Protein AF-A0A2R6HGD5-F1 (afdb_monomer)

Solvent-accessible surface area (backbone atoms only — not comparable to full-atom values): 43812 Å² total; per-residue (Å²): 129,57,83,65,85,66,58,69,71,59,57,53,54,57,69,33,69,89,18,70,17,39,72,28,35,69,58,36,62,73,74,47,61,92,84,35,69,66,56,55,50,50,38,53,27,25,59,33,41,32,47,81,65,56,53,68,50,49,50,7,33,20,50,41,45,5,51,52,38,9,54,51,29,19,53,51,22,28,52,49,34,50,49,44,54,72,75,71,51,82,80,71,95,64,91,67,61,78,91,51,45,62,62,51,49,70,53,45,58,59,47,47,22,51,48,38,8,51,51,37,12,52,50,22,22,51,49,35,23,46,54,54,65,42,47,34,52,55,46,15,51,49,45,22,52,50,28,64,72,39,43,32,60,51,35,40,46,47,26,26,40,36,74,52,67,49,52,73,67,54,42,46,48,53,43,25,68,38,37,55,59,43,39,60,45,9,50,55,35,32,48,32,51,45,37,32,74,76,65,71,38,57,61,70,56,30,40,52,52,48,28,72,51,47,61,29,69,69,58,19,49,50,39,50,53,48,48,53,37,64,74,70,69,53,65,63,48,62,51,29,48,55,48,21,57,52,33,48,52,49,52,54,51,52,52,48,51,50,53,54,50,53,49,54,48,45,56,50,48,52,60,60,62,47,48,60,52,53,49,50,53,52,48,52,54,43,50,72,69,69,72,70,78,48,66,62,53,50,51,44,41,45,74,41,47,47,53,48,52,42,52,51,49,45,52,55,53,56,71,71,54,80,77,83,73,56,76,7,45,65,71,74,62,98,86,56,94,75,79,78,66,84,49,66,52,80,82,35,51,47,81,41,58,78,48,39,88,82,40,78,65,35,50,50,48,50,59,50,48,42,53,50,50,52,48,50,39,70,75,40,48,68,60,48,33,26,78,38,28,76,60,46,50,75,56,27,50,61,50,40,51,50,51,54,51,49,36,49,73,65,68,72,49,59,86,46,72,67,50,28,35,78,35,35,69,63,33,45,38,60,74,49,45,48,50,43,50,57,45,37,49,60,33,32,53,26,40,52,52,32,52,54,62,49,52,47,45,58,79,51,43,33,62,50,31,42,49,34,18,57,38,27,67,74,70,38,46,63,63,58,18,36,41,53,44,23,77,74,43,78,62,60,48,19,56,51,29,42,49,36,41,50,45,35,76,73,70,46,53,66,58,57,40,50,38,53,57,35,49,74,53,44,38,36,74,54,27,48,50,48,50,50,52,43,58,42,50,75,78,29,69,70,42,30,67,31,32,42,46,47,16,51,54,40,42,54,50,49,54,50,53,50,52,49,53,54,54,29,49,53,41,32,51,51,52,50,48,48,52,51,51,51,48,51,50,53,53,48,50,53,53,53,50,52,53,51,52,52,54,50,64,69,71,39,86,84,51,66,71,66,53,48,56,56,56,70,71,51,60,66,46,53,50,54,33,48,52,51,51,34,47,44,53,48,24,42,44,51,14,31,46,37,17,23,65,58,68,75,35,58,75,60,4,34,53,38,26,55,54,42,36,48,50,47,51,54,52,50,54,38,50,51,36,45,73,72,69,44,91,77,33,70,65,64,52,51,59,65,56,48,69,73,69,76,76,93,73,81,76,92,68,91,78,86,80,85,85,82,90,82,82,87,84,90,84,89,83,90,81,90,85,90,88,83,88,90,82,83,80,90,72,96,81,85,81,88,86,90,83,77,82,85,75,88,72,90,80,79,89,88,82,87,84,89,83,89,86,79,89,82,88,86,89,84,82,85,88,82,84,87,80,91,87,85,89,86,83,88,86,83,88,84,89,84,135

Secondary structure (DSSP, 8-state):
-------HHHHHHHHSTTSHHHHTHHHHHHH--TT-HHHHHHHHHHHHTT----HHHHHHHHHHHHHHHHHHHHHHHHHHHHHHHHHT----SSPPPTTTHHHHHHHHHHHHHHHHHHHHHHHHHHHHHHHHHHHHHHHHHHHHHHHHHHHHHHHHHHHHHHHTT--HHHHHHHHHH-HHHHHHHHHHHHHHHHHHHHS---HHHHHHHHHHH-S-HHHHHHHHHHHHHHHHT--HHHHHHHHHHHHHHHHHHHHHHHHHHHHHHHHHHHHHHHHHHHHHHHHHHHHHTT-S-HHHHHHIIIIIIHHHHHHHHHHHHHHHSPPPPS--PPPPPTT-S-------TTT--HHHHHHTTT-HHHHHHHHHHHHHHHHHHHH-HHHHHHH-GGGHHHHHHHHHHHHHHHHHHTT-S--SHHHHHHSHHHHHIIIIIHHHHHHHHHHHHHHHHHHHHHHGGGGGHHHHHHHHHHHHHTT--HHHHHHHHHHH--SHHHHHHHHHHHHHHTT--HHHHHHHHHHHH--HHHHHHHHHHHHHHHH-S--HHHHHHHHHHHHHHHHHHHHHHHHHHHHHHHHHHHHHHHHHHHHHHHHHHHHHHHHHHHH-TT-HHHHHHHHHH--HHHHHHHHHHHHHHHHHHHHHHHHHHHHS-GGGGHHHHHHHHHHHHHHHHHHHHHHTT-TTSHHHHHHHHHTTTSSS-----------------------------------S---S-----------PPP-----------------------------------

Mean predicted aligned error: 14.43 Å

Foldseek 3Di:
DAPPPDDPVVVVQLPDCPHQLNVQLVVLVVPDDPPDPLLVVLVLLCLLLSNPDDSSSLLSSLQSQLQVQLQVQLVVQLVVLLVCCVPVNDDDPDDDPPVCVVVCCVVVSVVSSNVSSNVRSNVRSCCSSVVSSCVSVVSSVVLQVLCLLLVLLLLLLLLLLVVLVDDPLLSLVLLLQQCQFSPSSSVLSVQLNCCCPVVVDDSLVSLQVSLVSHSYVLSVVLSVVLSVCVVVVHRPNVSSVVSSVVSLVVSLVVLVVLLVVLLVLLVVCLVLQCVLVVVLVVLVVVLLVVDDDSLVVLVCSQVPVLVVSLVVSVVVNLVSDDDDDHQLADDDGPPPPDDDPDDLCLVDVPVLVVVPPVDPVSVVVSVVVNVVVVVVCVVCVLVVCLQVVVCLCVVLVVVLVVVLVVCVVVVNEDPDPVVCLVPVLSNCCSPPVSSLCSRLVSSLVSPVSNVCVLCQLLPCLLVLLLQLLVVLVVVDFSLVSLQVSLVVDDTDNSVLSVVLSVVVVVPDDSLVSLNVSSNVRRDSLSSSLSSSVSSSVVSDRRSSSSSNSNSVVSVSVVVSLVVLQVSLVVSLVSLLLSLLVSLLVLLVCLLVVLVVLVVVVVVPPDPVPVNVVSVVSDDSSSSLSSSLSSSLSSQLSSLQSSLCSNPVDSSSSSVSNSVSNVVSSVSSVLSVCVSVVNPPSPVVVCVSVVVSPDDPDDDDDDDDDDDDDDDDDDDDDDDDDDDDPPPDDDDPDDDDDPPDDPPDDDDDDDDDDDDDDDDDDDDDDDDDDDDDDDDDDDDDDDDDD

Nearest PDB structures (foldseek):
  7n6g-assembly1_1T  TM=1.650E-01  e=4.298E+00  Chlamydomonas reinhardtii

pLDDT: mean 77.37, std 21.38, range [23.77, 96.0]

Radius of gyration: 36.97 Å; Cα contacts (8 Å, |Δi|>4): 768; chains: 1; bounding box: 90×121×94 Å

Sequence (785 aa):
MSLDTRDPQQQQQLGGEDSLGGKFYPLYQWLFDEDSEFVKNVEKKLAQARMADNVEMFLSRSLAVGLIAGLGLWLLGSIAGYLFLQFIGWSPIVPLPESISPIARAIREPLIIIVSGLLLGSFGFAIGFGSIVSIPYFRANGRKREINVLLADSVAFMYALAVGGMNQLEILRAMAKADDTYGEVSKEFQSIVLETEYFDTDYRTAVRNQALESPSDELSQFLTDMLSILNSGGNLTDFLEDQKDKQMRTAKQEQKKLLDTMELFGEMYMTLSLFPLLLIIILVIMSMMGSGDQTTLLYGTVYGLIPLIGMGFLVLTSTVTQDEIGDGYLRPDAGEDFAVEEGIAVFNPGLVEEYTGDKKVFDHIKRQEGTYELMQILKAPHLFFRNHPKMVFVVTVPLTLLVLVGTVVAESAPLSWDAMKAQPVWGTFIWVYVPLYLNLLPLSIFYEWNVQSRRAILGGLSENLRKLASANDTGMTLLESLKIVSETSSGKLAEEFETMHSKVNYGTSLKDALREFNNTYHIPRLARTVRLISEAQEASSQIQDVLSTAAKSSENQDDIDRERKTRTRMQMVIIIMTYLTLLAVMALLKIQFLDTMAGLAETSGQAAQETEEFSQAIDPDLLSMLFFHAVTLQALISSFIAGYIRNVQIISGVKYAVALATVALVAWTAVEQISSGGTEGGEALLLLVGSAGWSLWGQGRPSILPGCNGSADTGGCNSFTRQSLLSAETDPFRLESQFECSRTYSHQYDNKPERTCGAGRVDDSTRDDGVQGTNCQTGRCRQHD

Structure (mmCIF, N/CA/C/O backbone):
data_AF-A0A2R6HGD5-F1
#
_entry.id   AF-A0A2R6HGD5-F1
#
loop_
_atom_site.group_PDB
_atom_site.id
_atom_site.type_symbol
_atom_site.label_atom_id
_atom_site.label_alt_id
_atom_site.label_comp_id
_atom_site.label_asym_id
_atom_site.label_entity_id
_atom_site.label_seq_id
_atom_site.pdbx_PDB_ins_code
_atom_site.Cartn_x
_atom_site.Cartn_y
_atom_site.Cartn_z
_atom_site.occupancy
_atom_site.B_iso_or_equiv
_atom_site.auth_seq_id
_atom_site.auth_comp_id
_atom_site.auth_asym_id
_atom_site.auth_atom_id
_atom_site.pdbx_PDB_model_num
ATOM 1 N N . MET A 1 1 ? -7.034 -20.567 20.241 1.00 46.59 1 MET A N 1
ATOM 2 C CA . MET A 1 1 ? -8.189 -21.080 19.450 1.00 46.59 1 MET A CA 1
ATOM 3 C C . MET A 1 1 ? -8.064 -20.689 17.981 1.00 46.59 1 MET A C 1
ATOM 5 O O . MET A 1 1 ? -7.557 -19.608 17.694 1.00 46.59 1 MET A O 1
ATOM 9 N N . SER A 1 2 ? -8.501 -21.540 17.048 1.00 41.78 2 SER A N 1
ATOM 10 C CA . SER A 1 2 ? -8.469 -21.216 15.618 1.00 41.78 2 SER A CA 1
ATOM 11 C C . SER A 1 2 ? -9.812 -20.655 15.157 1.00 41.78 2 SER A C 1
ATOM 13 O O . SER A 1 2 ? -10.836 -21.313 15.292 1.00 41.78 2 SER A O 1
ATOM 15 N N . LEU A 1 3 ? -9.789 -19.441 14.606 1.00 48.31 3 LEU A N 1
ATOM 16 C CA . LEU A 1 3 ? -10.893 -18.860 13.832 1.00 48.31 3 LEU A CA 1
ATOM 17 C C . LEU A 1 3 ? -10.716 -19.157 12.328 1.00 48.31 3 LEU A C 1
ATOM 19 O O . LEU A 1 3 ? -11.171 -18.389 11.484 1.00 48.31 3 LEU A O 1
ATOM 23 N N . ASP A 1 4 ? -9.961 -20.206 11.981 1.00 44.34 4 ASP A N 1
ATOM 24 C CA . ASP A 1 4 ? -9.684 -20.583 10.594 1.00 44.34 4 ASP A CA 1
ATOM 25 C C . ASP A 1 4 ? -10.989 -21.052 9.939 1.00 44.34 4 ASP A C 1
ATOM 27 O O . ASP A 1 4 ? -11.553 -22.078 10.307 1.00 44.34 4 ASP A O 1
ATOM 31 N N . THR A 1 5 ? -11.475 -20.281 8.967 1.00 45.53 5 THR A N 1
ATOM 32 C CA . THR A 1 5 ? -12.742 -20.505 8.252 1.00 45.53 5 THR A CA 1
ATOM 33 C C . THR A 1 5 ? -12.640 -21.571 7.159 1.00 45.53 5 THR A C 1
ATOM 35 O O . THR A 1 5 ? -13.534 -21.696 6.322 1.00 45.53 5 THR A O 1
ATOM 38 N N . ARG A 1 6 ? -11.540 -22.334 7.114 1.00 51.12 6 ARG A N 1
ATOM 39 C CA . ARG A 1 6 ? -11.364 -23.415 6.138 1.00 51.12 6 ARG A CA 1
ATOM 40 C C . ARG A 1 6 ? -12.415 -24.499 6.346 1.00 51.12 6 ARG A C 1
ATOM 42 O O . ARG A 1 6 ? -12.707 -24.884 7.474 1.00 51.12 6 ARG A O 1
ATOM 49 N N . ASP A 1 7 ? -12.924 -25.010 5.229 1.00 45.31 7 ASP A N 1
ATOM 50 C CA . ASP A 1 7 ? -13.918 -26.079 5.190 1.00 45.31 7 ASP A CA 1
ATOM 51 C C 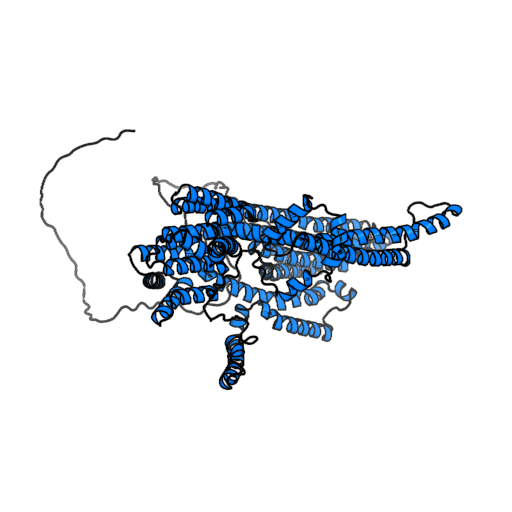. ASP A 1 7 ? -13.464 -27.272 6.065 1.00 45.31 7 ASP A C 1
ATOM 53 O O . ASP A 1 7 ? -12.358 -27.795 5.852 1.00 45.31 7 ASP A O 1
ATOM 57 N N . PRO A 1 8 ? -14.280 -27.724 7.038 1.00 51.22 8 PRO A N 1
ATOM 58 C CA . PRO A 1 8 ? -13.963 -28.862 7.900 1.00 51.22 8 PRO A CA 1
ATOM 59 C C . PRO A 1 8 ? -13.530 -30.111 7.120 1.00 51.22 8 PRO A C 1
ATOM 61 O O . PRO A 1 8 ? -12.676 -30.870 7.583 1.00 51.22 8 PRO A O 1
ATOM 64 N N . GLN A 1 9 ? -14.053 -30.303 5.902 1.00 52.12 9 GLN A N 1
ATOM 65 C CA . GLN A 1 9 ? -13.677 -31.428 5.041 1.00 52.12 9 GLN A CA 1
ATOM 66 C C . GLN A 1 9 ? -12.226 -31.338 4.537 1.00 52.12 9 GLN A C 1
ATOM 68 O O . GLN A 1 9 ? -11.547 -32.363 4.431 1.00 52.12 9 GLN A O 1
ATOM 73 N N . GLN A 1 10 ? -11.711 -30.130 4.281 1.00 54.62 10 GLN A N 1
ATOM 74 C CA . GLN A 1 10 ? -10.306 -29.925 3.905 1.00 54.62 10 GLN A CA 1
ATOM 75 C C . GLN A 1 10 ? -9.358 -30.155 5.084 1.00 54.62 10 GLN A C 1
ATOM 77 O O . GLN A 1 10 ? -8.300 -30.758 4.903 1.00 54.62 10 GLN A O 1
ATOM 82 N N . GLN A 1 11 ? -9.728 -29.723 6.294 1.00 56.75 11 GLN A N 1
ATOM 83 C CA . GLN A 1 11 ? -8.920 -29.973 7.495 1.00 56.75 11 GLN A CA 1
ATOM 84 C C . GLN A 1 11 ? -8.801 -31.478 7.789 1.00 56.75 11 GLN A C 1
ATOM 86 O O . GLN A 1 11 ? -7.713 -31.970 8.091 1.00 56.75 11 GLN A O 1
ATOM 91 N N . GLN A 1 12 ? -9.886 -32.234 7.601 1.00 53.62 12 GLN A N 1
ATOM 92 C CA . GLN A 1 12 ? -9.901 -33.682 7.821 1.00 53.62 12 GLN A CA 1
ATOM 93 C C . GLN A 1 12 ? -9.092 -34.459 6.763 1.00 53.62 12 GLN A C 1
ATOM 95 O O . GLN A 1 12 ? -8.394 -35.414 7.104 1.00 53.62 12 GLN A O 1
ATOM 100 N N . GLN A 1 13 ? -9.097 -34.020 5.497 1.00 56.62 13 GLN A N 1
ATOM 101 C CA . GLN A 1 13 ? -8.254 -34.602 4.438 1.00 56.62 13 GLN A CA 1
ATOM 102 C C . GLN A 1 13 ? -6.752 -34.357 4.648 1.00 56.62 13 GLN A C 1
ATOM 104 O O . GLN A 1 13 ? -5.928 -35.183 4.254 1.00 56.62 13 GLN A O 1
ATOM 109 N N . LEU A 1 14 ? -6.374 -33.237 5.270 1.00 54.53 14 LEU A N 1
ATOM 110 C CA . LEU A 1 14 ? -4.974 -32.908 5.549 1.00 54.53 14 LEU A CA 1
ATOM 111 C C . LEU A 1 14 ? -4.412 -33.691 6.750 1.00 54.53 14 LEU A C 1
ATOM 113 O O . LEU A 1 14 ? -3.214 -33.977 6.770 1.00 54.53 14 LEU A O 1
ATOM 117 N N . GLY A 1 15 ? -5.261 -34.069 7.711 1.00 51.62 15 GLY A N 1
ATOM 118 C CA . GLY A 1 15 ? -4.875 -34.741 8.958 1.00 51.62 15 GLY A CA 1
ATOM 119 C C . GLY A 1 15 ? -4.903 -36.279 8.958 1.00 51.62 15 GLY A C 1
ATOM 120 O O . GLY A 1 15 ? -4.435 -36.874 9.922 1.00 51.62 15 GLY A O 1
ATOM 121 N N . GLY A 1 16 ? -5.444 -36.937 7.926 1.00 57.72 16 GLY A N 1
ATOM 122 C CA . GLY A 1 16 ? -5.554 -38.406 7.888 1.00 57.72 16 GLY A CA 1
ATOM 123 C C . GLY A 1 16 ? -4.229 -39.147 7.638 1.00 57.72 16 GLY A C 1
ATOM 124 O O . GLY A 1 16 ? -3.319 -38.599 7.019 1.00 57.72 16 GLY A O 1
ATOM 125 N N . GLU A 1 17 ? -4.142 -40.423 8.044 1.00 60.19 17 GLU A N 1
ATOM 126 C CA . GLU A 1 17 ? -2.978 -41.306 7.792 1.00 60.19 17 GLU A CA 1
ATOM 127 C C . GLU A 1 17 ? -2.643 -41.447 6.293 1.00 60.19 17 GLU A C 1
ATOM 129 O O . GLU A 1 17 ? -1.476 -41.558 5.914 1.00 60.19 17 GLU A O 1
ATOM 134 N N . ASP A 1 18 ? -3.658 -41.367 5.426 1.00 61.12 18 ASP A N 1
ATOM 135 C CA . ASP A 1 18 ? -3.506 -41.417 3.967 1.00 61.12 18 ASP A CA 1
ATOM 136 C C . ASP A 1 18 ? -3.003 -40.104 3.342 1.00 61.12 18 ASP A C 1
ATOM 138 O O . ASP A 1 18 ? -2.632 -40.081 2.158 1.00 61.12 18 ASP A O 1
ATOM 142 N N . SER A 1 19 ? -2.967 -39.013 4.113 1.00 73.06 19 SER A N 1
ATOM 143 C CA . SER A 1 19 ? -2.493 -37.716 3.640 1.00 73.06 19 SER A CA 1
ATOM 144 C C . SER A 1 19 ? -0.970 -37.722 3.440 1.00 73.06 19 SER A C 1
ATOM 146 O O . SER A 1 19 ? -0.233 -38.541 3.997 1.00 73.06 19 SER A O 1
ATOM 148 N N . LEU A 1 20 ? -0.463 -36.780 2.636 1.00 71.69 20 LEU A N 1
ATOM 149 C CA . LEU A 1 20 ? 0.984 -36.601 2.445 1.00 71.69 20 LEU A CA 1
ATOM 150 C C . LEU A 1 20 ? 1.725 -36.392 3.777 1.00 71.69 20 LEU A C 1
ATOM 152 O O . LEU A 1 20 ? 2.868 -36.819 3.898 1.00 71.69 20 LEU A O 1
ATOM 156 N N . GLY A 1 21 ? 1.080 -35.776 4.774 1.00 71.19 21 GLY A N 1
ATOM 157 C CA . GLY A 1 21 ? 1.646 -35.615 6.115 1.00 71.19 21 GLY A CA 1
ATOM 158 C C . GLY A 1 21 ? 1.716 -36.931 6.895 1.00 71.19 21 GLY A C 1
ATOM 159 O O . GLY A 1 21 ? 2.710 -37.178 7.571 1.00 71.19 21 GLY A O 1
ATOM 160 N N . GLY A 1 22 ? 0.727 -37.817 6.749 1.00 76.69 22 GLY A N 1
ATOM 161 C CA . GLY A 1 22 ? 0.707 -39.106 7.449 1.00 76.69 22 GLY A CA 1
ATOM 162 C C . GLY A 1 22 ? 1.814 -40.039 6.958 1.00 76.69 22 GLY A C 1
ATOM 163 O O . GLY A 1 22 ? 2.566 -40.607 7.748 1.00 76.69 22 GLY A O 1
ATOM 164 N N . LYS A 1 23 ? 2.013 -40.110 5.636 1.00 83.50 23 LYS A N 1
ATOM 165 C CA . LYS A 1 23 ? 3.037 -40.976 5.016 1.00 83.50 23 LYS A CA 1
ATOM 166 C C . LYS A 1 23 ? 4.477 -40.587 5.354 1.00 83.50 23 LYS A C 1
ATOM 168 O O . LYS A 1 23 ? 5.350 -41.450 5.369 1.00 83.50 23 LYS A O 1
ATOM 173 N N . PHE A 1 24 ? 4.730 -39.306 5.614 1.00 83.50 24 PHE A N 1
ATOM 174 C CA . PHE A 1 24 ? 6.057 -38.789 5.966 1.00 83.50 24 PHE A CA 1
ATOM 175 C C . PHE A 1 24 ? 6.264 -38.632 7.482 1.00 83.50 24 PHE A C 1
ATOM 177 O O . PHE A 1 24 ? 7.350 -38.245 7.912 1.00 83.50 24 PHE A O 1
ATOM 184 N N . TYR A 1 25 ? 5.278 -38.999 8.306 1.00 83.69 25 TYR A N 1
ATOM 185 C CA . TYR A 1 25 ? 5.360 -38.880 9.762 1.00 83.69 25 TYR A CA 1
ATOM 186 C C . TYR A 1 25 ? 6.518 -39.683 10.399 1.00 83.69 25 TYR A C 1
ATOM 188 O O . TYR A 1 25 ? 7.208 -39.135 11.259 1.00 83.69 25 TYR A O 1
ATOM 196 N N . PRO A 1 26 ? 6.864 -40.908 9.941 1.00 85.81 26 PRO A N 1
ATOM 197 C CA . PRO A 1 26 ? 8.043 -41.612 10.458 1.00 85.81 26 PRO A CA 1
ATOM 198 C C . PRO A 1 26 ? 9.364 -40.870 10.195 1.00 85.81 26 PRO A C 1
ATOM 200 O O . PRO A 1 26 ? 10.296 -40.955 10.991 1.00 85.81 26 PRO A O 1
ATOM 203 N N . LEU A 1 27 ? 9.452 -40.124 9.086 1.00 84.00 27 LEU A N 1
ATOM 204 C CA . LEU A 1 27 ? 10.620 -39.295 8.776 1.00 84.00 27 LEU A CA 1
ATOM 205 C C . LEU A 1 27 ? 10.705 -38.092 9.722 1.00 84.00 27 LEU A C 1
ATOM 207 O O . LEU A 1 27 ? 11.804 -37.725 10.130 1.00 84.00 27 LEU A O 1
ATOM 211 N N . TYR A 1 28 ? 9.560 -37.507 10.086 1.00 86.25 28 TYR A N 1
ATOM 212 C CA . TYR A 1 28 ? 9.486 -36.458 11.101 1.00 86.25 28 TYR A CA 1
ATOM 213 C C . TYR A 1 28 ? 10.002 -36.962 12.455 1.00 86.25 28 TYR A C 1
ATOM 215 O O . TYR A 1 28 ? 10.923 -36.355 12.990 1.00 86.25 28 TYR A O 1
ATOM 223 N N . GLN A 1 29 ? 9.500 -38.102 12.944 1.00 85.94 29 GLN A N 1
ATOM 224 C CA . GLN A 1 29 ? 9.927 -38.685 14.226 1.00 85.94 29 GLN A CA 1
ATOM 225 C C . GLN A 1 29 ? 11.418 -39.044 14.262 1.00 85.94 29 GLN A C 1
ATOM 227 O O . GLN A 1 29 ? 12.049 -39.010 15.313 1.00 85.94 29 GLN A O 1
ATOM 232 N N . TRP A 1 30 ? 11.998 -39.409 13.116 1.00 86.19 30 TRP A N 1
ATOM 233 C CA . TRP A 1 30 ? 13.431 -39.680 13.027 1.00 86.19 30 TRP A CA 1
ATOM 234 C C . TRP A 1 30 ? 14.282 -38.402 13.049 1.00 86.19 30 TRP A C 1
ATOM 236 O O . TRP A 1 30 ? 15.404 -38.420 13.554 1.00 86.19 30 TRP A O 1
ATOM 246 N N . LEU A 1 31 ? 13.776 -37.308 12.473 1.00 86.38 31 LEU A N 1
ATOM 247 C CA . LEU A 1 31 ? 14.533 -36.071 12.276 1.00 86.38 31 LEU A CA 1
ATOM 248 C C . LEU A 1 31 ? 14.371 -35.070 13.429 1.00 86.38 31 LEU A C 1
ATOM 250 O O . LEU A 1 31 ? 15.295 -34.304 13.702 1.00 86.38 31 LEU A O 1
ATOM 254 N N . PHE A 1 32 ? 13.208 -35.055 14.077 1.00 87.12 32 PHE A N 1
ATOM 255 C CA . PHE A 1 32 ? 12.853 -34.101 15.119 1.00 87.12 32 PHE A CA 1
ATOM 256 C C . PHE A 1 32 ? 12.469 -34.823 16.406 1.00 87.12 32 PHE A C 1
ATOM 258 O O . PHE A 1 32 ? 11.604 -35.691 16.408 1.00 87.12 32 PHE A O 1
ATOM 265 N N . ASP A 1 33 ? 13.104 -34.409 17.498 1.00 82.31 33 ASP A N 1
ATOM 266 C CA . ASP A 1 33 ? 12.730 -34.814 18.850 1.00 82.31 33 ASP A CA 1
ATOM 267 C C . ASP A 1 33 ? 11.579 -33.926 19.364 1.00 82.31 33 ASP A C 1
ATOM 269 O O . ASP A 1 33 ? 11.524 -32.732 19.025 1.00 82.31 33 ASP A O 1
ATOM 273 N N . GLU A 1 34 ? 10.693 -34.483 20.196 1.00 69.06 34 GLU A N 1
ATOM 274 C CA . GLU A 1 34 ? 9.529 -33.782 20.775 1.00 69.06 34 GLU A CA 1
ATOM 275 C C . GLU A 1 34 ? 9.968 -32.555 21.592 1.00 69.06 34 GLU A C 1
ATOM 277 O O . GLU A 1 34 ? 9.298 -31.522 21.618 1.00 69.06 34 GLU A O 1
ATOM 282 N N . ASP A 1 35 ? 11.159 -32.615 22.191 1.00 75.38 35 ASP A N 1
ATOM 283 C CA . ASP A 1 35 ? 11.712 -31.528 22.995 1.00 75.38 35 ASP A CA 1
ATOM 284 C C . ASP A 1 35 ? 12.488 -30.463 22.210 1.00 75.38 35 ASP A C 1
ATOM 286 O O . ASP A 1 35 ? 12.968 -29.490 22.809 1.00 75.38 35 ASP A O 1
ATOM 290 N N . SER A 1 36 ? 12.604 -30.607 20.888 1.00 87.06 36 SER A N 1
ATOM 291 C CA . SER A 1 36 ? 13.422 -29.711 20.074 1.00 87.06 36 SER A CA 1
ATOM 292 C C . SER A 1 36 ? 12.917 -28.261 20.099 1.00 87.06 36 SER A C 1
ATOM 294 O O . SER A 1 36 ? 11.734 -27.959 19.923 1.00 87.06 36 SER A O 1
ATOM 296 N N . GLU A 1 37 ? 13.850 -27.321 20.277 1.00 88.31 37 GLU A N 1
ATOM 297 C CA . GLU A 1 37 ? 13.547 -25.883 20.323 1.00 88.31 37 GLU A CA 1
ATOM 298 C C . GLU A 1 37 ? 12.895 -25.394 19.017 1.00 88.31 37 GLU A C 1
ATOM 300 O O . GLU A 1 37 ? 12.041 -24.509 19.023 1.00 88.31 37 GLU A O 1
ATOM 305 N N . PHE A 1 38 ? 13.249 -26.012 17.887 1.00 88.88 38 PHE A N 1
ATOM 306 C CA . PHE A 1 38 ? 12.637 -25.727 16.593 1.00 88.88 38 PHE A CA 1
ATOM 307 C C . PHE A 1 38 ? 11.139 -26.064 16.570 1.00 88.88 38 PHE A C 1
ATOM 309 O O . PHE A 1 38 ? 10.348 -25.213 16.167 1.00 88.88 38 PHE A O 1
ATOM 316 N N . VAL A 1 39 ? 10.737 -27.254 17.040 1.00 90.19 39 VAL A N 1
ATOM 317 C CA . VAL A 1 39 ? 9.323 -27.669 17.077 1.00 90.19 39 VAL A CA 1
ATOM 318 C C . VAL A 1 39 ? 8.522 -26.741 17.989 1.00 90.19 39 VAL A C 1
ATOM 320 O O . VAL A 1 39 ? 7.515 -26.196 17.545 1.00 90.19 39 VAL A O 1
ATOM 323 N N . LYS A 1 40 ? 9.027 -26.440 19.193 1.00 90.19 40 LYS A N 1
ATOM 324 C CA . LYS A 1 40 ? 8.392 -25.501 20.142 1.00 90.19 40 LYS A CA 1
ATOM 325 C C . LYS A 1 40 ? 8.233 -24.090 19.562 1.00 90.19 40 LYS A C 1
ATOM 327 O O . LYS A 1 40 ? 7.218 -23.424 19.772 1.00 90.19 40 LYS A O 1
ATOM 332 N N . ASN A 1 41 ? 9.215 -23.615 18.796 1.00 90.75 41 ASN A N 1
ATOM 333 C CA . ASN A 1 41 ? 9.125 -22.319 18.123 1.00 90.75 41 ASN A CA 1
ATOM 334 C C . ASN A 1 41 ? 8.073 -22.315 17.006 1.00 90.75 41 ASN A C 1
ATOM 336 O O . ASN A 1 41 ? 7.323 -21.344 16.882 1.00 90.75 41 ASN A O 1
ATOM 340 N N . VAL A 1 42 ? 7.997 -23.383 16.206 1.00 90.31 42 VAL A N 1
ATOM 341 C CA . VAL A 1 42 ? 6.973 -23.525 15.159 1.00 90.31 42 VAL A CA 1
ATOM 342 C C . VAL A 1 42 ? 5.584 -23.657 15.783 1.00 90.31 42 VAL A C 1
ATOM 344 O O . VAL A 1 42 ? 4.659 -23.007 15.306 1.00 90.31 42 VAL A O 1
ATOM 347 N N . GLU A 1 43 ? 5.444 -24.394 16.886 1.00 90.75 43 GLU A N 1
ATOM 348 C CA . GLU A 1 43 ? 4.215 -24.493 17.682 1.00 90.75 43 GLU A CA 1
ATOM 349 C C . GLU A 1 43 ? 3.720 -23.126 18.136 1.00 90.75 43 GLU A C 1
ATOM 351 O O . GLU A 1 43 ? 2.602 -22.714 17.814 1.00 90.75 43 GLU A O 1
ATOM 356 N N . LYS A 1 44 ? 4.600 -22.369 18.798 1.00 89.50 44 LYS A N 1
ATOM 357 C CA . LYS A 1 44 ? 4.298 -21.008 19.233 1.00 89.50 44 LYS A CA 1
ATOM 358 C C . LYS A 1 44 ? 3.877 -20.134 18.053 1.00 89.50 44 LYS A C 1
ATOM 360 O O . LYS A 1 44 ? 2.954 -19.334 18.184 1.00 89.50 44 LYS A O 1
ATOM 365 N N . LYS A 1 45 ? 4.524 -20.275 16.891 1.00 91.31 45 LYS A N 1
ATOM 366 C CA . LYS A 1 45 ? 4.185 -19.505 15.685 1.00 91.31 45 LYS A CA 1
ATOM 367 C C . LYS A 1 45 ? 2.872 -19.936 15.042 1.00 91.31 45 LYS A C 1
ATOM 369 O O . LYS A 1 45 ? 2.178 -19.072 14.519 1.00 91.31 45 LYS A O 1
ATOM 374 N N . LEU A 1 46 ? 2.503 -21.212 15.105 1.00 90.12 46 LEU A N 1
ATOM 375 C CA . LEU A 1 46 ? 1.201 -21.706 14.653 1.00 90.12 46 LEU A CA 1
ATOM 376 C C . LEU A 1 46 ? 0.072 -21.156 15.530 1.00 90.12 46 LEU A C 1
ATOM 378 O O . LEU A 1 46 ? -0.896 -20.616 14.988 1.00 90.12 46 LEU A O 1
ATOM 382 N N . ALA A 1 47 ? 0.249 -21.174 16.857 1.00 88.00 47 ALA A N 1
ATOM 383 C CA . ALA A 1 47 ? -0.679 -20.555 17.805 1.00 88.00 47 ALA A CA 1
ATOM 384 C C . ALA A 1 47 ? -0.805 -19.040 17.557 1.00 88.00 47 ALA A C 1
ATOM 386 O O . ALA A 1 47 ? -1.900 -18.530 17.311 1.00 88.00 47 ALA A O 1
ATOM 387 N N . GLN A 1 48 ? 0.330 -18.336 17.468 1.00 89.94 48 GLN A N 1
ATOM 388 C CA . GLN A 1 48 ? 0.396 -16.911 17.118 1.00 89.94 48 GLN A CA 1
ATOM 389 C C . GLN A 1 48 ? -0.183 -16.588 15.732 1.00 89.94 48 GLN A C 1
ATOM 391 O O . GLN A 1 48 ? -0.598 -15.457 15.491 1.00 89.94 48 GLN A O 1
ATOM 396 N N . ALA A 1 49 ? -0.217 -17.540 14.802 1.00 89.38 49 ALA A N 1
ATOM 397 C CA . ALA A 1 49 ? -0.821 -17.382 13.481 1.00 89.38 49 ALA A CA 1
ATOM 398 C C . ALA A 1 49 ? -2.300 -17.815 13.430 1.00 89.38 49 ALA A C 1
ATOM 400 O O . ALA A 1 49 ? -2.898 -17.740 12.355 1.00 89.38 49 ALA A O 1
ATOM 401 N N . ARG A 1 50 ? -2.884 -18.270 14.553 1.00 86.00 50 ARG A N 1
ATOM 402 C CA . ARG A 1 50 ? -4.233 -18.869 14.661 1.00 86.00 50 ARG A CA 1
ATOM 403 C C . ARG A 1 50 ? -4.474 -20.052 13.722 1.00 86.00 50 ARG A C 1
ATOM 405 O O . ARG A 1 50 ? -5.605 -20.312 13.306 1.00 86.00 50 ARG A O 1
ATOM 412 N N . MET A 1 51 ? -3.420 -20.787 13.390 1.00 85.44 51 MET A N 1
ATOM 413 C CA . MET A 1 51 ? -3.514 -21.971 12.542 1.00 85.44 51 MET A CA 1
ATOM 414 C C . MET A 1 51 ? -3.876 -23.186 13.401 1.00 85.44 51 MET A C 1
ATOM 416 O O . MET A 1 51 ? -3.173 -23.478 14.360 1.00 85.44 51 MET A O 1
ATOM 420 N N . ALA A 1 52 ? -4.953 -23.897 13.048 1.00 81.25 52 ALA A N 1
ATOM 421 C CA . ALA A 1 52 ? -5.417 -25.095 13.765 1.00 81.25 52 ALA A CA 1
ATOM 422 C C . ALA A 1 52 ? -4.558 -26.353 13.521 1.00 81.25 52 ALA A C 1
ATOM 424 O O . ALA A 1 52 ? -4.935 -27.445 13.936 1.00 81.25 52 ALA A O 1
ATOM 425 N N . ASP A 1 53 ? -3.450 -26.231 12.786 1.00 80.00 53 ASP A N 1
ATOM 426 C CA . ASP A 1 53 ? -2.638 -27.375 12.383 1.00 80.00 53 ASP A CA 1
ATOM 427 C C . ASP A 1 53 ? -1.805 -27.883 13.575 1.00 80.00 53 ASP A C 1
ATOM 429 O O . ASP A 1 53 ? -1.046 -27.121 14.178 1.00 80.00 53 ASP A O 1
ATOM 433 N N . ASN A 1 54 ? -1.876 -29.188 13.862 1.00 87.00 54 ASN A N 1
ATOM 434 C CA . ASN A 1 54 ? -0.940 -29.839 14.783 1.00 87.00 54 ASN A CA 1
ATOM 435 C C . ASN A 1 54 ? 0.491 -29.721 14.238 1.00 87.00 54 ASN A C 1
ATOM 437 O O . ASN A 1 54 ? 0.750 -30.019 13.068 1.00 87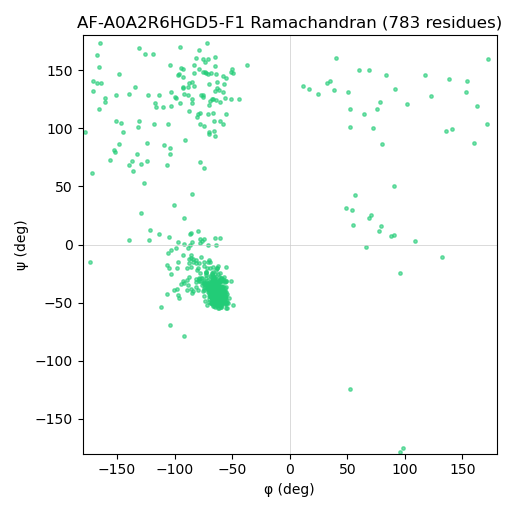.00 54 ASN A O 1
ATOM 441 N N . VAL A 1 55 ? 1.426 -29.325 15.099 1.00 87.88 55 VAL A N 1
ATOM 442 C CA . VAL A 1 55 ? 2.809 -28.966 14.735 1.00 87.88 55 VAL A CA 1
ATOM 443 C C . VAL A 1 55 ? 3.537 -30.112 14.049 1.00 87.88 55 VAL A C 1
ATOM 445 O O . VAL A 1 55 ? 4.182 -29.917 13.018 1.00 87.88 55 VAL A O 1
ATOM 448 N N . GLU A 1 56 ? 3.389 -31.318 14.588 1.00 88.25 56 GLU A N 1
ATOM 449 C CA . GLU A 1 56 ? 4.028 -32.519 14.058 1.00 88.25 56 GLU A CA 1
ATOM 450 C C . GLU A 1 56 ? 3.552 -32.815 12.631 1.00 88.25 56 GLU A C 1
ATOM 452 O O . GLU A 1 56 ? 4.349 -33.026 11.713 1.00 88.25 56 GLU A O 1
ATOM 457 N N . MET A 1 57 ? 2.236 -32.743 12.411 1.00 85.94 57 MET A N 1
ATOM 458 C CA . MET A 1 57 ? 1.628 -32.997 11.107 1.00 85.94 57 MET A CA 1
ATOM 459 C C . MET A 1 57 ? 1.979 -31.897 10.098 1.00 85.94 57 MET A C 1
ATOM 461 O O . MET A 1 57 ? 2.232 -32.168 8.920 1.00 85.94 57 MET A O 1
ATOM 465 N N . PHE A 1 58 ? 2.055 -30.650 10.567 1.00 88.12 58 PHE A N 1
ATOM 466 C CA . PHE A 1 58 ? 2.483 -29.507 9.771 1.00 88.12 58 PHE A CA 1
ATOM 467 C C . PHE A 1 58 ? 3.934 -29.655 9.291 1.00 88.12 58 PHE A C 1
ATOM 469 O O . PHE A 1 58 ? 4.223 -29.462 8.103 1.00 88.12 58 PHE A O 1
ATOM 476 N N . LEU A 1 59 ? 4.850 -30.030 10.189 1.00 90.44 59 LEU A N 1
ATOM 477 C CA . LEU A 1 59 ? 6.263 -30.236 9.865 1.00 90.44 59 LEU A CA 1
ATOM 478 C C . LEU A 1 59 ? 6.477 -31.465 8.982 1.00 90.44 59 LEU A C 1
ATOM 480 O O . LEU A 1 59 ? 7.236 -31.378 8.017 1.00 90.44 59 LEU A O 1
ATOM 484 N N . SER A 1 60 ? 5.752 -32.558 9.224 1.00 90.50 60 SER A N 1
ATOM 485 C CA . SER A 1 60 ? 5.764 -33.731 8.345 1.00 90.50 60 SER A CA 1
ATOM 486 C C . SER A 1 60 ? 5.346 -33.382 6.909 1.00 90.50 60 SER A C 1
ATOM 488 O O . SER A 1 60 ? 6.055 -33.686 5.947 1.00 90.50 60 SER A O 1
ATOM 490 N N . ARG A 1 61 ? 4.242 -32.637 6.741 1.00 89.06 61 ARG A N 1
ATOM 491 C CA . ARG A 1 61 ? 3.804 -32.134 5.426 1.00 89.06 61 ARG A CA 1
ATOM 492 C C . ARG A 1 61 ? 4.858 -31.231 4.779 1.00 89.06 61 ARG A C 1
ATOM 494 O O . ARG A 1 61 ? 5.083 -31.316 3.572 1.00 89.06 61 ARG A O 1
ATOM 501 N N . SER A 1 62 ? 5.513 -30.384 5.570 1.00 90.69 62 SER A N 1
ATOM 502 C CA . SER A 1 62 ? 6.580 -29.497 5.092 1.00 90.69 62 SER A CA 1
ATOM 503 C C . SER A 1 62 ? 7.784 -30.291 4.581 1.00 90.69 62 SER A C 1
ATOM 505 O O . SER A 1 62 ? 8.318 -29.979 3.516 1.00 90.69 62 SER A O 1
ATOM 507 N N . LEU 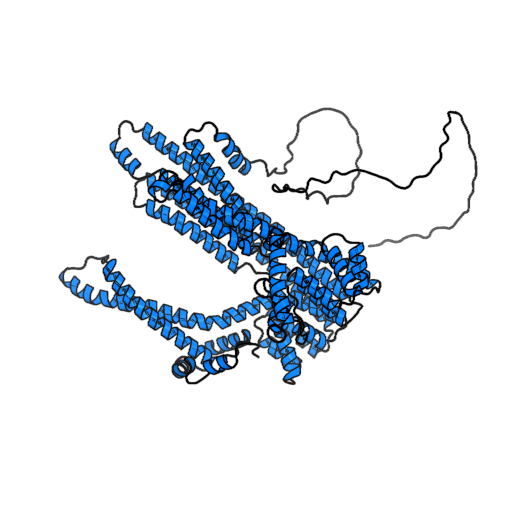A 1 63 ? 8.184 -31.349 5.297 1.00 91.56 63 LEU A N 1
ATOM 508 C CA . LEU A 1 63 ? 9.244 -32.267 4.873 1.00 91.56 63 LEU A CA 1
ATOM 509 C C . LEU A 1 63 ? 8.877 -32.990 3.578 1.00 91.56 63 LEU A C 1
ATOM 511 O O . LEU A 1 63 ? 9.713 -33.078 2.681 1.00 91.56 63 LEU A O 1
ATOM 515 N N . ALA A 1 64 ? 7.634 -33.464 3.454 1.00 90.44 64 ALA A N 1
ATOM 516 C CA . ALA A 1 64 ? 7.154 -34.140 2.252 1.00 90.44 64 ALA A CA 1
ATOM 517 C C . ALA A 1 64 ? 7.273 -33.239 1.013 1.00 90.44 64 ALA A C 1
ATOM 519 O O . ALA A 1 64 ? 7.843 -33.640 -0.003 1.00 90.44 64 ALA A O 1
ATOM 520 N N . VAL A 1 65 ? 6.791 -31.994 1.104 1.00 90.62 65 VAL A N 1
ATOM 521 C CA . VAL A 1 65 ? 6.869 -31.032 -0.006 1.00 90.62 65 VAL A CA 1
ATOM 522 C C . VAL A 1 65 ? 8.311 -30.629 -0.296 1.00 90.62 65 VAL A C 1
ATOM 524 O O . VAL A 1 65 ? 8.697 -30.588 -1.463 1.00 90.62 65 VAL A O 1
ATOM 527 N N . GLY A 1 66 ? 9.123 -30.389 0.737 1.00 92.94 66 GLY A N 1
ATOM 528 C CA . GLY A 1 66 ? 10.552 -30.131 0.579 1.00 92.94 66 GLY A CA 1
ATOM 529 C C . GLY A 1 66 ? 11.253 -31.260 -0.171 1.00 92.94 66 GLY A C 1
ATOM 530 O O . GLY A 1 66 ? 11.979 -31.013 -1.129 1.00 92.94 66 GLY A O 1
ATOM 531 N N . LEU A 1 67 ? 10.996 -32.513 0.200 1.00 93.12 67 LEU A N 1
ATOM 532 C CA . LEU A 1 67 ? 11.623 -33.674 -0.426 1.00 93.12 67 LEU A CA 1
ATOM 533 C C . LEU A 1 67 ? 11.168 -33.855 -1.879 1.00 93.12 67 LEU A C 1
ATOM 535 O O . LEU A 1 67 ? 12.004 -34.093 -2.747 1.00 93.12 67 LEU A O 1
ATOM 539 N N . ILE A 1 68 ? 9.879 -33.668 -2.176 1.00 93.00 68 ILE A N 1
ATOM 540 C CA . ILE A 1 68 ? 9.355 -33.722 -3.550 1.00 93.00 68 ILE A CA 1
ATOM 541 C C . ILE A 1 68 ? 9.966 -32.609 -4.414 1.00 93.00 68 ILE A C 1
ATOM 543 O O . ILE A 1 68 ? 10.448 -32.881 -5.515 1.00 93.00 68 ILE A O 1
ATOM 547 N N . ALA A 1 69 ? 9.990 -31.370 -3.915 1.00 93.44 69 ALA A N 1
ATOM 548 C CA . ALA A 1 69 ? 10.585 -30.235 -4.617 1.00 93.44 69 ALA A CA 1
ATOM 549 C C . ALA A 1 69 ? 12.094 -30.429 -4.827 1.00 93.44 69 ALA A C 1
ATOM 551 O O . ALA A 1 69 ? 12.609 -30.169 -5.915 1.00 93.44 69 ALA A O 1
ATOM 552 N N . GLY A 1 70 ? 12.791 -30.944 -3.812 1.00 95.00 70 GLY A N 1
ATOM 553 C CA . GLY A 1 70 ? 14.210 -31.270 -3.873 1.00 95.00 70 GLY A CA 1
ATOM 554 C C . GLY A 1 70 ? 14.518 -32.364 -4.891 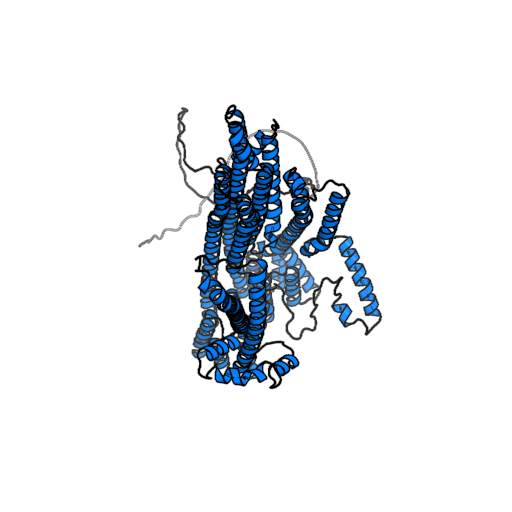1.00 95.00 70 GLY A C 1
ATOM 555 O O . GLY A 1 70 ? 15.409 -32.187 -5.713 1.00 95.00 70 GLY A O 1
ATOM 556 N N . LEU A 1 71 ? 13.752 -33.458 -4.922 1.00 94.62 71 LEU A N 1
ATOM 557 C CA . LEU A 1 71 ? 13.922 -34.509 -5.933 1.00 94.62 71 LEU A CA 1
ATOM 558 C C . LEU A 1 71 ? 13.598 -34.012 -7.350 1.00 94.62 71 LEU A C 1
ATOM 560 O O . LEU A 1 71 ? 14.312 -34.347 -8.296 1.00 94.62 71 LEU A O 1
ATOM 564 N N . GLY A 1 72 ? 12.562 -33.182 -7.502 1.00 94.06 72 GLY A N 1
ATOM 565 C CA . GLY A 1 72 ? 12.207 -32.574 -8.786 1.00 94.06 72 GLY A CA 1
ATOM 566 C C . GLY A 1 72 ? 13.308 -31.656 -9.324 1.00 94.06 72 GLY A C 1
ATOM 567 O O . GLY A 1 72 ? 13.714 -31.782 -10.481 1.00 94.06 72 GLY A O 1
ATOM 568 N N . LEU A 1 73 ? 13.844 -30.771 -8.478 1.00 93.38 73 LEU A N 1
ATOM 569 C CA . LEU A 1 73 ? 14.943 -29.877 -8.852 1.00 93.38 73 LEU A CA 1
ATOM 570 C C . LEU A 1 73 ? 16.286 -30.594 -8.976 1.00 93.38 73 LEU A C 1
ATOM 572 O O . LEU A 1 73 ? 17.119 -30.167 -9.770 1.00 93.38 73 LEU A O 1
ATOM 576 N N . TRP A 1 74 ? 16.485 -31.704 -8.269 1.00 95.50 74 TRP A N 1
ATOM 577 C CA . TRP A 1 74 ? 17.635 -32.578 -8.475 1.00 95.50 74 TRP A CA 1
ATOM 578 C C . TRP A 1 74 ? 17.629 -33.174 -9.887 1.00 95.50 74 TRP A C 1
ATOM 580 O O . TRP A 1 74 ? 18.621 -33.046 -10.603 1.00 95.50 74 TRP A O 1
ATOM 590 N N . LEU A 1 75 ? 16.493 -33.732 -10.331 1.00 94.56 75 LEU A N 1
ATOM 591 C CA . LEU A 1 75 ? 16.333 -34.262 -11.692 1.00 94.56 75 LEU A CA 1
ATOM 592 C C . LEU A 1 75 ? 16.534 -33.174 -12.754 1.00 94.56 75 LEU A C 1
ATOM 594 O O . LEU A 1 75 ? 17.303 -33.366 -13.697 1.00 94.56 75 LEU A O 1
ATOM 598 N N . LEU A 1 76 ? 15.882 -32.019 -12.587 1.00 93.00 76 LEU A N 1
ATOM 599 C CA . LEU A 1 76 ? 16.049 -30.880 -13.494 1.00 93.00 76 LEU A CA 1
ATOM 600 C C . LEU A 1 76 ? 17.490 -30.374 -13.512 1.00 93.00 76 LEU A C 1
ATOM 602 O O . LEU A 1 76 ? 18.014 -30.071 -14.580 1.00 93.00 76 LEU A O 1
ATOM 606 N N . GLY A 1 77 ? 18.144 -30.317 -12.354 1.00 92.19 77 GLY A N 1
ATOM 607 C CA . GLY A 1 77 ? 19.526 -29.884 -12.234 1.00 92.19 77 GLY A CA 1
ATOM 608 C C . GLY A 1 77 ? 20.502 -30.829 -12.912 1.00 92.19 77 GLY A C 1
ATOM 609 O O . GLY A 1 77 ? 21.397 -30.372 -13.617 1.00 92.19 77 GLY A O 1
ATOM 610 N N . SER A 1 78 ? 20.282 -32.138 -12.797 1.00 90.69 78 SER A N 1
ATOM 611 C CA . SER A 1 78 ? 21.064 -33.129 -13.533 1.00 90.69 78 SER A CA 1
ATOM 612 C C . SER A 1 78 ? 20.846 -33.036 -15.050 1.00 90.69 78 SER A C 1
ATOM 614 O O . SER A 1 78 ? 21.814 -33.126 -15.804 1.00 90.69 78 SER A O 1
ATOM 616 N N . ILE A 1 79 ? 19.616 -32.783 -15.518 1.00 91.19 79 ILE A N 1
ATOM 617 C CA . ILE A 1 79 ? 19.330 -32.552 -16.948 1.00 91.19 79 ILE A CA 1
ATOM 618 C C . ILE A 1 79 ? 19.992 -31.255 -17.435 1.00 91.19 79 ILE A C 1
ATOM 620 O O . ILE A 1 79 ? 20.629 -31.243 -18.487 1.00 91.19 79 ILE A O 1
ATOM 624 N N . ALA A 1 80 ? 19.889 -30.169 -16.670 1.00 87.31 80 ALA A N 1
ATOM 625 C CA . ALA A 1 80 ? 20.504 -28.888 -17.003 1.00 87.31 80 ALA A CA 1
ATOM 626 C C . ALA A 1 80 ? 22.036 -28.985 -17.029 1.00 87.31 80 ALA A C 1
ATOM 628 O O . ALA A 1 80 ? 22.660 -28.478 -17.957 1.00 87.31 80 ALA A O 1
ATOM 629 N N . GLY A 1 81 ? 22.638 -29.688 -16.065 1.00 86.50 81 GLY A N 1
ATOM 630 C CA . GLY A 1 81 ? 24.070 -29.980 -16.047 1.00 86.50 81 GLY A CA 1
ATOM 631 C C . GLY A 1 81 ? 24.516 -30.779 -17.273 1.00 86.50 81 GLY A C 1
ATOM 632 O O . GLY A 1 81 ? 25.550 -30.470 -17.862 1.00 86.50 81 GLY A O 1
ATOM 633 N N . TYR A 1 82 ? 23.708 -31.750 -17.711 1.00 86.88 82 TYR A N 1
ATOM 634 C CA . TYR A 1 82 ? 23.955 -32.499 -18.944 1.00 86.88 82 TYR A CA 1
ATOM 635 C C . TYR A 1 82 ? 23.883 -31.605 -20.197 1.00 86.88 82 TYR A C 1
ATOM 637 O O . TYR A 1 82 ? 24.807 -31.608 -21.009 1.00 86.88 82 TYR A O 1
ATOM 645 N N . LEU A 1 83 ? 22.838 -30.778 -20.331 1.00 85.88 83 LEU A N 1
ATOM 646 C CA . LEU A 1 83 ? 22.679 -29.853 -21.464 1.00 85.88 83 LEU A CA 1
ATOM 647 C C . LEU A 1 83 ? 23.775 -28.778 -21.498 1.00 85.88 83 LEU A C 1
ATOM 649 O O . LEU A 1 83 ? 24.293 -28.451 -22.563 1.00 85.88 83 LEU A O 1
ATOM 653 N N . PHE A 1 84 ? 24.170 -28.254 -20.339 1.00 83.81 84 PHE A N 1
ATOM 654 C CA . PHE A 1 84 ? 25.247 -27.274 -20.216 1.00 83.81 84 PHE A CA 1
ATOM 655 C C . PHE A 1 84 ? 26.567 -27.813 -20.786 1.00 83.81 84 PHE A C 1
ATOM 657 O O . PHE A 1 84 ? 27.240 -27.130 -21.562 1.00 83.81 84 PHE A O 1
ATOM 664 N N . LEU A 1 85 ? 26.901 -29.068 -20.467 1.00 82.00 85 LEU A N 1
ATOM 665 C CA . LEU A 1 85 ? 28.080 -29.736 -21.019 1.00 82.00 85 LEU A CA 1
ATOM 666 C C . LEU A 1 85 ? 27.985 -29.933 -22.540 1.00 82.00 85 LEU A C 1
ATOM 668 O O . LEU A 1 85 ? 29.012 -29.860 -23.212 1.00 82.00 85 LEU A O 1
ATOM 672 N N . GLN A 1 86 ? 26.781 -30.141 -23.084 1.00 80.19 86 GLN A N 1
ATOM 673 C CA . GLN A 1 86 ? 26.565 -30.389 -24.512 1.00 80.19 86 GLN A CA 1
ATOM 674 C C . GLN A 1 86 ? 26.590 -29.120 -25.382 1.00 80.19 86 GLN A C 1
ATOM 676 O O . GLN A 1 86 ? 27.107 -29.171 -26.496 1.00 80.19 86 GLN A O 1
ATOM 681 N N . PHE A 1 87 ? 26.030 -28.001 -24.909 1.00 75.38 87 PHE A N 1
ATOM 682 C CA . PHE A 1 87 ? 25.851 -26.785 -25.723 1.00 75.38 87 PHE A CA 1
ATOM 683 C C . PHE A 1 87 ? 26.894 -25.696 -25.472 1.00 75.38 87 PHE A C 1
ATOM 685 O O . PHE A 1 87 ? 27.306 -25.022 -26.411 1.00 75.38 87 PHE A O 1
ATOM 692 N N . ILE A 1 88 ? 27.294 -25.499 -24.216 1.00 74.19 88 ILE A N 1
ATOM 693 C CA . ILE A 1 88 ? 28.223 -24.428 -23.826 1.00 74.19 88 ILE A CA 1
ATOM 694 C C . ILE A 1 88 ? 29.641 -24.992 -23.718 1.00 74.19 88 ILE A C 1
ATOM 696 O O . ILE A 1 88 ? 30.599 -24.354 -24.151 1.00 74.19 88 ILE A O 1
ATOM 700 N N . GLY A 1 89 ? 29.763 -26.219 -23.199 1.00 65.81 89 GLY A N 1
ATOM 701 C CA . GLY A 1 89 ? 31.044 -26.865 -22.949 1.00 65.81 89 GLY A CA 1
ATOM 702 C C . GLY A 1 89 ? 31.816 -26.185 -21.813 1.00 65.81 89 GLY A C 1
ATOM 703 O O . GLY A 1 89 ? 31.700 -24.990 -21.555 1.00 65.81 89 GLY A O 1
ATOM 704 N N . TRP A 1 90 ? 32.631 -26.954 -21.094 1.00 65.62 90 TRP A N 1
ATOM 705 C CA . TRP A 1 90 ? 33.505 -26.408 -20.054 1.00 65.62 90 TRP A CA 1
ATOM 706 C C . TRP A 1 90 ? 34.965 -26.659 -20.418 1.00 65.62 90 TRP A C 1
ATOM 708 O O . TRP A 1 90 ? 35.480 -27.774 -20.270 1.00 65.62 90 TRP A O 1
ATOM 718 N N . SER A 1 91 ? 35.650 -25.616 -20.884 1.00 61.06 91 SER A N 1
ATOM 719 C CA . SER A 1 91 ? 37.084 -25.682 -21.169 1.00 61.06 91 SER A CA 1
ATOM 720 C C . SER A 1 91 ? 37.888 -25.608 -19.865 1.00 61.06 91 SER A C 1
ATOM 722 O O . SER A 1 91 ? 37.654 -24.718 -19.047 1.00 61.06 91 SER A O 1
ATOM 724 N N . PRO A 1 92 ? 38.835 -26.531 -19.616 1.00 61.75 92 PRO A N 1
ATOM 725 C CA . PRO A 1 92 ? 39.691 -26.432 -18.445 1.00 61.75 92 PRO A CA 1
ATOM 726 C C . PRO A 1 92 ? 40.580 -25.187 -18.528 1.00 61.75 92 PRO A C 1
ATOM 728 O O . PRO A 1 92 ? 41.258 -24.970 -19.526 1.00 61.75 92 PRO A O 1
ATOM 731 N N . ILE A 1 93 ? 40.627 -24.426 -17.434 1.00 60.44 93 ILE A N 1
ATOM 732 C CA . ILE A 1 93 ? 41.508 -23.258 -17.259 1.00 60.44 93 ILE A CA 1
ATOM 733 C C . ILE A 1 93 ? 42.997 -23.681 -17.267 1.00 60.44 93 ILE A C 1
ATOM 735 O O . ILE A 1 93 ? 43.872 -22.876 -17.567 1.00 60.44 93 ILE A O 1
ATOM 739 N N . VAL A 1 94 ? 43.291 -24.961 -16.979 1.00 68.94 94 VAL A N 1
ATOM 740 C CA . VAL A 1 94 ? 44.646 -25.540 -16.964 1.00 68.94 94 VAL A CA 1
ATOM 741 C C . VAL A 1 94 ? 44.771 -26.646 -18.027 1.00 68.94 94 VAL A C 1
ATOM 743 O O . VAL A 1 94 ? 44.022 -27.628 -17.956 1.00 68.94 94 VAL A O 1
ATOM 746 N N . PRO A 1 95 ? 45.708 -26.544 -18.991 1.00 65.81 95 PRO A N 1
ATOM 747 C CA . PRO A 1 95 ? 45.940 -27.593 -19.981 1.00 65.81 95 PRO A CA 1
ATOM 748 C C . PRO A 1 95 ? 46.557 -28.833 -19.315 1.00 65.81 95 PRO A C 1
ATOM 750 O O . PRO A 1 95 ? 47.592 -28.755 -18.657 1.00 65.81 95 PRO A O 1
ATOM 753 N N . LEU A 1 96 ? 45.905 -29.987 -19.472 1.00 73.62 96 LEU A N 1
ATOM 754 C CA . LEU A 1 96 ? 46.373 -31.275 -18.947 1.00 73.62 96 LEU A CA 1
ATOM 755 C C . LEU A 1 96 ? 47.117 -32.067 -20.041 1.00 73.62 96 LEU A C 1
ATOM 757 O O . LEU A 1 96 ? 46.698 -32.004 -21.198 1.00 73.62 96 LEU A O 1
ATOM 761 N N . PRO A 1 97 ? 48.160 -32.854 -19.699 1.00 75.94 97 PRO A N 1
ATOM 762 C CA . PRO A 1 97 ? 48.829 -33.756 -20.640 1.00 75.94 97 PRO A CA 1
ATOM 763 C C . PRO A 1 97 ? 47.853 -34.736 -21.312 1.00 75.94 97 PRO A C 1
ATOM 765 O O . PRO A 1 97 ? 46.935 -35.247 -20.661 1.00 75.94 97 PRO A O 1
ATOM 768 N N . GLU A 1 98 ? 48.072 -35.047 -22.595 1.00 72.06 98 GLU A N 1
ATOM 769 C CA . GLU A 1 98 ? 47.152 -35.863 -23.411 1.00 72.06 98 GLU A CA 1
ATOM 770 C C . GLU A 1 98 ? 46.853 -37.244 -22.806 1.00 72.06 98 GLU A C 1
ATOM 772 O O . GLU A 1 98 ? 45.719 -37.713 -22.891 1.00 72.06 98 GLU A O 1
ATOM 777 N N . SER A 1 99 ? 47.817 -37.844 -22.100 1.00 72.44 99 SER A N 1
ATOM 778 C CA . SER A 1 99 ? 47.681 -39.141 -21.421 1.00 72.44 99 SER A CA 1
ATOM 779 C C . SER A 1 99 ? 46.698 -39.146 -20.241 1.00 72.44 99 SER A C 1
ATOM 781 O O . SER A 1 99 ? 46.164 -40.198 -19.898 1.00 72.44 99 SER A O 1
ATOM 783 N N . ILE A 1 100 ? 46.433 -37.988 -19.627 1.00 72.19 100 ILE A N 1
ATOM 784 C CA . ILE A 1 100 ? 45.556 -37.837 -18.449 1.00 72.19 100 ILE A CA 1
ATOM 785 C C . ILE A 1 100 ? 44.198 -37.231 -18.850 1.00 72.19 100 ILE A C 1
ATOM 787 O O . ILE A 1 100 ? 43.196 -37.395 -18.151 1.00 72.19 100 ILE A O 1
ATOM 791 N N . SER A 1 101 ? 44.134 -36.568 -20.009 1.00 70.00 101 SER A N 1
ATOM 792 C CA . SER A 1 101 ? 42.942 -35.874 -20.507 1.00 70.00 101 SER A CA 1
ATOM 793 C C . SER A 1 101 ? 41.666 -36.735 -20.660 1.00 70.00 101 SER A C 1
ATOM 795 O O . SER A 1 101 ? 40.609 -36.241 -20.251 1.00 70.00 101 SER A O 1
ATOM 797 N N . PRO A 1 102 ? 41.691 -38.001 -21.145 1.00 76.88 102 PRO A N 1
ATOM 798 C CA . PRO A 1 102 ? 40.466 -38.799 -21.263 1.00 76.88 102 PRO A CA 1
ATOM 799 C C . PRO A 1 102 ? 39.952 -39.292 -19.903 1.00 76.88 102 PRO A C 1
ATOM 801 O O . PRO A 1 102 ? 38.746 -39.285 -19.663 1.00 76.88 102 PRO A O 1
ATOM 804 N N . ILE A 1 103 ? 40.854 -39.641 -18.979 1.00 78.06 103 ILE A N 1
ATOM 805 C CA . ILE A 1 103 ? 40.504 -40.058 -17.611 1.00 78.06 103 ILE A CA 1
ATOM 806 C C . ILE A 1 103 ? 39.896 -38.875 -16.844 1.00 78.06 103 ILE A C 1
ATOM 808 O O . ILE A 1 103 ? 38.887 -39.020 -16.156 1.00 78.06 103 ILE A O 1
ATOM 812 N N . ALA A 1 104 ? 40.468 -37.678 -17.011 1.00 75.50 104 ALA A N 1
ATOM 813 C CA . ALA A 1 104 ? 39.963 -36.462 -16.385 1.00 75.50 104 ALA A CA 1
ATOM 814 C C . ALA A 1 104 ? 38.557 -36.075 -16.881 1.00 75.50 104 ALA A C 1
ATOM 816 O O . ALA A 1 104 ? 37.742 -35.635 -16.073 1.00 75.50 104 ALA A O 1
ATOM 817 N N . ARG A 1 105 ? 38.249 -36.250 -18.177 1.00 74.44 105 ARG A N 1
ATOM 818 C CA . ARG A 1 105 ? 36.898 -36.009 -18.726 1.00 74.44 105 ARG A CA 1
ATOM 819 C C . ARG A 1 105 ? 35.878 -37.026 -18.208 1.00 74.44 105 ARG A C 1
ATOM 821 O O . ARG A 1 105 ? 34.827 -36.618 -17.722 1.00 74.44 105 ARG A O 1
ATOM 828 N N . ALA A 1 106 ? 36.241 -38.311 -18.189 1.00 81.00 106 ALA A N 1
ATOM 829 C CA . ALA A 1 106 ? 35.375 -39.397 -17.721 1.00 81.00 106 ALA A CA 1
ATOM 830 C C . ALA A 1 106 ? 34.925 -39.253 -16.254 1.00 81.00 106 ALA A C 1
ATOM 832 O O . ALA A 1 106 ? 33.846 -39.713 -15.897 1.00 81.00 106 ALA A O 1
ATOM 833 N N . ILE A 1 107 ? 35.731 -38.607 -15.404 1.00 82.69 107 ILE A N 1
ATOM 834 C CA . ILE A 1 107 ? 35.375 -38.327 -14.003 1.00 82.69 107 ILE A CA 1
ATOM 835 C C . ILE A 1 107 ? 34.648 -36.982 -13.869 1.00 82.69 107 ILE A C 1
ATOM 837 O O . ILE A 1 107 ? 33.708 -36.854 -13.088 1.00 82.69 107 ILE A O 1
ATOM 841 N N . ARG A 1 108 ? 35.074 -35.961 -14.619 1.00 80.38 108 ARG A N 1
ATOM 842 C CA . ARG A 1 108 ? 34.569 -34.588 -14.482 1.00 80.38 108 ARG A CA 1
ATOM 843 C C . ARG A 1 108 ? 33.122 -34.436 -14.938 1.00 80.38 108 ARG A C 1
ATOM 845 O O . ARG A 1 108 ? 32.352 -33.772 -14.254 1.00 80.38 108 ARG A O 1
ATOM 852 N N . GLU A 1 109 ? 32.765 -35.015 -16.077 1.00 82.12 109 GLU A N 1
ATOM 853 C CA . GLU A 1 109 ? 31.419 -34.898 -16.651 1.00 82.12 109 GLU A CA 1
ATOM 854 C C . GLU A 1 109 ? 30.322 -35.439 -15.712 1.00 82.12 109 GLU A C 1
ATOM 856 O O . GLU A 1 109 ? 29.412 -34.673 -15.380 1.00 82.12 109 GLU A O 1
ATOM 861 N N . PRO A 1 110 ? 30.406 -36.679 -15.177 1.00 86.00 110 PRO A N 1
ATOM 862 C CA . PRO A 1 110 ? 29.410 -37.160 -14.220 1.00 86.00 110 PRO A CA 1
ATOM 863 C C . PRO A 1 110 ? 29.457 -36.388 -12.898 1.00 86.00 110 PRO A C 1
ATOM 865 O O . PRO A 1 110 ? 28.416 -36.179 -12.280 1.00 86.00 110 PRO A O 1
ATOM 868 N N . LEU A 1 111 ? 30.633 -35.907 -12.477 1.00 86.69 111 LEU A N 1
ATOM 869 C CA . LEU A 1 111 ? 30.758 -35.099 -11.266 1.00 86.69 111 LEU A CA 1
ATOM 870 C C . LEU A 1 111 ? 30.010 -33.768 -11.397 1.00 86.69 111 LEU A C 1
ATOM 872 O O . LEU A 1 111 ? 29.295 -33.397 -10.474 1.00 86.69 111 LEU A O 1
ATOM 876 N N . ILE A 1 112 ? 30.097 -33.078 -12.538 1.00 84.88 112 ILE A N 1
ATOM 877 C CA . ILE A 1 112 ? 29.350 -31.832 -12.779 1.00 84.88 112 ILE A CA 1
ATOM 878 C C . ILE A 1 112 ? 27.839 -32.089 -12.755 1.00 84.88 112 ILE A C 1
ATOM 880 O O . ILE A 1 112 ? 27.104 -31.313 -12.147 1.00 84.88 112 ILE A O 1
ATOM 884 N N . ILE A 1 113 ? 27.364 -33.184 -13.350 1.00 89.31 113 ILE A N 1
ATOM 885 C CA . ILE A 1 113 ? 25.934 -33.547 -13.370 1.00 89.31 113 ILE A CA 1
ATOM 886 C C . ILE A 1 113 ? 25.418 -33.884 -11.962 1.00 89.31 113 ILE A C 1
ATOM 888 O O . ILE A 1 113 ? 24.335 -33.444 -11.573 1.00 89.31 113 ILE A O 1
ATOM 892 N N . ILE A 1 114 ? 26.195 -34.636 -11.178 1.00 90.12 114 ILE A N 1
ATOM 893 C CA . ILE A 1 114 ? 25.835 -34.996 -9.800 1.00 90.12 114 ILE A CA 1
ATOM 894 C C . ILE A 1 114 ? 25.866 -33.762 -8.900 1.00 90.12 114 ILE A C 1
ATOM 896 O O . ILE A 1 114 ? 24.940 -33.561 -8.123 1.00 90.12 114 ILE A O 1
ATOM 900 N N . VAL A 1 115 ? 26.900 -32.923 -9.008 1.00 90.50 115 VAL A N 1
ATOM 901 C CA . VAL A 1 115 ? 27.039 -31.713 -8.186 1.00 90.50 115 VAL A CA 1
ATOM 902 C C . VAL A 1 115 ? 25.963 -30.690 -8.537 1.00 90.50 115 VAL A C 1
ATOM 904 O O . VAL A 1 115 ? 25.331 -30.161 -7.631 1.00 90.50 115 VAL A O 1
ATOM 907 N N . SER A 1 116 ? 25.697 -30.438 -9.822 1.00 88.75 116 SER A N 1
ATOM 908 C CA . SER A 1 116 ? 24.618 -29.528 -10.245 1.00 88.75 116 SER A CA 1
ATOM 909 C C . SER A 1 116 ? 23.240 -30.030 -9.813 1.00 88.75 116 SER A C 1
ATOM 911 O O . SER A 1 116 ? 22.462 -29.253 -9.260 1.00 88.75 116 SER A O 1
ATOM 913 N N . GLY A 1 117 ? 22.969 -31.331 -9.972 1.00 91.94 117 GLY A N 1
ATOM 914 C CA . GLY A 1 117 ? 21.762 -31.968 -9.453 1.00 91.94 117 GLY A CA 1
ATOM 915 C C . GLY A 1 117 ? 21.650 -31.829 -7.938 1.00 91.94 117 GLY A C 1
ATOM 916 O O . GLY A 1 117 ? 20.629 -31.375 -7.437 1.00 91.94 117 GLY A O 1
ATOM 917 N N . LEU A 1 118 ? 22.695 -32.170 -7.179 1.00 94.06 118 LEU A N 1
ATOM 918 C CA . LEU A 1 118 ? 22.674 -32.121 -5.713 1.00 94.06 118 LEU A CA 1
ATOM 919 C C . LEU A 1 118 ? 22.535 -30.693 -5.182 1.00 94.06 118 LEU A C 1
ATOM 921 O O . LEU A 1 118 ? 21.781 -30.480 -4.233 1.00 94.06 118 LEU A O 1
ATOM 925 N N . LEU A 1 119 ? 23.203 -29.716 -5.799 1.00 93.31 119 LEU A N 1
ATOM 926 C CA . LEU A 1 119 ? 23.053 -28.304 -5.451 1.00 93.31 119 LEU A CA 1
ATOM 927 C C . LEU A 1 119 ? 21.614 -27.846 -5.683 1.00 93.31 119 LEU A C 1
ATOM 929 O O . LEU A 1 119 ? 20.973 -27.377 -4.745 1.00 93.31 119 LEU A O 1
ATOM 933 N N . LEU A 1 120 ? 21.075 -28.033 -6.892 1.00 93.00 120 LEU A N 1
ATOM 934 C CA . LEU A 1 120 ? 19.706 -27.618 -7.210 1.00 93.00 120 LEU A CA 1
ATOM 935 C C . LEU A 1 120 ? 18.660 -28.390 -6.402 1.00 93.00 120 LEU A C 1
ATOM 937 O O . LEU A 1 120 ? 17.676 -27.798 -5.969 1.00 93.00 120 LEU A O 1
ATOM 941 N N . GLY A 1 121 ? 18.896 -29.668 -6.117 1.00 94.00 121 GLY A N 1
ATOM 942 C CA . GLY A 1 121 ? 18.044 -30.471 -5.247 1.00 94.00 121 GLY A CA 1
ATOM 943 C C . GLY A 1 121 ? 18.058 -30.003 -3.794 1.00 94.00 121 GLY A C 1
ATOM 944 O O . GLY A 1 121 ? 17.004 -29.905 -3.171 1.00 94.00 121 GLY A O 1
ATOM 945 N N . SER A 1 122 ? 19.226 -29.631 -3.265 1.00 94.00 122 SER A N 1
ATOM 946 C CA . SER A 1 122 ? 19.348 -29.058 -1.918 1.00 94.00 122 SER A CA 1
ATOM 947 C C . SER A 1 122 ? 18.658 -27.695 -1.832 1.00 94.00 122 SER A C 1
ATOM 949 O O . SER A 1 122 ? 17.931 -27.436 -0.875 1.00 94.00 122 SER A O 1
ATOM 951 N N . PHE A 1 123 ? 18.813 -26.849 -2.859 1.00 93.25 123 PHE A N 1
ATOM 952 C CA . PHE A 1 123 ? 18.064 -25.595 -2.980 1.00 93.25 123 PHE A CA 1
ATOM 953 C C . PHE A 1 123 ? 16.557 -25.845 -3.061 1.00 93.25 123 PHE A C 1
ATOM 955 O O . PHE A 1 123 ? 15.792 -25.173 -2.377 1.00 93.25 123 PHE A O 1
ATOM 962 N N . GLY A 1 124 ? 16.125 -26.838 -3.838 1.00 92.88 124 GLY A N 1
ATOM 963 C CA . GLY A 1 124 ? 14.721 -27.215 -3.952 1.00 92.88 124 GLY A CA 1
ATOM 964 C C . GLY A 1 124 ? 14.120 -27.700 -2.643 1.00 92.88 124 GLY A C 1
ATOM 965 O O . GLY A 1 124 ? 13.013 -27.295 -2.298 1.00 92.88 124 GLY A O 1
ATOM 966 N N . PHE A 1 125 ? 14.872 -28.491 -1.876 1.00 94.69 125 PHE A N 1
ATOM 967 C CA . PHE A 1 125 ? 14.469 -28.903 -0.538 1.00 94.69 125 PHE A CA 1
ATOM 968 C C . PHE A 1 125 ? 14.373 -27.712 0.412 1.00 94.69 125 PHE A C 1
ATOM 970 O O . PHE A 1 125 ? 13.343 -27.533 1.057 1.00 94.69 125 PHE A O 1
ATOM 977 N N . ALA A 1 126 ? 15.405 -26.866 0.463 1.00 93.50 126 ALA A N 1
ATOM 978 C CA . ALA A 1 126 ? 15.429 -25.694 1.332 1.00 93.50 126 ALA A CA 1
ATOM 979 C C . ALA A 1 126 ? 14.285 -24.719 1.015 1.00 93.50 126 ALA A C 1
ATOM 981 O O . ALA A 1 126 ? 13.631 -24.226 1.931 1.00 93.50 126 ALA A O 1
ATOM 982 N N . ILE A 1 127 ? 13.996 -24.482 -0.269 1.00 92.50 127 ILE A N 1
ATOM 983 C CA . ILE A 1 127 ? 12.883 -23.632 -0.707 1.00 92.50 127 ILE A CA 1
ATOM 984 C C . ILE A 1 127 ? 11.540 -24.310 -0.415 1.00 92.50 127 ILE A C 1
ATOM 986 O O . ILE A 1 127 ? 10.649 -23.670 0.135 1.00 92.50 127 ILE A O 1
ATOM 990 N N . GLY A 1 128 ? 11.370 -25.593 -0.737 1.00 92.00 128 GLY A N 1
ATOM 991 C CA . GLY A 1 128 ? 10.110 -26.312 -0.526 1.00 92.00 128 GLY A CA 1
ATOM 992 C C . GLY A 1 128 ? 9.747 -26.454 0.955 1.00 92.00 128 GLY A C 1
ATOM 993 O O . GLY A 1 128 ? 8.643 -26.097 1.356 1.00 92.00 128 GLY A O 1
ATOM 994 N N . PHE A 1 129 ? 10.692 -26.898 1.786 1.00 92.56 129 PHE A N 1
ATOM 995 C CA . PHE A 1 129 ? 10.513 -26.995 3.236 1.00 92.56 129 PHE A CA 1
ATOM 996 C C . PHE A 1 129 ? 10.408 -25.607 3.877 1.00 92.56 129 PHE A C 1
ATOM 998 O O . PHE A 1 129 ? 9.462 -25.323 4.614 1.00 92.56 129 PHE A O 1
ATOM 1005 N N . GLY A 1 130 ? 11.355 -24.718 3.560 1.00 92.06 130 GLY A N 1
ATOM 1006 C CA . GLY A 1 130 ? 11.431 -23.378 4.132 1.00 92.06 130 GLY A CA 1
ATOM 1007 C C . GLY A 1 130 ? 10.223 -22.514 3.784 1.00 92.06 130 GLY A C 1
ATOM 1008 O O . GLY A 1 130 ? 9.736 -21.793 4.649 1.00 92.06 130 GLY A O 1
ATOM 1009 N N . SER A 1 131 ? 9.680 -22.624 2.567 1.00 90.94 131 SER A N 1
ATOM 1010 C CA . SER A 1 131 ? 8.482 -21.875 2.169 1.00 90.94 131 SER A CA 1
ATOM 1011 C C . SER A 1 131 ? 7.277 -22.242 3.029 1.00 90.94 131 SER A C 1
ATOM 1013 O O . SER A 1 131 ? 6.646 -21.338 3.568 1.00 90.94 131 SER A O 1
ATOM 1015 N N . ILE A 1 132 ? 6.997 -23.529 3.259 1.00 90.38 132 ILE A N 1
ATOM 1016 C CA . ILE A 1 132 ? 5.862 -23.933 4.103 1.00 90.38 132 ILE A CA 1
ATOM 1017 C C . ILE A 1 132 ? 6.101 -23.548 5.562 1.00 90.38 132 ILE A C 1
ATOM 1019 O O . ILE A 1 132 ? 5.226 -22.933 6.171 1.00 90.38 132 ILE A O 1
ATOM 1023 N N . VAL A 1 133 ? 7.290 -23.822 6.107 1.00 92.50 133 VAL A N 1
ATOM 1024 C CA . VAL A 1 133 ? 7.630 -23.453 7.492 1.00 92.50 133 VAL A CA 1
ATOM 1025 C C . VAL A 1 133 ? 7.570 -21.943 7.708 1.00 92.50 133 VAL A C 1
ATOM 1027 O O . VAL A 1 133 ? 7.193 -21.498 8.786 1.00 92.50 133 VAL A O 1
ATOM 1030 N N . SER A 1 134 ? 7.868 -21.135 6.691 1.00 91.31 134 SER A N 1
ATOM 1031 C CA . SER A 1 134 ? 7.803 -19.675 6.789 1.00 91.31 134 SER A CA 1
ATOM 1032 C C . SER A 1 134 ? 6.376 -19.110 6.845 1.00 91.31 134 SER A C 1
ATOM 1034 O O . SER A 1 134 ? 6.193 -18.000 7.343 1.00 91.31 134 SER A O 1
ATOM 1036 N N . ILE A 1 135 ? 5.350 -19.856 6.410 1.00 91.56 135 ILE A N 1
ATOM 1037 C CA . ILE A 1 135 ? 3.945 -19.401 6.401 1.00 91.56 135 ILE A CA 1
ATOM 1038 C C . ILE A 1 135 ? 3.469 -18.922 7.785 1.00 91.56 135 ILE A C 1
ATOM 1040 O O . ILE A 1 135 ? 2.998 -17.782 7.867 1.00 91.56 135 ILE A O 1
ATOM 1044 N N . PRO A 1 136 ? 3.575 -19.712 8.877 1.00 91.75 136 PRO A N 1
ATOM 1045 C CA . PRO A 1 136 ? 3.163 -19.255 10.203 1.00 91.75 136 PRO A CA 1
ATOM 1046 C C . PRO A 1 136 ? 3.963 -18.038 10.677 1.00 91.75 136 PRO A C 1
ATOM 1048 O O . PRO A 1 136 ? 3.391 -17.152 11.303 1.00 91.75 136 PRO A O 1
ATOM 1051 N N . TYR A 1 137 ? 5.247 -17.921 10.321 1.00 91.62 137 TYR A N 1
ATOM 1052 C CA . TYR A 1 137 ? 6.051 -16.742 10.660 1.00 91.62 137 TYR A CA 1
ATOM 1053 C C . TYR A 1 137 ? 5.556 -15.489 9.939 1.00 91.62 137 TYR A C 1
ATOM 1055 O O . TYR A 1 137 ? 5.375 -14.455 10.581 1.00 91.62 137 TYR A O 1
ATOM 1063 N N . PHE A 1 138 ? 5.295 -15.569 8.632 1.00 88.81 138 PHE A N 1
ATOM 1064 C CA . PHE A 1 138 ? 4.768 -14.439 7.867 1.00 88.81 138 PHE A CA 1
ATOM 1065 C C . PHE A 1 138 ? 3.375 -14.027 8.344 1.00 88.81 138 PHE A C 1
ATOM 1067 O O . PHE A 1 138 ? 3.123 -12.834 8.503 1.00 88.81 138 PHE A O 1
ATOM 1074 N N . ARG A 1 139 ? 2.493 -14.990 8.641 1.00 90.12 139 ARG A N 1
ATOM 1075 C CA . ARG A 1 139 ? 1.159 -14.708 9.192 1.00 90.12 139 ARG A CA 1
ATOM 1076 C C . ARG A 1 139 ? 1.238 -14.090 10.584 1.00 90.12 139 ARG A C 1
ATOM 1078 O O . ARG A 1 139 ? 0.662 -13.029 10.791 1.00 90.12 139 ARG A O 1
ATOM 1085 N N . ALA A 1 140 ? 1.982 -14.692 11.511 1.00 91.75 140 ALA A N 1
ATOM 1086 C CA . ALA A 1 140 ? 2.150 -14.161 12.863 1.00 91.75 140 ALA A CA 1
ATOM 1087 C C . ALA A 1 140 ? 2.777 -12.757 12.855 1.00 91.75 140 ALA A C 1
ATOM 1089 O O . ALA A 1 140 ? 2.317 -11.882 13.582 1.00 91.75 140 ALA A O 1
ATOM 1090 N N . ASN A 1 141 ? 3.781 -12.509 12.006 1.00 91.06 141 ASN A N 1
ATOM 1091 C CA . ASN A 1 141 ? 4.384 -11.181 11.860 1.00 91.06 141 ASN A CA 1
ATOM 1092 C C . ASN A 1 141 ? 3.425 -10.176 11.205 1.00 91.06 141 ASN A C 1
ATOM 1094 O O . ASN A 1 141 ? 3.411 -9.013 11.600 1.00 91.06 141 ASN A O 1
ATOM 1098 N N . GLY A 1 142 ? 2.610 -10.614 10.240 1.00 88.81 142 GLY A N 1
ATOM 1099 C CA . GLY A 1 142 ? 1.539 -9.803 9.659 1.00 88.81 142 GLY A CA 1
ATOM 1100 C C . GLY A 1 142 ? 0.536 -9.354 10.721 1.00 88.81 142 GLY A C 1
ATOM 1101 O O . GLY A 1 142 ? 0.296 -8.157 10.854 1.00 88.81 142 GLY A O 1
ATOM 1102 N N . ARG A 1 143 ? 0.056 -10.296 11.546 1.00 92.06 143 ARG A N 1
ATOM 1103 C CA . ARG A 1 143 ? -0.834 -10.025 12.687 1.00 92.06 143 ARG A CA 1
ATOM 1104 C C . ARG A 1 143 ? -0.176 -9.120 13.728 1.00 92.06 143 ARG A C 1
ATOM 1106 O O . ARG A 1 143 ? -0.795 -8.158 14.158 1.00 92.06 143 ARG A O 1
ATOM 1113 N N . LYS A 1 144 ? 1.088 -9.377 14.099 1.00 92.81 144 LYS A N 1
ATOM 1114 C CA . LYS A 1 144 ? 1.867 -8.515 15.011 1.00 92.81 144 LYS A CA 1
ATOM 1115 C C . LYS A 1 144 ? 1.887 -7.071 14.516 1.00 92.81 144 LYS A C 1
ATOM 1117 O O . LYS A 1 144 ? 1.602 -6.157 15.281 1.00 92.81 144 LYS A O 1
ATOM 1122 N N . ARG A 1 145 ? 2.225 -6.872 13.238 1.00 88.62 145 ARG A N 1
ATOM 1123 C CA . ARG A 1 145 ? 2.275 -5.545 12.615 1.00 88.62 145 ARG A CA 1
ATOM 1124 C C . ARG A 1 145 ? 0.909 -4.869 12.660 1.00 88.62 145 ARG A C 1
ATOM 1126 O O . ARG A 1 145 ? 0.835 -3.698 13.009 1.00 88.62 145 ARG A O 1
ATOM 1133 N N . GLU A 1 146 ? -0.147 -5.604 12.326 1.00 90.06 146 GLU A N 1
ATOM 1134 C CA . GLU A 1 146 ? -1.509 -5.081 12.346 1.00 90.06 146 GLU A CA 1
ATOM 1135 C C . GLU A 1 146 ? -1.961 -4.661 13.748 1.00 90.06 146 GLU A C 1
ATOM 1137 O O . GLU A 1 146 ? -2.426 -3.537 13.931 1.00 90.06 146 GLU A O 1
ATOM 1142 N N . ILE A 1 147 ? -1.725 -5.518 14.744 1.00 93.25 147 ILE A N 1
ATOM 1143 C CA . ILE A 1 147 ? -2.015 -5.229 16.149 1.00 93.25 147 ILE A CA 1
ATOM 1144 C C . ILE A 1 147 ? -1.271 -3.973 16.604 1.00 93.25 147 ILE A C 1
ATOM 1146 O O . ILE A 1 147 ? -1.893 -3.076 17.159 1.00 93.25 147 ILE A O 1
ATOM 1150 N N . ASN A 1 148 ? 0.034 -3.871 16.339 1.00 91.69 148 ASN A N 1
ATOM 1151 C CA . ASN A 1 148 ? 0.846 -2.747 16.811 1.00 91.69 148 ASN A CA 1
ATOM 1152 C C . ASN A 1 148 ? 0.386 -1.404 16.231 1.00 91.69 148 ASN A C 1
ATOM 1154 O O . ASN A 1 148 ? 0.316 -0.418 16.960 1.00 91.69 148 ASN A O 1
ATOM 1158 N N . VAL A 1 149 ? 0.030 -1.370 14.943 1.00 87.69 149 VAL A N 1
ATOM 1159 C CA . VAL A 1 149 ? -0.450 -0.145 14.286 1.00 87.69 149 VAL A CA 1
ATOM 1160 C C . VAL A 1 149 ? -1.825 0.274 14.816 1.00 87.69 149 VAL A C 1
ATOM 1162 O O . VAL A 1 149 ? -2.067 1.464 15.004 1.00 87.69 149 VAL A O 1
ATOM 1165 N N . LEU A 1 150 ? -2.722 -0.683 15.074 1.00 90.50 150 LEU A N 1
ATOM 1166 C CA . LEU A 1 150 ? -4.094 -0.409 15.517 1.00 90.50 150 LEU A CA 1
ATOM 1167 C C . LEU A 1 150 ? -4.239 -0.276 17.038 1.00 90.50 150 LEU A C 1
ATOM 1169 O O . LEU A 1 150 ? -5.282 0.183 17.510 1.00 90.50 150 LEU A O 1
ATOM 1173 N N . LEU A 1 151 ? -3.224 -0.656 17.819 1.00 93.25 151 LEU A N 1
ATOM 1174 C CA . LEU A 1 151 ? -3.295 -0.690 19.280 1.00 93.25 151 LEU A CA 1
ATOM 1175 C C . LEU A 1 151 ? -3.643 0.678 19.866 1.00 93.25 151 LEU A C 1
ATOM 1177 O O . LEU A 1 151 ? -4.500 0.770 20.739 1.00 93.25 151 LEU A O 1
ATOM 1181 N N . ALA A 1 152 ? -3.017 1.746 19.371 1.00 91.31 152 ALA A N 1
ATOM 1182 C CA . ALA A 1 152 ? -3.241 3.084 19.902 1.00 91.31 152 ALA A CA 1
ATOM 1183 C C . ALA A 1 152 ? -4.693 3.558 19.683 1.00 91.31 152 ALA A C 1
ATOM 1185 O O . ALA A 1 152 ? -5.310 4.088 20.609 1.00 91.31 152 ALA A O 1
ATOM 1186 N N . ASP A 1 153 ? -5.264 3.292 18.505 1.00 90.56 153 ASP A N 1
ATOM 1187 C CA . ASP A 1 153 ? -6.666 3.603 18.198 1.00 90.56 153 ASP A CA 1
ATOM 1188 C C . ASP A 1 153 ? -7.641 2.707 18.979 1.00 90.56 153 ASP A C 1
ATOM 1190 O O . ASP A 1 153 ? -8.689 3.176 19.420 1.00 90.56 153 ASP A O 1
ATOM 1194 N N . SER A 1 154 ? -7.288 1.436 19.189 1.00 94.12 154 SER A N 1
ATOM 1195 C CA . SER A 1 154 ? -8.100 0.472 19.949 1.00 94.12 154 SER A CA 1
ATOM 1196 C C . SER A 1 154 ? -8.170 0.846 21.432 1.00 94.12 154 SER A C 1
ATOM 1198 O O . SER A 1 154 ? -9.240 0.838 22.034 1.00 94.12 154 SER A O 1
ATOM 1200 N N . VAL A 1 155 ? -7.043 1.254 22.027 1.00 94.50 155 VAL A N 1
ATOM 1201 C CA . VAL A 1 155 ? -7.005 1.741 23.415 1.00 94.50 155 VAL A CA 1
ATOM 1202 C C . VAL A 1 155 ? -7.766 3.063 23.547 1.00 94.50 155 VAL A C 1
ATOM 1204 O O . VAL A 1 155 ? -8.495 3.245 24.519 1.00 94.50 155 VAL A O 1
ATOM 1207 N N . ALA A 1 156 ? -7.663 3.966 22.564 1.00 91.44 156 ALA A N 1
ATOM 1208 C CA . ALA A 1 156 ? -8.456 5.197 22.544 1.00 91.44 156 ALA A CA 1
ATOM 1209 C C . ALA A 1 156 ? -9.967 4.916 22.456 1.00 91.44 156 ALA A C 1
ATOM 1211 O O . ALA A 1 156 ? -10.747 5.592 23.126 1.00 91.44 156 ALA A O 1
ATOM 1212 N N . PHE A 1 157 ? -10.372 3.905 21.680 1.00 92.50 157 PHE A N 1
ATOM 1213 C CA . PHE A 1 157 ? -11.752 3.427 21.611 1.00 92.50 157 PHE A CA 1
ATOM 1214 C C . PHE A 1 157 ? -12.220 2.878 22.958 1.00 92.50 157 PHE A C 1
ATOM 1216 O O . PHE A 1 157 ? -13.200 3.377 23.503 1.00 92.50 157 PHE A O 1
ATOM 1223 N N . MET A 1 158 ? -11.476 1.944 23.557 1.00 94.06 158 MET A N 1
ATOM 1224 C CA . MET A 1 158 ? -11.797 1.401 24.882 1.00 94.06 158 MET A CA 1
ATOM 1225 C C . MET A 1 158 ? -11.889 2.494 25.956 1.00 94.06 158 MET A C 1
ATOM 1227 O O . MET A 1 158 ? -12.803 2.466 26.777 1.00 94.06 158 MET A O 1
ATOM 1231 N N . TYR A 1 159 ? -10.971 3.468 25.944 1.00 92.62 159 TYR A N 1
ATOM 1232 C CA . TYR A 1 159 ? -11.000 4.616 26.852 1.00 92.62 159 TYR A CA 1
ATOM 1233 C C . TYR A 1 159 ? -12.263 5.460 26.657 1.00 92.62 159 TYR A C 1
ATOM 1235 O O . TYR A 1 159 ? -12.967 5.739 27.622 1.00 92.62 159 TYR A O 1
ATOM 1243 N N . ALA A 1 160 ? -12.581 5.835 25.416 1.00 89.94 160 ALA A N 1
ATOM 1244 C CA . ALA A 1 160 ? -13.761 6.639 25.117 1.00 89.94 160 ALA A CA 1
ATOM 1245 C C . ALA A 1 160 ? -15.048 5.943 25.588 1.00 89.94 160 ALA A C 1
ATOM 1247 O O . ALA A 1 160 ? -15.900 6.566 26.217 1.00 89.94 160 ALA A O 1
ATOM 1248 N N . LEU A 1 161 ? -15.149 4.636 25.357 1.00 91.06 161 LEU A N 1
ATOM 1249 C CA . LEU A 1 161 ? -16.241 3.797 25.837 1.00 91.06 161 LEU A CA 1
ATOM 1250 C C . LEU A 1 161 ? -16.318 3.723 27.375 1.00 91.06 161 LEU A C 1
ATOM 1252 O O . LEU A 1 161 ? -17.413 3.778 27.937 1.00 91.06 161 LEU A O 1
ATOM 1256 N N . ALA A 1 162 ? -15.171 3.654 28.059 1.00 90.75 162 ALA A N 1
ATOM 1257 C CA . ALA A 1 162 ? -15.098 3.674 29.521 1.00 90.75 162 ALA A CA 1
ATOM 1258 C C . ALA A 1 162 ? -15.571 5.009 30.113 1.00 90.75 162 ALA A C 1
ATOM 1260 O O . ALA A 1 162 ? -16.327 5.017 31.084 1.00 90.75 162 ALA A O 1
ATOM 1261 N N . VAL A 1 163 ? -15.177 6.137 29.512 1.00 87.06 163 VAL A N 1
ATOM 1262 C CA . VAL A 1 163 ? -15.666 7.465 29.924 1.00 87.06 163 VAL A CA 1
ATOM 1263 C C . VAL A 1 163 ? -17.155 7.630 29.604 1.00 87.06 163 VAL A C 1
ATOM 1265 O O . VAL A 1 163 ? -17.889 8.219 30.390 1.00 87.06 163 VAL A O 1
ATOM 1268 N N . GLY A 1 164 ? -17.630 7.018 28.514 1.00 82.06 164 GLY A N 1
ATOM 1269 C CA . GLY A 1 164 ? -19.053 6.916 28.167 1.00 82.06 164 GLY A CA 1
ATOM 1270 C C . GLY A 1 164 ? -19.905 6.104 29.153 1.00 82.06 164 GLY A C 1
ATOM 1271 O O . GLY A 1 164 ? -21.112 5.987 28.956 1.00 82.06 164 GLY A O 1
ATOM 1272 N N . GLY A 1 165 ? -19.302 5.559 30.215 1.00 82.56 165 GLY A N 1
ATOM 1273 C CA . GLY A 1 165 ? -19.998 4.898 31.315 1.00 82.56 165 GLY A CA 1
ATOM 1274 C C . GLY A 1 165 ? -20.209 3.396 31.132 1.00 82.56 165 GLY A C 1
ATOM 1275 O O . GLY A 1 165 ? -20.908 2.792 31.946 1.00 82.56 165 GLY A O 1
ATOM 1276 N N . MET A 1 166 ? -19.617 2.780 30.104 1.00 87.19 166 MET A N 1
ATOM 1277 C CA . MET A 1 166 ? -19.724 1.334 29.906 1.00 87.19 166 MET A CA 1
ATOM 1278 C C . MET A 1 166 ? -18.888 0.550 30.913 1.00 87.19 166 MET A C 1
ATOM 1280 O O . MET A 1 166 ? -17.817 0.981 31.351 1.00 87.19 166 MET A O 1
ATOM 1284 N N . ASN A 1 167 ? -19.373 -0.639 31.274 1.00 87.19 167 ASN A N 1
ATOM 1285 C CA . ASN A 1 167 ? -18.639 -1.516 32.178 1.00 87.19 167 ASN A CA 1
ATOM 1286 C C . ASN A 1 167 ? -17.504 -2.269 31.459 1.00 87.19 167 ASN A C 1
ATOM 1288 O O . ASN A 1 167 ? -17.413 -2.319 30.236 1.00 87.19 167 ASN A O 1
ATOM 1292 N N . GLN A 1 168 ? -16.623 -2.893 32.241 1.00 85.31 168 GLN A N 1
ATOM 1293 C CA . GLN A 1 168 ? -15.416 -3.548 31.725 1.00 85.31 168 GLN A CA 1
ATOM 1294 C C . GLN A 1 168 ? -15.731 -4.663 30.713 1.00 85.31 168 GLN A C 1
ATOM 1296 O O . GLN A 1 168 ? -15.078 -4.746 29.676 1.00 85.31 168 GLN A O 1
ATOM 1301 N N . LEU A 1 169 ? -16.738 -5.504 30.984 1.00 85.25 169 LEU A N 1
ATOM 1302 C CA . LEU A 1 169 ? -17.127 -6.583 30.070 1.00 85.25 169 LEU A CA 1
ATOM 1303 C C . LEU A 1 169 ? -17.772 -6.035 28.791 1.00 85.25 169 LEU A C 1
ATOM 1305 O O . LEU A 1 169 ? -17.525 -6.574 27.716 1.00 85.25 169 LEU A O 1
ATOM 1309 N N . GLU A 1 170 ? -18.572 -4.973 28.887 1.00 88.38 170 GLU A N 1
ATOM 1310 C CA . GLU A 1 170 ? -19.154 -4.280 27.732 1.00 88.38 170 GLU A CA 1
ATOM 1311 C C . GLU A 1 170 ? -18.070 -3.703 26.826 1.00 88.38 170 GLU A C 1
ATOM 1313 O O . GLU A 1 170 ? -18.119 -3.926 25.621 1.00 88.38 170 GLU A O 1
ATOM 1318 N N . ILE A 1 171 ? -17.042 -3.063 27.393 1.00 91.81 171 ILE A N 1
ATOM 1319 C CA . ILE A 1 171 ? -15.907 -2.539 26.622 1.00 91.81 171 ILE A CA 1
ATOM 1320 C C . ILE A 1 171 ? -15.172 -3.674 25.894 1.00 91.81 171 ILE A C 1
ATOM 1322 O O . ILE A 1 171 ? -14.873 -3.549 24.707 1.00 91.81 171 ILE A O 1
ATOM 1326 N N . LEU A 1 172 ? -14.900 -4.797 26.574 1.00 90.75 172 LEU A N 1
ATOM 1327 C CA . LEU A 1 172 ? -14.240 -5.953 25.953 1.00 90.75 172 LEU A CA 1
ATOM 1328 C C . LEU A 1 172 ? -15.099 -6.571 24.837 1.00 90.75 172 LEU A C 1
ATOM 1330 O O . LEU A 1 172 ? -14.562 -6.944 23.796 1.00 90.75 172 LEU A O 1
ATOM 1334 N N . ARG A 1 173 ? -16.425 -6.636 25.014 1.00 91.44 173 ARG A N 1
ATOM 1335 C CA . ARG A 1 173 ? -17.368 -7.106 23.984 1.00 91.44 173 ARG A CA 1
ATOM 1336 C C . ARG A 1 173 ? -17.452 -6.159 22.792 1.00 91.44 173 ARG A C 1
ATOM 1338 O O . ARG A 1 173 ? -17.435 -6.632 21.661 1.00 91.44 173 ARG A O 1
ATOM 1345 N N . ALA A 1 174 ? -17.519 -4.853 23.029 1.00 92.00 174 ALA A N 1
ATOM 1346 C CA . ALA A 1 174 ? -17.521 -3.843 21.976 1.00 92.00 174 ALA A CA 1
ATOM 1347 C C . ALA A 1 174 ? -16.227 -3.917 21.151 1.00 92.00 174 ALA A C 1
ATOM 1349 O O . ALA A 1 174 ? -16.268 -3.946 19.923 1.00 92.00 174 ALA A O 1
ATOM 1350 N N . MET A 1 175 ? -15.076 -4.054 21.822 1.00 94.19 175 MET A N 1
ATOM 1351 C CA . MET A 1 175 ? -13.780 -4.262 21.171 1.00 94.19 175 MET A CA 1
ATOM 1352 C C . MET A 1 175 ? -13.749 -5.575 20.375 1.00 94.19 175 MET A C 1
ATOM 1354 O O . MET A 1 175 ? -13.275 -5.597 19.247 1.00 94.19 175 MET A O 1
ATOM 1358 N N . ALA A 1 176 ? -14.302 -6.662 20.918 1.00 93.12 176 ALA A N 1
ATOM 1359 C CA . ALA A 1 176 ? -14.389 -7.953 20.235 1.00 93.12 176 ALA A CA 1
ATOM 1360 C C . ALA A 1 176 ? -15.286 -7.941 18.983 1.00 93.12 176 ALA A C 1
ATOM 1362 O O . ALA A 1 176 ? -15.022 -8.699 18.051 1.00 93.12 176 ALA A O 1
ATOM 1363 N N . LYS A 1 177 ? -16.341 -7.114 18.966 1.00 90.31 177 LYS A N 1
ATOM 1364 C CA . LYS A 1 177 ? -17.297 -6.995 17.849 1.00 90.31 177 LYS A CA 1
ATOM 1365 C C . LYS A 1 177 ? -16.861 -6.024 16.752 1.00 90.31 177 LYS A C 1
ATOM 1367 O O . LYS A 1 177 ? -17.374 -6.104 15.647 1.00 90.31 177 LYS A O 1
ATOM 1372 N N . ALA A 1 178 ? -15.939 -5.110 17.037 1.00 90.12 178 ALA A N 1
ATOM 1373 C CA . ALA A 1 178 ? -15.475 -4.111 16.075 1.00 90.12 178 ALA A CA 1
ATOM 1374 C C . ALA A 1 178 ? -14.340 -4.646 15.171 1.00 90.12 178 ALA A C 1
ATOM 1376 O O . ALA A 1 178 ? -13.309 -3.988 14.997 1.00 90.12 178 ALA A O 1
ATOM 1377 N N . ASP A 1 179 ? -14.447 -5.880 14.663 1.00 88.00 179 ASP A N 1
ATOM 1378 C CA . ASP A 1 179 ? -13.412 -6.525 13.835 1.00 88.00 179 ASP A CA 1
ATOM 1379 C C . ASP A 1 179 ? -13.309 -5.941 12.421 1.00 88.00 179 ASP A C 1
ATOM 1381 O O . ASP A 1 179 ? -12.227 -5.956 11.833 1.00 88.00 179 ASP A O 1
ATOM 1385 N N . ASP A 1 180 ? -14.387 -5.334 11.924 1.00 86.38 180 ASP A N 1
ATOM 1386 C CA . ASP A 1 180 ? -14.408 -4.534 10.694 1.00 86.38 180 ASP A CA 1
ATOM 1387 C C . ASP A 1 180 ? -13.442 -3.332 10.735 1.00 86.38 180 ASP A C 1
ATOM 1389 O O . ASP A 1 180 ? -12.847 -2.945 9.729 1.00 86.38 180 ASP A O 1
ATOM 1393 N N . THR A 1 181 ? -13.235 -2.776 11.927 1.00 89.31 181 THR A N 1
ATOM 1394 C CA . THR A 1 181 ? -12.558 -1.497 12.138 1.00 89.31 181 THR A CA 1
ATOM 1395 C C . THR A 1 181 ? -11.155 -1.659 12.724 1.00 89.31 181 THR A C 1
ATOM 1397 O O . THR A 1 181 ? -10.217 -0.973 12.301 1.00 89.31 181 THR A O 1
ATOM 1400 N N . TYR A 1 182 ? -11.008 -2.552 13.707 1.00 91.81 182 TYR A N 1
ATOM 1401 C CA . TYR A 1 182 ? -9.755 -2.764 14.444 1.00 91.81 182 TYR A CA 1
ATOM 1402 C C . TYR A 1 182 ? -9.131 -4.150 14.203 1.00 91.81 182 TYR A C 1
ATOM 1404 O O . TYR A 1 182 ? -8.140 -4.504 14.850 1.00 91.81 182 TYR A O 1
ATOM 1412 N N . GLY A 1 183 ? -9.671 -4.913 13.245 1.00 91.12 183 GLY A N 1
ATOM 1413 C CA . GLY A 1 183 ? -9.015 -6.067 12.634 1.00 91.12 183 GLY A CA 1
ATOM 1414 C C . GLY A 1 183 ? -8.499 -7.091 13.642 1.00 91.12 183 GLY A C 1
ATOM 1415 O O . GLY A 1 183 ? -9.242 -7.615 14.477 1.00 91.12 183 GLY A O 1
ATOM 1416 N N . GLU A 1 184 ? -7.204 -7.398 13.566 1.00 92.56 184 GLU A N 1
ATOM 1417 C CA . GLU A 1 184 ? -6.579 -8.392 14.445 1.00 92.56 184 GLU A CA 1
ATOM 1418 C C . GLU A 1 184 ? -6.614 -8.032 15.937 1.00 92.56 184 GLU A C 1
ATOM 1420 O O . GLU A 1 184 ? -6.613 -8.951 16.754 1.00 92.56 184 GLU A O 1
ATOM 1425 N N . VAL A 1 185 ? -6.702 -6.750 16.323 1.00 95.06 185 VAL A N 1
ATOM 1426 C CA . VAL A 1 185 ? -6.852 -6.380 17.743 1.00 95.06 185 VAL A CA 1
ATOM 1427 C C . VAL A 1 185 ? -8.196 -6.876 18.265 1.00 95.06 185 VAL A C 1
ATOM 1429 O O . VAL A 1 185 ? -8.232 -7.601 19.258 1.00 95.06 185 VAL A O 1
ATOM 1432 N N . SER A 1 186 ? -9.290 -6.582 17.557 1.00 94.56 186 SER A N 1
ATOM 1433 C CA . SER A 1 186 ? -10.633 -7.073 17.900 1.00 94.56 186 SER A CA 1
ATOM 1434 C C . SER A 1 186 ? -10.668 -8.584 18.005 1.00 94.56 186 SER A C 1
ATOM 1436 O O . SER A 1 186 ? -11.243 -9.121 18.943 1.00 94.56 186 SER A O 1
ATOM 1438 N N . LYS A 1 187 ? -9.979 -9.289 17.102 1.00 92.56 187 LYS A N 1
ATOM 1439 C CA . LYS A 1 187 ? -9.889 -10.751 17.144 1.00 92.56 187 LYS A CA 1
ATOM 1440 C C . LYS A 1 187 ? -9.194 -11.269 18.406 1.00 92.56 187 LYS A C 1
ATOM 1442 O O . LYS A 1 187 ? -9.540 -12.354 18.876 1.00 92.56 187 LYS A O 1
ATOM 1447 N N . GLU A 1 188 ? -8.202 -10.569 18.959 1.00 94.31 188 GLU A N 1
ATOM 1448 C CA . GLU A 1 188 ? -7.554 -10.926 20.239 1.00 94.31 188 GLU A CA 1
ATOM 1449 C C . GLU A 1 188 ? -8.526 -10.761 21.413 1.00 94.31 188 GLU A C 1
ATOM 1451 O O . GLU A 1 188 ? -8.626 -11.654 22.252 1.00 94.31 188 GLU A O 1
ATOM 1456 N N . PHE A 1 189 ? -9.321 -9.689 21.420 1.00 94.56 189 PHE A N 1
ATOM 1457 C CA . PHE A 1 189 ? -10.390 -9.503 22.407 1.00 94.56 189 PHE A CA 1
ATOM 1458 C C . PHE A 1 189 ? -11.556 -10.477 22.214 1.00 94.56 189 PHE A C 1
ATOM 1460 O O . PHE A 1 189 ? -12.126 -10.949 23.194 1.00 94.56 189 PHE A O 1
ATOM 1467 N N . GLN A 1 190 ? -11.873 -10.846 20.973 1.00 92.50 190 GLN A N 1
ATOM 1468 C CA . GLN A 1 190 ? -12.880 -11.852 20.651 1.00 92.50 190 GLN A CA 1
ATOM 1469 C C . GLN A 1 190 ? -12.512 -13.208 21.236 1.00 92.50 190 GLN A C 1
ATOM 1471 O O . GLN A 1 190 ? -13.385 -13.857 21.799 1.00 92.50 190 GLN A O 1
ATOM 1476 N N . SER A 1 191 ? -11.237 -13.609 21.169 1.00 90.38 191 SER A N 1
ATOM 1477 C CA . SER A 1 191 ? -10.770 -14.814 21.857 1.00 90.38 191 SER A CA 1
ATOM 1478 C C . SER A 1 191 ? -11.080 -14.733 23.352 1.00 90.38 191 SER A C 1
ATOM 1480 O O . SER A 1 191 ? -11.749 -15.623 23.857 1.00 90.38 191 SER A O 1
ATOM 1482 N N . ILE A 1 192 ? -10.706 -13.639 24.031 1.00 91.81 192 ILE A N 1
ATOM 1483 C CA . ILE A 1 192 ? -10.952 -13.444 25.474 1.00 91.81 192 ILE A CA 1
ATOM 1484 C C . ILE A 1 192 ? -12.447 -13.556 25.815 1.00 91.81 192 ILE A C 1
ATOM 1486 O O . ILE A 1 192 ? -12.820 -14.253 26.763 1.00 91.81 192 ILE A O 1
ATOM 1490 N N . VAL A 1 193 ? -13.310 -12.882 25.046 1.00 91.81 193 VAL A N 1
ATOM 1491 C CA . VAL A 1 193 ? -14.769 -12.922 25.241 1.00 91.81 193 VAL A CA 1
ATOM 1492 C C . VAL A 1 193 ? -15.307 -14.334 25.002 1.00 91.81 193 VAL A C 1
ATOM 1494 O O . VAL A 1 193 ? -16.094 -14.823 25.808 1.00 91.81 193 VAL A O 1
ATOM 1497 N N . LEU A 1 194 ? -14.838 -15.023 23.957 1.00 87.94 194 LEU A N 1
ATOM 1498 C CA . LEU A 1 194 ? -15.243 -16.390 23.635 1.00 87.94 194 LEU A CA 1
ATOM 1499 C C . LEU A 1 194 ? -14.820 -17.388 24.727 1.00 87.94 194 LEU A C 1
ATOM 1501 O O . LEU A 1 194 ? -15.639 -18.213 25.126 1.00 87.94 194 LEU A O 1
ATOM 1505 N N . GLU A 1 195 ? -13.588 -17.302 25.252 1.00 87.88 195 GLU A N 1
ATOM 1506 C CA . GLU A 1 195 ? -13.126 -18.155 26.367 1.00 87.88 195 GLU A CA 1
ATOM 1507 C C . GLU A 1 195 ? -13.996 -17.958 27.614 1.00 87.88 195 GLU A C 1
ATOM 1509 O O . GLU A 1 195 ? -14.323 -18.916 28.316 1.00 87.88 195 GLU A O 1
ATOM 1514 N N . THR A 1 196 ? -14.405 -16.714 27.866 1.00 87.25 196 THR A N 1
ATOM 1515 C CA . THR A 1 196 ? -15.209 -16.363 29.039 1.00 87.25 196 THR A CA 1
ATOM 1516 C C . THR A 1 196 ? -16.663 -16.824 28.892 1.00 87.25 196 THR A C 1
ATOM 1518 O O . THR A 1 196 ? -17.223 -17.387 29.826 1.00 87.25 196 THR A O 1
ATOM 1521 N N . GLU A 1 197 ? -17.291 -16.612 27.730 1.00 85.19 197 GLU A N 1
ATOM 1522 C CA . GLU A 1 197 ? -18.725 -16.879 27.529 1.00 85.19 197 GLU A CA 1
ATOM 1523 C C . GLU A 1 197 ? -19.046 -18.327 27.147 1.00 85.19 197 GLU A C 1
ATOM 1525 O O . GLU A 1 197 ? -20.055 -18.864 27.599 1.00 85.19 197 GLU A O 1
ATOM 1530 N N . TYR A 1 198 ? -18.215 -18.965 26.317 1.00 81.94 198 TYR A N 1
ATOM 1531 C CA . TYR A 1 198 ? -18.484 -20.321 25.823 1.00 81.94 198 TYR A CA 1
ATOM 1532 C C . TYR A 1 198 ? -17.815 -21.406 26.662 1.00 81.94 198 TYR A C 1
ATOM 1534 O O . TYR A 1 198 ? -18.368 -22.496 26.800 1.00 81.94 198 TYR A O 1
ATOM 1542 N N . PHE A 1 199 ? -16.627 -21.128 27.205 1.00 78.06 199 PHE A N 1
ATOM 1543 C CA . PHE A 1 199 ? -15.820 -22.119 27.923 1.00 78.06 199 PHE A CA 1
ATOM 1544 C C . PHE A 1 199 ? -15.836 -21.929 29.444 1.00 78.06 199 PHE A C 1
ATOM 1546 O O . PHE A 1 199 ? -15.094 -22.624 30.136 1.00 78.06 199 PHE A O 1
ATOM 1553 N N . ASP A 1 200 ? -16.661 -21.005 29.957 1.00 83.56 200 ASP A N 1
ATOM 1554 C CA . ASP A 1 200 ? -16.815 -20.687 31.389 1.00 83.56 200 ASP A CA 1
ATOM 1555 C C . ASP A 1 200 ? -15.461 -20.463 32.096 1.00 83.56 200 ASP A C 1
ATOM 1557 O O . ASP A 1 200 ? -15.255 -20.802 33.264 1.00 83.56 200 ASP A O 1
ATOM 1561 N N . THR A 1 201 ? -14.481 -19.937 31.350 1.00 87.31 201 THR A N 1
ATOM 1562 C CA . THR A 1 201 ? -13.148 -19.630 31.872 1.00 87.31 201 THR A CA 1
ATOM 1563 C C . THR A 1 201 ? -13.185 -18.273 32.562 1.00 87.31 201 THR A C 1
ATOM 1565 O O . THR A 1 201 ? -13.743 -17.311 32.039 1.00 87.31 201 THR A O 1
ATOM 1568 N N . ASP A 1 202 ? -12.561 -18.164 33.737 1.00 89.06 202 ASP A N 1
ATOM 1569 C CA . ASP A 1 202 ? -12.476 -16.885 34.444 1.00 89.06 202 ASP A CA 1
ATOM 1570 C C . ASP A 1 202 ? -11.789 -15.820 33.570 1.00 89.06 202 ASP A C 1
ATOM 1572 O O . ASP A 1 202 ? -10.700 -16.050 33.036 1.00 89.06 202 ASP A O 1
ATOM 1576 N N . TYR A 1 203 ? -12.399 -14.635 33.464 1.00 83.38 203 TYR A N 1
ATOM 1577 C CA . TYR A 1 203 ? -11.939 -13.560 32.577 1.00 83.38 203 TYR A CA 1
ATOM 1578 C C . TYR A 1 203 ? -10.471 -13.166 32.820 1.00 83.38 203 TYR A C 1
ATOM 1580 O O . TYR A 1 203 ? -9.761 -12.799 31.885 1.00 83.38 203 TYR A O 1
ATOM 1588 N N . ARG A 1 204 ? -9.970 -13.277 34.062 1.00 88.56 204 ARG A N 1
ATOM 1589 C CA . ARG A 1 204 ? -8.563 -12.990 34.399 1.00 88.56 204 ARG A CA 1
ATOM 1590 C C . ARG A 1 204 ? -7.632 -14.041 33.807 1.00 88.56 204 ARG A C 1
ATOM 1592 O O . ARG A 1 204 ? -6.535 -13.716 33.358 1.00 88.56 204 ARG A O 1
ATOM 1599 N N . THR A 1 205 ? -8.073 -15.296 33.800 1.00 90.06 205 THR A N 1
ATOM 1600 C CA . THR A 1 205 ? -7.353 -16.413 33.179 1.00 90.06 205 THR A CA 1
ATOM 1601 C C . THR A 1 205 ? -7.360 -16.277 31.660 1.00 90.06 205 THR A C 1
ATOM 1603 O O . THR A 1 205 ? -6.297 -16.388 31.056 1.00 90.06 205 THR A O 1
ATOM 1606 N N . ALA A 1 206 ? -8.500 -15.924 31.058 1.00 91.12 206 ALA A N 1
ATOM 1607 C CA . ALA A 1 206 ? -8.604 -15.677 29.619 1.00 91.12 206 ALA A CA 1
ATOM 1608 C C . ALA A 1 206 ? -7.675 -14.536 29.157 1.00 91.12 206 ALA A C 1
ATOM 1610 O O . ALA A 1 206 ? -6.887 -14.700 28.226 1.00 91.12 206 ALA A O 1
ATOM 1611 N N . VAL A 1 207 ? -7.671 -13.398 29.867 1.00 91.25 207 VAL A N 1
ATOM 1612 C CA . VAL A 1 207 ? -6.750 -12.276 29.591 1.00 91.25 207 VAL A CA 1
ATOM 1613 C C . VAL A 1 207 ? -5.286 -12.707 29.728 1.00 91.25 207 VAL A C 1
ATOM 1615 O O . VAL A 1 207 ? -4.455 -12.342 28.897 1.00 91.25 207 VAL A O 1
ATOM 1618 N N . ARG A 1 208 ? -4.954 -13.502 30.755 1.00 93.00 208 ARG A N 1
ATOM 1619 C CA . ARG A 1 208 ? -3.592 -14.016 30.963 1.00 93.00 208 ARG A CA 1
ATOM 1620 C C . ARG A 1 208 ? -3.148 -14.949 29.835 1.00 93.00 208 ARG A C 1
ATOM 1622 O O . ARG A 1 208 ? -2.017 -14.819 29.373 1.00 93.00 208 ARG A O 1
ATOM 1629 N N . ASN A 1 209 ? -4.004 -15.874 29.410 1.00 90.88 209 ASN A N 1
ATOM 1630 C CA . ASN A 1 209 ? -3.711 -16.794 28.312 1.00 90.88 209 ASN A CA 1
ATOM 1631 C C . ASN A 1 209 ? -3.491 -16.015 27.013 1.00 90.88 209 ASN A C 1
ATOM 1633 O O . ASN A 1 209 ? -2.461 -16.185 26.360 1.00 90.88 209 ASN A O 1
ATOM 1637 N N . GLN A 1 210 ? -4.383 -15.067 26.710 1.00 91.94 210 GLN A N 1
ATOM 1638 C CA . GLN A 1 210 ? -4.251 -14.221 25.528 1.00 91.94 210 GLN A CA 1
ATOM 1639 C C . GLN A 1 210 ? -2.962 -13.383 25.551 1.00 91.94 210 GLN A C 1
ATOM 1641 O O . GLN A 1 210 ? -2.292 -13.250 24.528 1.00 91.94 210 GLN A O 1
ATOM 1646 N N . ALA A 1 211 ? -2.559 -12.868 26.718 1.00 93.44 211 ALA A N 1
ATOM 1647 C CA . ALA A 1 211 ? -1.302 -12.137 26.868 1.00 93.44 211 ALA A CA 1
ATOM 1648 C C . ALA A 1 211 ? -0.065 -13.007 26.566 1.00 93.44 211 ALA A C 1
ATOM 1650 O O . ALA A 1 211 ? 0.913 -12.497 26.022 1.00 93.44 211 ALA A O 1
ATOM 1651 N N . LEU A 1 212 ? -0.093 -14.306 26.888 1.00 90.69 212 LEU A N 1
ATOM 1652 C CA . LEU A 1 212 ? 1.011 -15.237 26.615 1.00 90.69 212 LEU A CA 1
ATOM 1653 C C . LEU A 1 212 ? 1.055 -15.709 25.152 1.00 90.69 212 LEU A C 1
ATOM 1655 O O . LEU A 1 212 ? 2.140 -15.975 24.627 1.00 90.69 212 LEU A O 1
ATOM 1659 N N . GLU A 1 213 ? -0.104 -15.817 24.501 1.00 88.56 213 GLU A N 1
ATOM 1660 C CA . GLU A 1 213 ? -0.225 -16.300 23.121 1.00 88.56 213 GLU A CA 1
ATOM 1661 C C . GLU A 1 213 ? -0.113 -15.196 22.063 1.00 88.56 213 GLU A C 1
ATOM 1663 O O . GLU A 1 213 ? 0.200 -15.493 20.906 1.00 88.56 213 GLU A O 1
ATOM 1668 N N . SER A 1 214 ? -0.329 -13.929 22.431 1.00 93.00 214 SER A N 1
ATOM 1669 C CA . SER A 1 214 ? -0.297 -12.811 21.485 1.00 93.00 214 SER A CA 1
ATOM 1670 C C . SER A 1 214 ? 1.047 -12.716 20.737 1.00 93.00 214 SER A C 1
ATOM 1672 O O . SER A 1 214 ? 2.123 -12.880 21.325 1.00 93.00 214 SER A O 1
ATOM 1674 N N . PRO A 1 215 ? 1.035 -12.450 19.416 1.00 93.62 215 PRO A N 1
ATOM 1675 C CA . PRO A 1 215 ? 2.255 -12.200 18.654 1.00 93.62 215 PRO A CA 1
ATOM 1676 C C . PRO A 1 215 ? 2.865 -10.812 18.921 1.00 93.62 215 PRO A C 1
ATOM 1678 O O . PRO A 1 215 ? 4.014 -10.582 18.536 1.00 93.62 215 PRO A O 1
ATOM 1681 N N . SER A 1 216 ? 2.107 -9.893 19.528 1.00 94.94 216 SER A N 1
ATOM 1682 C CA . SER A 1 216 ? 2.510 -8.513 19.814 1.00 94.94 216 SER A CA 1
ATOM 1683 C C . SER A 1 216 ? 2.977 -8.367 21.259 1.00 94.94 216 SER A C 1
ATOM 1685 O O . SER A 1 216 ? 2.247 -8.687 22.197 1.00 94.94 216 SER A O 1
ATOM 1687 N N . ASP A 1 217 ? 4.188 -7.835 21.428 1.00 93.31 217 ASP A N 1
ATOM 1688 C CA . ASP A 1 217 ? 4.760 -7.578 22.749 1.00 93.31 217 ASP A CA 1
ATOM 1689 C C . ASP A 1 217 ? 4.023 -6.404 23.423 1.00 93.31 217 ASP A C 1
ATOM 1691 O O . ASP A 1 217 ? 3.766 -6.424 24.625 1.00 93.31 217 ASP A O 1
ATOM 1695 N N . GLU A 1 218 ? 3.605 -5.409 22.637 1.00 92.75 218 GLU A N 1
ATOM 1696 C CA . GLU A 1 218 ? 2.861 -4.235 23.091 1.00 92.75 218 GLU A CA 1
ATOM 1697 C C . GLU A 1 218 ? 1.456 -4.598 23.591 1.00 92.75 218 GLU A C 1
ATOM 1699 O O . GLU A 1 218 ? 1.048 -4.134 24.659 1.00 92.75 218 GLU A O 1
ATOM 1704 N N . LEU A 1 219 ? 0.728 -5.456 22.863 1.00 95.06 219 LEU A N 1
ATOM 1705 C CA . LEU A 1 219 ? -0.578 -5.950 23.307 1.00 95.06 219 LEU A CA 1
ATOM 1706 C C . LEU A 1 219 ? -0.441 -6.891 24.510 1.00 95.06 219 LEU A C 1
ATOM 1708 O O . LEU A 1 219 ? -1.220 -6.783 25.455 1.00 95.06 219 LEU A O 1
ATOM 1712 N N . SER A 1 220 ? 0.559 -7.778 24.512 1.00 96.00 220 SER A N 1
ATOM 1713 C CA . SER A 1 220 ? 0.857 -8.647 25.659 1.00 96.00 220 SER A CA 1
ATOM 1714 C C . SER A 1 220 ? 1.091 -7.833 26.938 1.00 96.00 220 SER A C 1
ATOM 1716 O O . SER A 1 220 ? 0.505 -8.123 27.987 1.00 96.00 220 SER A O 1
ATOM 1718 N N . GLN A 1 221 ? 1.877 -6.755 26.838 1.00 95.19 221 GLN A N 1
ATOM 1719 C CA . GLN A 1 221 ? 2.118 -5.836 27.946 1.00 95.19 221 GLN A CA 1
ATOM 1720 C C . GLN A 1 221 ? 0.840 -5.101 28.364 1.00 95.19 221 GLN A C 1
ATOM 1722 O O . GLN A 1 221 ? 0.554 -5.035 29.555 1.00 95.19 221 GLN A O 1
ATOM 1727 N N . PHE A 1 222 ? 0.047 -4.595 27.414 1.00 95.62 222 PHE A N 1
ATOM 1728 C CA . PHE A 1 222 ? -1.230 -3.941 27.712 1.00 95.62 222 PHE A CA 1
ATOM 1729 C C . PHE A 1 222 ? -2.184 -4.864 28.487 1.00 95.62 222 PHE A C 1
ATOM 1731 O O . PHE A 1 222 ? -2.723 -4.463 29.518 1.00 95.62 222 PHE A O 1
ATOM 1738 N N . LEU A 1 223 ? -2.354 -6.113 28.038 1.00 95.12 223 LEU A N 1
ATOM 1739 C CA . LEU A 1 223 ? -3.205 -7.103 28.706 1.00 95.12 223 LEU A CA 1
ATOM 1740 C C . LEU A 1 223 ? -2.667 -7.474 30.096 1.00 95.12 223 LEU A C 1
ATOM 1742 O O . LEU A 1 223 ? -3.443 -7.631 31.038 1.00 95.12 223 LEU A O 1
ATOM 1746 N N . THR A 1 224 ? -1.343 -7.567 30.245 1.00 95.00 224 THR A N 1
ATOM 1747 C CA . THR A 1 224 ? -0.683 -7.827 31.535 1.00 95.00 224 THR A CA 1
ATOM 1748 C C . THR A 1 224 ? -0.882 -6.670 32.517 1.00 95.00 224 THR A C 1
ATOM 1750 O O . THR A 1 224 ? -1.213 -6.898 33.683 1.00 95.00 224 THR A O 1
ATOM 1753 N N . ASP A 1 225 ? -0.733 -5.427 32.053 1.00 94.31 225 ASP A N 1
ATOM 1754 C CA . ASP A 1 225 ? -0.963 -4.234 32.868 1.00 94.31 225 ASP A CA 1
ATOM 1755 C C . ASP A 1 225 ? -2.446 -4.135 33.267 1.00 94.31 225 ASP A C 1
ATOM 1757 O O . ASP A 1 225 ? -2.762 -3.913 34.437 1.00 94.31 225 ASP A O 1
ATOM 1761 N N . MET A 1 226 ? -3.361 -4.397 32.326 1.00 92.50 226 MET A N 1
ATOM 1762 C CA . MET A 1 226 ? -4.804 -4.441 32.578 1.00 92.50 226 MET A CA 1
ATOM 1763 C C . MET A 1 226 ? -5.144 -5.495 33.639 1.00 92.50 226 MET A C 1
ATOM 1765 O O . MET A 1 226 ? -5.875 -5.207 34.584 1.00 92.50 226 MET A O 1
ATOM 1769 N N . LEU A 1 227 ? -4.561 -6.695 33.551 1.00 91.44 227 LEU A N 1
ATOM 1770 C CA . LEU A 1 227 ? -4.742 -7.764 34.537 1.00 91.44 227 LEU A CA 1
ATOM 1771 C C . LEU A 1 227 ? -4.312 -7.333 35.952 1.00 91.44 227 LEU A C 1
ATOM 1773 O O . LEU A 1 227 ? -4.958 -7.701 36.935 1.00 91.44 227 LEU A O 1
ATOM 1777 N N . SER A 1 228 ? -3.251 -6.530 36.069 1.00 91.19 228 SER A N 1
ATOM 1778 C CA . SER A 1 228 ? -2.790 -5.974 37.349 1.00 91.19 228 SER A CA 1
ATOM 1779 C C . SER A 1 228 ? -3.821 -5.022 37.974 1.00 91.19 228 SER A C 1
ATOM 1781 O O . SER A 1 228 ? -4.132 -5.121 39.168 1.00 91.19 228 SER A O 1
ATOM 1783 N N . ILE A 1 229 ? -4.424 -4.149 37.161 1.00 90.50 229 ILE A N 1
ATOM 1784 C CA . ILE A 1 229 ? -5.495 -3.236 37.594 1.00 90.50 229 ILE A CA 1
ATOM 1785 C C . ILE A 1 229 ? -6.752 -4.017 37.991 1.00 90.50 229 ILE A C 1
ATOM 1787 O O . ILE A 1 229 ? -7.332 -3.774 39.050 1.00 90.50 229 ILE A O 1
ATOM 1791 N N . LEU A 1 230 ? -7.123 -5.025 37.198 1.00 84.44 230 LEU A N 1
ATOM 1792 C CA . LEU A 1 230 ? -8.275 -5.890 37.462 1.00 84.44 230 LEU A CA 1
ATOM 1793 C C . LEU A 1 230 ? -8.121 -6.697 38.762 1.00 84.44 230 LEU A C 1
ATOM 1795 O O . LEU A 1 230 ? -9.095 -6.883 39.492 1.00 84.44 230 LEU A O 1
ATOM 1799 N N . ASN A 1 231 ? -6.908 -7.157 39.082 1.00 86.44 231 ASN A N 1
ATOM 1800 C CA . ASN A 1 231 ? -6.627 -7.894 40.318 1.00 86.44 231 ASN A CA 1
ATOM 1801 C C . ASN A 1 231 ? -6.615 -7.003 41.565 1.00 86.44 231 ASN A C 1
ATOM 1803 O O . ASN A 1 231 ? -6.994 -7.461 42.643 1.00 86.44 231 ASN A O 1
ATOM 1807 N N . SER A 1 232 ? -6.177 -5.750 41.427 1.00 88.00 232 SER A N 1
ATOM 1808 C CA . SER A 1 232 ? -6.118 -4.779 42.526 1.00 88.00 232 SER A CA 1
ATOM 1809 C C . SER A 1 232 ? -7.435 -4.027 42.755 1.00 88.00 232 SER A C 1
ATOM 1811 O O . SER A 1 232 ? -7.565 -3.338 43.765 1.00 88.00 232 SER A O 1
ATOM 1813 N N . GLY A 1 233 ? -8.417 -4.179 41.857 1.00 79.94 233 GLY A N 1
ATOM 1814 C CA . GLY A 1 233 ? -9.689 -3.451 41.910 1.00 79.94 233 GLY A CA 1
ATOM 1815 C C . GLY A 1 233 ? -9.544 -1.961 41.587 1.00 79.94 233 GLY A C 1
ATOM 1816 O O . GLY A 1 233 ? -10.336 -1.156 42.071 1.00 79.94 233 GLY A O 1
ATOM 1817 N N . GLY A 1 234 ? -8.510 -1.587 40.825 1.00 84.44 234 GLY A N 1
ATOM 1818 C CA . GLY A 1 234 ? -8.247 -0.203 40.431 1.00 84.44 234 GLY A CA 1
ATOM 1819 C C . GLY A 1 234 ? -9.234 0.339 39.387 1.00 84.44 234 GLY A C 1
ATOM 1820 O O . GLY A 1 234 ? -10.071 -0.390 38.850 1.00 84.44 234 GLY A O 1
ATOM 1821 N N . ASN A 1 235 ? -9.123 1.635 39.084 1.00 89.19 235 ASN A N 1
ATOM 1822 C CA . ASN A 1 235 ? -9.953 2.301 38.081 1.00 89.19 235 ASN A CA 1
ATOM 1823 C C . ASN A 1 235 ? -9.459 1.975 36.660 1.00 89.19 235 ASN A C 1
ATOM 1825 O O . ASN A 1 235 ? -8.367 2.384 36.264 1.00 89.19 235 ASN A O 1
ATOM 1829 N N . LEU A 1 236 ? -10.268 1.237 35.892 1.00 88.25 236 LEU A N 1
ATOM 1830 C CA . LEU A 1 236 ? -9.950 0.895 34.503 1.00 88.25 236 LEU A CA 1
ATOM 1831 C C . LEU A 1 236 ? -9.896 2.142 33.608 1.00 88.25 236 LEU A C 1
ATOM 1833 O O . LEU A 1 236 ? -9.076 2.185 32.697 1.00 88.25 236 LEU A O 1
ATOM 1837 N N . THR A 1 237 ? -10.731 3.148 33.869 1.00 91.19 237 THR A N 1
ATOM 1838 C CA . THR A 1 237 ? -10.795 4.371 33.060 1.00 91.19 237 THR A CA 1
ATOM 1839 C C . THR A 1 237 ? -9.480 5.143 33.129 1.00 91.19 237 THR A C 1
ATOM 1841 O O . THR A 1 237 ? -8.913 5.443 32.082 1.00 91.19 237 THR A O 1
ATOM 1844 N N . ASP A 1 238 ? -8.941 5.357 34.334 1.00 91.62 238 ASP A N 1
ATOM 1845 C CA . ASP A 1 238 ? -7.657 6.053 34.533 1.00 91.62 238 ASP A CA 1
ATOM 1846 C C . ASP A 1 238 ? -6.501 5.275 33.876 1.00 91.62 238 ASP A C 1
ATOM 1848 O O . ASP A 1 238 ? -5.636 5.844 33.213 1.00 91.62 238 ASP A O 1
ATOM 1852 N N . PHE A 1 239 ? -6.517 3.940 33.987 1.00 93.69 239 PHE A N 1
ATOM 1853 C CA . PHE A 1 239 ? -5.544 3.082 33.307 1.00 93.69 239 PHE A CA 1
ATOM 1854 C C . PHE A 1 239 ? -5.612 3.214 31.778 1.00 93.69 239 PHE A C 1
ATOM 1856 O O . PHE A 1 239 ? -4.576 3.310 31.116 1.00 93.69 239 PHE A O 1
ATOM 1863 N N . LEU A 1 240 ? -6.820 3.198 31.208 1.00 93.81 240 LEU A N 1
ATOM 1864 C CA . LEU A 1 240 ? -7.026 3.335 29.767 1.00 93.81 240 LEU A CA 1
ATOM 1865 C C . LEU A 1 240 ? -6.643 4.738 29.274 1.00 93.81 240 LEU A C 1
ATOM 1867 O O . LEU A 1 240 ? -6.133 4.852 28.160 1.00 93.81 240 LEU A O 1
ATOM 1871 N N . GLU A 1 241 ? -6.818 5.782 30.090 1.00 92.25 241 GLU A N 1
ATOM 1872 C CA . GLU A 1 241 ? -6.362 7.141 29.778 1.00 92.25 241 GLU A CA 1
ATOM 1873 C C . GLU A 1 241 ? -4.835 7.204 29.642 1.00 92.25 241 GLU A C 1
ATOM 1875 O O . GLU A 1 241 ? -4.313 7.635 28.606 1.00 92.25 241 GLU A O 1
ATOM 1880 N N . ASP A 1 242 ? -4.123 6.701 30.654 1.00 93.44 242 ASP A N 1
ATOM 1881 C CA . ASP A 1 242 ? -2.660 6.658 30.682 1.00 93.44 242 ASP A CA 1
ATOM 1882 C C . ASP A 1 242 ? -2.103 5.822 29.521 1.00 93.44 242 ASP A C 1
ATOM 1884 O O . ASP A 1 242 ? -1.142 6.216 28.846 1.00 93.44 242 ASP A O 1
ATOM 1888 N N . GLN A 1 243 ? -2.717 4.666 29.244 1.00 93.62 243 GLN A N 1
ATOM 1889 C CA . GLN A 1 243 ? -2.310 3.815 28.126 1.00 93.62 243 GLN A CA 1
ATOM 1890 C C . GLN A 1 243 ? -2.620 4.454 26.775 1.00 93.62 243 GLN A C 1
ATOM 1892 O O . GLN A 1 243 ? -1.775 4.378 25.884 1.00 93.62 243 GLN A O 1
ATOM 1897 N N . LYS A 1 244 ? -3.763 5.130 26.606 1.00 91.50 244 LYS A N 1
ATOM 1898 C CA . LYS A 1 244 ? -4.075 5.892 25.386 1.00 91.50 244 LYS A CA 1
ATOM 1899 C C . LYS A 1 244 ? -2.971 6.905 25.106 1.00 91.50 244 LYS A C 1
ATOM 1901 O O . LYS A 1 244 ? -2.431 6.933 24.001 1.00 91.50 244 LYS A O 1
ATOM 1906 N N . ASP A 1 245 ? -2.598 7.713 26.095 1.00 90.38 245 ASP A N 1
ATOM 1907 C CA . ASP A 1 245 ? -1.572 8.744 25.922 1.00 90.38 245 ASP A CA 1
ATOM 1908 C C . ASP A 1 245 ? -0.187 8.154 25.648 1.00 90.38 245 ASP A C 1
ATOM 1910 O O . ASP A 1 245 ? 0.547 8.657 24.788 1.00 90.38 245 ASP A O 1
ATOM 1914 N N . LYS A 1 246 ? 0.168 7.062 26.332 1.00 91.81 246 LYS A N 1
ATOM 1915 C CA . LYS A 1 246 ? 1.404 6.317 26.077 1.00 91.81 246 LYS A CA 1
ATOM 1916 C C . LYS A 1 246 ? 1.439 5.773 24.648 1.00 91.81 246 LYS A C 1
ATOM 1918 O O . LYS A 1 246 ? 2.410 6.028 23.937 1.00 91.81 246 LYS A O 1
ATOM 1923 N N . GLN A 1 247 ? 0.390 5.078 24.207 1.00 90.19 247 GLN A N 1
ATOM 1924 C CA . GLN A 1 247 ? 0.335 4.456 22.882 1.00 90.19 247 GLN A CA 1
ATOM 1925 C C . GLN A 1 247 ? 0.272 5.492 21.754 1.00 90.19 247 GLN A C 1
ATOM 1927 O O . GLN A 1 247 ? 0.976 5.346 20.760 1.00 90.19 247 GLN A O 1
ATOM 1932 N N . MET A 1 248 ? -0.467 6.593 21.924 1.00 86.69 248 MET A N 1
ATOM 1933 C CA . MET A 1 248 ? -0.480 7.710 20.966 1.00 86.69 248 MET A CA 1
ATOM 1934 C C . MET A 1 248 ? 0.913 8.334 20.794 1.00 86.69 248 MET A C 1
ATOM 1936 O O . MET A 1 248 ? 1.338 8.635 19.675 1.00 86.69 248 MET A O 1
ATOM 1940 N N . ARG A 1 249 ? 1.666 8.507 21.892 1.00 88.88 249 ARG A N 1
ATOM 1941 C CA . ARG A 1 249 ? 3.058 8.989 21.833 1.00 88.88 249 ARG A CA 1
ATOM 1942 C C . ARG A 1 249 ? 3.969 7.989 21.123 1.00 88.88 249 ARG A C 1
ATOM 1944 O O . ARG A 1 249 ? 4.780 8.418 20.303 1.00 88.88 249 ARG A O 1
ATOM 1951 N N . THR A 1 250 ? 3.831 6.693 21.406 1.00 89.12 250 THR A N 1
ATOM 1952 C CA . THR A 1 250 ? 4.589 5.626 20.732 1.00 89.12 250 THR A CA 1
ATOM 1953 C C . THR A 1 250 ? 4.302 5.611 19.231 1.00 89.12 250 THR A C 1
ATOM 1955 O O . THR A 1 250 ? 5.239 5.722 18.443 1.00 89.12 250 THR A O 1
ATOM 1958 N N . ALA A 1 251 ? 3.029 5.607 18.826 1.00 84.81 251 ALA A N 1
ATOM 1959 C CA . ALA A 1 251 ? 2.618 5.625 17.423 1.00 84.81 251 ALA A CA 1
ATOM 1960 C C . ALA A 1 251 ? 3.178 6.846 16.672 1.00 84.81 251 ALA A C 1
ATOM 1962 O O . ALA A 1 251 ? 3.742 6.713 15.585 1.00 84.81 251 ALA A O 1
ATOM 1963 N N . LYS A 1 252 ? 3.131 8.039 17.286 1.00 85.44 252 LYS A N 1
ATOM 1964 C CA . LYS A 1 252 ? 3.726 9.258 16.710 1.00 85.44 252 LYS A CA 1
ATOM 1965 C C . LYS A 1 252 ? 5.247 9.147 16.541 1.00 85.44 252 LYS A C 1
ATOM 1967 O O . LYS A 1 252 ? 5.794 9.616 15.544 1.00 85.44 252 LYS A O 1
ATOM 1972 N N . GLN A 1 253 ? 5.950 8.537 17.499 1.00 88.75 253 GLN A N 1
ATOM 1973 C CA . GLN A 1 253 ? 7.396 8.304 17.392 1.00 88.75 253 GLN A CA 1
ATOM 1974 C C . GLN A 1 253 ? 7.739 7.284 16.301 1.00 88.75 253 GLN A C 1
ATOM 1976 O O . GLN A 1 253 ? 8.705 7.489 15.567 1.00 88.75 253 GLN A O 1
ATOM 1981 N N . GLU A 1 254 ? 6.967 6.205 16.175 1.00 85.56 254 GLU A N 1
ATOM 1982 C CA . GLU A 1 254 ? 7.153 5.197 15.127 1.00 85.56 254 GLU A CA 1
ATOM 1983 C C . GLU A 1 254 ? 6.919 5.779 13.737 1.00 85.56 254 GLU A C 1
ATOM 1985 O O . GLU A 1 254 ? 7.765 5.626 12.859 1.00 85.56 254 GLU A O 1
ATOM 1990 N N . GLN A 1 255 ? 5.840 6.538 13.554 1.00 83.75 255 GLN A N 1
ATOM 1991 C CA . GLN A 1 255 ? 5.584 7.238 12.299 1.00 83.75 255 GLN A CA 1
ATOM 1992 C C . GLN A 1 255 ? 6.692 8.235 11.963 1.00 83.75 255 GLN A C 1
ATOM 1994 O O . GLN A 1 255 ? 7.111 8.312 10.812 1.00 83.75 255 GLN A O 1
ATOM 1999 N N . LYS A 1 256 ? 7.229 8.961 12.951 1.00 87.19 256 LYS A N 1
ATOM 2000 C CA . LYS A 1 256 ? 8.376 9.847 12.724 1.00 87.19 256 LYS A CA 1
ATOM 2001 C C . LYS A 1 256 ? 9.610 9.079 12.247 1.00 87.19 256 LYS A C 1
ATOM 2003 O O . LYS A 1 256 ? 10.216 9.492 11.265 1.00 87.19 256 LYS A O 1
ATOM 2008 N N . LYS A 1 257 ? 9.933 7.938 12.870 1.00 88.50 257 LYS A N 1
ATOM 2009 C CA . LYS A 1 257 ? 11.018 7.056 12.405 1.00 88.50 257 LYS A CA 1
ATOM 2010 C C . LYS A 1 257 ? 10.766 6.570 10.977 1.00 88.50 257 LYS A C 1
ATOM 2012 O O . LYS A 1 257 ? 11.690 6.585 10.174 1.00 88.50 257 LYS A O 1
ATOM 2017 N N . LEU A 1 258 ? 9.529 6.193 10.638 1.00 84.25 258 LEU A N 1
ATOM 2018 C CA . LEU A 1 258 ? 9.166 5.816 9.268 1.00 84.25 258 LEU A CA 1
ATOM 2019 C C . LEU A 1 258 ? 9.413 6.973 8.288 1.00 84.25 258 LEU A C 1
ATOM 2021 O O . LEU A 1 258 ? 10.040 6.766 7.251 1.00 84.25 258 LEU A O 1
ATOM 2025 N N . LEU A 1 259 ? 9.001 8.198 8.625 1.00 85.50 259 LEU A N 1
ATOM 2026 C CA . LEU A 1 259 ? 9.262 9.378 7.794 1.00 85.50 259 LEU A CA 1
ATOM 2027 C C . LEU A 1 259 ? 10.766 9.654 7.630 1.00 85.50 259 LEU A C 1
ATOM 2029 O O . LEU A 1 259 ? 11.197 9.925 6.511 1.00 85.50 259 LEU A O 1
ATOM 2033 N N . ASP A 1 260 ? 11.558 9.525 8.697 1.00 89.06 260 ASP A N 1
ATOM 2034 C CA . ASP A 1 260 ? 13.019 9.680 8.647 1.00 89.06 260 ASP A CA 1
ATOM 2035 C C . ASP A 1 260 ? 13.669 8.585 7.764 1.00 89.06 260 ASP A C 1
ATOM 2037 O O . ASP A 1 260 ? 14.585 8.862 6.990 1.00 89.06 260 ASP A O 1
ATOM 2041 N N . THR A 1 261 ? 13.165 7.341 7.796 1.00 88.50 261 THR A N 1
ATOM 2042 C CA . THR A 1 261 ? 13.651 6.269 6.899 1.00 88.50 261 THR A CA 1
ATOM 2043 C C . THR A 1 261 ? 13.289 6.505 5.433 1.00 88.50 261 THR A C 1
ATOM 2045 O O . THR A 1 261 ? 14.106 6.233 4.556 1.00 88.50 261 THR A O 1
ATOM 2048 N N . MET A 1 262 ? 12.100 7.049 5.148 1.00 84.50 262 MET A N 1
ATOM 2049 C CA . MET A 1 262 ? 11.699 7.425 3.786 1.00 84.50 262 MET A CA 1
ATOM 2050 C C . MET A 1 262 ? 12.580 8.549 3.227 1.00 84.50 262 MET A C 1
ATOM 2052 O O . MET A 1 262 ? 12.885 8.565 2.035 1.00 84.50 262 MET A O 1
ATOM 2056 N N . GLU A 1 263 ? 13.009 9.472 4.086 1.00 87.50 263 GLU A N 1
ATOM 2057 C CA . GLU A 1 263 ? 13.963 10.529 3.748 1.00 87.50 263 GLU A CA 1
ATOM 2058 C C . GLU A 1 263 ? 15.343 9.964 3.397 1.00 87.50 263 GLU A C 1
ATOM 2060 O O . GLU A 1 263 ? 15.851 10.245 2.310 1.00 87.50 263 GLU A O 1
ATOM 2065 N N . LEU A 1 264 ? 15.880 9.063 4.223 1.00 89.94 264 LEU A N 1
ATOM 2066 C CA . LEU A 1 264 ? 17.122 8.348 3.913 1.00 89.94 264 LEU A CA 1
ATOM 2067 C C . LEU A 1 264 ? 17.035 7.592 2.576 1.00 89.94 264 LEU A C 1
ATOM 2069 O O . LEU A 1 264 ? 18.001 7.529 1.817 1.00 89.94 264 LEU A O 1
ATOM 2073 N N . PHE A 1 265 ? 15.878 7.009 2.269 1.00 87.88 265 PHE A N 1
ATOM 2074 C CA . PHE A 1 265 ? 15.667 6.279 1.020 1.00 87.88 265 PHE A CA 1
ATOM 2075 C C . PHE A 1 265 ? 15.695 7.214 -0.187 1.00 87.88 265 PHE A C 1
ATOM 2077 O O . PHE A 1 265 ? 16.372 6.903 -1.167 1.00 87.88 265 PHE A O 1
ATOM 2084 N N . GLY A 1 266 ? 15.035 8.373 -0.105 1.00 85.69 266 GLY A N 1
ATOM 2085 C CA . GLY A 1 266 ? 15.134 9.413 -1.129 1.00 85.69 266 GLY A CA 1
ATOM 2086 C C . GLY A 1 266 ? 16.585 9.825 -1.397 1.00 85.69 266 GLY A C 1
ATOM 2087 O O . GLY A 1 266 ? 17.002 9.892 -2.554 1.00 85.69 266 GLY A O 1
ATOM 2088 N N . GLU A 1 267 ? 17.391 9.990 -0.345 1.00 88.44 267 GLU A N 1
ATOM 2089 C CA . GLU A 1 267 ? 18.821 10.299 -0.470 1.00 88.44 267 GLU A CA 1
ATOM 2090 C C . GLU A 1 267 ? 19.638 9.173 -1.113 1.00 88.44 267 GLU A C 1
ATOM 2092 O O . GLU A 1 267 ? 20.441 9.408 -2.024 1.00 88.44 267 GLU A O 1
ATOM 2097 N N . MET A 1 268 ? 19.403 7.928 -0.698 1.00 91.25 268 MET A N 1
ATOM 2098 C CA . MET A 1 268 ? 20.064 6.770 -1.295 1.00 91.25 268 MET A CA 1
ATOM 2099 C C . MET A 1 268 ? 19.686 6.591 -2.766 1.00 91.25 268 MET A C 1
ATOM 2101 O O . MET A 1 268 ? 20.559 6.278 -3.573 1.00 91.25 268 MET A O 1
ATOM 2105 N N . TYR A 1 269 ? 18.431 6.842 -3.152 1.00 89.31 269 TYR A N 1
ATOM 2106 C CA . TYR A 1 269 ? 18.019 6.777 -4.555 1.00 89.31 269 TYR A CA 1
ATOM 2107 C C . TYR A 1 269 ? 18.845 7.713 -5.435 1.00 89.31 269 TYR A C 1
ATOM 2109 O O . TYR A 1 269 ? 19.270 7.319 -6.521 1.00 89.31 269 TYR A O 1
ATOM 2117 N N . MET A 1 270 ? 19.119 8.935 -4.968 1.00 87.44 270 MET A N 1
ATOM 2118 C CA . MET A 1 270 ? 19.931 9.883 -5.731 1.00 87.44 270 MET A CA 1
ATOM 2119 C C . MET A 1 270 ? 21.314 9.317 -6.044 1.00 87.44 270 MET A C 1
ATOM 2121 O O . MET A 1 270 ? 21.763 9.346 -7.185 1.00 87.44 270 MET A O 1
ATOM 2125 N N . THR A 1 271 ? 21.978 8.759 -5.034 1.00 89.88 271 THR A N 1
ATOM 2126 C CA . THR A 1 271 ? 23.331 8.212 -5.194 1.00 89.88 271 THR A CA 1
ATOM 2127 C C . THR A 1 271 ? 23.344 6.938 -6.040 1.00 89.88 271 THR A C 1
ATOM 2129 O O . THR A 1 271 ? 24.188 6.799 -6.924 1.00 89.88 271 THR A O 1
ATOM 2132 N N . LEU A 1 272 ? 22.375 6.039 -5.840 1.00 91.69 272 LEU A N 1
ATOM 2133 C CA . LEU A 1 272 ? 22.252 4.797 -6.607 1.00 91.69 272 LEU A CA 1
ATOM 2134 C C . LEU A 1 272 ? 21.872 5.044 -8.072 1.00 91.69 272 LEU A C 1
ATOM 2136 O O . LEU A 1 272 ? 22.378 4.358 -8.956 1.00 91.69 272 LEU A O 1
ATOM 2140 N N . SER A 1 273 ? 21.019 6.032 -8.350 1.00 88.38 273 SER A N 1
ATOM 2141 C CA . SER A 1 273 ? 20.602 6.376 -9.719 1.00 88.38 273 SER A CA 1
ATOM 2142 C C . SER A 1 273 ? 21.699 7.069 -10.535 1.00 88.38 273 SER A C 1
ATOM 2144 O O . SER A 1 273 ? 21.700 6.962 -11.760 1.00 88.38 273 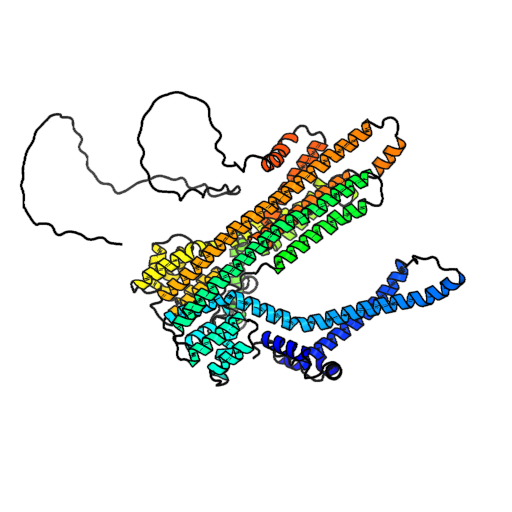SER A O 1
ATOM 2146 N N . LEU A 1 274 ? 22.676 7.713 -9.885 1.00 90.12 274 LEU A N 1
ATOM 2147 C CA . LEU A 1 274 ? 23.854 8.289 -10.550 1.00 90.12 274 LEU A CA 1
ATOM 2148 C C . LEU A 1 274 ? 24.852 7.223 -11.031 1.00 90.12 274 LEU A C 1
ATOM 2150 O O . LEU A 1 274 ? 25.623 7.481 -11.956 1.00 90.12 274 LEU A O 1
ATOM 2154 N N . PHE A 1 275 ? 24.852 6.027 -10.436 1.00 91.94 275 PHE A N 1
ATOM 2155 C CA . PHE A 1 275 ? 25.823 4.982 -10.767 1.00 91.94 275 PHE A CA 1
ATOM 2156 C C . PHE A 1 275 ? 25.706 4.470 -12.217 1.00 91.94 275 PHE A C 1
ATOM 2158 O O . PHE A 1 275 ? 26.728 4.465 -12.908 1.00 91.94 275 PHE A O 1
ATOM 2165 N N . PRO A 1 276 ? 24.513 4.112 -12.742 1.00 90.38 276 PRO A N 1
ATOM 2166 C CA . PRO A 1 276 ? 24.364 3.762 -14.154 1.00 90.38 276 PRO A CA 1
ATOM 2167 C C . PRO A 1 276 ? 24.792 4.877 -15.103 1.00 90.38 276 PRO A C 1
ATOM 2169 O O . PRO A 1 276 ? 25.376 4.585 -16.140 1.00 90.38 276 PRO A O 1
ATOM 2172 N N . LEU A 1 277 ? 24.548 6.144 -14.748 1.00 87.75 277 LEU A N 1
ATOM 2173 C CA . LEU A 1 277 ? 24.997 7.276 -15.559 1.00 87.75 277 LEU A CA 1
ATOM 2174 C C . LEU A 1 277 ? 26.527 7.324 -15.631 1.00 87.75 277 LEU A C 1
ATOM 2176 O O . LEU A 1 277 ? 27.080 7.415 -16.724 1.00 87.75 277 LEU A O 1
ATOM 2180 N N . LEU A 1 278 ? 27.211 7.251 -14.485 1.00 88.94 278 LEU A N 1
ATOM 2181 C CA . LEU A 1 278 ? 28.675 7.224 -14.445 1.00 88.94 278 LEU A CA 1
ATOM 2182 C C . LEU A 1 278 ? 29.215 6.058 -15.284 1.00 88.94 278 LEU A C 1
ATOM 2184 O O . LEU A 1 278 ? 30.153 6.236 -16.058 1.00 88.94 278 LEU A O 1
ATOM 2188 N N . LEU A 1 279 ? 28.600 4.881 -15.154 1.00 90.19 279 LEU A N 1
ATOM 2189 C CA . LEU A 1 279 ? 28.968 3.703 -15.929 1.00 90.19 279 LEU A CA 1
ATOM 2190 C C . LEU A 1 279 ? 28.774 3.936 -17.431 1.00 90.19 279 LEU A C 1
ATOM 2192 O O . LEU A 1 279 ? 29.669 3.606 -18.198 1.00 90.19 279 LEU A O 1
ATOM 2196 N N . ILE A 1 280 ? 27.664 4.552 -17.851 1.00 88.00 280 ILE A N 1
ATOM 2197 C CA . ILE A 1 280 ? 27.426 4.925 -19.252 1.00 88.00 280 ILE A CA 1
ATOM 2198 C C . ILE A 1 280 ? 28.527 5.868 -19.748 1.00 88.00 280 ILE A C 1
ATOM 2200 O O . ILE A 1 280 ? 29.105 5.601 -20.795 1.00 88.00 280 ILE A O 1
ATOM 2204 N N . ILE A 1 281 ? 28.880 6.910 -18.988 1.00 84.94 281 ILE A N 1
ATOM 2205 C CA . ILE A 1 281 ? 29.961 7.841 -19.357 1.00 84.94 281 ILE A CA 1
ATOM 2206 C C . ILE A 1 281 ? 31.282 7.089 -19.553 1.00 84.94 281 ILE A C 1
ATOM 2208 O O . ILE A 1 281 ? 31.951 7.262 -20.569 1.00 84.94 281 ILE A O 1
ATOM 2212 N N . ILE A 1 282 ? 31.649 6.231 -18.598 1.00 86.69 282 ILE A N 1
ATOM 2213 C CA . ILE A 1 282 ? 32.886 5.446 -18.662 1.00 86.69 282 ILE A CA 1
ATOM 2214 C C . ILE A 1 282 ? 32.867 4.505 -19.870 1.00 86.69 282 ILE A C 1
ATOM 2216 O O . ILE A 1 282 ? 33.851 4.448 -20.601 1.00 86.69 282 ILE A O 1
ATOM 2220 N N . LEU A 1 283 ? 31.761 3.794 -20.102 1.00 85.44 283 LEU A N 1
ATOM 2221 C CA . LEU A 1 283 ? 31.620 2.868 -21.226 1.00 85.44 283 LEU A CA 1
ATOM 2222 C C . LEU A 1 283 ? 31.697 3.592 -22.569 1.00 85.44 283 LEU A C 1
ATOM 2224 O O . LEU A 1 283 ? 32.332 3.079 -23.480 1.00 85.44 283 LEU A O 1
ATOM 2228 N N . VAL A 1 284 ? 31.120 4.788 -22.685 1.00 80.12 284 VAL A N 1
ATOM 2229 C CA . VAL A 1 284 ? 31.201 5.611 -23.901 1.00 80.12 284 VAL A CA 1
ATOM 2230 C C . VAL A 1 284 ? 32.640 6.065 -24.152 1.00 80.12 284 VAL A C 1
ATOM 2232 O O . VAL A 1 284 ? 33.138 5.912 -25.262 1.00 80.12 284 VAL A O 1
ATOM 2235 N N . ILE A 1 285 ? 33.355 6.536 -23.123 1.00 79.56 285 ILE A N 1
ATOM 2236 C CA . ILE A 1 285 ? 34.775 6.916 -23.244 1.00 79.56 285 ILE A CA 1
ATOM 2237 C C . ILE A 1 285 ? 35.643 5.700 -23.601 1.00 79.56 285 ILE A C 1
ATOM 2239 O O . ILE A 1 285 ? 36.516 5.784 -24.462 1.00 79.56 285 ILE A O 1
ATOM 2243 N N . MET A 1 286 ? 35.406 4.548 -22.972 1.00 78.62 286 MET A N 1
ATOM 2244 C CA . MET A 1 286 ? 36.115 3.310 -23.305 1.00 78.62 286 MET A CA 1
ATOM 2245 C C . MET A 1 286 ? 35.781 2.827 -24.721 1.00 78.62 286 MET A C 1
ATOM 2247 O O . MET A 1 286 ? 36.668 2.282 -25.383 1.00 78.62 286 MET A O 1
ATOM 2251 N N . SER A 1 287 ? 34.550 3.070 -25.191 1.00 73.62 287 SER A N 1
ATOM 2252 C CA . SER A 1 287 ? 34.119 2.860 -26.579 1.00 73.62 287 SER A CA 1
ATOM 2253 C C . SER A 1 287 ? 34.961 3.636 -27.561 1.00 73.62 287 SER A C 1
ATOM 2255 O O . SER A 1 287 ? 35.392 3.071 -28.561 1.00 73.62 287 SER A O 1
ATOM 2257 N N . MET A 1 288 ? 35.309 4.874 -27.221 1.00 70.56 288 MET A N 1
ATOM 2258 C CA . MET A 1 288 ? 36.276 5.653 -27.991 1.00 70.56 288 MET A CA 1
ATOM 2259 C C . MET A 1 288 ? 37.668 5.011 -27.950 1.00 70.56 288 MET A C 1
ATOM 2261 O O . MET A 1 288 ? 38.368 4.970 -28.944 1.00 70.56 288 MET A O 1
ATOM 2265 N N . MET A 1 289 ? 38.089 4.407 -26.845 1.00 73.31 289 MET A N 1
ATOM 2266 C CA . MET A 1 289 ? 39.411 3.767 -26.772 1.00 73.31 289 MET A CA 1
ATOM 2267 C C . MET A 1 289 ? 39.506 2.384 -27.457 1.00 73.31 289 MET A C 1
ATOM 2269 O O . MET A 1 289 ? 40.569 1.767 -27.392 1.00 73.31 289 MET A O 1
ATOM 2273 N N . GLY A 1 290 ? 38.436 1.874 -28.084 1.00 66.50 290 GLY A N 1
ATOM 2274 C CA . GLY A 1 290 ? 38.463 0.655 -28.912 1.00 66.50 290 GLY A CA 1
ATOM 2275 C C . GLY A 1 290 ? 38.690 -0.668 -28.160 1.00 66.50 290 GLY A C 1
ATOM 2276 O O . GLY A 1 290 ? 39.164 -1.643 -28.740 1.00 66.50 290 GLY A O 1
ATOM 2277 N N . SER A 1 291 ? 38.393 -0.730 -26.858 1.00 59.03 291 SER A N 1
ATOM 2278 C CA . SER A 1 291 ? 38.735 -1.878 -25.997 1.00 59.03 291 SER A CA 1
ATOM 2279 C C . SER A 1 291 ? 37.542 -2.795 -25.653 1.00 59.03 291 SER A C 1
ATOM 2281 O O . SER A 1 291 ? 36.981 -2.729 -24.562 1.00 59.03 291 SER A O 1
ATOM 2283 N N . GLY A 1 292 ? 37.207 -3.733 -26.549 1.00 60.69 292 GLY A N 1
ATOM 2284 C CA . GLY A 1 292 ? 36.319 -4.884 -26.272 1.00 60.69 292 GLY A CA 1
ATOM 2285 C C . GLY A 1 292 ? 34.849 -4.740 -26.708 1.00 60.69 292 GLY A C 1
ATOM 2286 O O . GLY A 1 292 ? 34.473 -3.765 -27.345 1.00 60.69 292 GLY A O 1
ATOM 2287 N N . ASP A 1 293 ? 34.006 -5.731 -26.367 1.00 68.12 293 ASP A N 1
ATOM 2288 C CA . ASP A 1 293 ? 32.561 -5.750 -26.684 1.00 68.12 293 ASP A CA 1
ATOM 2289 C C . ASP A 1 293 ? 31.749 -4.837 -25.742 1.00 68.12 293 ASP A C 1
ATOM 2291 O O . ASP A 1 293 ? 31.031 -5.269 -24.836 1.00 68.12 293 ASP A O 1
ATOM 2295 N N . GLN A 1 294 ? 31.917 -3.531 -25.922 1.00 74.19 294 GLN A N 1
ATOM 2296 C CA . GLN A 1 294 ? 31.312 -2.512 -25.061 1.00 74.19 294 GLN A CA 1
ATOM 2297 C C . GLN A 1 294 ? 29.844 -2.247 -25.404 1.00 74.19 294 GLN A C 1
ATOM 2299 O O . GLN A 1 294 ? 29.087 -1.793 -24.544 1.00 74.19 294 GLN A O 1
ATOM 2304 N N . THR A 1 295 ? 29.411 -2.601 -26.618 1.00 79.25 295 THR A N 1
ATOM 2305 C CA . THR A 1 295 ? 28.003 -2.495 -27.022 1.00 79.25 295 THR A CA 1
ATOM 2306 C C . THR A 1 295 ? 27.118 -3.390 -26.155 1.00 79.25 295 THR A C 1
ATOM 2308 O O . THR A 1 295 ? 26.119 -2.917 -25.610 1.00 79.25 295 THR A O 1
ATOM 2311 N N . THR A 1 296 ? 27.532 -4.638 -25.906 1.00 84.56 296 THR A N 1
ATOM 2312 C CA . THR A 1 296 ? 26.831 -5.563 -25.003 1.00 84.56 296 THR A CA 1
ATOM 2313 C C . THR A 1 296 ? 26.760 -5.030 -23.567 1.00 84.56 296 THR A C 1
ATOM 2315 O O . THR A 1 296 ? 25.723 -5.156 -22.911 1.00 84.56 296 THR A O 1
ATOM 2318 N N . LEU A 1 297 ? 27.816 -4.373 -23.072 1.00 86.31 297 LEU A N 1
ATOM 2319 C CA . LEU A 1 297 ? 27.825 -3.766 -21.733 1.00 86.31 297 LEU A CA 1
ATOM 2320 C C . LEU A 1 297 ? 26.897 -2.545 -21.629 1.00 86.31 297 LEU A C 1
ATOM 2322 O O . LEU A 1 297 ? 26.225 -2.371 -20.607 1.00 86.31 297 LEU A O 1
ATOM 2326 N N . LEU A 1 298 ? 26.809 -1.725 -22.680 1.00 87.75 298 LEU A N 1
ATOM 2327 C CA . LEU A 1 298 ? 25.856 -0.614 -22.756 1.00 87.75 298 LEU A CA 1
ATOM 2328 C C . LEU A 1 298 ? 24.411 -1.125 -22.780 1.00 87.75 298 LEU A C 1
ATOM 2330 O O . LEU A 1 298 ? 23.588 -0.653 -21.994 1.00 87.75 298 LEU A O 1
ATOM 2334 N N . TYR A 1 299 ? 24.117 -2.149 -23.589 1.00 90.31 299 TYR A N 1
ATOM 2335 C CA . TYR A 1 299 ? 22.821 -2.837 -23.579 1.00 90.31 299 TYR A CA 1
ATOM 2336 C C . TYR A 1 299 ? 22.464 -3.374 -22.188 1.00 90.31 299 TYR A C 1
ATOM 2338 O O . TYR A 1 299 ? 21.363 -3.125 -21.689 1.00 90.31 299 TYR A O 1
ATOM 2346 N N . GLY A 1 300 ? 23.408 -4.060 -21.536 1.00 90.56 300 GLY A N 1
ATOM 2347 C CA . GLY A 1 300 ? 23.239 -4.577 -20.179 1.00 90.56 300 GLY A CA 1
ATOM 2348 C C . GLY A 1 300 ? 23.010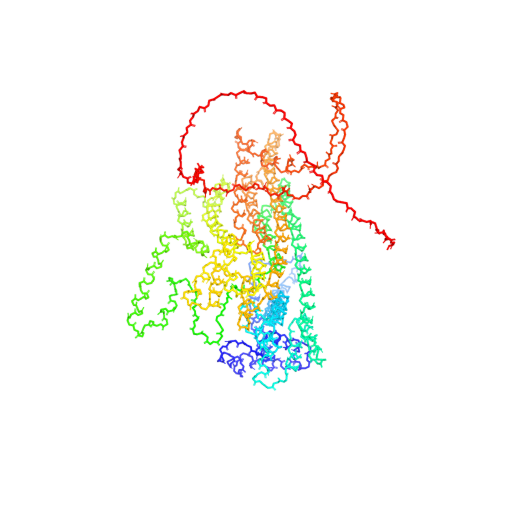 -3.476 -19.141 1.00 90.56 300 GLY A C 1
ATOM 2349 O O . GLY A 1 300 ? 22.239 -3.665 -18.201 1.00 90.56 300 GLY A O 1
ATOM 2350 N N . THR A 1 301 ? 23.609 -2.300 -19.324 1.00 91.19 301 THR A N 1
ATOM 2351 C CA . THR A 1 301 ? 23.423 -1.159 -18.418 1.00 91.19 301 THR A CA 1
ATOM 2352 C C . THR A 1 301 ? 22.046 -0.517 -18.592 1.00 91.19 301 THR A C 1
ATOM 2354 O O . THR A 1 301 ? 21.333 -0.321 -17.607 1.00 91.19 301 THR A O 1
ATOM 2357 N N . VAL A 1 302 ? 21.641 -0.232 -19.834 1.00 93.06 302 VAL A N 1
ATOM 2358 C CA . VAL A 1 302 ? 20.380 0.466 -20.133 1.00 93.06 302 VAL A CA 1
ATOM 2359 C C . VAL A 1 302 ? 19.162 -0.409 -19.848 1.00 93.06 302 VAL A C 1
ATOM 2361 O O . VAL A 1 302 ? 18.247 0.030 -19.158 1.00 93.06 302 VAL A O 1
ATOM 2364 N N . TYR A 1 303 ? 19.148 -1.651 -20.335 1.00 94.50 303 TYR A N 1
ATOM 2365 C CA . TYR A 1 303 ? 17.978 -2.530 -20.210 1.00 94.50 303 TYR A CA 1
ATOM 2366 C C . TYR A 1 303 ? 18.054 -3.504 -19.031 1.00 94.50 303 TYR A C 1
ATOM 2368 O O . TYR A 1 303 ? 17.038 -4.085 -18.660 1.00 94.50 303 TYR A O 1
ATOM 2376 N N . GLY A 1 304 ? 19.233 -3.689 -18.434 1.00 94.00 304 GLY A N 1
ATOM 2377 C CA . GLY A 1 304 ? 19.425 -4.535 -17.256 1.00 94.00 304 GLY A CA 1
ATOM 2378 C C . GLY A 1 304 ? 19.583 -3.712 -15.981 1.00 94.00 304 GLY A C 1
ATOM 2379 O O . GLY A 1 304 ? 18.701 -3.719 -15.125 1.00 94.00 304 GLY A O 1
ATOM 2380 N N . LEU A 1 305 ? 20.702 -2.993 -15.850 1.00 93.56 305 LEU A N 1
ATOM 2381 C CA . LEU A 1 305 ? 21.095 -2.332 -14.602 1.00 93.56 305 LEU A CA 1
ATOM 2382 C C . LEU A 1 305 ? 20.122 -1.224 -14.170 1.00 93.56 305 LEU A C 1
ATOM 2384 O O . LEU A 1 305 ? 19.734 -1.205 -13.003 1.00 93.56 305 LEU A O 1
ATOM 2388 N N . ILE A 1 306 ? 19.707 -0.327 -15.077 1.00 93.56 306 ILE A N 1
ATOM 2389 C CA . ILE A 1 306 ? 18.769 0.765 -14.748 1.00 93.56 306 ILE A CA 1
ATOM 2390 C C . ILE A 1 306 ? 17.427 0.204 -14.229 1.00 93.56 306 ILE A C 1
ATOM 2392 O O . ILE A 1 306 ? 17.039 0.561 -13.111 1.00 93.56 306 ILE A O 1
ATOM 2396 N N . PRO A 1 307 ? 16.734 -0.709 -14.947 1.00 94.56 307 PRO A N 1
ATOM 2397 C CA . PRO A 1 307 ? 15.527 -1.351 -14.431 1.00 94.56 307 PRO A CA 1
ATOM 2398 C C . PRO A 1 307 ? 15.749 -2.139 -13.145 1.00 94.56 307 PRO A C 1
ATOM 2400 O O . PRO A 1 307 ? 14.901 -2.087 -12.259 1.00 94.56 307 PRO A O 1
ATOM 2403 N N . LEU A 1 308 ? 16.876 -2.844 -13.008 1.00 94.81 308 LEU A N 1
ATOM 2404 C CA . LEU A 1 308 ? 17.177 -3.643 -11.820 1.00 94.81 308 LEU A CA 1
ATOM 2405 C C . LEU A 1 308 ? 17.344 -2.769 -10.576 1.00 94.81 308 LEU A C 1
ATOM 2407 O O . LEU A 1 308 ? 16.743 -3.069 -9.546 1.00 94.81 308 LEU A O 1
ATOM 2411 N N . ILE A 1 309 ? 18.107 -1.676 -10.667 1.00 92.94 309 ILE A N 1
ATOM 2412 C CA . ILE A 1 309 ? 18.264 -0.721 -9.561 1.00 92.94 309 ILE A CA 1
ATOM 2413 C C . ILE A 1 309 ? 16.919 -0.060 -9.250 1.00 92.94 309 ILE A C 1
ATOM 2415 O O . ILE A 1 309 ? 16.540 0.030 -8.085 1.00 92.94 309 ILE A O 1
ATOM 2419 N N . GLY A 1 310 ? 16.168 0.344 -10.277 1.00 91.50 310 GLY A N 1
ATOM 2420 C CA . GLY A 1 310 ? 14.849 0.950 -10.120 1.00 91.50 310 GLY A CA 1
ATOM 2421 C C . GLY A 1 310 ? 13.834 0.051 -9.419 1.00 91.50 310 GLY A C 1
ATOM 2422 O O . GLY A 1 310 ? 13.213 0.453 -8.435 1.00 91.50 310 GLY A O 1
ATOM 2423 N N . MET A 1 311 ? 13.684 -1.183 -9.902 1.00 92.94 311 MET A N 1
ATOM 2424 C CA . MET A 1 311 ? 12.793 -2.179 -9.307 1.00 92.94 311 MET A CA 1
ATOM 2425 C C . MET A 1 311 ? 13.272 -2.601 -7.919 1.00 92.94 311 MET A C 1
ATOM 2427 O O . MET A 1 311 ? 12.460 -2.676 -7.002 1.00 92.94 311 MET A O 1
ATOM 2431 N N . GLY A 1 312 ? 14.576 -2.825 -7.736 1.00 91.81 312 GLY A N 1
ATOM 2432 C CA . GLY A 1 312 ? 15.156 -3.159 -6.436 1.00 91.81 312 GLY A CA 1
ATOM 2433 C C . GLY A 1 312 ? 14.897 -2.069 -5.397 1.00 91.81 312 GLY A C 1
ATOM 2434 O O . GLY A 1 312 ? 14.490 -2.365 -4.274 1.00 91.81 312 GLY A O 1
ATOM 2435 N N . PHE A 1 313 ? 15.040 -0.802 -5.788 1.00 91.31 313 PHE A N 1
ATOM 2436 C CA . PHE A 1 313 ? 14.731 0.334 -4.927 1.00 91.31 313 PHE A CA 1
ATOM 2437 C C . PHE A 1 313 ? 13.230 0.450 -4.618 1.00 91.31 313 PHE A C 1
ATOM 2439 O O . PHE A 1 313 ? 12.852 0.721 -3.475 1.00 91.31 313 PHE A O 1
ATOM 2446 N N . LEU A 1 314 ? 12.360 0.210 -5.605 1.00 91.12 314 LEU A N 1
ATOM 2447 C CA . LEU A 1 314 ? 10.910 0.190 -5.397 1.00 91.12 314 LEU A CA 1
ATOM 2448 C C . LEU A 1 314 ? 10.521 -0.905 -4.393 1.00 91.12 314 LEU A C 1
ATOM 2450 O O . LEU A 1 314 ? 9.785 -0.625 -3.449 1.00 91.12 314 LEU A O 1
ATOM 2454 N N . VAL A 1 315 ? 11.068 -2.116 -4.534 1.00 89.88 315 VAL A N 1
ATOM 2455 C CA . VAL A 1 315 ? 10.841 -3.229 -3.596 1.00 89.88 315 VAL A CA 1
ATOM 2456 C C . VAL A 1 315 ? 11.333 -2.875 -2.191 1.00 89.88 315 VAL A C 1
ATOM 2458 O O . VAL A 1 315 ? 10.586 -3.048 -1.225 1.00 89.88 315 VAL A O 1
ATOM 2461 N N . LEU A 1 316 ? 12.544 -2.321 -2.069 1.00 88.50 316 LEU A N 1
ATOM 2462 C CA . LEU A 1 316 ? 13.105 -1.878 -0.791 1.00 88.50 316 LEU A CA 1
ATOM 2463 C C . LEU A 1 316 ? 12.187 -0.861 -0.099 1.00 88.50 316 LEU A C 1
ATOM 2465 O O . LEU A 1 316 ? 11.821 -1.039 1.063 1.00 88.50 316 LEU A O 1
ATOM 2469 N N . THR A 1 317 ? 11.756 0.165 -0.834 1.00 87.56 317 THR A N 1
ATOM 2470 C CA . THR A 1 317 ? 10.852 1.199 -0.312 1.00 87.56 317 THR A CA 1
ATOM 2471 C C . THR A 1 317 ? 9.507 0.590 0.079 1.00 87.56 317 THR A C 1
ATOM 2473 O O . THR A 1 317 ? 8.977 0.897 1.148 1.00 87.56 317 THR A O 1
ATOM 2476 N N . SER A 1 318 ? 8.984 -0.334 -0.730 1.00 85.56 318 SER A N 1
ATOM 2477 C CA . SER A 1 318 ? 7.705 -0.990 -0.450 1.00 85.56 318 SER A CA 1
ATOM 2478 C C . SER A 1 318 ? 7.713 -1.911 0.762 1.00 85.56 318 SER A C 1
ATOM 2480 O O . SER A 1 318 ? 6.685 -2.107 1.397 1.00 85.56 318 SER A O 1
ATOM 2482 N N . THR A 1 319 ? 8.881 -2.434 1.124 1.00 83.69 319 THR A N 1
ATOM 2483 C CA . THR A 1 319 ? 9.027 -3.314 2.288 1.00 83.69 319 THR A CA 1
ATOM 2484 C C . THR A 1 319 ? 8.969 -2.529 3.600 1.00 83.69 319 THR A C 1
ATOM 2486 O O . THR A 1 319 ? 8.488 -3.041 4.608 1.00 83.69 319 THR A O 1
ATOM 2489 N N . VAL A 1 320 ? 9.459 -1.287 3.600 1.00 80.44 320 VAL A N 1
ATOM 2490 C CA . VAL A 1 320 ? 9.518 -0.439 4.804 1.00 80.44 320 VAL A CA 1
ATOM 2491 C C . VAL A 1 320 ? 8.249 0.377 4.997 1.00 80.44 320 VAL A C 1
ATOM 2493 O O . VAL A 1 320 ? 7.865 0.682 6.126 1.00 80.44 320 VAL A O 1
ATOM 2496 N N . THR A 1 321 ? 7.589 0.736 3.903 1.00 74.25 321 THR A N 1
ATOM 2497 C CA . THR A 1 321 ? 6.403 1.579 3.966 1.00 74.25 321 THR A CA 1
ATOM 2498 C C . THR A 1 321 ? 5.206 0.768 4.458 1.00 74.25 321 THR A C 1
ATOM 2500 O O . THR A 1 321 ? 4.910 -0.301 3.931 1.00 74.25 321 THR A O 1
ATOM 2503 N N . GLN A 1 322 ? 4.529 1.261 5.495 1.00 65.06 322 GLN A N 1
ATOM 2504 C CA . GLN A 1 322 ? 3.343 0.608 6.045 1.00 65.06 322 GLN A CA 1
ATOM 2505 C C . GLN A 1 322 ? 2.085 1.154 5.369 1.00 65.06 322 GLN A C 1
ATOM 2507 O O . GLN A 1 322 ? 1.895 2.370 5.288 1.00 65.06 322 GLN A O 1
ATOM 2512 N N . ASP A 1 323 ? 1.238 0.245 4.894 1.00 66.50 323 ASP A N 1
ATOM 2513 C CA . ASP A 1 323 ? -0.102 0.579 4.428 1.00 66.50 323 ASP A CA 1
ATOM 2514 C C . ASP A 1 323 ? -1.024 0.884 5.613 1.00 66.50 323 ASP A C 1
ATOM 2516 O O . ASP A 1 323 ? -0.887 0.332 6.706 1.00 66.50 323 ASP A O 1
ATOM 2520 N N . GLU A 1 324 ? -1.983 1.773 5.377 1.00 70.50 324 GLU A N 1
ATOM 2521 C CA . GLU A 1 324 ? -3.076 2.040 6.305 1.00 70.50 324 GLU A CA 1
ATOM 2522 C C . GLU A 1 324 ? -3.966 0.788 6.379 1.00 70.50 324 GLU A C 1
ATOM 2524 O O . GLU A 1 324 ? -4.391 0.268 5.348 1.00 70.50 324 GLU A O 1
ATOM 2529 N N . ILE A 1 325 ? -4.201 0.265 7.584 1.00 79.00 325 ILE A N 1
ATOM 2530 C CA . ILE A 1 325 ? -4.931 -0.996 7.766 1.00 79.00 325 ILE A CA 1
ATOM 2531 C C . ILE A 1 325 ? -6.441 -0.748 7.838 1.00 79.00 325 ILE A C 1
ATOM 2533 O O . ILE A 1 325 ? -6.889 0.180 8.519 1.00 79.00 325 ILE A O 1
ATOM 2537 N N . GLY A 1 326 ? -7.205 -1.623 7.182 1.00 75.25 326 GLY A N 1
ATOM 2538 C CA . GLY A 1 326 ? -8.667 -1.617 7.124 1.00 75.25 326 GLY A CA 1
ATOM 2539 C C . GLY A 1 326 ? -9.173 -1.417 5.695 1.00 75.25 326 GLY A C 1
ATOM 2540 O O . GLY A 1 326 ? -8.553 -0.710 4.901 1.00 75.25 326 GLY A O 1
ATOM 2541 N N . ASP A 1 327 ? -10.300 -2.039 5.355 1.00 77.62 327 ASP A N 1
ATOM 2542 C CA . ASP A 1 327 ? -10.988 -1.830 4.070 1.00 77.62 327 ASP A CA 1
ATOM 2543 C C . ASP A 1 327 ? -11.862 -0.556 4.082 1.00 77.62 327 ASP A C 1
ATOM 2545 O O . ASP A 1 327 ? -12.256 -0.051 3.030 1.00 77.62 327 ASP A O 1
ATOM 2549 N N . GLY A 1 328 ? -12.094 0.006 5.275 1.00 82.69 328 GLY A N 1
ATOM 2550 C CA . GLY A 1 328 ? -12.893 1.204 5.493 1.00 82.69 328 GLY A CA 1
ATOM 2551 C C . GLY A 1 328 ? -14.397 0.954 5.429 1.00 82.69 328 GLY A C 1
ATOM 2552 O O . GLY A 1 328 ? -15.139 1.933 5.389 1.00 82.69 328 GLY A O 1
ATOM 2553 N N . TYR A 1 329 ? -14.839 -0.306 5.418 1.00 84.44 329 TYR A N 1
ATOM 2554 C CA . TYR A 1 329 ? -16.247 -0.676 5.507 1.00 84.44 329 TYR A CA 1
ATOM 2555 C C . TYR A 1 329 ? -16.637 -0.934 6.961 1.00 84.44 329 TYR A C 1
ATOM 2557 O O . TYR A 1 329 ? -15.871 -1.496 7.736 1.00 84.44 329 TYR A O 1
ATOM 2565 N N . LEU A 1 330 ? -17.862 -0.553 7.307 1.00 83.44 330 LEU A N 1
ATOM 2566 C CA . LEU A 1 330 ? -18.524 -0.963 8.535 1.00 83.44 330 LEU A CA 1
ATOM 2567 C C . LEU A 1 330 ? -19.543 -2.040 8.189 1.00 83.44 330 LEU A C 1
ATOM 2569 O O . LEU A 1 330 ? -20.454 -1.804 7.383 1.00 83.44 330 LEU A O 1
ATOM 2573 N N . ARG A 1 331 ? -19.360 -3.229 8.762 1.00 81.25 331 ARG A N 1
ATOM 2574 C CA . ARG A 1 331 ? -20.199 -4.397 8.472 1.00 81.25 331 ARG A CA 1
ATOM 2575 C C . ARG A 1 331 ? -21.352 -4.481 9.476 1.00 81.25 331 ARG A C 1
ATOM 2577 O O . ARG A 1 331 ? -21.219 -4.001 10.601 1.00 81.25 331 ARG A O 1
ATOM 2584 N N . PRO A 1 332 ? -22.504 -5.048 9.083 1.00 73.38 332 PRO A N 1
ATOM 2585 C CA . PRO A 1 332 ? -23.558 -5.381 10.032 1.00 73.38 332 PRO A CA 1
ATOM 2586 C C . PRO A 1 332 ? -23.064 -6.338 11.115 1.00 73.38 332 PRO A C 1
ATOM 2588 O O . PRO A 1 332 ? -22.250 -7.222 10.841 1.00 73.38 332 PRO A O 1
ATOM 2591 N N . ASP A 1 333 ? -23.573 -6.167 12.335 1.00 68.81 333 ASP A N 1
ATOM 2592 C CA . ASP A 1 333 ? -23.291 -7.095 13.427 1.00 68.81 333 ASP A CA 1
ATOM 2593 C C . ASP A 1 333 ? -23.884 -8.483 13.082 1.00 68.81 333 ASP A C 1
ATOM 2595 O O . ASP A 1 333 ? -24.919 -8.591 12.416 1.00 68.81 333 ASP A O 1
ATOM 2599 N N . ALA A 1 334 ? -23.227 -9.565 13.522 1.00 52.94 334 ALA A N 1
ATOM 2600 C CA . ALA A 1 334 ? -23.649 -10.939 13.235 1.00 52.94 334 ALA A CA 1
ATOM 2601 C C . ALA A 1 334 ? -25.083 -11.204 13.746 1.00 52.94 334 ALA A C 1
ATOM 2603 O O . ALA A 1 334 ? -25.298 -11.363 14.948 1.00 52.94 334 ALA A O 1
ATOM 2604 N N . GLY A 1 335 ? -26.057 -11.234 12.828 1.00 51.72 335 GLY A N 1
ATOM 2605 C CA . GLY A 1 335 ? -27.491 -11.366 13.119 1.00 51.72 335 GLY A CA 1
ATOM 2606 C C . GLY A 1 335 ? -28.395 -10.367 12.382 1.00 51.72 335 GLY A C 1
ATOM 2607 O O . GLY A 1 335 ? -29.610 -10.542 12.396 1.00 51.72 335 GLY A O 1
ATOM 2608 N N . GLU A 1 336 ? -27.835 -9.345 11.727 1.00 51.84 336 GLU A N 1
ATOM 2609 C CA . GLU A 1 336 ? -28.575 -8.488 10.793 1.00 51.84 336 GLU A CA 1
ATOM 2610 C C . GLU A 1 336 ? -28.549 -9.097 9.375 1.00 51.84 336 GLU A C 1
ATOM 2612 O O . GLU A 1 336 ? -27.492 -9.181 8.754 1.00 51.84 336 GLU A O 1
ATOM 2617 N N . ASP A 1 337 ? -29.714 -9.496 8.845 1.00 44.22 337 ASP A N 1
ATOM 2618 C CA . ASP A 1 337 ? -29.896 -10.214 7.560 1.00 44.22 337 ASP A CA 1
ATOM 2619 C C . ASP A 1 337 ? -29.492 -9.424 6.287 1.00 44.22 337 ASP A C 1
ATOM 2621 O O . ASP A 1 337 ? -29.700 -9.885 5.166 1.00 44.22 337 ASP A O 1
ATOM 2625 N N . PHE A 1 338 ? -28.913 -8.227 6.410 1.00 47.09 338 PHE A N 1
ATOM 2626 C CA . PHE A 1 338 ? -28.632 -7.337 5.278 1.00 47.09 338 PHE A CA 1
ATOM 2627 C C . PHE A 1 338 ? -27.140 -7.283 4.938 1.00 47.09 338 PHE A C 1
ATOM 2629 O O . PHE A 1 338 ? -26.484 -6.254 5.096 1.00 47.09 338 PHE A O 1
ATOM 2636 N N . ALA A 1 339 ? -26.599 -8.389 4.429 1.00 44.00 339 ALA A N 1
ATOM 2637 C CA . ALA A 1 339 ? -25.294 -8.395 3.777 1.00 44.00 339 ALA A CA 1
ATOM 2638 C C . ALA A 1 339 ? -25.473 -8.138 2.272 1.00 44.00 339 ALA A C 1
ATOM 2640 O O . ALA A 1 339 ? -25.647 -9.065 1.486 1.00 44.00 339 ALA A O 1
ATOM 2641 N N . VAL A 1 340 ? -25.448 -6.870 1.852 1.00 48.09 340 VAL A N 1
ATOM 2642 C CA . VAL A 1 340 ? -25.322 -6.552 0.422 1.00 48.09 340 VAL A CA 1
ATOM 2643 C C . VAL A 1 340 ? -23.856 -6.738 0.046 1.00 48.09 340 VAL A C 1
ATOM 2645 O O . VAL A 1 340 ? -23.008 -5.918 0.389 1.00 48.09 340 VAL A O 1
ATOM 2648 N N . GLU A 1 341 ? -23.541 -7.841 -0.627 1.00 42.94 341 GLU A N 1
ATOM 2649 C CA . GLU A 1 341 ? -22.229 -8.032 -1.238 1.00 42.94 341 GLU A CA 1
ATOM 2650 C C . GLU A 1 341 ? -22.112 -7.074 -2.435 1.00 42.94 341 GLU A C 1
ATOM 2652 O O . GLU A 1 341 ? -22.635 -7.326 -3.522 1.00 42.94 341 GLU A O 1
ATOM 2657 N N . GLU A 1 342 ? -21.486 -5.915 -2.214 1.00 49.44 342 GLU A N 1
ATOM 2658 C CA . GLU A 1 342 ? -21.281 -4.899 -3.249 1.00 49.44 342 GLU A CA 1
ATOM 2659 C C . GLU A 1 342 ? -20.249 -5.375 -4.283 1.00 49.44 342 GLU A C 1
ATOM 2661 O O . GLU A 1 342 ? -19.034 -5.227 -4.138 1.00 49.44 342 GLU A O 1
ATOM 2666 N N . GLY A 1 343 ? -20.755 -5.951 -5.372 1.00 51.12 343 GLY A N 1
ATOM 2667 C CA . GLY A 1 343 ? -20.070 -6.006 -6.659 1.00 51.12 343 GLY A CA 1
ATOM 2668 C C . GLY A 1 343 ? -20.524 -4.860 -7.564 1.00 51.12 343 GLY A C 1
ATOM 2669 O O . GLY A 1 343 ? -21.507 -4.179 -7.287 1.00 51.12 343 GLY A O 1
ATOM 2670 N N . ILE A 1 344 ? -19.839 -4.653 -8.694 1.00 51.59 344 ILE A N 1
ATOM 2671 C CA . ILE A 1 344 ? -20.388 -3.821 -9.776 1.00 51.59 344 ILE A CA 1
ATOM 2672 C C . ILE A 1 344 ? -21.754 -4.421 -10.120 1.00 51.59 344 ILE A C 1
ATOM 2674 O O . ILE A 1 344 ? -21.800 -5.542 -10.621 1.00 51.59 344 ILE A O 1
ATOM 2678 N N . ALA A 1 345 ? -22.842 -3.709 -9.845 1.00 49.72 345 ALA A N 1
ATOM 2679 C CA . ALA A 1 345 ? -24.185 -4.284 -9.893 1.00 49.72 345 ALA A CA 1
ATOM 2680 C C . ALA A 1 345 ? -24.605 -4.771 -11.305 1.00 49.72 345 ALA A C 1
ATOM 2682 O O . ALA A 1 345 ? -25.356 -5.736 -11.437 1.00 49.72 345 ALA A O 1
ATOM 2683 N N . VAL A 1 346 ? -23.945 -4.273 -12.364 1.00 51.59 346 VAL A N 1
ATOM 2684 C CA . VAL A 1 346 ? -24.020 -4.819 -13.737 1.00 51.59 346 VAL A CA 1
ATOM 2685 C C . VAL A 1 346 ? -23.512 -6.267 -13.843 1.00 51.59 346 VAL A C 1
ATOM 2687 O O . VAL A 1 346 ? -23.976 -7.021 -14.698 1.00 51.59 346 VAL A O 1
ATOM 2690 N N . PHE A 1 347 ? -22.546 -6.658 -13.011 1.00 52.91 347 PHE A N 1
ATOM 2691 C CA . PHE A 1 347 ? -21.915 -7.982 -12.996 1.00 52.91 347 PHE A CA 1
ATOM 2692 C C . PHE A 1 347 ? -22.349 -8.858 -11.812 1.00 52.91 347 PHE A C 1
ATOM 2694 O O . PHE A 1 347 ? -22.156 -10.070 -11.881 1.00 52.91 347 PHE A O 1
ATOM 2701 N N . ASN A 1 348 ? -22.928 -8.277 -10.757 1.00 53.34 348 ASN A N 1
ATOM 2702 C CA . ASN A 1 348 ? -23.492 -9.009 -9.624 1.00 53.34 348 ASN A CA 1
ATOM 2703 C C . ASN A 1 348 ? -24.694 -8.243 -9.033 1.00 53.34 348 ASN A C 1
ATOM 2705 O O . ASN A 1 348 ? -24.506 -7.451 -8.107 1.00 53.34 348 ASN A O 1
ATOM 2709 N N . PRO A 1 349 ? -25.920 -8.429 -9.557 1.00 55.88 349 PRO A N 1
ATOM 2710 C CA . PRO A 1 349 ? -27.135 -7.870 -8.966 1.00 55.88 349 PRO A CA 1
ATOM 2711 C C . PRO A 1 349 ? -27.499 -8.675 -7.704 1.00 55.88 349 PRO A C 1
ATOM 2713 O O . PRO A 1 349 ? -28.491 -9.399 -7.669 1.00 55.88 349 PRO A O 1
ATOM 2716 N N . GLY A 1 350 ? -26.643 -8.597 -6.680 1.00 57.75 350 GLY A N 1
ATOM 2717 C CA . GLY A 1 350 ? -26.571 -9.555 -5.572 1.00 57.75 350 GLY A CA 1
ATOM 2718 C C . GLY A 1 350 ? -27.894 -9.775 -4.840 1.00 57.75 350 GLY A C 1
ATOM 2719 O O . GLY A 1 350 ? -28.338 -10.912 -4.705 1.00 57.75 350 GLY A O 1
ATOM 2720 N N . LEU A 1 351 ? -28.584 -8.697 -4.451 1.00 57.03 351 LEU A N 1
ATOM 2721 C CA . LEU A 1 351 ? -29.849 -8.807 -3.716 1.00 57.03 351 LEU A CA 1
ATOM 2722 C C . LEU A 1 351 ? -30.956 -9.455 -4.559 1.00 57.03 351 LEU A C 1
ATOM 2724 O O . LEU A 1 351 ? -31.838 -10.109 -4.023 1.00 57.03 351 LEU A O 1
ATOM 2728 N N . VAL A 1 352 ? -30.942 -9.284 -5.881 1.00 58.53 352 VAL A N 1
ATOM 2729 C CA . VAL A 1 352 ? -31.975 -9.854 -6.755 1.00 58.53 352 VAL A CA 1
ATOM 2730 C C . VAL A 1 352 ? -31.617 -11.281 -7.171 1.00 58.53 352 VAL A C 1
ATOM 2732 O O . VAL A 1 352 ? -32.521 -12.086 -7.378 1.00 58.53 352 VAL A O 1
ATOM 2735 N N . GLU A 1 353 ? -30.323 -11.615 -7.226 1.00 62.91 353 GLU A N 1
ATOM 2736 C CA . GLU A 1 353 ? -29.799 -12.958 -7.502 1.00 62.91 353 GLU A CA 1
ATOM 2737 C C . GLU A 1 353 ? -30.330 -13.994 -6.489 1.00 62.91 353 GLU A C 1
ATOM 2739 O O . GLU A 1 353 ? -30.786 -15.066 -6.890 1.00 62.91 353 GLU A O 1
ATOM 2744 N N . GLU A 1 354 ? -30.362 -13.644 -5.198 1.00 61.59 354 GLU A N 1
ATOM 2745 C CA . GLU A 1 354 ? -30.805 -14.532 -4.110 1.00 61.59 354 GLU A CA 1
ATOM 2746 C C . GLU A 1 354 ? -32.304 -14.880 -4.179 1.00 61.59 354 GLU A C 1
ATOM 2748 O O . GLU A 1 354 ? -32.705 -15.998 -3.860 1.00 61.59 354 GLU A O 1
ATOM 2753 N N . TYR A 1 355 ? -33.134 -13.956 -4.675 1.00 62.56 355 TYR A N 1
ATOM 2754 C CA . TYR A 1 355 ? -34.578 -14.168 -4.848 1.00 62.56 355 TYR A CA 1
ATOM 2755 C C . TYR A 1 355 ? -34.976 -14.537 -6.290 1.00 62.56 355 TYR A C 1
ATOM 2757 O O . TYR A 1 355 ? -36.158 -14.799 -6.563 1.00 62.56 355 TYR A O 1
ATOM 2765 N N . THR A 1 356 ? -34.024 -14.571 -7.234 1.00 61.31 356 THR A N 1
ATOM 2766 C CA . THR A 1 356 ? -34.289 -15.058 -8.597 1.00 61.31 356 THR A CA 1
ATOM 2767 C C . THR A 1 356 ? -34.521 -16.565 -8.625 1.00 61.31 356 THR A C 1
ATOM 2769 O O . THR A 1 356 ? -33.836 -17.337 -7.965 1.00 61.31 356 THR A O 1
ATOM 2772 N N . GLY A 1 357 ? -35.509 -17.001 -9.411 1.00 65.62 357 GLY A N 1
ATOM 2773 C CA . GLY A 1 357 ? -35.949 -18.401 -9.478 1.00 65.62 357 GLY A CA 1
ATOM 2774 C C . GLY A 1 357 ? -37.144 -18.757 -8.584 1.00 65.62 357 GLY A C 1
ATOM 2775 O O . GLY A 1 357 ? -37.898 -19.660 -8.948 1.00 65.62 357 GLY A O 1
ATOM 2776 N N . ASP A 1 358 ? -37.390 -18.023 -7.493 1.00 68.00 358 ASP A N 1
ATOM 2777 C CA . ASP A 1 358 ? -38.526 -18.294 -6.595 1.00 68.00 358 ASP A CA 1
ATOM 2778 C C . ASP A 1 358 ? -39.826 -17.626 -7.095 1.00 68.00 358 ASP A C 1
ATOM 2780 O O . ASP A 1 358 ? -40.901 -18.232 -7.149 1.00 68.00 358 ASP A O 1
ATOM 2784 N N . LYS A 1 359 ? -39.739 -16.374 -7.580 1.00 74.50 359 LYS A N 1
ATOM 2785 C CA . LYS A 1 359 ? -40.861 -15.670 -8.234 1.00 74.50 359 LYS A CA 1
ATOM 2786 C C . LYS A 1 359 ? -40.426 -14.966 -9.517 1.00 74.50 359 LYS A C 1
ATOM 2788 O O . LYS A 1 359 ? -39.493 -14.172 -9.518 1.00 74.50 359 LYS A O 1
ATOM 2793 N N . LYS A 1 360 ? -41.240 -15.101 -10.575 1.00 77.56 360 LYS A N 1
ATOM 2794 C CA . LYS A 1 360 ? -41.051 -14.438 -11.888 1.00 77.56 360 LYS A CA 1
ATOM 2795 C C . LYS A 1 360 ? -40.921 -12.906 -11.832 1.00 77.56 360 LYS A C 1
ATOM 2797 O O . LYS A 1 360 ? -40.482 -12.295 -12.802 1.00 77.56 360 LYS A O 1
ATOM 2802 N N . VAL A 1 361 ? -41.360 -12.277 -10.738 1.00 78.00 361 VAL A N 1
ATOM 2803 C CA . VAL A 1 361 ? -41.227 -10.828 -10.517 1.00 78.00 361 VAL A CA 1
ATOM 2804 C C . VAL A 1 361 ? -39.759 -10.449 -10.314 1.00 78.00 361 VAL A C 1
ATOM 2806 O O . VAL A 1 361 ? -39.308 -9.492 -10.936 1.00 78.00 361 VAL A O 1
ATOM 2809 N N . PHE A 1 362 ? -38.998 -11.230 -9.544 1.00 74.25 362 PHE A N 1
ATOM 2810 C CA . PHE A 1 362 ? -37.573 -10.976 -9.309 1.00 74.25 362 PHE A CA 1
ATOM 2811 C C . PHE A 1 362 ? -36.744 -11.181 -10.581 1.00 74.25 362 PHE A C 1
ATOM 2813 O O . PHE A 1 362 ? -35.881 -10.363 -10.882 1.00 74.25 362 PHE A O 1
ATOM 2820 N N . ASP A 1 363 ? -37.106 -12.152 -11.428 1.00 73.75 363 ASP A N 1
ATOM 2821 C CA . ASP A 1 363 ? -36.478 -12.318 -12.749 1.00 73.75 363 ASP A CA 1
ATOM 2822 C C . ASP A 1 363 ? -36.717 -11.102 -13.669 1.00 73.75 363 ASP A C 1
ATOM 2824 O O . ASP A 1 363 ? -35.892 -10.770 -14.526 1.00 73.75 363 ASP A O 1
ATOM 2828 N N . HIS A 1 364 ? -37.868 -10.433 -13.524 1.00 76.75 364 HIS A N 1
ATOM 2829 C CA . HIS A 1 364 ? -38.186 -9.226 -14.286 1.00 76.75 364 HIS A CA 1
ATOM 2830 C C . HIS A 1 364 ? -37.422 -8.007 -13.763 1.00 76.75 364 HIS A C 1
ATOM 2832 O O . HIS A 1 364 ? -36.933 -7.219 -14.572 1.00 76.75 364 HIS A O 1
ATOM 2838 N N . ILE A 1 365 ? -37.297 -7.888 -12.438 1.00 74.56 365 ILE A N 1
ATOM 2839 C CA . ILE A 1 365 ? -36.520 -6.838 -11.770 1.00 74.56 365 ILE A CA 1
ATOM 2840 C C . ILE A 1 365 ? -35.045 -6.965 -12.163 1.00 74.56 365 ILE A C 1
ATOM 2842 O O . ILE A 1 365 ? -34.510 -6.013 -12.718 1.00 74.56 365 ILE A O 1
ATOM 2846 N N . LYS A 1 366 ? -34.442 -8.160 -12.060 1.00 73.75 366 LYS A N 1
ATOM 2847 C CA . LYS A 1 366 ? -33.035 -8.415 -12.430 1.00 73.75 366 LYS A CA 1
ATOM 2848 C C . LYS A 1 366 ? -32.700 -7.954 -13.848 1.00 73.75 366 LYS A C 1
ATOM 2850 O O . LYS A 1 366 ? -31.688 -7.302 -14.094 1.00 73.75 366 LYS A O 1
ATOM 2855 N N . ARG A 1 367 ? -33.567 -8.286 -14.814 1.00 70.06 367 ARG A N 1
ATOM 2856 C CA . ARG A 1 367 ? -33.357 -7.912 -16.222 1.00 70.06 367 ARG A CA 1
ATOM 2857 C C . ARG A 1 367 ? -33.503 -6.407 -16.452 1.00 70.06 367 ARG A C 1
ATOM 2859 O O . ARG A 1 367 ? -32.789 -5.865 -17.291 1.00 70.06 367 ARG A O 1
ATOM 2866 N N . GLN A 1 368 ? -34.434 -5.748 -15.762 1.00 76.25 368 GLN A N 1
ATOM 2867 C CA . GLN A 1 368 ? -34.620 -4.300 -15.886 1.00 76.25 368 GLN A CA 1
ATOM 2868 C C . GLN A 1 368 ? -33.515 -3.515 -15.175 1.00 76.25 368 GLN A C 1
ATOM 2870 O O . GLN A 1 368 ? -33.056 -2.508 -15.712 1.00 76.25 368 GLN A O 1
ATOM 2875 N N . GLU A 1 369 ? -33.049 -3.998 -14.030 1.00 73.94 369 GLU A N 1
ATOM 2876 C CA . GLU A 1 369 ? -31.988 -3.388 -13.233 1.00 73.94 369 GLU A CA 1
ATOM 2877 C C . GLU A 1 369 ? -30.663 -3.354 -13.995 1.00 73.94 369 GLU A C 1
ATOM 2879 O O . GLU A 1 369 ? -30.114 -2.274 -14.199 1.00 73.94 369 GLU A O 1
ATOM 2884 N N . GLY A 1 370 ? -30.242 -4.475 -14.595 1.00 70.44 370 GLY A N 1
ATOM 2885 C CA . GLY A 1 370 ? -29.032 -4.496 -15.426 1.00 70.44 370 GLY A CA 1
ATOM 2886 C C . GLY A 1 370 ? -29.085 -3.511 -16.606 1.00 70.44 370 GLY A C 1
ATOM 2887 O O . GLY A 1 370 ? -28.099 -2.840 -16.914 1.00 70.44 370 GLY A O 1
ATOM 2888 N N . THR A 1 371 ? -30.248 -3.354 -17.257 1.00 76.12 371 THR A N 1
ATOM 2889 C CA . THR A 1 371 ? -30.412 -2.347 -18.326 1.00 76.12 371 THR A CA 1
ATOM 2890 C C . THR A 1 371 ? -30.461 -0.913 -17.805 1.00 76.12 371 THR A C 1
ATOM 2892 O O . THR A 1 371 ? -29.970 -0.002 -18.473 1.00 76.12 371 THR A O 1
ATOM 2895 N N . TYR A 1 372 ? -31.051 -0.700 -16.629 1.00 80.56 372 TYR A N 1
ATOM 2896 C CA . TYR A 1 372 ? -31.140 0.605 -15.988 1.00 80.56 372 TYR A CA 1
ATOM 2897 C C . TYR A 1 372 ? -29.754 1.100 -15.577 1.00 80.56 372 TYR A C 1
ATOM 2899 O O . TYR A 1 372 ? -29.394 2.232 -15.895 1.00 80.56 372 TYR A O 1
ATOM 2907 N N . GLU A 1 373 ? -28.946 0.236 -14.972 1.00 73.50 373 GLU A N 1
ATOM 2908 C CA . GLU A 1 373 ? -27.577 0.553 -14.582 1.00 73.50 373 GLU A CA 1
ATOM 2909 C C . GLU A 1 373 ? -26.657 0.757 -15.778 1.00 73.50 373 GLU A C 1
ATOM 2911 O O . GLU A 1 373 ? -25.924 1.742 -15.821 1.00 73.50 373 GLU A O 1
ATOM 2916 N N . LEU A 1 374 ? -26.740 -0.095 -16.807 1.00 80.94 374 LEU A N 1
ATOM 2917 C CA . LEU A 1 374 ? -25.987 0.128 -18.043 1.00 80.94 374 LEU A CA 1
ATOM 2918 C C . LEU A 1 374 ? -26.344 1.487 -18.667 1.00 80.94 374 LEU A C 1
ATOM 2920 O O . LEU A 1 374 ? -25.466 2.220 -19.128 1.00 80.94 374 LEU A O 1
ATOM 2924 N N . MET A 1 375 ? -27.627 1.856 -18.643 1.00 83.56 375 MET A N 1
ATOM 2925 C CA . MET A 1 375 ? -28.081 3.166 -19.102 1.00 83.56 375 MET A CA 1
ATOM 2926 C C . MET A 1 375 ? -27.578 4.301 -18.195 1.00 83.56 375 MET A C 1
ATOM 2928 O O . MET A 1 375 ? -27.251 5.373 -18.702 1.00 83.56 375 MET A O 1
ATOM 2932 N N . GLN A 1 376 ? -27.478 4.101 -16.878 1.00 80.75 376 GLN A N 1
ATOM 2933 C CA . GLN A 1 376 ? -26.859 5.078 -15.975 1.00 80.75 376 GLN A CA 1
ATOM 2934 C C . GLN A 1 376 ? -25.366 5.268 -16.279 1.00 80.75 376 GLN A C 1
ATOM 2936 O O . GLN A 1 376 ? -24.910 6.409 -16.378 1.00 80.75 376 GLN A O 1
ATOM 2941 N N . ILE A 1 377 ? -24.628 4.178 -16.513 1.00 85.25 377 ILE A N 1
ATOM 2942 C CA . ILE A 1 377 ? -23.212 4.221 -16.902 1.00 85.25 377 ILE A CA 1
ATOM 2943 C C . ILE A 1 377 ? -23.047 4.980 -18.222 1.00 85.25 377 ILE A C 1
ATOM 2945 O O . ILE A 1 377 ? -22.172 5.835 -18.329 1.00 85.25 377 ILE A O 1
ATOM 2949 N N . LEU A 1 378 ? -23.910 4.736 -19.215 1.00 85.44 378 LEU A N 1
ATOM 2950 C CA . LEU A 1 378 ? -23.870 5.444 -20.501 1.00 85.44 378 LEU A CA 1
ATOM 2951 C C . LEU A 1 378 ? -24.247 6.928 -20.394 1.00 85.44 378 LEU A C 1
ATOM 2953 O O . LEU A 1 378 ? -23.708 7.745 -21.138 1.00 85.44 378 LEU A O 1
ATOM 2957 N N . LYS A 1 379 ? -25.150 7.295 -19.478 1.00 91.56 379 LYS A N 1
ATOM 2958 C CA . LYS A 1 379 ? -25.524 8.699 -19.239 1.00 91.56 379 LYS A CA 1
ATOM 2959 C C . LYS A 1 379 ? -24.398 9.498 -18.585 1.00 91.56 379 LYS A C 1
ATOM 2961 O O . LYS A 1 379 ? -24.247 10.679 -18.885 1.00 91.56 379 LYS A O 1
ATOM 2966 N N . ALA A 1 380 ? -23.618 8.874 -17.704 1.00 89.44 380 ALA A N 1
ATOM 2967 C CA . ALA A 1 380 ? -22.532 9.531 -16.984 1.00 89.44 380 ALA A CA 1
ATOM 2968 C C . ALA A 1 380 ? -21.289 8.625 -16.864 1.00 89.44 380 ALA A C 1
ATOM 2970 O O . ALA A 1 380 ? -20.906 8.235 -15.755 1.00 89.44 380 ALA A O 1
ATOM 2971 N N . PRO A 1 381 ? -20.593 8.330 -17.981 1.00 88.44 381 PRO A N 1
ATOM 2972 C CA . PRO A 1 381 ? -19.452 7.410 -17.969 1.00 88.44 381 PRO A CA 1
ATOM 2973 C C . PRO A 1 381 ? -18.296 7.949 -17.121 1.00 88.44 381 PRO A C 1
ATOM 2975 O O . PRO A 1 381 ? -17.568 7.188 -16.492 1.00 88.44 381 PRO A O 1
ATOM 2978 N N . HIS A 1 382 ? -18.160 9.274 -17.041 1.00 89.88 382 HIS A N 1
ATOM 2979 C CA . HIS A 1 382 ? -17.142 9.932 -16.229 1.00 89.88 382 HIS A CA 1
ATOM 2980 C C . HIS A 1 382 ? -17.304 9.649 -14.725 1.00 89.88 382 HIS A C 1
ATOM 2982 O O . HIS A 1 382 ? -16.298 9.471 -14.044 1.00 89.88 382 HIS A O 1
ATOM 2988 N N . LEU A 1 383 ? -18.537 9.551 -14.204 1.00 86.56 383 LEU A N 1
ATOM 2989 C CA . LEU A 1 383 ? -18.783 9.194 -12.798 1.00 86.56 383 LEU A CA 1
ATOM 2990 C C . LEU A 1 383 ? -18.468 7.720 -12.537 1.00 86.56 383 LEU A C 1
ATOM 2992 O O . LEU A 1 383 ? -17.885 7.393 -11.504 1.00 86.56 383 LEU A O 1
ATOM 2996 N N . PHE A 1 384 ? -18.791 6.845 -13.493 1.00 87.56 384 PHE A N 1
ATOM 2997 C CA . PHE A 1 384 ? -18.449 5.427 -13.408 1.00 87.56 384 PHE A CA 1
ATOM 2998 C C . PHE A 1 384 ? -16.930 5.218 -13.358 1.00 87.56 384 PHE A C 1
ATOM 3000 O O . PHE A 1 384 ? -16.435 4.565 -12.440 1.00 87.56 384 PHE A O 1
ATOM 3007 N N . PHE A 1 385 ? -16.177 5.827 -14.284 1.00 90.06 385 PHE A N 1
ATOM 3008 C CA . PHE A 1 385 ? -14.712 5.734 -14.299 1.00 90.06 385 PHE A CA 1
ATOM 3009 C C . PHE A 1 385 ? -14.059 6.437 -13.108 1.00 90.06 385 PHE A C 1
ATOM 3011 O O . PHE A 1 385 ? -13.032 5.970 -12.626 1.00 90.06 385 PHE A O 1
ATOM 3018 N N . ARG A 1 386 ? -14.658 7.514 -12.583 1.00 89.06 386 ARG A N 1
ATOM 3019 C CA . ARG A 1 386 ? -14.221 8.118 -11.318 1.00 89.06 386 ARG A CA 1
ATOM 3020 C C . ARG A 1 386 ? -14.333 7.110 -10.175 1.00 89.06 386 ARG A C 1
ATOM 3022 O O . ARG A 1 386 ? -13.369 6.921 -9.449 1.00 89.06 386 ARG A O 1
ATOM 3029 N N . ASN A 1 387 ? -15.473 6.440 -10.020 1.00 84.69 387 ASN A N 1
ATOM 3030 C CA . ASN A 1 387 ? -15.661 5.484 -8.926 1.00 84.69 387 ASN A CA 1
ATOM 3031 C C . ASN A 1 387 ? -14.808 4.208 -9.130 1.00 84.69 387 ASN A C 1
ATOM 3033 O O . ASN A 1 387 ? -14.278 3.660 -8.166 1.00 84.69 387 ASN A O 1
ATOM 3037 N N . HIS A 1 388 ? -14.589 3.794 -10.386 1.00 87.38 388 HIS A N 1
ATOM 3038 C CA . HIS A 1 388 ? -13.818 2.603 -10.764 1.00 87.38 388 HIS A CA 1
ATOM 3039 C C . HIS A 1 388 ? -12.660 2.928 -11.735 1.00 87.38 388 HIS A C 1
ATOM 3041 O O . HIS A 1 388 ? -12.693 2.528 -12.903 1.00 87.38 388 HIS A O 1
ATOM 3047 N N . PRO A 1 389 ? -11.575 3.589 -11.283 1.00 89.12 389 PRO A N 1
ATOM 3048 C CA . PRO A 1 389 ? -10.519 4.091 -12.173 1.00 89.12 389 PRO A CA 1
ATOM 3049 C C . PRO A 1 389 ? -9.751 2.987 -12.909 1.00 89.12 389 PRO A C 1
ATOM 3051 O O . PRO A 1 389 ? -9.290 3.193 -14.026 1.00 89.12 389 PRO A O 1
ATOM 3054 N N . LYS A 1 390 ? -9.647 1.782 -12.335 1.00 89.25 390 LYS A N 1
ATOM 3055 C CA . LYS A 1 390 ? -8.982 0.641 -12.991 1.00 89.25 390 LYS A CA 1
ATOM 3056 C C . LYS A 1 390 ? -9.746 0.136 -14.224 1.00 89.25 390 LYS A C 1
ATOM 3058 O O . LYS A 1 390 ? -9.127 -0.417 -15.128 1.00 89.25 390 LYS A O 1
ATOM 3063 N N . MET A 1 391 ? -11.063 0.364 -14.295 1.00 88.56 391 MET A N 1
ATOM 3064 C CA . MET A 1 391 ? -11.900 -0.056 -15.429 1.00 88.56 391 MET A CA 1
ATOM 3065 C C . MET A 1 391 ? -11.615 0.742 -16.704 1.00 88.56 391 MET A C 1
ATOM 3067 O O . MET A 1 391 ? -11.997 0.318 -17.789 1.00 88.56 391 MET A O 1
ATOM 3071 N N . VAL A 1 392 ? -10.889 1.858 -16.601 1.00 91.31 392 VAL A N 1
ATOM 3072 C CA . VAL A 1 392 ? -10.412 2.631 -17.754 1.00 91.31 392 VAL A CA 1
ATOM 3073 C C . VAL A 1 392 ? -9.598 1.752 -18.715 1.00 91.31 392 VAL A C 1
ATOM 3075 O O . VAL A 1 392 ? -9.770 1.864 -19.928 1.00 91.31 392 VAL A O 1
ATOM 3078 N N . PHE A 1 393 ? -8.804 0.803 -18.197 1.00 92.44 393 PHE A N 1
ATOM 3079 C CA . PHE A 1 393 ? -8.002 -0.106 -19.026 1.00 92.44 393 PHE A CA 1
ATOM 3080 C C . PHE A 1 393 ? -8.828 -0.993 -19.960 1.00 92.44 393 PHE A C 1
ATOM 3082 O O . PHE A 1 393 ? -8.345 -1.348 -21.034 1.00 92.44 393 PHE A O 1
ATOM 3089 N N . VAL A 1 394 ? -10.076 -1.308 -19.598 1.00 91.44 394 VAL A N 1
ATOM 3090 C CA . VAL A 1 394 ? -10.983 -2.099 -20.445 1.00 91.44 394 VAL A CA 1
ATOM 3091 C C . VAL A 1 394 ? -11.236 -1.394 -21.780 1.00 91.44 394 VAL A C 1
ATOM 3093 O O . VAL A 1 394 ? -11.405 -2.053 -22.801 1.00 91.44 394 VAL A O 1
ATOM 3096 N N . VAL A 1 395 ? -11.213 -0.059 -21.790 1.00 92.12 395 VAL A N 1
ATOM 3097 C CA . VAL A 1 395 ? -11.416 0.754 -22.995 1.00 92.12 395 VAL A CA 1
ATOM 3098 C C . VAL A 1 395 ? -10.083 1.175 -23.616 1.00 92.12 395 VAL A C 1
ATOM 3100 O O . VAL A 1 395 ? -9.916 1.089 -24.833 1.00 92.12 395 VAL A O 1
ATOM 3103 N N . THR A 1 396 ? -9.112 1.612 -22.809 1.00 94.44 396 THR A N 1
ATOM 3104 C CA . THR A 1 396 ? -7.865 2.191 -23.334 1.00 94.44 396 THR A CA 1
ATOM 3105 C C . THR A 1 396 ? -6.912 1.153 -23.918 1.00 94.44 396 THR A C 1
ATOM 3107 O O . THR A 1 396 ? -6.226 1.463 -24.892 1.00 94.44 396 THR A O 1
ATOM 3110 N N . VAL A 1 397 ? -6.874 -0.081 -23.395 1.00 94.50 397 VAL A N 1
ATOM 3111 C CA . VAL A 1 397 ? -5.967 -1.126 -23.903 1.00 94.50 397 VAL A CA 1
ATOM 3112 C C . VAL A 1 397 ? -6.368 -1.580 -25.313 1.00 94.50 397 VAL A C 1
ATOM 3114 O O . VAL A 1 397 ? -5.512 -1.520 -26.200 1.00 94.50 397 VAL A O 1
ATOM 3117 N N . PRO A 1 398 ? -7.638 -1.945 -25.599 1.00 95.75 398 PRO A N 1
ATOM 3118 C CA . PRO A 1 398 ? -8.063 -2.248 -26.967 1.00 95.75 398 PRO A CA 1
ATOM 3119 C C . PRO A 1 398 ? -7.878 -1.069 -27.923 1.00 95.75 398 PRO A C 1
ATOM 3121 O O . PRO A 1 398 ? -7.440 -1.264 -29.055 1.00 95.75 398 PRO A O 1
ATOM 3124 N N . LEU A 1 399 ? -8.154 0.157 -27.465 1.00 94.75 399 LEU A N 1
ATOM 3125 C CA . LEU A 1 399 ? -7.932 1.366 -28.258 1.00 94.75 399 LEU A CA 1
ATOM 3126 C C . LEU A 1 399 ? -6.448 1.546 -28.607 1.00 94.75 399 LEU A C 1
ATOM 3128 O O . LEU A 1 399 ? -6.118 1.838 -29.752 1.00 94.75 399 LEU A O 1
ATOM 3132 N N . THR A 1 400 ? -5.552 1.324 -27.645 1.00 94.62 400 THR A N 1
ATOM 3133 C CA . THR A 1 400 ? -4.101 1.388 -27.858 1.00 94.62 400 THR A CA 1
ATOM 3134 C C . THR A 1 400 ? -3.649 0.345 -28.873 1.00 94.62 400 THR A C 1
ATOM 3136 O O . THR A 1 400 ? -2.900 0.673 -29.787 1.00 94.62 400 THR A O 1
ATOM 3139 N N . LEU A 1 401 ? -4.128 -0.897 -28.751 1.00 94.62 401 LEU A N 1
ATOM 3140 C CA . LEU A 1 401 ? -3.821 -1.958 -29.711 1.00 94.62 401 LEU A CA 1
ATOM 3141 C C . LEU A 1 401 ? -4.316 -1.605 -31.115 1.00 94.62 401 LEU A C 1
ATOM 3143 O O . LEU A 1 401 ? -3.581 -1.800 -32.076 1.00 94.62 401 LEU A O 1
ATOM 3147 N N . LEU A 1 402 ? -5.519 -1.039 -31.239 1.00 95.00 402 LEU A N 1
ATOM 3148 C CA . LEU A 1 402 ? -6.059 -0.582 -32.520 1.00 95.00 402 LEU A CA 1
ATOM 3149 C C . LEU A 1 402 ? -5.170 0.508 -33.131 1.00 95.00 402 LEU A C 1
ATOM 3151 O O . LEU A 1 402 ? -4.820 0.415 -34.305 1.00 95.00 402 LEU A O 1
ATOM 3155 N N . VAL A 1 403 ? -4.756 1.499 -32.337 1.00 93.19 403 VAL A N 1
ATOM 3156 C CA . VAL A 1 403 ? -3.850 2.566 -32.788 1.00 93.19 403 VAL A CA 1
ATOM 3157 C C . VAL A 1 403 ? -2.503 1.994 -33.238 1.00 93.19 403 VAL A C 1
ATOM 3159 O O . VAL A 1 403 ? -2.050 2.342 -34.324 1.00 93.19 403 VAL A O 1
ATOM 3162 N N . LEU A 1 404 ? -1.896 1.082 -32.471 1.00 91.25 404 LEU A N 1
ATOM 3163 C CA . LEU A 1 404 ? -0.631 0.436 -32.844 1.00 91.25 404 LEU A CA 1
ATOM 3164 C C . LEU A 1 404 ? -0.759 -0.419 -34.112 1.00 91.25 404 LEU A C 1
ATOM 3166 O O . LEU A 1 404 ? 0.098 -0.369 -34.985 1.00 91.25 404 LEU A O 1
ATOM 3170 N N . VAL A 1 405 ? -1.842 -1.184 -34.259 1.00 92.25 405 VAL A N 1
ATOM 3171 C CA . VAL A 1 405 ? -2.101 -1.931 -35.500 1.00 92.25 405 VAL A CA 1
ATOM 3172 C C . VAL A 1 405 ? -2.277 -0.961 -36.669 1.00 92.25 405 VAL A C 1
ATOM 3174 O O . VAL A 1 405 ? -1.734 -1.198 -37.744 1.00 92.25 405 VAL A O 1
ATOM 3177 N N . GLY A 1 406 ? -2.972 0.159 -36.460 1.00 90.44 406 GLY A N 1
ATOM 3178 C CA . GLY A 1 406 ? -3.131 1.212 -37.459 1.00 90.44 406 GLY A CA 1
ATOM 3179 C C . GLY A 1 406 ? -1.801 1.822 -37.910 1.00 90.44 406 GLY A C 1
ATOM 3180 O O . GLY A 1 406 ? -1.595 1.986 -39.110 1.00 90.44 406 GLY A O 1
ATOM 3181 N N . THR A 1 407 ? -0.874 2.107 -36.988 1.00 89.56 407 THR A N 1
ATOM 3182 C CA . THR A 1 407 ? 0.447 2.665 -37.336 1.00 89.56 407 THR A CA 1
ATOM 3183 C C . THR A 1 407 ? 1.327 1.663 -38.081 1.00 89.56 407 THR A C 1
ATOM 3185 O O . THR A 1 407 ? 2.062 2.063 -38.989 1.00 89.56 407 THR A O 1
ATOM 3188 N N . VAL A 1 408 ? 1.218 0.373 -37.749 1.00 89.50 408 VAL A N 1
ATOM 3189 C CA . VAL A 1 408 ? 1.892 -0.724 -38.459 1.00 89.50 408 VAL A CA 1
ATOM 3190 C C . VAL A 1 408 ? 1.330 -0.897 -39.872 1.00 89.50 408 VAL A C 1
ATOM 3192 O O . VAL A 1 408 ? 2.099 -0.981 -40.824 1.00 89.50 408 VAL A O 1
ATOM 3195 N N . VAL A 1 409 ? 0.001 -0.897 -40.033 1.00 91.06 409 VAL A N 1
ATOM 3196 C CA . VAL A 1 409 ? -0.661 -1.007 -41.349 1.00 91.06 409 VAL A CA 1
ATOM 3197 C C . VAL A 1 409 ? -0.357 0.199 -42.239 1.00 91.06 409 VAL A C 1
ATOM 3199 O O . VAL A 1 409 ? -0.247 0.052 -43.451 1.00 91.06 409 VAL A O 1
ATOM 3202 N N . ALA A 1 410 ? -0.193 1.383 -41.650 1.00 87.81 410 ALA A N 1
ATOM 3203 C CA . ALA A 1 410 ? 0.173 2.600 -42.369 1.00 87.81 410 ALA A CA 1
ATOM 3204 C C . ALA A 1 410 ? 1.670 2.686 -42.741 1.00 87.81 410 ALA A C 1
ATOM 3206 O O . ALA A 1 410 ? 2.099 3.739 -43.204 1.00 87.81 410 ALA A O 1
ATOM 3207 N N . GLU A 1 411 ? 2.470 1.638 -42.485 1.00 83.31 411 GLU A N 1
ATOM 3208 C CA . GLU A 1 411 ? 3.935 1.596 -42.689 1.00 83.31 411 GLU A CA 1
ATOM 3209 C C . GLU A 1 411 ? 4.704 2.723 -41.967 1.00 83.31 411 GLU A C 1
ATOM 3211 O O . GLU A 1 411 ? 5.869 2.999 -42.239 1.00 83.31 411 GLU A O 1
ATOM 3216 N N . SER A 1 412 ? 4.051 3.369 -40.999 1.00 80.25 412 SER A N 1
ATOM 3217 C CA . SER A 1 412 ? 4.585 4.509 -40.249 1.00 80.25 412 SER A CA 1
ATOM 3218 C C . SER A 1 412 ? 5.401 4.098 -39.021 1.00 80.25 412 SER A C 1
ATOM 3220 O O . SER A 1 412 ? 6.122 4.922 -38.460 1.00 80.25 412 SER A O 1
ATOM 3222 N N . ALA A 1 413 ? 5.277 2.839 -38.588 1.00 83.19 413 ALA A N 1
ATOM 3223 C CA . ALA A 1 413 ? 5.952 2.297 -37.416 1.00 83.19 413 ALA A CA 1
ATOM 3224 C C . ALA A 1 413 ? 7.196 1.480 -37.815 1.00 83.19 413 ALA A C 1
ATOM 3226 O O . ALA A 1 413 ? 7.073 0.540 -38.605 1.00 83.19 413 ALA A O 1
ATOM 3227 N N . PRO A 1 414 ? 8.385 1.764 -37.247 1.00 83.56 414 PRO A N 1
ATOM 3228 C CA . PRO A 1 414 ? 9.570 0.953 -37.496 1.00 83.56 414 PRO A CA 1
ATOM 3229 C C . PRO A 1 414 ? 9.415 -0.422 -36.832 1.00 83.56 414 PRO A C 1
ATOM 3231 O O . PRO A 1 414 ? 9.244 -0.518 -35.616 1.00 83.56 414 PRO A O 1
ATOM 3234 N N . LEU A 1 415 ? 9.468 -1.483 -37.643 1.00 82.75 415 LEU A N 1
ATOM 3235 C CA . LEU A 1 415 ? 9.341 -2.878 -37.193 1.00 82.75 415 LEU A CA 1
ATOM 3236 C C . LEU A 1 415 ? 10.695 -3.581 -37.012 1.00 82.75 415 LEU A C 1
ATOM 3238 O O . LEU A 1 415 ? 10.765 -4.601 -36.330 1.00 82.75 415 LEU A O 1
ATOM 3242 N N . SER A 1 416 ? 11.761 -3.068 -37.633 1.00 86.38 416 SER A N 1
ATOM 3243 C CA . SER A 1 416 ? 13.109 -3.638 -37.552 1.00 86.38 416 SER A CA 1
ATOM 3244 C C . SER A 1 416 ? 14.012 -2.833 -36.619 1.00 86.38 416 SER A C 1
ATOM 3246 O O . SER A 1 416 ? 13.829 -1.630 -36.422 1.00 86.38 416 SER A O 1
ATOM 3248 N N . TRP A 1 417 ? 15.029 -3.505 -36.074 1.00 80.75 417 TRP A N 1
ATOM 3249 C CA . TRP A 1 417 ? 16.027 -2.875 -35.208 1.00 80.75 417 TRP A CA 1
ATOM 3250 C C . TRP A 1 417 ? 16.816 -1.779 -35.934 1.00 80.75 417 TRP A C 1
ATOM 3252 O O . TRP A 1 417 ? 17.096 -0.728 -35.367 1.00 80.75 417 TRP A O 1
ATOM 3262 N N . ASP A 1 418 ? 17.108 -1.982 -37.220 1.00 83.31 418 ASP A N 1
ATOM 3263 C CA . ASP A 1 418 ? 17.802 -0.989 -38.042 1.00 83.31 418 ASP A CA 1
ATOM 3264 C C . ASP A 1 418 ? 16.945 0.252 -38.315 1.00 83.31 418 ASP A C 1
ATOM 3266 O O . ASP A 1 418 ? 17.449 1.371 -38.247 1.00 83.31 418 ASP A O 1
ATOM 3270 N N . ALA A 1 419 ? 15.635 0.083 -38.528 1.00 84.44 419 ALA A N 1
ATOM 3271 C CA . ALA A 1 419 ? 14.718 1.211 -38.682 1.00 84.44 419 ALA A CA 1
ATOM 3272 C C . ALA A 1 419 ? 14.547 2.005 -37.374 1.00 84.44 419 ALA A C 1
ATOM 3274 O O . ALA A 1 419 ? 14.386 3.223 -37.410 1.00 84.44 419 ALA A O 1
ATOM 3275 N N . MET A 1 420 ? 14.609 1.333 -36.219 1.00 85.31 420 MET A N 1
ATOM 3276 C CA . MET A 1 420 ? 14.566 1.993 -34.911 1.00 85.31 420 MET A CA 1
ATOM 3277 C C . MET A 1 420 ? 15.845 2.789 -34.627 1.00 85.31 420 MET A C 1
ATOM 3279 O O . MET A 1 420 ? 15.746 3.902 -34.118 1.00 85.31 420 MET A O 1
ATOM 3283 N N . LYS A 1 421 ? 17.019 2.269 -35.012 1.00 86.38 421 LYS A N 1
ATOM 3284 C CA . LYS A 1 421 ? 18.285 3.017 -34.940 1.00 86.38 421 LYS A CA 1
ATOM 3285 C C . LYS A 1 421 ? 18.244 4.272 -35.813 1.00 86.38 421 LYS A C 1
ATOM 3287 O O . LYS A 1 421 ? 18.593 5.337 -35.332 1.00 86.38 421 LYS A O 1
ATOM 3292 N N . ALA A 1 422 ? 17.735 4.169 -37.042 1.00 85.19 422 ALA A N 1
ATOM 3293 C CA . ALA A 1 422 ? 17.664 5.302 -37.969 1.00 85.19 422 ALA A CA 1
ATOM 3294 C C . ALA A 1 422 ? 16.697 6.420 -37.524 1.00 85.19 422 ALA A C 1
ATOM 3296 O O . ALA A 1 422 ? 16.859 7.574 -37.912 1.00 85.19 422 ALA A O 1
ATOM 3297 N N . GLN A 1 423 ? 15.660 6.092 -36.746 1.00 85.12 423 GLN A N 1
ATOM 3298 C CA . GLN A 1 423 ? 14.688 7.061 -36.227 1.00 85.12 423 GLN A CA 1
ATOM 3299 C C . GLN A 1 423 ? 14.360 6.781 -34.751 1.00 85.12 423 GLN A C 1
ATOM 3301 O O . GLN A 1 423 ? 13.244 6.350 -34.427 1.00 85.12 423 GLN A O 1
ATOM 3306 N N . PRO A 1 424 ? 15.297 7.062 -33.827 1.00 87.12 424 PRO A N 1
ATOM 3307 C CA . PRO A 1 424 ? 15.173 6.644 -32.434 1.00 87.12 424 PRO A CA 1
ATOM 3308 C C . PRO A 1 424 ? 14.006 7.339 -31.729 1.00 87.12 424 PRO A C 1
ATOM 3310 O O . PRO A 1 424 ? 13.251 6.707 -30.989 1.00 87.12 424 PRO A O 1
ATOM 3313 N N . VAL A 1 425 ? 13.790 8.630 -32.004 1.00 89.38 425 VAL A N 1
ATOM 3314 C CA . VAL A 1 425 ? 12.704 9.412 -31.393 1.00 89.38 425 VAL A CA 1
ATOM 3315 C C . VAL A 1 425 ? 11.334 8.898 -31.828 1.00 89.38 425 VAL A C 1
ATOM 3317 O O . VAL A 1 425 ? 10.491 8.594 -30.984 1.00 89.38 425 VAL A O 1
ATOM 3320 N N . TRP A 1 426 ? 11.111 8.775 -33.138 1.00 88.69 426 TRP A N 1
ATOM 3321 C CA . TRP A 1 426 ? 9.816 8.374 -33.688 1.00 88.69 426 TRP A CA 1
ATOM 3322 C C . TRP A 1 426 ? 9.472 6.918 -33.357 1.00 88.69 426 TRP A C 1
ATOM 3324 O O . TRP A 1 426 ? 8.350 6.629 -32.936 1.00 88.69 426 TRP A O 1
ATOM 3334 N N . GLY A 1 427 ? 10.450 6.010 -33.459 1.00 89.31 427 GLY A N 1
ATOM 3335 C CA . GLY A 1 427 ? 10.257 4.606 -33.103 1.00 89.31 427 GLY A CA 1
ATOM 3336 C C . GLY A 1 427 ? 9.843 4.431 -31.645 1.00 89.31 427 GLY A C 1
ATOM 3337 O O . GLY A 1 427 ? 8.821 3.808 -31.357 1.00 89.31 427 GLY A O 1
ATOM 3338 N N . THR A 1 428 ? 10.573 5.052 -30.720 1.00 91.19 428 THR A N 1
ATOM 3339 C CA . THR A 1 428 ? 10.230 5.003 -29.289 1.00 91.19 428 THR A CA 1
ATOM 3340 C C . THR A 1 428 ? 8.900 5.696 -29.000 1.00 91.19 428 THR A C 1
ATOM 3342 O O . THR A 1 428 ? 8.144 5.248 -28.138 1.00 91.19 428 THR A O 1
ATOM 3345 N N . PHE A 1 429 ? 8.577 6.782 -29.711 1.00 92.75 429 PHE A N 1
ATOM 3346 C CA . PHE A 1 429 ? 7.312 7.486 -29.525 1.00 92.75 429 PHE A CA 1
ATOM 3347 C C . PHE A 1 429 ? 6.111 6.570 -29.801 1.00 92.75 429 PHE A C 1
ATOM 3349 O O . PHE A 1 429 ? 5.207 6.468 -28.972 1.00 92.75 429 PHE A O 1
ATOM 3356 N N . ILE A 1 430 ? 6.131 5.840 -30.919 1.00 91.56 430 ILE A N 1
ATOM 3357 C CA . ILE A 1 430 ? 5.061 4.895 -31.263 1.00 91.56 430 ILE A CA 1
ATOM 3358 C C . ILE A 1 430 ? 5.010 3.734 -30.267 1.00 91.56 430 ILE A C 1
ATOM 3360 O O . ILE A 1 430 ? 3.940 3.420 -29.751 1.00 91.56 430 ILE A O 1
ATOM 3364 N N . TRP A 1 431 ? 6.144 3.088 -29.990 1.00 91.06 431 TRP A N 1
ATOM 3365 C CA . TRP A 1 431 ? 6.151 1.839 -29.222 1.00 91.06 431 TRP A CA 1
ATOM 3366 C C . TRP A 1 431 ? 6.006 2.032 -27.710 1.00 91.06 431 TRP A C 1
ATOM 3368 O O . TRP A 1 431 ? 5.446 1.167 -27.040 1.00 91.06 431 TRP A O 1
ATOM 3378 N N . VAL A 1 432 ? 6.481 3.153 -27.162 1.00 92.69 432 VAL A N 1
ATOM 3379 C CA . VAL A 1 432 ? 6.501 3.409 -25.712 1.00 92.69 432 VAL A CA 1
ATOM 3380 C C . VAL A 1 432 ? 5.535 4.526 -25.333 1.00 92.69 432 VAL A C 1
ATOM 3382 O O . VAL A 1 432 ? 4.668 4.331 -24.480 1.00 92.69 432 VAL A O 1
ATOM 3385 N N . TYR A 1 433 ? 5.641 5.695 -25.968 1.00 94.62 433 TYR A N 1
ATOM 3386 C CA . TYR A 1 433 ? 4.891 6.880 -25.544 1.00 94.62 433 TYR A CA 1
ATOM 3387 C C . TYR A 1 433 ? 3.404 6.833 -25.892 1.00 94.62 433 TYR A C 1
ATOM 3389 O O . TYR A 1 433 ? 2.587 7.245 -25.071 1.00 94.62 433 TYR A O 1
ATOM 3397 N N . VAL A 1 434 ? 3.019 6.318 -27.063 1.00 94.50 434 VAL A N 1
ATOM 3398 C CA . VAL A 1 434 ? 1.600 6.197 -27.440 1.00 94.50 434 VAL A CA 1
ATOM 3399 C C . VAL A 1 434 ? 0.841 5.280 -26.466 1.00 94.50 434 VAL A C 1
ATOM 3401 O O . VAL A 1 434 ? -0.166 5.734 -25.910 1.00 94.50 434 VAL A O 1
ATOM 3404 N N . PRO A 1 435 ? 1.311 4.051 -26.157 1.00 95.19 435 PRO A N 1
ATOM 3405 C CA . PRO A 1 435 ? 0.695 3.226 -25.120 1.00 95.19 435 PRO A CA 1
ATOM 3406 C C . PRO A 1 435 ? 0.702 3.881 -23.746 1.00 95.19 435 PRO A C 1
ATOM 3408 O O . PRO A 1 435 ? -0.293 3.793 -23.024 1.00 95.19 435 PRO A O 1
ATOM 3411 N N . LEU A 1 436 ? 1.794 4.560 -23.392 1.00 95.06 436 LEU A N 1
ATOM 3412 C CA . LEU A 1 436 ? 1.899 5.271 -22.127 1.00 95.06 436 LEU A CA 1
ATOM 3413 C C . LEU A 1 436 ? 0.812 6.341 -22.013 1.00 95.06 436 LEU A C 1
ATOM 3415 O O . LEU A 1 436 ? 0.054 6.319 -21.050 1.00 95.06 436 LEU A O 1
ATOM 3419 N N . TYR A 1 437 ? 0.677 7.244 -22.982 1.00 95.44 437 TYR A N 1
ATOM 3420 C CA . TYR A 1 437 ? -0.296 8.332 -22.900 1.00 95.44 437 TYR A CA 1
ATOM 3421 C C . TYR A 1 437 ? -1.739 7.843 -22.980 1.00 95.44 437 TYR A C 1
ATOM 3423 O O . TYR A 1 437 ? -2.557 8.268 -22.168 1.00 95.44 437 TYR A O 1
ATOM 3431 N N . LEU A 1 438 ? -2.059 6.924 -23.896 1.00 95.75 438 LEU A N 1
ATOM 3432 C CA . LEU A 1 438 ? -3.432 6.438 -24.055 1.00 95.75 438 LEU A CA 1
ATOM 3433 C C . LEU A 1 438 ? -3.948 5.693 -22.820 1.00 95.75 438 LEU A C 1
ATOM 3435 O O . LEU A 1 438 ? -5.137 5.774 -22.522 1.00 95.75 438 LEU A O 1
ATOM 3439 N N . ASN A 1 439 ? -3.076 4.995 -22.086 1.00 95.62 439 ASN A N 1
ATOM 3440 C CA . ASN A 1 439 ? -3.476 4.225 -20.908 1.00 95.62 439 ASN A CA 1
ATOM 3441 C C . ASN A 1 439 ? -3.285 4.996 -19.595 1.00 95.62 439 ASN A C 1
ATOM 3443 O O . ASN A 1 439 ? -4.178 5.009 -18.749 1.00 95.62 439 ASN A O 1
ATOM 3447 N N . LEU A 1 440 ? -2.132 5.643 -19.403 1.00 95.12 440 LEU A N 1
ATOM 3448 C CA . LEU A 1 440 ? -1.773 6.249 -18.120 1.00 95.12 440 LEU A CA 1
ATOM 3449 C C . LEU A 1 440 ? -2.412 7.623 -17.903 1.00 95.12 440 LEU A C 1
ATOM 3451 O O . LEU A 1 440 ? -2.737 7.952 -16.764 1.00 95.12 440 LEU A O 1
ATOM 3455 N N . LEU A 1 441 ? -2.634 8.422 -18.951 1.00 94.25 441 LEU A N 1
ATOM 3456 C CA . LEU A 1 441 ? -3.207 9.763 -18.788 1.00 94.25 441 LEU A CA 1
ATOM 3457 C C . LEU A 1 441 ? -4.672 9.711 -18.318 1.00 94.25 441 LEU A C 1
ATOM 3459 O O . LEU A 1 441 ? -4.966 10.330 -17.291 1.00 94.25 441 LEU A O 1
ATOM 3463 N N . PRO A 1 442 ? -5.587 8.949 -18.956 1.00 94.25 442 PRO A N 1
ATOM 3464 C CA . PRO A 1 442 ? -6.961 8.844 -18.468 1.00 94.25 442 PRO A CA 1
ATOM 3465 C C . PRO A 1 442 ? -7.023 8.225 -17.068 1.00 94.25 442 PRO A C 1
ATOM 3467 O O . PRO A 1 442 ? -7.735 8.732 -16.200 1.00 94.25 442 PRO A O 1
ATOM 3470 N N . LEU A 1 443 ? -6.218 7.184 -16.814 1.00 94.69 443 LEU A N 1
ATOM 3471 C CA . LEU A 1 443 ? -6.114 6.566 -15.494 1.00 94.69 443 LEU A CA 1
ATOM 3472 C C . LEU A 1 443 ? -5.698 7.586 -14.430 1.00 94.69 443 LEU A C 1
ATOM 3474 O O . LEU A 1 443 ? -6.325 7.649 -13.378 1.00 94.69 443 LEU A O 1
ATOM 3478 N N . SER A 1 444 ? -4.669 8.391 -14.707 1.00 93.88 444 SER A N 1
ATOM 3479 C CA . SER A 1 444 ? -4.174 9.422 -13.794 1.00 93.88 444 SER A CA 1
ATOM 3480 C C . SER A 1 444 ? -5.273 10.409 -13.404 1.00 93.88 444 SER A C 1
ATOM 3482 O O . SER A 1 444 ? -5.403 10.743 -12.228 1.00 93.88 444 SER A O 1
ATOM 3484 N N . ILE A 1 445 ? -6.063 10.874 -14.376 1.00 94.19 445 ILE A N 1
ATOM 3485 C CA . ILE A 1 445 ? -7.123 11.862 -14.148 1.00 94.19 445 ILE A CA 1
ATOM 3486 C C . ILE A 1 445 ? -8.239 11.263 -13.286 1.00 94.19 445 ILE A C 1
ATOM 3488 O O . ILE A 1 445 ? -8.578 11.826 -12.245 1.00 94.19 445 ILE A O 1
ATOM 3492 N N . PHE A 1 446 ? -8.788 10.108 -13.679 1.00 95.06 446 PHE A N 1
ATOM 3493 C CA . PHE A 1 446 ? -9.897 9.487 -12.946 1.00 95.06 446 PHE A CA 1
ATOM 3494 C C . PHE A 1 446 ? -9.483 9.012 -11.554 1.00 95.06 446 PHE A C 1
ATOM 3496 O O . PHE A 1 446 ? -10.241 9.175 -10.598 1.00 95.06 446 PHE A O 1
ATOM 3503 N N . TYR A 1 447 ? -8.272 8.470 -11.419 1.00 92.94 447 TYR A N 1
ATOM 3504 C CA . TYR A 1 447 ? -7.738 8.043 -10.133 1.00 92.94 447 TYR A CA 1
ATOM 3505 C C . TYR A 1 447 ? -7.547 9.227 -9.175 1.00 92.94 447 TYR A C 1
ATOM 3507 O O . TYR A 1 447 ? -8.020 9.167 -8.040 1.00 92.94 447 TYR A O 1
ATOM 3515 N N . GLU A 1 448 ? -6.907 10.318 -9.613 1.00 91.56 448 GLU A N 1
ATOM 3516 C CA . GLU A 1 448 ? -6.694 11.483 -8.746 1.00 91.56 448 GLU A CA 1
ATOM 3517 C C . GLU A 1 448 ? -8.026 12.161 -8.397 1.00 91.56 448 GLU A C 1
ATOM 3519 O O . GLU A 1 448 ? -8.238 12.539 -7.244 1.00 91.56 448 GLU A O 1
ATOM 3524 N N . TRP A 1 449 ? -8.963 12.238 -9.349 1.00 93.19 449 TRP A N 1
ATOM 3525 C CA . TRP A 1 449 ? -10.301 12.766 -9.089 1.00 93.19 449 TRP A CA 1
ATOM 3526 C C . TRP A 1 449 ? -11.050 11.935 -8.041 1.00 93.19 449 TRP A C 1
ATOM 3528 O O . TRP A 1 449 ? -11.656 12.504 -7.128 1.00 93.19 449 TRP A O 1
ATOM 3538 N N . ASN A 1 450 ? -10.971 10.604 -8.111 1.00 91.12 450 ASN A N 1
ATOM 3539 C CA . ASN A 1 450 ? -11.564 9.714 -7.113 1.00 91.12 450 ASN A CA 1
ATOM 3540 C C . ASN A 1 450 ? -10.973 9.946 -5.720 1.00 91.12 450 ASN A C 1
ATOM 3542 O O . ASN A 1 450 ? -11.697 10.180 -4.752 1.00 91.12 450 ASN A O 1
ATOM 3546 N N . VAL A 1 451 ? -9.641 9.921 -5.626 1.00 88.69 451 VAL A N 1
ATOM 3547 C CA . VAL A 1 451 ? -8.921 10.066 -4.356 1.00 88.69 451 VAL A CA 1
ATOM 3548 C C . VAL A 1 451 ? -9.208 11.425 -3.722 1.00 88.69 451 VAL A C 1
ATOM 3550 O O . VAL A 1 451 ? -9.485 11.492 -2.524 1.00 88.69 451 VAL A O 1
ATOM 3553 N N . GLN A 1 452 ? -9.189 12.500 -4.513 1.00 88.00 452 GLN A N 1
ATOM 3554 C CA . GLN A 1 452 ? -9.467 13.849 -4.029 1.00 88.00 452 GLN A CA 1
ATOM 3555 C C . GLN A 1 452 ? -10.926 13.999 -3.574 1.00 88.00 452 GLN A C 1
ATOM 3557 O O . GLN A 1 452 ? -11.172 14.590 -2.524 1.00 88.00 452 GLN A O 1
ATOM 3562 N N . SER A 1 453 ? -11.879 13.432 -4.323 1.00 86.69 453 SER A N 1
ATOM 3563 C CA . SER A 1 453 ? -13.309 13.485 -3.980 1.00 86.69 453 SER A CA 1
ATOM 3564 C C . SER A 1 453 ? -13.604 12.732 -2.685 1.00 86.69 453 SER A C 1
ATOM 3566 O O . SER A 1 453 ? -14.301 13.253 -1.820 1.00 86.69 453 SER A O 1
ATOM 3568 N N . ARG A 1 454 ? -13.027 11.536 -2.512 1.00 88.75 454 ARG A N 1
ATOM 3569 C CA . ARG A 1 454 ? -13.213 10.730 -1.298 1.00 88.75 454 ARG A CA 1
ATOM 3570 C C . ARG A 1 454 ? -12.568 11.389 -0.082 1.00 88.75 454 ARG A C 1
ATOM 3572 O O . ARG A 1 454 ? -13.203 11.507 0.956 1.00 88.75 454 ARG A O 1
ATOM 3579 N N . ARG A 1 455 ? -11.330 11.882 -0.205 1.00 87.56 455 ARG A N 1
ATOM 3580 C CA . ARG A 1 455 ? -10.600 12.516 0.913 1.00 87.56 455 ARG A CA 1
ATOM 3581 C C . ARG A 1 455 ? -11.147 13.883 1.320 1.00 87.56 455 ARG A C 1
ATOM 3583 O O . ARG A 1 455 ? -10.818 14.346 2.410 1.00 87.56 455 ARG A O 1
ATOM 3590 N N . ALA A 1 456 ? -11.985 14.518 0.500 1.00 89.31 456 ALA A N 1
ATOM 3591 C CA . ALA A 1 456 ? -12.612 15.794 0.842 1.00 89.31 456 ALA A CA 1
ATOM 3592 C C . ALA A 1 456 ? -13.428 15.723 2.147 1.00 89.31 456 ALA A C 1
ATOM 3594 O O . ALA A 1 456 ? -13.519 16.725 2.854 1.00 89.31 456 ALA A O 1
ATOM 3595 N N . ILE A 1 457 ? -13.955 14.542 2.501 1.00 90.75 457 ILE A N 1
ATOM 3596 C CA . ILE A 1 457 ? -14.714 14.333 3.740 1.00 90.75 457 ILE A CA 1
ATOM 3597 C C . ILE A 1 457 ? -13.865 14.508 5.008 1.00 90.75 457 ILE A C 1
ATOM 3599 O O . ILE A 1 457 ? -14.371 14.938 6.041 1.00 90.75 457 ILE A O 1
ATOM 3603 N N . LEU A 1 458 ? -12.558 14.234 4.927 1.00 90.06 458 LEU A N 1
ATOM 3604 C CA . LEU A 1 458 ? -11.655 14.278 6.078 1.00 90.06 458 LEU A CA 1
ATOM 3605 C C . LEU A 1 458 ? -11.244 15.703 6.464 1.00 90.06 458 LEU A C 1
ATOM 3607 O O . LEU A 1 458 ? -10.907 15.942 7.618 1.00 90.06 458 LEU A O 1
ATOM 3611 N N . GLY A 1 459 ? -11.276 16.655 5.524 1.00 85.81 459 GLY A N 1
ATOM 3612 C CA . GLY A 1 459 ? -10.680 17.986 5.707 1.00 85.81 459 GLY A CA 1
ATOM 3613 C C . GLY A 1 459 ? -11.286 18.835 6.832 1.00 85.81 459 GLY A C 1
ATOM 3614 O O . GLY A 1 459 ? -10.641 19.779 7.277 1.00 85.81 459 GLY A O 1
ATOM 3615 N N . GLY A 1 460 ? -12.499 18.508 7.287 1.00 87.00 460 GLY A N 1
ATOM 3616 C CA . GLY A 1 460 ? -13.172 19.163 8.413 1.00 87.00 460 GLY A CA 1
ATOM 3617 C C . GLY A 1 460 ? -13.544 18.212 9.551 1.00 87.00 460 GLY A C 1
ATOM 3618 O O . GLY A 1 460 ? -14.343 18.594 10.398 1.00 87.00 460 GLY A O 1
ATOM 3619 N N . LEU A 1 461 ? -13.021 16.979 9.564 1.00 92.44 461 LEU A N 1
ATOM 3620 C CA . LEU A 1 461 ? -13.452 15.944 10.508 1.00 92.44 461 LEU A CA 1
ATOM 3621 C C . LEU A 1 461 ? -13.178 16.341 11.965 1.00 92.44 461 LEU A C 1
ATOM 3623 O O . LEU A 1 461 ? -14.109 16.377 12.761 1.00 92.44 461 LEU A O 1
ATOM 3627 N N . SER A 1 462 ? -11.936 16.697 12.308 1.00 92.44 462 SER A N 1
ATOM 3628 C CA . SER A 1 462 ? -11.546 17.074 13.678 1.00 92.44 462 SER A CA 1
ATOM 3629 C C . SER A 1 462 ? -12.335 18.280 14.203 1.00 92.44 462 SER A C 1
ATOM 3631 O O . SER A 1 462 ? -12.882 18.230 15.305 1.00 92.44 462 SER A O 1
ATOM 3633 N N . GLU A 1 463 ? -12.456 19.334 13.395 1.00 93.12 463 GLU A N 1
ATOM 3634 C CA . GLU A 1 463 ? -13.203 20.551 13.741 1.00 93.12 463 GLU A CA 1
ATOM 3635 C C . GLU A 1 463 ? -14.710 20.290 13.886 1.00 93.12 463 GLU A C 1
ATOM 3637 O O . GLU A 1 463 ? -15.328 20.718 14.860 1.00 93.12 463 GLU A O 1
ATOM 3642 N N . ASN A 1 464 ? -15.324 19.545 12.963 1.00 95.06 464 ASN A N 1
ATOM 3643 C CA . ASN A 1 464 ? -16.753 19.248 13.049 1.00 95.06 464 ASN A CA 1
ATOM 3644 C C . ASN A 1 464 ? -17.068 18.317 14.231 1.00 95.06 464 ASN A C 1
ATOM 3646 O O . ASN A 1 464 ? -18.067 18.540 14.909 1.00 95.06 464 ASN A O 1
ATOM 3650 N N . LEU A 1 465 ? -16.205 17.343 14.548 1.00 93.69 465 LEU A N 1
ATOM 3651 C CA . LEU A 1 465 ? -16.331 16.523 15.764 1.00 93.69 465 LEU A CA 1
ATOM 3652 C C . LEU A 1 465 ? -16.214 17.367 17.041 1.00 93.69 465 LEU A C 1
ATOM 3654 O O . LEU A 1 465 ? -16.967 17.152 17.987 1.00 93.69 465 LEU A O 1
ATOM 3658 N N . ARG A 1 466 ? -15.319 18.364 17.065 1.00 93.88 466 ARG A N 1
ATOM 3659 C CA . ARG A 1 466 ? -15.185 19.320 18.178 1.00 93.88 466 ARG A CA 1
ATOM 3660 C C . ARG A 1 466 ? -16.469 20.128 18.381 1.00 93.88 466 ARG A C 1
ATOM 3662 O O . ARG A 1 466 ? -16.911 20.305 19.516 1.00 93.88 466 ARG A O 1
ATOM 3669 N N . LYS A 1 467 ? -17.089 20.594 17.292 1.00 94.38 467 LYS A N 1
ATOM 3670 C CA . LYS A 1 467 ? -18.383 21.291 17.342 1.00 94.38 467 LYS A CA 1
ATOM 3671 C C . LYS A 1 467 ? -19.518 20.368 17.787 1.00 94.38 467 LYS A C 1
ATOM 3673 O O . LYS A 1 467 ? -20.344 20.802 18.580 1.00 94.38 467 LYS A O 1
ATOM 3678 N N . LEU A 1 468 ? -19.529 19.106 17.343 1.00 93.88 468 LEU A N 1
ATOM 3679 C CA . LEU A 1 468 ? -20.487 18.099 17.815 1.00 93.88 468 LEU A CA 1
ATOM 3680 C C . LEU A 1 468 ? -20.343 17.852 19.319 1.00 93.88 468 LEU A C 1
ATOM 3682 O O . LEU A 1 468 ? -21.346 17.841 20.024 1.00 93.88 468 LEU A O 1
ATOM 3686 N N . ALA A 1 469 ? -19.110 17.708 19.815 1.00 92.75 469 ALA A N 1
ATOM 3687 C CA . ALA A 1 469 ? -18.840 17.545 21.242 1.00 92.75 469 ALA A CA 1
ATOM 3688 C C . ALA A 1 469 ? -19.354 18.747 22.051 1.00 92.75 469 ALA A C 1
ATOM 3690 O O . ALA A 1 469 ? -20.027 18.564 23.059 1.00 92.75 469 ALA A O 1
ATOM 3691 N N . SER A 1 470 ? -19.094 19.967 21.569 1.00 93.12 470 SER A N 1
ATOM 3692 C CA . SER A 1 470 ? -19.566 21.215 22.186 1.00 93.12 470 SER A CA 1
ATOM 3693 C C . SER A 1 470 ? -21.097 21.340 22.178 1.00 93.12 470 SER A C 1
ATOM 3695 O O . SER A 1 470 ? -21.693 21.752 23.166 1.00 93.12 470 SER A O 1
ATOM 3697 N N . ALA A 1 471 ? -21.766 20.945 21.091 1.00 92.19 471 ALA A N 1
ATOM 3698 C CA . ALA A 1 471 ? -23.228 20.938 21.033 1.00 92.19 471 ALA A CA 1
ATOM 3699 C C . ALA A 1 471 ? -23.830 19.893 21.992 1.00 92.19 471 ALA A C 1
ATOM 3701 O O . ALA A 1 471 ? -24.776 20.200 22.719 1.00 92.19 471 ALA A O 1
ATOM 3702 N N . ASN A 1 472 ? -23.253 18.690 22.062 1.00 91.50 472 ASN A N 1
ATOM 3703 C CA . ASN A 1 472 ? -23.718 17.634 22.965 1.00 91.50 472 ASN A CA 1
ATOM 3704 C C . ASN A 1 472 ? -23.492 17.985 24.452 1.00 91.50 472 ASN A C 1
ATOM 3706 O O . ASN A 1 472 ? -24.355 17.668 25.267 1.00 91.50 472 ASN A O 1
ATOM 3710 N N . ASP A 1 473 ? -22.420 18.721 24.787 1.00 90.00 473 ASP A N 1
ATOM 3711 C CA . ASP A 1 473 ? -22.156 19.289 26.130 1.00 90.00 473 ASP A CA 1
ATOM 3712 C C . ASP A 1 473 ? -23.294 20.211 26.609 1.00 90.00 473 ASP A C 1
ATOM 3714 O O . ASP A 1 473 ? -23.625 20.258 27.791 1.00 90.00 473 ASP A O 1
ATOM 3718 N N . THR A 1 474 ? -24.000 20.879 25.687 1.00 91.06 474 THR A N 1
ATOM 3719 C CA . THR A 1 474 ? -25.188 21.684 26.036 1.00 91.06 474 THR A CA 1
ATOM 3720 C C . THR A 1 474 ? -26.446 20.853 26.329 1.00 91.06 474 THR A C 1
ATOM 3722 O O . THR A 1 474 ? -27.513 21.411 26.592 1.00 91.06 474 THR A O 1
ATOM 3725 N N . GLY A 1 475 ? -26.344 19.520 26.298 1.00 86.31 475 GLY A N 1
ATOM 3726 C CA . GLY A 1 475 ? -27.439 18.583 26.555 1.00 86.31 475 GLY A CA 1
ATOM 3727 C C . GLY A 1 475 ? -28.275 18.228 25.322 1.00 86.31 475 GLY A C 1
ATOM 3728 O O . GLY A 1 475 ? -29.298 17.554 25.451 1.00 86.31 475 GLY A O 1
ATOM 3729 N N . MET A 1 476 ? -27.868 18.664 24.127 1.00 89.88 476 MET A N 1
ATOM 3730 C CA . MET A 1 476 ? -28.525 18.297 22.869 1.00 89.88 476 MET A CA 1
ATOM 3731 C C . MET A 1 476 ? -28.258 16.833 22.513 1.00 89.88 476 MET A C 1
ATOM 3733 O O . MET A 1 476 ? -27.172 16.310 22.760 1.00 89.88 476 MET A O 1
ATOM 3737 N N . THR A 1 477 ? -29.219 16.166 21.871 1.00 90.94 477 THR A N 1
ATOM 3738 C CA . THR A 1 477 ? -29.007 14.808 21.342 1.00 90.94 477 THR A CA 1
ATOM 3739 C C . THR A 1 477 ? -27.957 14.821 20.225 1.00 90.94 477 THR A C 1
ATOM 3741 O O . THR A 1 477 ? -27.691 15.866 19.620 1.00 90.94 477 THR A O 1
ATOM 3744 N N . LEU A 1 478 ? -27.366 13.661 19.906 1.00 90.62 478 LEU A N 1
ATOM 3745 C CA . LEU A 1 478 ? -26.422 13.572 18.784 1.00 90.62 478 LEU A CA 1
ATOM 3746 C C . LEU A 1 478 ? -27.076 13.997 17.460 1.00 90.62 478 LEU A C 1
ATOM 3748 O O . LEU A 1 478 ? -26.452 14.696 16.666 1.00 90.62 478 LEU A O 1
ATOM 3752 N N . LEU A 1 479 ? -28.341 13.626 17.244 1.00 91.94 479 LEU A N 1
ATOM 3753 C CA . LEU A 1 479 ? -29.084 13.984 16.036 1.00 91.94 479 LEU A CA 1
ATOM 3754 C C . LEU A 1 479 ? -29.272 15.505 15.889 1.00 91.94 479 LEU A C 1
ATOM 3756 O O . LEU A 1 479 ? -29.048 16.040 14.804 1.00 91.94 479 LEU A O 1
ATOM 3760 N N . GLU A 1 480 ? -29.624 16.212 16.968 1.00 92.31 480 GLU A N 1
ATOM 3761 C CA . GLU A 1 480 ? -29.746 17.680 16.937 1.00 92.31 480 GLU A CA 1
ATOM 3762 C C . GLU A 1 480 ? -28.370 18.346 16.778 1.00 92.31 480 GLU A C 1
ATOM 3764 O O . GLU A 1 480 ? -28.216 19.316 16.036 1.00 92.31 480 GLU A O 1
ATOM 3769 N N . SER A 1 481 ? -27.339 17.772 17.405 1.00 93.56 481 SER A N 1
ATOM 3770 C CA . SER A 1 481 ? -25.954 18.228 17.249 1.00 93.56 481 SER A CA 1
ATOM 3771 C C . SER A 1 481 ? -25.496 18.130 15.786 1.00 93.56 481 SER A C 1
ATOM 3773 O O . SER A 1 481 ? -24.893 19.072 15.273 1.00 93.56 481 SER A O 1
ATOM 3775 N N . LEU A 1 482 ? -25.826 17.036 15.081 1.00 93.38 482 LEU A N 1
ATOM 3776 C CA . LEU A 1 482 ? -25.545 16.865 13.647 1.00 93.38 482 LEU A CA 1
ATOM 3777 C C . LEU A 1 482 ? -26.208 17.950 12.800 1.00 93.38 482 LEU A C 1
ATOM 3779 O O . LEU A 1 482 ? -25.553 18.524 11.929 1.00 93.38 482 LEU A O 1
ATOM 3783 N N . LYS A 1 483 ? -27.470 18.280 13.092 1.00 95.12 483 LYS A N 1
ATOM 3784 C CA . LYS A 1 483 ? -28.189 19.357 12.407 1.00 95.12 483 LYS A CA 1
ATOM 3785 C C . LYS A 1 483 ? -27.498 20.706 12.598 1.00 95.12 483 LYS A C 1
ATOM 3787 O O . LYS A 1 483 ? -27.168 21.364 11.614 1.00 95.12 483 LYS A O 1
ATOM 3792 N N . ILE A 1 484 ? -27.199 21.090 13.838 1.00 95.00 484 ILE A N 1
ATOM 3793 C CA . ILE A 1 484 ? -26.542 22.373 14.134 1.00 95.00 484 ILE A CA 1
ATOM 3794 C C . ILE A 1 484 ? -25.174 22.464 13.457 1.00 95.00 484 ILE A C 1
ATOM 3796 O O . ILE A 1 484 ? -24.826 23.501 12.890 1.00 95.00 484 ILE A O 1
ATOM 3800 N N . VAL A 1 485 ? -24.387 21.386 13.476 1.00 94.50 485 VAL A N 1
ATOM 3801 C CA . VAL A 1 485 ? -23.075 21.377 12.818 1.00 94.50 485 VAL A CA 1
ATOM 3802 C C . VAL A 1 485 ? -23.212 21.444 11.298 1.00 94.50 485 VAL A C 1
ATOM 3804 O O . VAL A 1 485 ? -22.392 22.117 10.674 1.00 94.50 485 VAL A O 1
ATOM 3807 N N . SER A 1 486 ? -24.249 20.836 10.711 1.00 95.75 486 SER A N 1
ATOM 3808 C CA . SER A 1 486 ? -24.540 20.948 9.274 1.00 95.75 486 SER A CA 1
ATOM 3809 C C . SER A 1 486 ? -24.906 22.379 8.851 1.00 95.75 486 SER A C 1
ATOM 3811 O O . SER A 1 486 ? -24.403 22.854 7.839 1.00 95.75 486 SER A O 1
ATOM 3813 N N . GLU A 1 487 ? -25.670 23.112 9.669 1.00 95.25 487 GLU A N 1
ATOM 3814 C CA . GLU A 1 487 ? -26.071 24.504 9.395 1.00 95.25 487 GLU A CA 1
ATOM 3815 C C . GLU A 1 487 ? -24.939 25.524 9.640 1.00 95.25 487 GLU A C 1
ATOM 3817 O O . GLU A 1 487 ? -24.894 26.582 9.011 1.00 95.25 487 GLU A O 1
ATOM 3822 N N . THR A 1 488 ? -24.018 25.230 10.565 1.00 94.00 488 THR A N 1
ATOM 3823 C CA . THR A 1 488 ? -22.951 26.159 11.001 1.00 94.00 488 THR A CA 1
ATOM 3824 C C . THR A 1 488 ? -21.571 25.854 10.417 1.00 94.00 488 THR A C 1
ATOM 3826 O O . THR A 1 488 ? -20.610 26.596 10.656 1.00 94.00 488 THR A O 1
ATOM 3829 N N . SER A 1 489 ? -21.434 24.762 9.667 1.00 92.50 489 SER A N 1
ATOM 3830 C CA . SER A 1 489 ? -20.180 24.352 9.029 1.00 92.50 489 SER A CA 1
ATOM 3831 C C . SER A 1 489 ? -20.334 24.306 7.515 1.00 92.50 489 SER A C 1
ATOM 3833 O O . SER A 1 489 ? -21.430 24.329 6.974 1.00 92.50 489 SER A O 1
ATOM 3835 N N . SER A 1 490 ? -19.208 24.282 6.812 1.00 89.31 490 SER A N 1
ATOM 3836 C CA . SER A 1 490 ? -19.184 24.218 5.352 1.00 89.31 490 SER A CA 1
ATOM 3837 C C . SER A 1 490 ? -18.338 23.039 4.883 1.00 89.31 490 SER A C 1
ATOM 3839 O O . SER A 1 490 ? -17.545 22.480 5.645 1.00 89.31 490 SER A O 1
ATOM 3841 N N . GLY A 1 491 ? -18.504 22.666 3.616 1.00 90.38 491 GLY A N 1
ATOM 3842 C CA . GLY A 1 491 ? -17.774 21.567 2.989 1.00 90.38 491 GLY A CA 1
ATOM 3843 C C . GLY A 1 491 ? -18.543 20.247 2.991 1.00 90.38 491 GLY A C 1
ATOM 3844 O O . GLY A 1 491 ? -19.679 20.163 3.452 1.00 90.38 491 GLY A O 1
ATOM 3845 N N . LYS A 1 492 ? -17.903 19.201 2.456 1.00 91.69 492 LYS A N 1
ATOM 3846 C CA . LYS A 1 492 ? -18.572 17.931 2.147 1.00 91.69 492 LYS A CA 1
ATOM 3847 C C . LYS A 1 492 ? -19.137 17.229 3.384 1.00 91.69 492 LYS A C 1
ATOM 3849 O O . LYS A 1 492 ? -20.221 16.675 3.324 1.00 91.69 492 LYS A O 1
ATOM 3854 N N . LEU A 1 493 ? -18.450 17.308 4.524 1.00 92.56 493 LEU A N 1
ATOM 3855 C CA . LEU A 1 493 ? -18.909 16.668 5.762 1.00 92.56 493 LEU A CA 1
ATOM 3856 C C . LEU A 1 493 ? -20.194 17.293 6.323 1.00 92.56 493 LEU A C 1
ATOM 3858 O O . LEU A 1 493 ? -21.019 16.572 6.871 1.00 92.56 493 LEU A O 1
ATOM 3862 N N . ALA A 1 494 ? -20.388 18.603 6.151 1.00 93.56 494 ALA A N 1
ATOM 3863 C CA . ALA A 1 494 ? -21.623 19.268 6.564 1.00 93.56 494 ALA A CA 1
ATOM 3864 C C . ALA A 1 494 ? -22.826 18.793 5.725 1.00 93.56 494 ALA A C 1
ATOM 3866 O O . ALA A 1 494 ? -23.877 18.500 6.285 1.00 93.56 494 ALA A O 1
ATOM 3867 N N . GLU A 1 495 ? -22.639 18.625 4.411 1.00 93.44 495 GLU A N 1
ATOM 3868 C CA . GLU A 1 495 ? -23.654 18.081 3.490 1.00 93.44 495 GLU A CA 1
ATOM 3869 C C . GLU A 1 495 ? -24.039 16.631 3.849 1.00 93.44 495 GLU A C 1
ATOM 3871 O O . GLU A 1 495 ? -25.212 16.253 3.826 1.00 93.44 495 GLU A O 1
ATOM 3876 N N . GLU A 1 496 ? -23.062 15.810 4.243 1.00 94.81 496 GLU A N 1
ATOM 3877 C CA . GLU A 1 496 ? -23.328 14.444 4.709 1.00 94.81 496 GLU A CA 1
ATOM 3878 C C . GLU A 1 496 ? -24.047 14.425 6.067 1.00 94.81 496 GLU A C 1
ATOM 3880 O O . GLU A 1 496 ? -24.924 13.592 6.286 1.00 94.81 496 GLU A O 1
ATOM 3885 N N . PHE A 1 497 ? -23.743 15.365 6.970 1.00 95.19 497 PHE A N 1
ATOM 3886 C CA . PHE A 1 497 ? -24.467 15.514 8.239 1.00 95.19 497 PHE A CA 1
ATOM 3887 C C . PHE A 1 497 ? -25.927 15.932 8.023 1.00 95.19 497 PHE A C 1
ATOM 3889 O O . PHE A 1 497 ? -26.815 15.370 8.665 1.00 95.19 497 PHE A O 1
ATOM 3896 N N . GLU A 1 498 ? -26.193 16.844 7.083 1.00 95.31 498 GLU A N 1
ATOM 3897 C CA . GLU A 1 498 ? -27.553 17.217 6.670 1.00 95.31 498 GLU A CA 1
ATOM 3898 C C . GLU A 1 498 ? -28.308 16.017 6.077 1.00 95.31 498 GLU A C 1
ATOM 3900 O O . GLU A 1 498 ? -29.473 15.767 6.410 1.00 95.31 498 GLU A O 1
ATOM 3905 N N . THR A 1 499 ? -27.627 15.231 5.238 1.00 94.56 499 THR A N 1
ATOM 3906 C CA . THR A 1 499 ? -28.183 14.016 4.626 1.00 94.56 499 THR A CA 1
ATOM 3907 C C . THR A 1 499 ? -28.521 12.966 5.684 1.00 94.56 499 THR A C 1
ATOM 3909 O O . THR A 1 499 ? -29.623 12.413 5.671 1.00 94.56 499 THR A O 1
ATOM 3912 N N . MET A 1 500 ? -27.620 12.718 6.639 1.00 93.94 500 MET A N 1
ATOM 3913 C CA . MET A 1 500 ? -27.862 11.796 7.752 1.00 93.94 500 MET A CA 1
ATOM 3914 C C . MET A 1 500 ? -29.014 12.266 8.639 1.00 93.94 500 MET A C 1
ATOM 3916 O O . MET A 1 500 ? -29.918 11.480 8.916 1.00 93.94 500 MET A O 1
ATOM 3920 N N . HIS A 1 501 ? -29.032 13.543 9.035 1.00 94.75 501 HIS A N 1
ATOM 3921 C CA . HIS A 1 501 ? -30.131 14.108 9.817 1.00 94.75 501 HIS A CA 1
ATOM 3922 C C . HIS A 1 501 ? -31.474 13.930 9.094 1.00 94.75 501 HIS A C 1
ATOM 3924 O O . HIS A 1 501 ? -32.451 13.475 9.691 1.00 94.75 501 HIS A O 1
ATOM 3930 N N . SER A 1 502 ? -31.509 14.219 7.790 1.00 94.06 502 SER A N 1
ATOM 3931 C CA . SER A 1 502 ? -32.705 14.048 6.964 1.00 94.06 502 SER A CA 1
ATOM 3932 C C . SER A 1 502 ? -33.171 12.591 6.936 1.00 94.06 502 SER A C 1
ATOM 3934 O O . SER A 1 502 ? -34.344 12.331 7.191 1.00 94.06 502 SER A O 1
ATOM 3936 N N . LYS A 1 503 ? -32.271 11.629 6.696 1.00 92.81 503 LYS A N 1
ATOM 3937 C CA . LYS A 1 503 ? -32.595 10.190 6.681 1.00 92.81 503 LYS A CA 1
ATOM 3938 C C . LYS A 1 503 ? -33.161 9.698 8.009 1.00 92.81 503 LYS A C 1
ATOM 3940 O O . LYS A 1 503 ? -34.171 8.998 8.022 1.00 92.81 503 LYS A O 1
ATOM 3945 N N . VAL A 1 504 ? -32.550 10.102 9.121 1.00 92.88 504 VAL A N 1
ATOM 3946 C CA . VAL A 1 504 ? -33.028 9.717 10.455 1.00 92.88 504 VAL A CA 1
ATOM 3947 C C . VAL A 1 504 ? -34.399 10.328 10.742 1.00 92.88 504 VAL A C 1
ATOM 3949 O O . VAL A 1 504 ? -35.286 9.644 11.247 1.00 92.88 504 VAL A O 1
ATOM 3952 N N . ASN A 1 505 ? -34.633 11.575 10.323 1.00 91.56 505 ASN A N 1
ATOM 3953 C CA . ASN A 1 505 ? -35.944 12.218 10.435 1.00 91.56 505 ASN A CA 1
ATOM 3954 C C . ASN A 1 505 ? -37.030 11.537 9.570 1.00 91.56 505 ASN A C 1
ATOM 3956 O O . ASN A 1 505 ? -38.211 11.600 9.905 1.00 91.56 505 ASN A O 1
ATOM 3960 N N . TYR A 1 506 ? -36.645 10.850 8.486 1.00 92.62 506 TYR A N 1
ATOM 3961 C CA . TYR A 1 506 ? -37.537 10.017 7.666 1.00 92.62 506 TYR A CA 1
ATOM 3962 C C . TYR A 1 506 ? -37.720 8.577 8.189 1.00 92.62 506 TYR A C 1
ATOM 3964 O O . TYR A 1 506 ? -38.466 7.811 7.579 1.00 92.62 506 TYR A O 1
ATOM 3972 N N . GLY A 1 507 ? -37.113 8.214 9.326 1.00 88.94 507 GLY A N 1
ATOM 3973 C CA . GLY A 1 507 ? -37.364 6.950 10.032 1.00 88.94 507 GLY A CA 1
ATOM 3974 C C . GLY A 1 507 ? -36.236 5.913 9.985 1.00 88.94 507 GLY A C 1
ATOM 3975 O O . GLY A 1 507 ? -36.418 4.824 10.525 1.00 88.94 507 GLY A O 1
ATOM 3976 N N . THR A 1 508 ? -35.084 6.218 9.381 1.00 88.69 508 THR A N 1
ATOM 3977 C CA . THR A 1 508 ? -33.892 5.349 9.433 1.00 88.69 508 THR A CA 1
ATOM 3978 C C . THR A 1 508 ? -33.201 5.454 10.799 1.00 88.69 508 THR A C 1
ATOM 3980 O O . THR A 1 508 ? -33.213 6.516 11.420 1.00 88.69 508 THR A O 1
ATOM 3983 N N . SER A 1 509 ? -32.569 4.382 11.293 1.00 89.62 509 SER A N 1
ATOM 3984 C CA . SER A 1 509 ? -31.793 4.470 12.537 1.00 89.62 509 SER A CA 1
ATOM 3985 C C . SER A 1 509 ? -30.537 5.338 12.345 1.00 89.62 509 SER A C 1
ATOM 3987 O O . SER A 1 509 ? -29.946 5.375 11.264 1.00 89.62 509 SER A O 1
ATOM 3989 N N . LEU A 1 510 ? -30.101 6.046 13.394 1.00 90.19 510 LEU A N 1
ATOM 3990 C CA . LEU A 1 510 ? -28.874 6.851 13.329 1.00 90.19 510 LEU A CA 1
ATOM 3991 C C . LEU A 1 510 ? -27.628 5.978 13.107 1.00 90.19 510 LEU A C 1
ATOM 3993 O O . LEU A 1 510 ? -26.732 6.387 12.373 1.00 90.19 510 LEU A O 1
ATOM 3997 N N . LYS A 1 511 ? -27.608 4.763 13.673 1.00 88.06 511 LYS A N 1
ATOM 3998 C CA . LYS A 1 511 ? -26.559 3.752 13.456 1.00 88.06 511 LYS A CA 1
ATOM 3999 C C . LYS A 1 511 ? -26.466 3.363 11.976 1.00 88.06 511 LYS A C 1
ATOM 4001 O O . LYS A 1 511 ? -25.377 3.388 11.407 1.00 88.06 511 LYS A O 1
ATOM 4006 N N . ASP A 1 512 ? -27.600 3.102 11.326 1.00 87.00 512 ASP A N 1
ATOM 4007 C CA . ASP A 1 512 ? -27.645 2.775 9.895 1.00 87.00 512 ASP A CA 1
ATOM 4008 C C . ASP A 1 512 ? -27.229 3.952 9.016 1.00 87.00 512 ASP A C 1
ATOM 4010 O O . ASP A 1 512 ? -26.449 3.775 8.081 1.00 87.00 512 ASP A O 1
ATOM 4014 N N . ALA A 1 513 ? -27.703 5.161 9.331 1.00 91.50 513 ALA A N 1
ATOM 4015 C CA . ALA A 1 513 ? -27.339 6.365 8.589 1.00 91.50 513 ALA A CA 1
ATOM 4016 C C . ALA A 1 513 ? -25.826 6.643 8.665 1.00 91.50 513 ALA A C 1
ATOM 4018 O O . ALA A 1 513 ? -25.210 6.974 7.652 1.00 91.50 513 ALA A O 1
ATOM 4019 N N . LEU A 1 514 ? -25.225 6.456 9.845 1.00 91.50 514 LEU A N 1
ATOM 4020 C CA . LEU A 1 514 ? -23.783 6.549 10.072 1.00 91.50 514 LEU A CA 1
ATOM 4021 C C . LEU A 1 514 ? -23.006 5.470 9.300 1.00 91.50 514 LEU A C 1
ATOM 4023 O O . LEU A 1 514 ? -21.993 5.779 8.666 1.00 91.50 514 LEU A O 1
ATOM 4027 N N . ARG A 1 515 ? -23.491 4.221 9.301 1.00 89.19 515 ARG A N 1
ATOM 4028 C CA . ARG A 1 515 ? -22.898 3.106 8.546 1.00 89.19 515 ARG A CA 1
ATOM 4029 C C . ARG A 1 515 ? -22.916 3.363 7.038 1.00 89.19 515 ARG A C 1
ATOM 4031 O O . ARG A 1 515 ? -21.883 3.225 6.387 1.00 89.19 515 ARG A O 1
ATOM 4038 N N . GLU A 1 516 ? -24.054 3.780 6.486 1.00 88.25 516 GLU A N 1
ATOM 4039 C CA . GLU A 1 516 ? -24.198 4.097 5.058 1.00 88.25 516 GLU A CA 1
ATOM 4040 C C . GLU A 1 516 ? -23.308 5.281 4.648 1.00 88.25 516 GLU A C 1
ATOM 4042 O O . GLU A 1 516 ? -22.624 5.233 3.620 1.00 88.25 516 GLU A O 1
ATOM 4047 N N . PHE A 1 517 ? -23.252 6.320 5.488 1.00 92.19 517 PHE A N 1
ATOM 4048 C CA . PHE A 1 517 ? -22.330 7.437 5.316 1.00 92.19 517 PHE A CA 1
ATOM 4049 C C . PHE A 1 517 ? -20.878 6.950 5.228 1.00 92.19 517 PHE A C 1
ATOM 4051 O O . PHE A 1 517 ? -20.182 7.291 4.275 1.00 92.19 517 PHE A O 1
ATOM 4058 N N . ASN A 1 518 ? -20.419 6.113 6.163 1.00 92.31 518 ASN A N 1
ATOM 4059 C CA . ASN A 1 518 ? -19.055 5.589 6.120 1.00 92.31 518 ASN A CA 1
ATOM 4060 C C . ASN A 1 518 ? -18.784 4.756 4.854 1.00 92.31 518 ASN A C 1
ATOM 4062 O O . ASN A 1 518 ? -17.782 4.976 4.161 1.00 92.31 518 ASN A O 1
ATOM 4066 N N . ASN A 1 519 ? -19.686 3.820 4.548 1.00 89.50 519 ASN A N 1
ATOM 4067 C CA . ASN A 1 519 ? -19.523 2.877 3.443 1.00 89.50 519 ASN A CA 1
ATOM 4068 C C . ASN A 1 519 ? -19.563 3.580 2.083 1.00 89.50 519 ASN A C 1
ATOM 4070 O O . ASN A 1 519 ? -18.978 3.094 1.135 1.00 89.50 519 ASN A O 1
ATOM 4074 N N . THR A 1 520 ? -20.104 4.794 1.984 1.00 87.62 520 THR A N 1
ATOM 4075 C CA . THR A 1 520 ? -19.988 5.601 0.758 1.00 87.62 520 THR A CA 1
ATOM 4076 C C . THR A 1 520 ? -18.531 5.999 0.448 1.00 87.62 520 THR A C 1
ATOM 4078 O O . THR A 1 520 ? -18.129 6.102 -0.717 1.00 87.62 520 THR A O 1
ATOM 4081 N N . TYR A 1 521 ? -17.707 6.236 1.477 1.00 88.31 521 TYR A N 1
ATOM 4082 C CA . TYR A 1 521 ? -16.361 6.798 1.322 1.00 88.31 521 TYR A CA 1
ATOM 4083 C C . TYR A 1 521 ? -15.237 5.775 1.443 1.00 88.31 521 TYR A C 1
ATOM 4085 O O . TYR A 1 521 ? -14.180 6.023 0.862 1.00 88.31 521 TYR A O 1
ATOM 4093 N N . HIS A 1 522 ? -15.425 4.650 2.137 1.00 86.00 522 HIS A N 1
ATOM 4094 C CA . HIS A 1 522 ? -14.437 3.566 2.278 1.00 86.00 522 HIS A CA 1
ATOM 4095 C C . HIS A 1 522 ? -13.078 4.017 2.850 1.00 86.00 522 HIS A C 1
ATOM 4097 O O . HIS A 1 522 ? -12.017 3.698 2.306 1.00 86.00 522 HIS A O 1
ATOM 4103 N N . ILE A 1 523 ? -13.085 4.871 3.876 1.00 89.44 523 ILE A N 1
ATOM 4104 C CA . ILE A 1 523 ? -11.855 5.416 4.471 1.00 89.44 523 ILE A CA 1
ATOM 4105 C C . ILE A 1 523 ? -11.665 4.806 5.865 1.00 89.44 523 ILE A C 1
ATOM 4107 O O . ILE A 1 523 ? -12.486 5.083 6.737 1.00 89.44 523 ILE A O 1
ATOM 4111 N N . PRO A 1 524 ? -10.571 4.066 6.132 1.00 89.81 524 PRO A N 1
ATOM 4112 C CA . PRO A 1 524 ? -10.352 3.408 7.427 1.00 89.81 524 PRO A CA 1
ATOM 4113 C C . PRO A 1 524 ? -10.416 4.354 8.633 1.00 89.81 524 PRO A C 1
ATOM 4115 O O . PRO A 1 524 ? -11.074 4.067 9.630 1.00 89.81 524 PRO A O 1
ATOM 4118 N N . ARG A 1 525 ? -9.798 5.536 8.525 1.00 89.31 525 ARG A N 1
ATOM 4119 C CA . ARG A 1 525 ? -9.850 6.581 9.559 1.00 89.31 525 ARG A CA 1
ATOM 4120 C C . ARG A 1 525 ? -11.277 7.068 9.861 1.00 89.31 525 ARG A C 1
ATOM 4122 O O . ARG A 1 525 ? -11.602 7.352 11.016 1.00 89.31 525 ARG A O 1
ATOM 4129 N N . LEU A 1 526 ? -12.120 7.181 8.831 1.00 92.31 526 LEU A N 1
ATOM 4130 C CA . LEU A 1 526 ? -13.522 7.566 8.997 1.00 92.31 526 LEU A CA 1
ATOM 4131 C C . LEU A 1 526 ? -14.298 6.440 9.684 1.00 92.31 526 LEU A C 1
ATOM 4133 O O . LEU A 1 526 ? -14.996 6.714 10.656 1.00 92.31 526 LEU A O 1
ATOM 4137 N N . ALA A 1 527 ? -14.085 5.192 9.257 1.00 92.50 527 ALA A N 1
ATOM 4138 C CA . ALA A 1 527 ? -14.726 4.012 9.834 1.00 92.50 527 ALA A CA 1
ATOM 4139 C C . ALA A 1 527 ? -14.469 3.907 11.341 1.00 92.50 527 ALA A C 1
ATOM 4141 O O . ALA A 1 527 ? -15.418 3.772 12.105 1.00 92.50 527 ALA A O 1
ATOM 4142 N N . ARG A 1 528 ? -13.222 4.116 11.793 1.00 91.31 528 ARG A N 1
ATOM 4143 C CA . ARG A 1 528 ? -12.870 4.156 13.230 1.00 91.31 528 ARG A CA 1
ATOM 4144 C C . ARG A 1 528 ? -13.654 5.200 14.011 1.00 91.31 528 ARG A C 1
ATOM 4146 O O . ARG A 1 528 ? -14.177 4.921 15.086 1.00 91.31 528 ARG A O 1
ATOM 4153 N N . THR A 1 529 ? -13.759 6.401 13.455 1.00 92.12 529 THR A N 1
ATOM 4154 C CA . THR A 1 529 ? -14.497 7.501 14.085 1.00 92.12 529 THR A CA 1
ATOM 4155 C C . THR A 1 529 ? -15.990 7.184 14.158 1.00 92.12 529 THR A C 1
ATOM 4157 O O . THR A 1 529 ? -16.616 7.348 15.201 1.00 92.12 529 THR A O 1
ATOM 4160 N N . VAL A 1 530 ? -16.562 6.711 13.051 1.00 92.81 530 VAL A N 1
ATOM 4161 C CA . VAL A 1 530 ? -17.988 6.402 12.943 1.00 92.81 530 VAL A CA 1
ATOM 4162 C C . VAL A 1 530 ? -18.364 5.204 13.818 1.00 92.81 530 VAL A C 1
ATOM 4164 O O . VAL A 1 530 ? -19.392 5.267 14.491 1.00 92.81 530 VAL A O 1
ATOM 4167 N N . ARG A 1 531 ? -17.529 4.157 13.885 1.00 92.38 531 ARG A N 1
ATOM 4168 C CA . ARG A 1 531 ? -17.721 3.007 14.784 1.00 92.38 531 ARG A CA 1
ATOM 4169 C C . ARG A 1 531 ? -17.715 3.446 16.242 1.00 92.38 531 ARG A C 1
ATOM 4171 O O . ARG A 1 531 ? -18.628 3.081 16.973 1.00 92.38 531 ARG A O 1
ATOM 4178 N N . LEU A 1 532 ? -16.750 4.279 16.646 1.00 91.38 532 LEU A N 1
ATOM 4179 C CA . LEU A 1 532 ? -16.689 4.827 18.004 1.00 91.38 532 LEU A CA 1
ATOM 4180 C C . LEU A 1 532 ? -17.966 5.588 18.381 1.00 91.38 532 LEU A C 1
ATOM 4182 O O . LEU A 1 532 ? -18.528 5.364 19.451 1.00 91.38 532 LEU A O 1
ATOM 4186 N N . ILE A 1 533 ? -18.437 6.466 17.495 1.00 91.50 533 ILE A N 1
ATOM 4187 C CA . ILE A 1 533 ? -19.655 7.250 17.729 1.00 91.50 533 ILE A CA 1
ATOM 4188 C C . ILE A 1 533 ? -20.889 6.345 17.784 1.00 91.50 533 ILE A C 1
ATOM 4190 O O . ILE A 1 533 ? -21.741 6.543 18.647 1.00 91.50 533 ILE A O 1
ATOM 4194 N N . SER A 1 534 ? -20.978 5.360 16.887 1.00 90.19 534 SER A N 1
ATOM 4195 C CA . SER A 1 534 ? -22.120 4.442 16.798 1.00 90.19 534 SER A CA 1
ATOM 4196 C C . SER A 1 534 ? -22.244 3.575 18.050 1.00 90.19 534 SER A C 1
ATOM 4198 O O . SER A 1 534 ? -23.328 3.493 18.620 1.00 90.19 534 SER A O 1
ATOM 4200 N N . GLU A 1 535 ? -21.134 2.996 18.517 1.00 88.94 535 GLU A N 1
ATOM 4201 C CA . GLU A 1 535 ? -21.110 2.152 19.718 1.00 88.94 535 GLU A CA 1
ATOM 4202 C C . GLU A 1 535 ? -21.433 2.960 20.984 1.00 88.94 535 GLU A C 1
ATOM 4204 O O . GLU A 1 535 ? -22.221 2.538 21.826 1.00 88.94 535 GLU A O 1
ATOM 4209 N N . ALA A 1 536 ? -20.878 4.170 21.104 1.00 87.62 536 ALA A N 1
ATOM 4210 C CA . ALA A 1 536 ? -21.153 5.032 22.248 1.00 87.62 536 ALA A CA 1
ATOM 4211 C C . ALA A 1 536 ? -22.610 5.518 22.295 1.00 87.62 536 ALA A C 1
ATOM 4213 O O . ALA A 1 536 ? -23.185 5.608 23.379 1.00 87.62 536 ALA A O 1
ATOM 4214 N N . GLN A 1 537 ? -23.213 5.821 21.139 1.00 87.44 537 GLN A N 1
ATOM 4215 C CA . GLN A 1 537 ? -24.629 6.197 21.054 1.00 87.44 537 GLN A CA 1
ATOM 4216 C C . GLN A 1 537 ? -25.576 5.076 21.467 1.00 87.44 537 GLN A C 1
ATOM 4218 O O . GLN A 1 537 ? -26.641 5.357 22.014 1.00 87.44 537 GLN A O 1
ATOM 4223 N N . GLU A 1 538 ? -25.212 3.826 21.179 1.00 84.00 538 GLU A N 1
ATOM 4224 C CA . GLU A 1 538 ? -26.020 2.660 21.538 1.00 84.00 538 GLU A CA 1
ATOM 4225 C C . GLU A 1 538 ? -26.138 2.523 23.065 1.00 84.00 538 GLU A C 1
ATOM 4227 O O . GLU A 1 538 ? -27.201 2.173 23.577 1.00 84.00 538 GLU A O 1
ATOM 4232 N N . ALA A 1 539 ? -25.079 2.891 23.793 1.00 80.12 539 ALA A N 1
ATOM 4233 C CA . ALA A 1 539 ? -25.056 2.891 25.252 1.00 80.12 539 ALA A CA 1
ATOM 4234 C C . ALA A 1 539 ? -25.655 4.165 25.884 1.00 80.12 539 ALA A C 1
ATOM 4236 O O . ALA A 1 539 ? -26.349 4.078 26.899 1.00 80.12 539 ALA A O 1
ATOM 4237 N N . SER A 1 540 ? -25.390 5.356 25.325 1.00 80.75 540 SER A N 1
ATOM 4238 C CA . SER A 1 540 ? -25.796 6.641 25.916 1.00 80.75 540 SER A CA 1
ATOM 4239 C C . SER A 1 540 ? -26.106 7.722 24.876 1.00 80.75 540 SER A C 1
ATOM 4241 O O . SER A 1 540 ? -25.456 7.853 23.845 1.00 80.75 540 SER A O 1
ATOM 4243 N N . SER A 1 541 ? -27.068 8.597 25.189 1.00 76.06 541 SER A N 1
ATOM 4244 C CA . SER A 1 541 ? -27.346 9.802 24.389 1.00 76.06 541 SER A CA 1
ATOM 4245 C C . SER A 1 541 ? -26.404 10.984 24.681 1.00 76.06 541 SER A C 1
ATOM 4247 O O . SER A 1 541 ? -26.342 11.924 23.885 1.00 76.06 541 SER A O 1
ATOM 4249 N N . GLN A 1 542 ? -25.677 10.943 25.801 1.00 79.25 542 GLN A N 1
ATOM 4250 C CA . GLN A 1 542 ? -24.672 11.936 26.193 1.00 79.25 542 GLN A CA 1
ATOM 4251 C C . GLN A 1 542 ? -23.287 11.324 25.990 1.00 79.25 542 GLN A C 1
ATOM 4253 O O . GLN A 1 542 ? -22.865 10.467 26.763 1.00 79.25 542 GLN A O 1
ATOM 4258 N N . ILE A 1 543 ? -22.613 11.732 24.916 1.00 87.75 543 ILE A N 1
ATOM 4259 C CA . ILE A 1 543 ? -21.349 11.147 24.449 1.00 87.75 543 ILE A CA 1
ATOM 4260 C C . ILE A 1 543 ? -20.282 12.223 24.202 1.00 87.75 543 ILE A C 1
ATOM 4262 O O . ILE A 1 543 ? -19.391 12.050 23.373 1.00 87.75 543 ILE A O 1
ATOM 4266 N N . GLN A 1 544 ? -20.370 13.354 24.905 1.00 88.56 544 GLN A N 1
ATOM 4267 C CA . GLN A 1 544 ? -19.430 14.473 24.803 1.00 88.56 544 GLN A CA 1
ATOM 4268 C C . GLN A 1 544 ? -17.973 14.018 24.905 1.00 88.56 544 GLN A C 1
ATOM 4270 O O . GLN A 1 544 ? -17.168 14.351 24.036 1.00 88.56 544 GLN A O 1
ATOM 4275 N N . ASP A 1 545 ? -17.630 13.255 25.943 1.00 85.00 545 ASP A N 1
ATOM 4276 C CA . ASP A 1 545 ? -16.252 12.821 26.178 1.00 85.00 545 ASP A CA 1
ATOM 4277 C C . ASP A 1 545 ? -15.753 11.864 25.090 1.00 85.00 545 ASP A C 1
ATOM 4279 O O . ASP A 1 545 ? -14.586 11.913 24.688 1.00 85.00 545 ASP A O 1
ATOM 4283 N N . VAL A 1 546 ? -16.659 11.056 24.533 1.00 89.56 546 VAL A N 1
ATOM 4284 C CA . VAL A 1 546 ? -16.382 10.200 23.375 1.00 89.56 546 VAL A CA 1
ATOM 4285 C C . VAL A 1 546 ? -16.094 11.050 22.139 1.00 89.56 546 VAL A C 1
ATOM 4287 O O . VAL A 1 546 ? -15.072 10.848 21.483 1.00 89.56 546 VAL A O 1
ATOM 4290 N N . LEU A 1 547 ? -16.949 12.031 21.835 1.00 91.12 547 LEU A N 1
ATOM 4291 C CA . LEU A 1 547 ? -16.773 12.942 20.698 1.00 91.12 547 LEU A CA 1
ATOM 4292 C C . LEU A 1 547 ? -15.503 13.791 20.845 1.00 91.12 547 LEU A C 1
ATOM 4294 O O . LEU A 1 547 ? -14.789 14.004 19.867 1.00 91.12 547 LEU A O 1
ATOM 4298 N N . SER A 1 548 ? -15.185 14.233 22.064 1.00 89.81 548 SER A N 1
ATOM 4299 C CA . SER A 1 548 ? -13.956 14.961 22.392 1.00 89.81 548 SER A CA 1
ATOM 4300 C C . SER A 1 548 ? -12.715 14.091 22.175 1.00 89.81 548 SER A C 1
ATOM 4302 O O . SER A 1 548 ? -11.749 14.523 21.540 1.00 89.81 548 SER A O 1
ATOM 4304 N N . THR A 1 549 ? -12.761 12.828 22.612 1.00 87.19 549 THR A N 1
ATOM 4305 C CA . THR A 1 549 ? -11.684 11.855 22.383 1.00 87.19 549 THR A CA 1
ATOM 4306 C C . THR A 1 549 ? -11.506 11.561 20.891 1.00 87.19 549 THR A C 1
ATOM 4308 O O . THR A 1 549 ? -10.377 11.574 20.395 1.00 87.19 549 THR A O 1
ATOM 4311 N N . ALA A 1 550 ? -12.603 11.383 20.148 1.00 88.56 550 ALA A N 1
ATOM 4312 C CA . ALA A 1 550 ? -12.584 11.200 18.698 1.00 88.56 550 ALA A CA 1
ATOM 4313 C C . ALA A 1 550 ? -11.990 12.422 17.977 1.00 88.56 550 ALA A C 1
ATOM 4315 O O . ALA A 1 550 ? -11.132 12.278 17.105 1.00 88.56 550 ALA A O 1
ATOM 4316 N N . ALA A 1 551 ? -12.382 13.634 18.385 1.00 90.81 551 ALA A N 1
ATOM 4317 C CA . ALA A 1 551 ? -11.834 14.879 17.857 1.00 90.81 551 ALA A CA 1
ATOM 4318 C C . ALA A 1 551 ? -10.327 14.991 18.129 1.00 90.81 551 ALA A C 1
ATOM 4320 O O . ALA A 1 551 ? -9.572 15.351 17.226 1.00 90.81 551 ALA A O 1
ATOM 4321 N N . LYS A 1 552 ? -9.871 14.638 19.340 1.00 88.25 552 LYS A N 1
ATOM 4322 C CA . LYS A 1 552 ? -8.450 14.670 19.713 1.00 88.25 552 LYS A CA 1
ATOM 4323 C C . LYS A 1 552 ? -7.619 13.648 18.939 1.00 88.25 552 LYS A C 1
ATOM 4325 O O . LYS A 1 552 ? -6.523 13.977 18.488 1.00 88.25 552 LYS A O 1
ATOM 4330 N N . SER A 1 553 ? -8.134 12.432 18.761 1.00 85.75 553 SER A N 1
ATOM 4331 C CA . SER A 1 553 ? -7.484 11.412 17.931 1.00 85.75 553 SER A CA 1
ATOM 4332 C C . SER A 1 553 ? -7.397 11.865 16.468 1.00 85.75 553 SER A C 1
ATOM 4334 O O . SER A 1 553 ? -6.324 11.835 15.863 1.00 85.75 553 SER A O 1
ATOM 4336 N N . SER A 1 554 ? -8.491 12.415 15.929 1.00 88.81 554 SER A N 1
ATOM 4337 C CA . SER A 1 554 ? -8.522 12.988 14.582 1.00 88.81 554 SER A CA 1
ATOM 4338 C C . SER A 1 554 ? -7.531 14.150 14.417 1.00 88.81 554 SER A C 1
ATOM 4340 O O . SER A 1 554 ? -6.849 14.216 13.402 1.00 88.81 554 SER A O 1
ATOM 4342 N N . GLU A 1 555 ? -7.405 15.041 15.403 1.00 89.38 555 GLU A N 1
ATOM 4343 C CA . GLU A 1 555 ? -6.423 16.138 15.400 1.00 89.38 555 GLU A CA 1
ATOM 4344 C C . GLU A 1 555 ? -4.979 15.609 15.380 1.00 89.38 555 GLU A C 1
ATOM 4346 O O . GLU A 1 555 ? -4.161 16.066 14.583 1.00 89.38 555 GLU A O 1
ATOM 4351 N N . ASN A 1 556 ? -4.669 14.598 16.200 1.00 86.12 556 ASN A N 1
ATOM 4352 C CA . ASN A 1 556 ? -3.348 13.967 16.192 1.00 86.12 556 ASN A CA 1
ATOM 4353 C C . ASN A 1 556 ? -3.027 13.360 14.816 1.00 86.12 556 ASN A C 1
ATOM 4355 O O . ASN A 1 556 ? -1.909 13.516 14.324 1.00 86.12 556 ASN A O 1
ATOM 4359 N N . GLN A 1 557 ? -4.002 12.702 14.181 1.00 86.56 557 GLN A N 1
ATOM 4360 C CA . GLN A 1 557 ? -3.836 12.135 12.844 1.00 86.56 557 GLN A CA 1
ATOM 4361 C C . GLN A 1 557 ? -3.691 13.221 11.765 1.00 86.56 557 GLN A C 1
ATOM 4363 O O . GLN A 1 557 ? -2.886 13.062 10.850 1.00 86.56 557 GLN A O 1
ATOM 4368 N N . ASP A 1 558 ? -4.394 14.351 11.890 1.00 89.19 558 ASP A N 1
ATOM 4369 C CA . ASP A 1 558 ? -4.221 15.507 10.999 1.00 89.19 558 ASP A CA 1
ATOM 4370 C C . ASP A 1 558 ? -2.804 16.097 11.095 1.00 89.19 558 ASP A C 1
ATOM 4372 O O . ASP A 1 558 ? -2.191 16.412 10.070 1.00 89.19 558 ASP A O 1
ATOM 4376 N N . ASP A 1 559 ? -2.250 16.203 12.307 1.00 88.25 559 ASP A N 1
ATOM 4377 C CA . ASP A 1 559 ? -0.869 16.648 12.529 1.00 88.25 559 ASP A CA 1
ATOM 4378 C C . ASP A 1 559 ? 0.144 15.710 11.855 1.00 88.25 559 ASP A C 1
ATOM 4380 O O . ASP A 1 559 ? 1.081 16.165 11.187 1.00 88.25 559 ASP A O 1
ATOM 4384 N N . ILE A 1 560 ? -0.064 14.399 11.996 1.00 85.75 560 ILE A N 1
ATOM 4385 C CA . ILE A 1 560 ? 0.748 13.353 11.364 1.00 85.75 560 ILE A CA 1
ATOM 4386 C C . ILE A 1 560 ? 0.676 13.463 9.838 1.00 85.75 560 ILE A C 1
ATOM 4388 O O . ILE A 1 560 ? 1.709 13.497 9.162 1.00 85.75 560 ILE A O 1
ATOM 4392 N N . ASP A 1 561 ? -0.534 13.552 9.284 1.00 85.62 561 ASP A N 1
ATOM 4393 C CA . ASP A 1 561 ? -0.763 13.634 7.842 1.00 85.62 561 ASP A CA 1
ATOM 4394 C C . ASP A 1 561 ? -0.128 14.904 7.256 1.00 85.62 561 ASP A C 1
ATOM 4396 O O . ASP A 1 561 ? 0.443 14.886 6.157 1.00 85.62 561 ASP A O 1
ATOM 4400 N N . ARG A 1 562 ? -0.150 16.009 8.011 1.00 88.31 562 ARG A N 1
ATOM 4401 C CA . ARG A 1 562 ? 0.504 17.268 7.641 1.00 88.31 562 ARG A CA 1
ATOM 4402 C C . ARG A 1 562 ? 2.029 17.156 7.634 1.00 88.31 562 ARG A C 1
ATOM 4404 O O . ARG A 1 562 ? 2.658 17.630 6.678 1.00 88.31 562 ARG A O 1
ATOM 4411 N N . GLU A 1 563 ? 2.630 16.533 8.652 1.00 87.56 563 GLU A N 1
ATOM 4412 C CA . GLU A 1 563 ? 4.081 16.292 8.700 1.00 87.56 563 GLU A CA 1
ATOM 4413 C C . GLU A 1 563 ? 4.507 15.371 7.548 1.00 87.56 563 GLU A C 1
ATOM 4415 O O . GLU A 1 563 ? 5.424 15.705 6.788 1.00 87.56 563 GLU A O 1
ATOM 4420 N N . ARG A 1 564 ? 3.771 14.274 7.333 1.00 86.38 564 ARG A N 1
ATOM 4421 C CA . ARG A 1 564 ? 3.991 13.332 6.231 1.00 86.38 564 ARG A CA 1
ATOM 4422 C C . ARG A 1 564 ? 3.910 14.015 4.872 1.00 86.38 564 ARG A C 1
ATOM 4424 O O . ARG A 1 564 ? 4.824 13.857 4.064 1.00 86.38 564 ARG A O 1
ATOM 4431 N N . LYS A 1 565 ? 2.861 14.800 4.602 1.00 87.12 565 LYS A N 1
ATOM 4432 C CA . LYS A 1 565 ? 2.704 15.525 3.327 1.00 87.12 565 LYS A CA 1
ATOM 4433 C C . LYS A 1 565 ? 3.859 16.493 3.086 1.00 87.12 565 LYS A C 1
ATOM 4435 O O . LYS A 1 565 ? 4.335 16.596 1.961 1.00 87.12 565 LYS A O 1
ATOM 4440 N N . THR A 1 566 ? 4.317 17.185 4.126 1.00 88.06 566 THR A N 1
ATOM 4441 C CA . THR A 1 566 ? 5.418 18.152 4.014 1.00 88.06 566 THR A CA 1
ATOM 4442 C C . THR A 1 566 ? 6.739 17.449 3.702 1.00 88.06 566 THR A C 1
ATOM 4444 O O . THR A 1 566 ? 7.404 17.806 2.730 1.00 88.06 566 THR A O 1
ATOM 4447 N N . ARG A 1 567 ? 7.090 16.399 4.455 1.00 87.44 567 ARG A N 1
ATOM 4448 C CA . ARG A 1 567 ? 8.346 15.655 4.262 1.00 87.44 567 ARG A CA 1
ATOM 4449 C C . ARG A 1 567 ? 8.392 14.886 2.946 1.00 87.44 567 ARG A C 1
ATOM 4451 O O . ARG A 1 567 ? 9.345 15.023 2.184 1.00 87.44 567 ARG A O 1
ATOM 4458 N N . THR A 1 568 ? 7.336 14.139 2.630 1.00 87.69 568 THR A N 1
ATOM 4459 C CA . THR A 1 568 ? 7.263 13.371 1.374 1.00 87.69 568 THR A CA 1
ATOM 4460 C C . THR A 1 568 ? 7.251 14.276 0.142 1.00 87.69 568 THR A C 1
ATOM 4462 O O . THR A 1 568 ? 7.806 13.912 -0.893 1.00 87.69 568 THR A O 1
ATOM 4465 N N . ARG A 1 569 ? 6.682 15.488 0.242 1.00 89.56 569 ARG A N 1
ATOM 4466 C CA . ARG A 1 569 ? 6.744 16.483 -0.835 1.00 89.56 569 ARG A CA 1
ATOM 4467 C C . ARG A 1 569 ? 8.172 16.942 -1.109 1.00 89.56 569 ARG A C 1
ATOM 4469 O O . ARG A 1 569 ? 8.543 17.015 -2.275 1.00 89.56 569 ARG A O 1
ATOM 4476 N N . MET A 1 570 ? 8.960 17.228 -0.072 1.00 89.44 570 MET A N 1
ATOM 4477 C CA . MET A 1 570 ? 10.368 17.599 -0.253 1.00 89.44 570 MET A CA 1
ATOM 4478 C C . MET A 1 570 ? 11.154 16.471 -0.928 1.00 89.44 570 MET A C 1
ATOM 4480 O O . MET A 1 570 ? 11.851 16.720 -1.907 1.00 89.44 570 MET A O 1
ATOM 4484 N N . GLN A 1 571 ? 10.962 15.226 -0.485 1.00 88.62 571 GLN A N 1
ATOM 4485 C CA . GLN A 1 571 ? 11.652 14.068 -1.066 1.00 88.62 571 GLN A CA 1
ATOM 4486 C C . GLN A 1 571 ? 11.282 13.815 -2.532 1.00 88.62 571 GLN A C 1
ATOM 4488 O O . GLN A 1 571 ? 12.146 13.579 -3.371 1.00 88.62 571 GLN A O 1
ATOM 4493 N N . MET A 1 572 ? 10.004 13.950 -2.885 1.00 90.00 572 MET A N 1
ATOM 4494 C CA . MET A 1 572 ? 9.565 13.891 -4.281 1.00 90.00 572 MET A CA 1
ATOM 4495 C C . MET A 1 572 ? 10.235 14.969 -5.145 1.00 90.00 572 MET A C 1
ATOM 4497 O O . MET A 1 572 ? 10.660 14.672 -6.259 1.00 90.00 572 MET A O 1
ATOM 4501 N N . VAL A 1 573 ? 10.329 16.210 -4.650 1.00 91.25 573 VAL A N 1
ATOM 4502 C CA . VAL A 1 573 ? 10.997 17.305 -5.373 1.00 91.25 573 VAL A CA 1
ATOM 4503 C C . VAL A 1 573 ? 12.465 16.967 -5.609 1.00 91.25 573 VAL A C 1
ATOM 4505 O O . VAL A 1 573 ? 12.943 17.137 -6.725 1.00 91.25 573 VAL A O 1
ATOM 4508 N N . ILE A 1 574 ? 13.157 16.436 -4.600 1.00 90.31 574 ILE A N 1
ATOM 4509 C CA . ILE A 1 574 ? 14.551 15.995 -4.717 1.00 90.31 574 ILE A CA 1
ATOM 4510 C C . ILE A 1 574 ? 14.699 14.930 -5.813 1.00 90.31 574 ILE A C 1
ATOM 4512 O O . ILE A 1 574 ? 15.514 15.099 -6.714 1.00 90.31 574 ILE A O 1
ATOM 4516 N N . ILE A 1 575 ? 13.860 13.890 -5.810 1.00 91.19 575 ILE A N 1
ATOM 4517 C CA . ILE A 1 575 ? 13.890 12.817 -6.821 1.00 91.19 575 ILE A CA 1
ATOM 4518 C C . ILE A 1 575 ? 13.661 13.362 -8.236 1.00 91.19 575 ILE A C 1
ATOM 4520 O O . ILE A 1 575 ? 14.372 12.986 -9.171 1.00 91.19 575 ILE A O 1
ATOM 4524 N N . ILE A 1 576 ? 12.687 14.263 -8.400 1.00 91.62 576 ILE A N 1
ATOM 4525 C CA . ILE A 1 576 ? 12.414 14.917 -9.686 1.00 91.62 576 ILE A CA 1
ATOM 4526 C C . ILE A 1 576 ? 13.626 15.741 -10.127 1.00 91.62 576 ILE A C 1
ATOM 4528 O O . ILE A 1 576 ? 14.035 15.641 -11.281 1.00 91.62 576 ILE A O 1
ATOM 4532 N N . MET A 1 577 ? 14.231 16.512 -9.222 1.00 91.19 577 MET A N 1
ATOM 4533 C CA . MET A 1 577 ? 15.426 17.303 -9.520 1.00 91.19 577 MET A CA 1
ATOM 4534 C C . MET A 1 577 ? 16.595 16.411 -9.934 1.00 91.19 577 MET A C 1
ATOM 4536 O O . MET A 1 577 ? 17.227 16.686 -10.949 1.00 91.19 577 MET A O 1
ATOM 4540 N N . THR A 1 578 ? 16.851 15.307 -9.230 1.00 91.00 578 THR A N 1
ATOM 4541 C CA . THR A 1 578 ? 17.895 14.353 -9.619 1.00 91.00 578 THR A CA 1
ATOM 4542 C C . THR A 1 578 ? 17.641 13.791 -11.011 1.00 91.00 578 THR A C 1
ATOM 4544 O O . THR A 1 578 ? 18.540 13.808 -11.846 1.00 91.00 578 THR A O 1
ATOM 4547 N N . TYR A 1 579 ? 16.411 13.383 -11.320 1.00 93.25 579 TYR A N 1
ATOM 4548 C CA . TYR A 1 579 ? 16.063 12.961 -12.674 1.00 93.25 579 TYR A CA 1
ATOM 4549 C C . TYR A 1 579 ? 16.314 14.063 -13.720 1.00 93.25 579 TYR A C 1
ATOM 4551 O O . TYR A 1 579 ? 16.923 13.783 -14.750 1.00 93.25 579 TYR A O 1
ATOM 4559 N N . LEU A 1 580 ? 15.918 15.312 -13.455 1.00 92.94 580 LEU A N 1
ATOM 4560 C CA . LEU A 1 580 ? 16.162 16.430 -14.373 1.00 92.94 580 LEU A CA 1
ATOM 4561 C C . LEU A 1 580 ? 17.660 16.702 -14.568 1.00 92.94 580 LEU A C 1
ATOM 4563 O O . LEU A 1 580 ? 18.085 16.958 -15.692 1.00 92.94 580 LEU A O 1
ATOM 4567 N N . THR A 1 581 ? 18.474 16.596 -13.513 1.00 90.94 581 THR A N 1
ATOM 4568 C CA . THR A 1 581 ? 19.938 16.716 -13.636 1.00 90.94 581 THR A CA 1
ATOM 4569 C C . THR A 1 581 ? 20.528 15.586 -14.475 1.00 90.94 581 THR A C 1
ATOM 4571 O O . THR A 1 581 ? 21.362 15.842 -15.337 1.00 90.94 581 THR A O 1
ATOM 4574 N N . LEU A 1 582 ? 20.055 14.352 -14.290 1.00 89.88 582 LEU A N 1
ATOM 4575 C CA . LEU A 1 582 ? 20.479 13.190 -15.071 1.00 89.88 582 LEU A CA 1
ATOM 4576 C C . LEU A 1 582 ? 20.091 13.339 -16.549 1.00 89.88 582 LEU A C 1
ATOM 4578 O O . LEU A 1 582 ? 20.917 13.097 -17.425 1.00 89.88 582 LEU A O 1
ATOM 4582 N N . LEU A 1 583 ? 18.877 13.818 -16.828 1.00 92.06 583 LEU A N 1
ATOM 4583 C CA . LEU A 1 583 ? 18.421 14.163 -18.174 1.00 92.06 583 LEU A CA 1
ATOM 4584 C C . LEU A 1 583 ? 19.304 15.248 -18.805 1.00 92.06 583 LEU A C 1
ATOM 4586 O O . LEU A 1 583 ? 19.701 15.106 -19.959 1.00 92.06 583 LEU A O 1
ATOM 4590 N N . ALA A 1 584 ? 19.652 16.299 -18.056 1.00 89.19 584 ALA A N 1
ATOM 4591 C CA . ALA A 1 584 ? 20.520 17.368 -18.544 1.00 89.19 584 ALA A CA 1
ATOM 4592 C C . ALA A 1 584 ? 21.937 16.863 -18.857 1.00 89.19 584 ALA A C 1
ATOM 4594 O O . ALA A 1 584 ? 22.493 17.209 -19.898 1.00 89.19 584 ALA A O 1
ATOM 4595 N N . VAL A 1 585 ? 22.508 16.009 -17.999 1.00 88.94 585 VAL A N 1
ATOM 4596 C CA . VAL A 1 585 ? 23.823 15.400 -18.245 1.00 88.94 585 VAL A CA 1
ATOM 4597 C C . VAL A 1 585 ? 23.777 14.488 -19.472 1.00 88.94 585 VAL A C 1
ATOM 4599 O O . VAL A 1 585 ? 24.651 14.598 -20.322 1.00 88.94 585 VAL A O 1
ATOM 4602 N N . MET A 1 586 ? 22.748 13.650 -19.628 1.00 87.44 586 MET A N 1
ATOM 4603 C CA . MET A 1 586 ? 22.588 12.797 -20.817 1.00 87.44 586 MET A CA 1
ATOM 4604 C C . MET A 1 586 ? 22.434 13.606 -22.111 1.00 87.44 586 MET A C 1
ATOM 4606 O O . MET A 1 586 ? 23.056 13.284 -23.123 1.00 87.44 586 MET A O 1
ATOM 4610 N N . ALA A 1 587 ? 21.641 14.679 -22.077 1.00 87.38 587 ALA A N 1
ATOM 4611 C CA . ALA A 1 587 ? 21.487 15.600 -23.199 1.00 87.38 587 ALA A CA 1
ATOM 4612 C C . ALA A 1 587 ? 22.823 16.258 -23.578 1.00 87.38 587 ALA A C 1
ATOM 4614 O O . ALA A 1 587 ? 23.187 16.301 -24.753 1.00 87.38 587 ALA A O 1
ATOM 4615 N N . LEU A 1 588 ? 23.575 16.727 -22.578 1.00 84.88 588 LEU A N 1
ATOM 4616 C CA . LEU A 1 588 ? 24.888 17.333 -22.775 1.00 84.88 588 LEU A CA 1
ATOM 4617 C C . LEU A 1 588 ? 25.896 16.332 -23.349 1.00 84.88 588 LEU A C 1
ATOM 4619 O O . LEU A 1 588 ? 26.624 16.675 -24.277 1.00 84.88 588 LEU A O 1
ATOM 4623 N N . LEU A 1 589 ? 25.920 15.104 -22.823 1.00 84.38 589 LEU A N 1
ATOM 4624 C CA . LEU A 1 589 ? 26.797 14.035 -23.301 1.00 84.38 589 LEU A CA 1
ATOM 4625 C C . LEU A 1 589 ? 26.559 13.735 -24.778 1.00 84.38 589 LEU A C 1
ATOM 462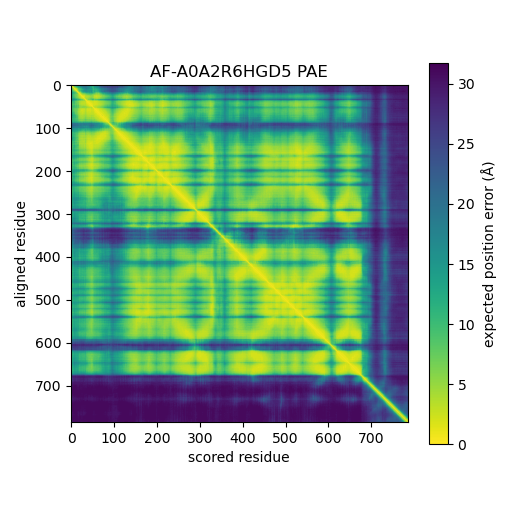7 O O . LEU A 1 589 ? 27.526 13.604 -25.518 1.00 84.38 589 LEU A O 1
ATOM 4631 N N . LYS A 1 590 ? 25.300 13.684 -25.224 1.00 83.31 590 LYS A N 1
ATOM 4632 C CA . LYS A 1 590 ? 24.977 13.496 -26.643 1.00 83.31 590 LYS A CA 1
ATOM 4633 C C . LYS A 1 590 ? 25.552 14.613 -27.520 1.00 83.31 590 LYS A C 1
ATOM 4635 O O . LYS A 1 590 ? 26.192 14.310 -28.520 1.00 83.31 590 LYS A O 1
ATOM 4640 N N . ILE A 1 591 ? 25.344 15.878 -27.146 1.00 83.00 591 ILE A N 1
ATOM 4641 C CA . ILE A 1 591 ? 25.838 17.029 -27.925 1.00 83.00 591 ILE A CA 1
ATOM 4642 C C . ILE A 1 591 ? 27.370 17.011 -27.981 1.00 83.00 591 ILE A C 1
ATOM 4644 O O . ILE A 1 591 ? 27.954 17.047 -29.059 1.00 83.00 591 ILE A O 1
ATOM 4648 N N . GLN A 1 592 ? 28.027 16.877 -26.824 1.00 78.38 592 GLN A N 1
ATOM 4649 C CA . GLN A 1 592 ? 29.491 16.861 -26.749 1.00 78.38 592 GLN A CA 1
ATOM 4650 C C . GLN A 1 592 ? 30.103 15.674 -27.496 1.00 78.38 592 GLN A C 1
ATOM 4652 O O . GLN A 1 592 ? 31.158 15.809 -28.115 1.00 78.38 592 GLN A O 1
ATOM 4657 N N . PHE A 1 593 ? 29.460 14.509 -27.452 1.00 73.81 593 PHE A N 1
ATOM 4658 C CA . PHE A 1 593 ? 29.922 13.330 -28.174 1.00 73.81 593 PHE A CA 1
ATOM 4659 C C . PHE A 1 593 ? 29.893 13.550 -29.693 1.00 73.81 593 PHE A C 1
ATOM 4661 O O . PHE A 1 593 ? 30.880 13.276 -30.371 1.00 73.81 593 PHE A O 1
ATOM 4668 N N . LEU A 1 594 ? 28.802 14.104 -30.229 1.00 68.06 594 LEU A N 1
ATOM 4669 C CA . LEU A 1 594 ? 28.676 14.354 -31.668 1.00 68.06 594 LEU A CA 1
ATOM 4670 C C . LEU A 1 594 ? 29.657 15.433 -32.149 1.00 68.06 594 LEU A C 1
ATOM 4672 O O . LEU A 1 594 ? 30.329 15.232 -33.161 1.00 68.06 594 LEU A O 1
ATOM 4676 N N . ASP A 1 595 ? 29.827 16.511 -31.379 1.00 69.06 595 ASP A N 1
ATOM 4677 C CA . ASP A 1 595 ? 30.795 17.570 -31.692 1.00 69.06 595 ASP A CA 1
ATOM 4678 C C . ASP A 1 595 ? 32.246 17.063 -31.659 1.00 69.06 595 ASP A C 1
ATOM 4680 O O . ASP A 1 595 ? 33.056 17.408 -32.522 1.00 69.06 595 ASP A O 1
ATOM 4684 N N . THR A 1 596 ? 32.603 16.223 -30.681 1.00 70.12 596 THR A N 1
ATOM 4685 C CA . THR A 1 596 ? 33.968 15.675 -30.576 1.00 70.12 596 THR A CA 1
ATOM 4686 C C . THR A 1 596 ? 34.277 14.679 -31.689 1.00 70.12 596 THR A C 1
ATOM 4688 O O . THR A 1 596 ? 35.375 14.720 -32.242 1.00 70.12 596 THR A O 1
ATOM 4691 N N . MET A 1 597 ? 33.314 13.843 -32.082 1.00 64.94 597 MET A N 1
ATOM 4692 C CA . MET A 1 597 ? 33.447 12.960 -33.244 1.00 64.94 597 MET A CA 1
ATOM 4693 C C . MET A 1 597 ? 33.614 13.747 -34.550 1.00 64.94 597 MET A C 1
ATOM 4695 O O . MET A 1 597 ? 34.513 13.443 -35.336 1.00 64.94 597 MET A O 1
ATOM 4699 N N . ALA A 1 598 ? 32.802 14.789 -34.759 1.00 63.28 598 ALA A N 1
ATOM 4700 C CA . ALA A 1 598 ? 32.910 15.661 -35.927 1.00 63.28 598 ALA A CA 1
ATOM 4701 C C . ALA A 1 598 ? 34.269 16.387 -35.975 1.00 63.28 598 ALA A C 1
ATOM 4703 O O . ALA A 1 598 ? 34.943 16.382 -37.005 1.00 63.28 598 ALA A O 1
ATOM 4704 N N . GLY A 1 599 ? 34.734 16.928 -34.843 1.00 64.56 599 GLY A N 1
ATOM 4705 C CA . GLY A 1 599 ? 36.031 17.608 -34.752 1.00 64.56 599 GLY A CA 1
ATOM 4706 C C . GLY A 1 599 ? 37.242 16.683 -34.950 1.00 64.56 599 GLY A C 1
ATOM 4707 O O . GLY A 1 599 ? 38.257 17.095 -35.517 1.00 64.56 599 GLY A O 1
ATOM 4708 N N . LEU A 1 600 ? 37.152 15.417 -34.528 1.00 63.75 600 LEU A N 1
ATOM 4709 C CA . LEU A 1 600 ? 38.189 14.405 -34.774 1.00 63.75 600 LEU A CA 1
ATOM 4710 C C . LEU A 1 600 ? 38.229 13.961 -36.247 1.00 63.75 600 LEU A C 1
ATOM 4712 O O . LEU A 1 600 ? 39.314 13.721 -36.783 1.00 63.75 600 LEU A O 1
ATOM 4716 N N . ALA A 1 601 ? 37.080 13.907 -36.927 1.00 58.47 601 ALA A N 1
ATOM 4717 C CA . ALA A 1 601 ? 37.008 13.633 -38.363 1.00 58.47 601 ALA A CA 1
ATOM 4718 C C . ALA A 1 601 ? 37.614 14.773 -39.208 1.00 58.47 601 ALA A C 1
ATOM 4720 O O . ALA A 1 601 ? 38.295 14.515 -40.198 1.00 58.47 601 ALA A O 1
ATOM 4721 N N . GLU A 1 602 ? 37.437 16.033 -38.799 1.00 62.91 602 GLU A N 1
ATOM 4722 C CA . GLU A 1 602 ? 38.010 17.192 -39.503 1.00 62.91 602 GLU A CA 1
ATOM 4723 C C . GLU A 1 602 ? 39.527 17.355 -39.293 1.00 62.91 602 GLU A C 1
ATOM 4725 O O . GLU A 1 602 ? 40.238 17.829 -40.182 1.00 62.91 602 GLU A O 1
ATOM 4730 N N . THR A 1 603 ? 40.055 16.953 -38.132 1.00 60.69 603 THR A N 1
ATOM 4731 C CA . THR A 1 603 ? 41.480 17.122 -37.780 1.00 60.69 603 THR A CA 1
ATOM 4732 C C . THR A 1 603 ? 42.394 15.994 -38.280 1.00 60.69 603 THR A C 1
ATOM 4734 O O . THR A 1 603 ? 43.615 16.155 -38.294 1.00 60.69 603 THR A O 1
ATOM 4737 N N . SER A 1 604 ? 41.837 14.878 -38.758 1.00 55.84 604 SER A N 1
ATOM 4738 C CA . SER A 1 604 ? 42.565 13.655 -39.141 1.00 55.84 604 SER A CA 1
ATOM 4739 C C . SER A 1 604 ? 42.795 13.495 -40.654 1.00 55.84 604 SER A C 1
ATOM 4741 O O . SER A 1 604 ? 42.890 12.382 -41.169 1.00 55.84 604 SER A O 1
ATOM 4743 N N . GLY A 1 605 ? 43.005 14.597 -41.384 1.00 55.72 605 GLY A N 1
ATOM 4744 C CA . GLY A 1 605 ? 43.236 14.609 -42.841 1.00 55.72 605 GLY A CA 1
ATOM 4745 C C . GLY A 1 605 ? 44.468 13.845 -43.377 1.00 55.72 605 GLY A C 1
ATOM 4746 O O . GLY A 1 605 ? 44.744 13.931 -44.571 1.00 55.72 605 GLY A O 1
ATOM 4747 N N . GLN A 1 606 ? 45.218 13.108 -42.545 1.00 51.12 606 GLN A N 1
ATOM 4748 C CA . GLN A 1 606 ? 46.394 12.312 -42.946 1.00 51.12 606 GLN A CA 1
ATOM 4749 C C . GLN A 1 606 ? 46.530 10.932 -42.265 1.00 51.12 606 GLN A C 1
ATOM 4751 O O . GLN A 1 606 ? 47.483 10.217 -42.563 1.00 51.12 606 GLN A O 1
ATOM 4756 N N . ALA A 1 607 ? 45.572 10.506 -41.431 1.00 52.09 607 ALA A N 1
ATOM 4757 C CA . ALA A 1 607 ? 45.552 9.174 -40.806 1.00 52.09 607 ALA A CA 1
ATOM 4758 C C . ALA A 1 607 ? 44.213 8.458 -41.074 1.00 52.09 607 ALA A C 1
ATOM 4760 O O . ALA A 1 607 ? 43.533 8.001 -40.165 1.00 52.09 607 ALA A O 1
ATOM 4761 N N . ALA A 1 608 ? 43.822 8.376 -42.348 1.00 55.50 608 ALA A N 1
ATOM 4762 C CA . ALA A 1 608 ? 42.492 7.923 -42.762 1.00 55.50 608 ALA A CA 1
ATOM 4763 C C . ALA A 1 608 ? 42.157 6.462 -42.394 1.00 55.50 608 ALA A C 1
ATOM 4765 O O . ALA A 1 608 ? 40.985 6.117 -42.349 1.00 55.50 608 ALA A O 1
ATOM 4766 N N . GLN A 1 609 ? 43.150 5.609 -42.119 1.00 54.75 609 GLN A N 1
ATOM 4767 C CA . GLN A 1 609 ? 42.935 4.166 -41.962 1.00 54.75 609 GLN A CA 1
ATOM 4768 C C . GLN A 1 609 ? 42.668 3.728 -40.506 1.00 54.75 609 GLN A C 1
ATOM 4770 O O . GLN A 1 609 ? 41.870 2.824 -40.291 1.00 54.75 609 GLN A O 1
ATOM 4775 N N . GLU A 1 610 ? 43.262 4.392 -39.504 1.00 52.56 610 GLU A N 1
ATOM 4776 C CA . GLU A 1 610 ? 42.953 4.141 -38.078 1.00 52.56 610 GLU A CA 1
ATOM 4777 C C . GLU A 1 610 ? 41.669 4.871 -37.635 1.00 52.56 610 GLU A C 1
ATOM 4779 O O . GLU A 1 610 ? 40.934 4.382 -36.778 1.00 52.56 610 GLU A O 1
ATOM 4784 N N . THR A 1 611 ? 41.343 6.014 -38.253 1.00 54.56 611 THR A N 1
ATOM 4785 C CA . THR A 1 611 ? 40.090 6.744 -37.992 1.00 54.56 611 THR A CA 1
ATOM 4786 C C . THR A 1 611 ? 38.860 6.035 -38.578 1.00 54.56 611 THR A C 1
ATOM 4788 O O . THR A 1 611 ? 37.779 6.135 -38.000 1.00 54.56 611 THR A O 1
ATOM 4791 N N . GLU A 1 612 ? 39.001 5.270 -39.668 1.00 54.62 612 GLU A N 1
ATOM 4792 C CA . GLU A 1 612 ? 37.911 4.454 -40.234 1.00 54.62 612 GLU A CA 1
ATOM 4793 C C . GLU A 1 612 ? 37.533 3.278 -39.318 1.00 54.62 612 GLU A C 1
ATOM 4795 O O . GLU A 1 612 ? 36.350 3.013 -39.122 1.00 54.62 612 GLU A O 1
ATOM 4800 N N . GLU A 1 613 ? 38.514 2.617 -38.693 1.00 55.44 613 GLU A N 1
ATOM 4801 C CA . GLU A 1 613 ? 38.281 1.532 -37.726 1.00 55.44 613 GLU A CA 1
ATOM 4802 C C . GLU A 1 613 ? 37.645 2.063 -36.427 1.00 55.44 613 GLU A C 1
ATOM 4804 O O . GLU A 1 613 ? 36.698 1.476 -35.904 1.00 55.44 613 GLU A O 1
ATOM 4809 N N . PHE A 1 614 ? 38.080 3.240 -35.965 1.00 55.50 614 PHE A N 1
ATOM 4810 C CA . PHE A 1 614 ? 37.477 3.958 -34.836 1.00 55.50 614 PHE A CA 1
ATOM 4811 C C . PHE A 1 614 ? 36.036 4.423 -35.126 1.00 55.50 614 PHE A C 1
ATOM 4813 O O . PHE A 1 614 ? 35.155 4.287 -34.278 1.00 55.50 614 PHE A O 1
ATOM 4820 N N . SER A 1 615 ? 35.768 4.933 -36.333 1.00 55.25 615 SER A N 1
ATOM 4821 C CA . SER A 1 615 ? 34.430 5.354 -36.773 1.00 55.25 615 SER A CA 1
ATOM 4822 C C . SER A 1 615 ? 33.479 4.179 -37.007 1.00 55.25 615 SER A C 1
ATOM 4824 O O . SER A 1 615 ? 32.274 4.348 -36.852 1.00 55.25 615 SER A O 1
ATOM 4826 N N . GLN A 1 616 ? 33.983 3.008 -37.404 1.00 56.72 616 GLN A N 1
ATOM 4827 C CA . GLN A 1 616 ? 33.167 1.802 -37.581 1.00 56.72 616 GLN A CA 1
ATOM 4828 C C . GLN A 1 616 ? 32.883 1.085 -36.254 1.00 56.72 616 GLN A C 1
ATOM 4830 O O . GLN A 1 616 ? 31.901 0.350 -36.160 1.00 56.72 616 GLN A O 1
ATOM 4835 N N . ALA A 1 617 ? 33.702 1.308 -35.222 1.00 58.78 617 ALA A N 1
ATOM 4836 C CA . ALA A 1 617 ? 33.508 0.720 -33.898 1.00 58.78 617 ALA A CA 1
ATOM 4837 C C . ALA A 1 617 ? 32.364 1.367 -33.091 1.00 58.78 617 ALA A C 1
ATOM 4839 O O . ALA A 1 617 ? 31.877 0.752 -32.140 1.00 58.78 617 ALA A O 1
ATOM 4840 N N . ILE A 1 618 ? 31.921 2.583 -33.446 1.00 67.12 618 ILE A N 1
ATOM 4841 C CA . ILE A 1 618 ? 30.919 3.333 -32.677 1.00 67.12 618 ILE A CA 1
ATOM 4842 C C . ILE A 1 618 ? 29.812 3.863 -33.589 1.00 67.12 618 ILE A C 1
ATOM 4844 O O . ILE A 1 618 ? 29.998 4.836 -34.312 1.00 67.12 618 ILE A O 1
ATOM 4848 N N . ASP A 1 619 ? 28.637 3.239 -33.507 1.00 77.75 619 ASP A N 1
ATOM 4849 C CA . ASP A 1 619 ? 27.422 3.673 -34.200 1.00 77.75 619 ASP A CA 1
ATOM 4850 C C . ASP A 1 619 ? 26.747 4.826 -33.408 1.00 77.75 619 ASP A C 1
ATOM 4852 O O . ASP A 1 619 ? 26.230 4.594 -32.305 1.00 77.75 619 ASP A O 1
ATOM 4856 N N . PRO A 1 620 ? 26.765 6.080 -33.913 1.00 78.31 620 PRO A N 1
ATOM 4857 C CA . PRO A 1 620 ? 26.201 7.233 -33.208 1.00 78.31 620 PRO A CA 1
ATOM 4858 C C . PRO A 1 620 ? 24.675 7.146 -33.064 1.00 78.31 620 PRO A C 1
ATOM 4860 O O . PRO A 1 620 ? 24.127 7.609 -32.058 1.00 78.31 620 PRO A O 1
ATOM 4863 N N . ASP A 1 621 ? 23.994 6.504 -34.014 1.00 82.88 621 ASP A N 1
ATOM 4864 C CA . ASP A 1 621 ? 22.542 6.322 -33.994 1.00 82.88 621 ASP A CA 1
ATOM 4865 C C . ASP A 1 621 ? 22.150 5.323 -32.901 1.00 82.88 621 ASP A C 1
ATOM 4867 O O . ASP A 1 621 ? 21.214 5.554 -32.124 1.00 82.88 621 ASP A O 1
ATOM 4871 N N . LEU A 1 622 ? 22.936 4.249 -32.758 1.00 85.12 622 LEU A N 1
ATOM 4872 C CA . LEU A 1 622 ? 22.790 3.292 -31.664 1.00 85.12 622 LEU A CA 1
ATOM 4873 C C . LEU A 1 622 ? 22.963 3.961 -30.291 1.00 85.12 622 LEU A C 1
ATOM 4875 O O . LEU A 1 622 ? 22.160 3.720 -29.386 1.00 85.12 622 LEU A O 1
ATOM 4879 N N . LEU A 1 623 ? 23.985 4.804 -30.117 1.00 85.12 623 LEU A N 1
ATOM 4880 C CA . LEU A 1 623 ? 24.207 5.518 -28.855 1.00 85.12 623 LEU A CA 1
ATOM 4881 C C . LEU A 1 623 ? 23.084 6.518 -28.552 1.00 85.12 623 LEU A C 1
ATOM 4883 O O . LEU A 1 623 ? 22.588 6.550 -27.425 1.00 85.12 623 LEU A O 1
ATOM 4887 N N . SER A 1 624 ? 22.632 7.284 -29.553 1.00 87.12 624 SER A N 1
ATOM 4888 C CA . SER A 1 624 ? 21.499 8.212 -29.418 1.00 87.12 624 SER A CA 1
ATOM 4889 C C . SER A 1 624 ? 20.228 7.479 -28.974 1.00 87.12 624 SER A C 1
ATOM 4891 O O . SER A 1 624 ? 19.549 7.917 -28.040 1.00 87.12 624 SER A O 1
ATOM 4893 N N . MET A 1 625 ? 19.942 6.321 -29.579 1.00 90.00 625 MET A N 1
ATOM 4894 C CA . MET A 1 625 ? 18.826 5.457 -29.193 1.00 90.00 625 MET A CA 1
ATOM 4895 C C . MET A 1 625 ? 18.966 4.957 -27.749 1.00 90.00 625 MET A C 1
ATOM 4897 O O . MET A 1 625 ? 18.027 5.068 -26.961 1.00 90.00 625 MET A O 1
ATOM 4901 N N . LEU A 1 626 ? 20.135 4.429 -27.375 1.00 90.56 626 LEU A N 1
ATOM 4902 C CA . LEU A 1 626 ? 20.371 3.886 -26.036 1.00 90.56 626 LEU A CA 1
ATOM 4903 C C . LEU A 1 626 ? 20.276 4.951 -24.944 1.00 90.56 626 LEU A C 1
ATOM 4905 O O . LEU A 1 626 ? 19.684 4.683 -23.899 1.00 90.56 626 LEU A O 1
ATOM 4909 N N . PHE A 1 627 ? 20.799 6.158 -25.166 1.00 90.94 627 PHE A N 1
ATOM 4910 C CA . PHE A 1 627 ? 20.655 7.245 -24.198 1.00 90.94 627 PHE A CA 1
ATOM 4911 C C . PHE A 1 627 ? 19.202 7.703 -24.074 1.00 90.94 627 PHE A C 1
ATOM 4913 O O . PHE A 1 627 ? 18.734 7.933 -22.958 1.00 90.94 627 PHE A O 1
ATOM 4920 N N . PHE A 1 628 ? 18.459 7.767 -25.184 1.00 92.12 628 PHE A N 1
ATOM 4921 C CA . PHE A 1 628 ? 17.036 8.084 -25.120 1.00 92.12 628 PHE A CA 1
ATOM 4922 C C . PHE A 1 628 ? 16.264 7.027 -24.327 1.00 92.12 628 PHE A C 1
ATOM 4924 O O . PHE A 1 628 ? 15.488 7.348 -23.426 1.00 92.12 628 PHE A O 1
ATOM 4931 N N . HIS A 1 629 ? 16.521 5.748 -24.594 1.00 93.44 629 HIS A N 1
ATOM 4932 C CA . HIS A 1 629 ? 15.915 4.646 -23.852 1.00 93.44 629 HIS A CA 1
ATOM 4933 C C . HIS A 1 629 ? 16.320 4.651 -22.370 1.00 93.44 629 HIS A C 1
ATOM 4935 O O . HIS A 1 629 ? 15.482 4.409 -21.505 1.00 93.44 629 HIS A O 1
ATOM 4941 N N . ALA A 1 630 ? 17.565 5.007 -22.048 1.00 93.50 630 ALA A N 1
ATOM 4942 C CA . ALA A 1 630 ? 18.015 5.153 -20.667 1.00 93.50 630 ALA A CA 1
ATOM 4943 C C . ALA A 1 630 ? 17.239 6.256 -19.933 1.00 93.50 630 ALA A C 1
ATOM 4945 O O . ALA A 1 630 ? 16.694 6.009 -18.858 1.00 93.50 630 ALA A O 1
ATOM 4946 N N . VAL A 1 631 ? 17.129 7.450 -20.529 1.00 94.00 631 VAL A N 1
ATOM 4947 C CA . VAL A 1 631 ? 16.405 8.585 -19.933 1.00 94.00 631 VAL A CA 1
ATOM 4948 C C . VAL A 1 631 ? 14.915 8.275 -19.794 1.00 94.00 631 VAL A C 1
ATOM 4950 O O . VAL A 1 631 ? 14.328 8.571 -18.756 1.00 94.00 631 VAL A O 1
ATOM 4953 N N . THR A 1 632 ? 14.299 7.635 -20.790 1.00 95.00 632 THR A N 1
ATOM 4954 C CA . THR A 1 632 ? 12.877 7.252 -20.733 1.00 95.00 632 THR A CA 1
ATOM 4955 C C . THR A 1 632 ? 12.605 6.202 -19.659 1.00 95.00 632 THR A C 1
ATOM 4957 O O . THR A 1 632 ? 11.714 6.403 -18.834 1.00 95.00 632 THR A O 1
ATOM 4960 N N . LEU A 1 633 ? 13.395 5.125 -19.589 1.00 95.19 633 LEU A N 1
ATOM 4961 C CA . LEU A 1 633 ? 13.279 4.115 -18.530 1.00 95.19 633 LEU A CA 1
ATOM 4962 C C . LEU A 1 633 ? 13.463 4.740 -17.146 1.00 95.19 633 LEU A C 1
ATOM 4964 O O . LEU A 1 633 ? 12.672 4.495 -16.232 1.00 95.19 633 LEU A O 1
ATOM 4968 N N . GLN A 1 634 ? 14.466 5.602 -17.002 1.00 93.69 634 GLN A N 1
ATOM 4969 C CA . GLN A 1 634 ? 14.725 6.301 -15.755 1.00 93.69 634 GLN A CA 1
ATOM 4970 C C . GLN A 1 634 ? 13.593 7.272 -15.385 1.00 93.69 634 GLN A C 1
ATOM 4972 O O . GLN A 1 634 ? 13.267 7.388 -14.201 1.00 93.69 634 GLN A O 1
ATOM 4977 N N . ALA A 1 635 ? 12.953 7.928 -16.359 1.00 94.88 635 ALA A N 1
ATOM 4978 C CA . ALA A 1 635 ? 11.787 8.785 -16.141 1.00 94.88 635 ALA A CA 1
ATOM 4979 C C . ALA A 1 635 ? 10.621 7.996 -15.542 1.00 94.88 635 ALA A C 1
ATOM 4981 O O . ALA A 1 635 ? 10.019 8.432 -14.559 1.00 94.88 635 ALA A O 1
ATOM 4982 N N . LEU A 1 636 ? 10.328 6.814 -16.094 1.00 95.25 636 LEU A N 1
ATOM 4983 C CA . LEU A 1 636 ? 9.258 5.941 -15.605 1.00 95.25 636 LEU A CA 1
ATOM 4984 C C . LEU A 1 636 ? 9.543 5.467 -14.184 1.00 95.25 636 LEU A C 1
ATOM 4986 O O . LEU A 1 636 ? 8.713 5.640 -13.293 1.00 95.25 636 LEU A O 1
ATOM 4990 N N . ILE A 1 637 ? 10.739 4.929 -13.956 1.00 94.56 637 ILE A N 1
ATOM 4991 C CA . ILE A 1 637 ? 11.166 4.419 -12.652 1.00 94.56 637 ILE A CA 1
ATOM 4992 C C . ILE A 1 637 ? 11.122 5.532 -11.597 1.00 94.56 637 ILE A C 1
ATOM 4994 O O . ILE A 1 637 ? 10.467 5.374 -10.566 1.00 94.56 637 ILE A O 1
ATOM 4998 N N . SER A 1 638 ? 11.736 6.688 -11.881 1.00 93.25 638 SER A N 1
ATOM 4999 C CA . SER A 1 638 ? 11.759 7.837 -10.962 1.00 93.25 638 SER A CA 1
ATOM 5000 C C . SER A 1 638 ? 10.349 8.333 -10.644 1.00 93.25 638 SER A C 1
ATOM 5002 O O . SER A 1 638 ? 10.066 8.710 -9.511 1.00 93.25 638 SER A O 1
ATOM 5004 N N . SER A 1 639 ? 9.439 8.287 -11.619 1.00 94.44 639 SER A N 1
ATOM 5005 C CA . SER A 1 639 ? 8.041 8.684 -11.443 1.00 94.44 639 SER A CA 1
ATOM 5006 C C . SER A 1 639 ? 7.260 7.761 -10.516 1.00 94.44 639 SER A C 1
ATOM 5008 O O . SER A 1 639 ? 6.534 8.232 -9.637 1.00 94.44 639 SER A O 1
ATOM 5010 N N . PHE A 1 640 ? 7.402 6.445 -10.699 1.00 94.56 640 PHE A N 1
ATOM 5011 C CA . PHE A 1 640 ? 6.745 5.468 -9.834 1.00 94.56 640 PHE A CA 1
ATOM 5012 C C . PHE A 1 640 ? 7.300 5.522 -8.415 1.00 94.56 640 PHE A C 1
ATOM 5014 O O . PHE A 1 640 ? 6.516 5.493 -7.470 1.00 94.56 640 PHE A O 1
ATOM 5021 N N . ILE A 1 641 ? 8.613 5.699 -8.260 1.00 93.06 641 ILE A N 1
ATOM 5022 C CA . ILE A 1 641 ? 9.251 5.881 -6.952 1.00 93.06 641 ILE A CA 1
ATOM 5023 C C . ILE A 1 641 ? 8.757 7.169 -6.277 1.00 93.06 641 ILE A C 1
ATOM 5025 O O . ILE A 1 641 ? 8.324 7.128 -5.126 1.00 93.06 641 ILE A O 1
ATOM 5029 N N . ALA A 1 642 ? 8.741 8.299 -6.991 1.00 91.44 642 ALA A N 1
ATOM 5030 C CA . ALA A 1 642 ? 8.263 9.577 -6.461 1.00 91.44 642 ALA A CA 1
ATOM 5031 C C . ALA A 1 642 ? 6.782 9.519 -6.037 1.00 91.44 642 ALA A C 1
ATOM 5033 O O . ALA A 1 642 ? 6.407 10.048 -4.988 1.00 91.44 642 ALA A O 1
ATOM 5034 N N . GLY A 1 643 ? 5.934 8.845 -6.822 1.00 90.94 643 GLY A N 1
ATOM 5035 C CA . GLY A 1 643 ? 4.540 8.597 -6.452 1.00 90.94 643 GLY A CA 1
ATOM 5036 C C . GLY A 1 643 ? 4.404 7.687 -5.234 1.00 90.94 643 GLY A C 1
ATOM 5037 O O . GLY A 1 643 ? 3.662 8.011 -4.303 1.00 90.94 643 GLY A O 1
ATOM 5038 N N . TYR A 1 644 ? 5.162 6.588 -5.209 1.00 90.75 644 TYR A N 1
ATOM 5039 C CA . TYR A 1 644 ? 5.158 5.627 -4.111 1.00 90.75 644 TYR A CA 1
ATOM 5040 C C . TYR A 1 644 ? 5.562 6.281 -2.784 1.00 90.75 644 TYR A C 1
ATOM 5042 O O . TYR A 1 644 ? 4.844 6.149 -1.801 1.00 90.75 644 TYR A O 1
ATOM 5050 N N . ILE A 1 645 ? 6.625 7.089 -2.761 1.00 88.69 645 ILE A N 1
ATOM 5051 C CA . ILE A 1 645 ? 7.049 7.810 -1.548 1.00 88.69 645 ILE A CA 1
ATOM 5052 C C . ILE A 1 645 ? 5.976 8.805 -1.074 1.00 88.69 645 ILE A C 1
ATOM 5054 O O . ILE A 1 645 ? 5.775 8.982 0.127 1.00 88.69 645 ILE A O 1
ATOM 5058 N N . ARG A 1 646 ? 5.240 9.443 -1.995 1.00 86.88 646 ARG A N 1
ATOM 5059 C CA . ARG A 1 646 ? 4.192 10.413 -1.638 1.00 86.88 646 ARG A CA 1
ATOM 5060 C C . ARG A 1 646 ? 2.957 9.755 -1.025 1.00 86.88 646 ARG A C 1
ATOM 5062 O O . ARG A 1 646 ? 2.468 10.218 0.002 1.00 86.88 646 ARG A O 1
ATOM 5069 N N . ASN A 1 647 ? 2.398 8.746 -1.691 1.00 83.31 647 ASN A N 1
ATOM 5070 C CA . ASN A 1 647 ? 1.072 8.216 -1.349 1.00 83.31 647 ASN A CA 1
ATOM 5071 C C . ASN A 1 647 ? 1.060 6.720 -1.016 1.00 83.31 647 ASN A C 1
ATOM 5073 O O . ASN A 1 647 ? -0.025 6.187 -0.808 1.00 83.31 647 ASN A O 1
ATOM 5077 N N . VAL A 1 648 ? 2.214 6.044 -0.988 1.00 84.44 648 VAL A N 1
ATOM 5078 C CA . VAL A 1 648 ? 2.382 4.605 -0.661 1.00 84.44 648 VAL A CA 1
ATOM 5079 C C . VAL A 1 648 ? 1.755 3.661 -1.693 1.00 84.44 648 VAL A C 1
ATOM 5081 O O . VAL A 1 648 ? 1.908 2.449 -1.648 1.00 84.44 648 VAL A O 1
ATOM 5084 N N . GLN A 1 649 ? 1.114 4.212 -2.721 1.00 86.12 649 GLN A N 1
ATOM 5085 C CA . GLN A 1 649 ? 0.509 3.451 -3.803 1.00 86.12 649 GLN A CA 1
ATOM 5086 C C . GLN A 1 649 ? 1.243 3.710 -5.112 1.00 86.12 649 GLN A C 1
ATOM 5088 O O . GLN A 1 649 ? 1.380 4.859 -5.542 1.00 86.12 649 GLN A O 1
ATOM 5093 N N . ILE A 1 650 ? 1.640 2.632 -5.792 1.00 88.56 650 ILE A N 1
ATOM 5094 C CA . ILE A 1 650 ? 2.342 2.686 -7.087 1.00 88.56 650 ILE A CA 1
ATOM 5095 C C . ILE A 1 650 ? 1.495 3.418 -8.140 1.00 88.56 650 ILE A C 1
ATOM 5097 O O . ILE A 1 650 ? 2.022 4.205 -8.922 1.00 88.56 650 ILE A O 1
ATOM 5101 N N . ILE A 1 651 ? 0.168 3.238 -8.113 1.00 90.31 651 ILE A N 1
ATOM 5102 C CA . ILE A 1 651 ? -0.773 3.884 -9.049 1.00 90.31 651 ILE A CA 1
ATOM 5103 C C . ILE A 1 651 ? -0.689 5.415 -8.962 1.00 90.31 651 ILE A C 1
ATOM 5105 O O . ILE A 1 651 ? -0.861 6.110 -9.958 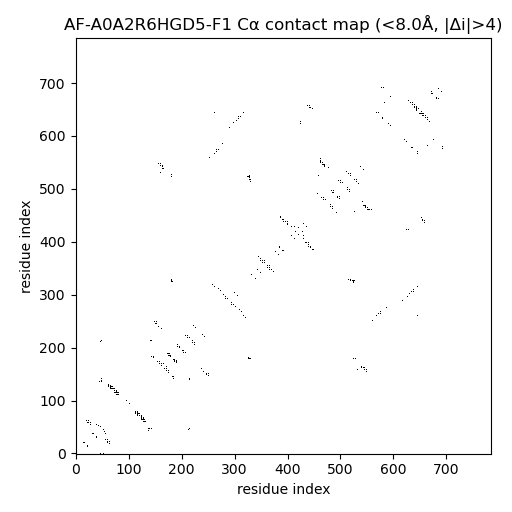1.00 90.31 651 ILE A O 1
ATOM 5109 N N . SER A 1 652 ? -0.334 5.969 -7.802 1.00 88.88 652 SER A N 1
ATOM 5110 C CA . SER A 1 652 ? -0.157 7.417 -7.675 1.00 88.88 652 SER A CA 1
ATOM 5111 C C . SER A 1 652 ? 1.071 7.963 -8.425 1.00 88.88 652 SER A C 1
ATOM 5113 O O . SER A 1 652 ? 1.159 9.169 -8.658 1.00 88.88 652 SER A O 1
ATOM 5115 N N . GLY A 1 653 ? 1.991 7.083 -8.838 1.00 92.31 653 GLY A N 1
ATOM 5116 C CA . GLY A 1 653 ? 3.135 7.373 -9.706 1.00 92.31 653 GLY A CA 1
ATOM 5117 C C . GLY A 1 653 ? 2.763 7.693 -11.150 1.00 92.31 653 GLY A C 1
ATOM 5118 O O . GLY A 1 653 ? 3.524 8.356 -11.848 1.00 92.31 653 GLY A O 1
ATOM 5119 N N . VAL A 1 654 ? 1.571 7.287 -11.592 1.00 94.31 654 VAL A N 1
ATOM 5120 C CA . VAL A 1 654 ? 1.115 7.405 -12.984 1.00 94.31 654 VAL A CA 1
ATOM 5121 C C . VAL A 1 654 ? 1.102 8.864 -13.462 1.00 94.31 654 VAL A C 1
ATOM 5123 O O . VAL A 1 654 ? 1.562 9.143 -14.568 1.00 94.31 654 VAL A O 1
ATOM 5126 N N . LYS A 1 655 ? 0.677 9.817 -12.619 1.00 94.06 655 LYS A N 1
ATOM 5127 C CA . LYS A 1 655 ? 0.688 11.251 -12.970 1.00 94.06 655 LYS A CA 1
ATOM 5128 C C . LYS A 1 655 ? 2.094 11.793 -13.216 1.00 94.06 655 LYS A C 1
ATOM 5130 O O . LYS A 1 655 ? 2.308 12.590 -14.126 1.00 94.06 655 LYS A O 1
ATOM 5135 N N . TYR A 1 656 ? 3.058 11.324 -12.425 1.00 94.19 656 TYR A N 1
ATOM 5136 C CA . TYR A 1 656 ? 4.463 11.673 -12.595 1.00 94.19 656 TYR A CA 1
ATOM 5137 C C . TYR A 1 656 ? 5.042 11.001 -13.834 1.00 94.19 656 TYR A C 1
ATOM 5139 O O . TYR A 1 656 ? 5.789 11.649 -14.554 1.00 94.19 656 TYR A O 1
ATOM 5147 N N . ALA A 1 657 ? 4.640 9.759 -14.128 1.00 95.50 657 ALA A N 1
ATOM 5148 C CA . ALA A 1 657 ? 5.127 9.014 -15.286 1.00 95.50 657 ALA A CA 1
ATOM 5149 C C . ALA A 1 657 ? 4.755 9.733 -16.580 1.00 95.50 657 ALA A C 1
ATOM 5151 O O . ALA A 1 657 ? 5.610 9.930 -17.435 1.00 95.50 657 ALA A O 1
ATOM 5152 N N . VAL A 1 658 ? 3.515 10.217 -16.679 1.00 95.62 658 VAL A N 1
ATOM 5153 C CA . VAL A 1 658 ? 3.069 11.054 -17.799 1.00 95.62 658 VAL A CA 1
ATOM 5154 C C . VAL A 1 658 ? 3.862 12.364 -17.852 1.00 95.62 658 VAL A C 1
ATOM 5156 O O . VAL A 1 658 ? 4.381 12.715 -18.911 1.00 95.62 658 VAL A O 1
ATOM 5159 N N . ALA A 1 659 ? 4.011 13.075 -16.731 1.00 95.25 659 ALA A N 1
ATOM 5160 C CA . ALA A 1 659 ? 4.705 14.364 -16.700 1.00 95.25 659 ALA A CA 1
ATOM 5161 C C . ALA A 1 659 ? 6.203 14.252 -17.053 1.00 95.25 659 ALA A C 1
ATOM 5163 O O . ALA A 1 659 ? 6.670 14.923 -17.973 1.00 95.25 659 ALA A O 1
ATOM 5164 N N . LEU A 1 660 ? 6.960 13.386 -16.371 1.00 94.94 660 LEU A N 1
ATOM 5165 C CA . LEU A 1 660 ? 8.406 13.238 -16.567 1.00 94.94 660 LEU A CA 1
ATOM 5166 C C . LEU A 1 660 ? 8.754 12.585 -17.904 1.00 94.94 660 LEU A C 1
ATOM 5168 O O . LEU A 1 660 ? 9.740 12.995 -18.519 1.00 94.94 660 LEU A O 1
ATOM 5172 N N . ALA A 1 661 ? 7.949 11.631 -18.389 1.00 94.69 661 ALA A N 1
ATOM 5173 C CA . ALA A 1 661 ? 8.138 11.090 -19.733 1.00 94.69 661 ALA A CA 1
ATOM 5174 C C . ALA A 1 661 ? 7.948 12.190 -20.787 1.00 94.69 661 ALA A C 1
ATOM 5176 O O . ALA A 1 661 ? 8.753 12.285 -21.712 1.00 94.69 661 ALA A O 1
ATOM 5177 N N . THR A 1 662 ? 6.944 13.062 -20.622 1.00 95.12 662 THR A N 1
ATOM 5178 C CA . THR A 1 662 ? 6.737 14.212 -21.521 1.00 95.12 662 THR A CA 1
ATOM 5179 C C . THR A 1 662 ? 7.936 15.152 -21.513 1.00 95.12 662 THR A C 1
ATOM 5181 O O . THR A 1 662 ? 8.390 15.557 -22.579 1.00 95.12 662 THR A O 1
ATOM 5184 N N . VAL A 1 663 ? 8.511 15.436 -20.339 1.00 95.44 663 VAL A N 1
ATOM 5185 C CA . VAL A 1 663 ? 9.748 16.228 -20.241 1.00 95.44 663 VAL A CA 1
ATOM 5186 C C . VAL A 1 663 ? 10.915 15.536 -20.956 1.00 95.44 663 VAL A C 1
ATOM 5188 O O . VAL A 1 663 ? 11.630 16.206 -21.695 1.00 95.44 663 VAL A O 1
ATOM 5191 N N . ALA A 1 664 ? 11.084 14.215 -20.807 1.00 94.00 664 ALA A N 1
ATOM 5192 C CA . ALA A 1 664 ? 12.092 13.451 -21.555 1.00 94.00 664 ALA A CA 1
ATOM 5193 C C . ALA A 1 664 ? 11.910 13.568 -23.069 1.00 94.00 664 ALA A C 1
ATOM 5195 O O . ALA A 1 664 ? 12.881 13.819 -23.778 1.00 94.00 664 ALA A O 1
ATOM 5196 N N . LEU A 1 665 ? 10.678 13.409 -23.558 1.00 93.88 665 LEU A N 1
ATOM 5197 C CA . LEU A 1 665 ? 10.377 13.462 -24.986 1.00 93.88 665 LEU A CA 1
ATOM 5198 C C . LEU A 1 665 ? 10.703 14.843 -25.552 1.00 93.88 665 LEU A C 1
ATOM 5200 O O . LEU A 1 665 ? 11.445 14.947 -26.523 1.00 93.88 665 LEU A O 1
ATOM 5204 N N . VAL A 1 666 ? 10.196 15.897 -24.906 1.00 93.44 666 VAL A N 1
ATOM 5205 C CA . VAL A 1 666 ? 10.421 17.285 -25.330 1.00 93.44 666 VAL A CA 1
ATOM 5206 C C . VAL A 1 666 ? 11.910 17.618 -25.299 1.00 93.44 666 VAL A C 1
ATOM 5208 O O . VAL A 1 666 ? 12.449 18.099 -26.295 1.00 93.44 666 VAL A O 1
ATOM 5211 N N . ALA A 1 667 ? 12.604 17.302 -24.204 1.00 90.38 667 ALA A N 1
ATOM 5212 C CA . ALA A 1 667 ? 14.034 17.564 -24.094 1.00 90.38 667 ALA A CA 1
ATOM 5213 C C . ALA A 1 667 ? 14.836 16.828 -25.176 1.00 90.38 667 ALA A C 1
ATOM 5215 O O . ALA A 1 667 ? 15.685 17.435 -25.822 1.00 90.38 667 ALA A O 1
ATOM 5216 N N . TRP A 1 668 ? 14.548 15.548 -25.425 1.00 91.19 668 TRP A N 1
ATOM 5217 C CA . TRP A 1 668 ? 15.291 14.775 -26.418 1.00 91.19 668 TRP A CA 1
ATOM 5218 C C . TRP A 1 668 ? 15.010 15.230 -27.851 1.00 91.19 668 TRP A C 1
ATOM 5220 O O . TRP A 1 668 ? 15.935 15.310 -28.656 1.00 91.19 668 TRP A O 1
ATOM 5230 N N . THR A 1 669 ? 13.759 15.597 -28.159 1.00 89.50 669 THR A N 1
ATOM 5231 C CA . THR A 1 669 ? 13.412 16.193 -29.459 1.00 89.50 669 THR A CA 1
ATOM 5232 C C . THR A 1 669 ? 14.153 17.509 -29.696 1.00 89.50 669 THR A C 1
ATOM 5234 O O . THR A 1 669 ? 14.646 17.732 -30.798 1.00 89.50 669 THR A O 1
ATOM 5237 N N . ALA A 1 670 ? 14.312 18.346 -28.664 1.00 87.56 670 ALA A N 1
ATOM 5238 C CA . ALA A 1 670 ? 15.084 19.582 -28.760 1.00 87.56 670 ALA A CA 1
ATOM 5239 C C . ALA A 1 670 ? 16.582 19.307 -28.987 1.00 87.56 670 ALA A C 1
ATOM 5241 O O . ALA A 1 670 ? 17.201 19.939 -29.839 1.00 87.56 670 ALA A O 1
ATOM 5242 N N . VAL A 1 671 ? 17.161 18.333 -28.275 1.00 86.44 671 VAL A N 1
ATOM 5243 C CA . VAL A 1 671 ? 18.571 17.935 -28.454 1.00 86.44 671 VAL A CA 1
ATOM 5244 C C . VAL A 1 671 ? 18.829 17.399 -29.866 1.00 86.44 671 VAL A C 1
ATOM 5246 O O . VAL A 1 671 ? 19.848 17.734 -30.466 1.00 86.44 671 VAL A O 1
ATOM 5249 N N . GLU A 1 672 ? 17.911 16.599 -30.413 1.00 83.00 672 GLU A N 1
ATOM 5250 C CA . GLU A 1 672 ? 17.997 16.094 -31.790 1.00 83.00 672 GLU A CA 1
ATOM 5251 C C . GLU A 1 672 ? 18.015 17.241 -32.812 1.00 83.00 672 GLU A C 1
ATOM 5253 O O . GLU A 1 672 ? 18.880 17.277 -33.682 1.00 83.00 672 GLU A O 1
ATOM 5258 N N . GLN A 1 673 ? 17.117 18.222 -32.662 1.00 82.31 673 GLN A N 1
ATOM 5259 C CA . GLN A 1 673 ? 17.042 19.382 -33.558 1.00 82.31 673 GLN A CA 1
ATOM 5260 C C . GLN A 1 673 ? 18.303 20.252 -33.522 1.00 82.31 673 GLN A C 1
ATOM 5262 O O . GLN A 1 673 ? 18.744 20.742 -34.564 1.00 82.31 673 GLN A O 1
ATOM 5267 N N . ILE A 1 674 ? 18.886 20.444 -32.333 1.00 80.06 674 ILE A N 1
ATOM 5268 C CA . ILE A 1 674 ? 20.144 21.185 -32.164 1.00 80.06 674 ILE A CA 1
ATOM 5269 C C . ILE A 1 674 ? 21.277 20.449 -32.884 1.00 80.06 674 ILE A C 1
ATOM 5271 O O . ILE A 1 674 ? 22.034 21.064 -33.633 1.00 80.06 674 ILE A O 1
ATOM 5275 N N . SER A 1 675 ? 21.358 19.129 -32.708 1.00 72.19 675 SER A N 1
ATOM 5276 C CA . SER A 1 675 ? 22.388 18.311 -33.345 1.00 72.19 675 SER A CA 1
ATOM 5277 C C . SER A 1 675 ? 22.259 18.245 -34.869 1.00 72.19 675 SER A C 1
ATOM 5279 O O . SER A 1 675 ? 23.268 18.091 -35.550 1.00 72.19 675 SER A O 1
ATOM 5281 N N . SER A 1 676 ? 21.047 18.358 -35.420 1.00 68.12 676 SER A N 1
ATOM 5282 C CA . SER A 1 676 ? 20.810 18.334 -36.868 1.00 68.12 676 SER A CA 1
ATOM 5283 C C . SER A 1 676 ? 20.961 19.709 -37.545 1.00 68.12 676 SER A C 1
ATOM 5285 O O . SER A 1 676 ? 20.577 19.861 -38.704 1.00 68.12 676 SER A O 1
ATOM 5287 N N . GLY A 1 677 ? 21.471 20.731 -36.840 1.00 58.59 677 GLY A N 1
ATOM 5288 C CA . GLY A 1 677 ? 21.704 22.078 -37.384 1.00 58.59 677 GLY A CA 1
ATOM 5289 C C . GLY A 1 677 ? 20.459 22.975 -37.482 1.00 58.59 677 GLY A C 1
ATOM 5290 O O . GLY A 1 677 ? 20.487 23.993 -38.177 1.00 58.59 677 GLY A O 1
ATOM 5291 N N . GLY A 1 678 ? 19.362 22.626 -36.800 1.00 51.38 678 GLY A N 1
ATOM 5292 C CA . GLY A 1 678 ? 18.142 23.434 -36.751 1.00 51.38 678 GLY A CA 1
ATOM 5293 C C . GLY A 1 678 ? 18.342 24.704 -35.921 1.00 51.38 678 GLY A C 1
ATOM 5294 O O . GLY A 1 678 ? 18.496 24.650 -34.703 1.00 51.38 678 GLY A O 1
ATOM 5295 N N . THR A 1 679 ? 18.311 25.868 -36.569 1.00 44.47 679 THR A N 1
ATOM 5296 C CA . THR A 1 679 ? 18.676 27.175 -35.984 1.00 44.47 679 THR A CA 1
ATOM 5297 C C . THR A 1 679 ? 17.677 27.716 -34.945 1.00 44.47 679 THR A C 1
ATOM 5299 O O . THR A 1 679 ? 17.915 28.772 -34.369 1.00 44.47 679 THR A O 1
ATOM 5302 N N . GLU A 1 680 ? 16.582 27.001 -34.667 1.00 51.78 680 GLU A N 1
ATOM 5303 C CA . GLU A 1 680 ? 15.504 27.433 -33.758 1.00 51.78 680 GLU A CA 1
ATOM 5304 C C . GLU A 1 680 ? 15.506 26.711 -32.387 1.00 51.78 680 GLU A C 1
ATOM 5306 O O . GLU A 1 680 ? 14.770 27.101 -31.484 1.00 51.78 680 GLU A O 1
ATOM 5311 N N . GLY A 1 681 ? 16.345 25.682 -32.181 1.00 45.00 681 GLY A N 1
ATOM 5312 C CA . GLY A 1 681 ? 16.287 24.813 -30.987 1.00 45.00 681 GLY A CA 1
ATOM 5313 C C . GLY A 1 681 ? 17.014 25.315 -29.726 1.00 45.00 681 GLY A C 1
ATOM 5314 O O . GLY A 1 681 ? 16.775 24.807 -28.629 1.00 45.00 681 GLY A O 1
ATOM 5315 N N . GLY A 1 682 ? 17.895 26.314 -29.848 1.00 45.44 682 GLY A N 1
ATOM 5316 C CA . GLY A 1 682 ? 18.782 26.752 -28.757 1.00 45.44 682 GLY A CA 1
ATOM 5317 C C . GLY A 1 682 ? 18.077 27.426 -27.569 1.00 45.44 682 GLY A C 1
ATOM 5318 O O . GLY A 1 682 ? 18.550 27.332 -26.436 1.00 45.44 682 GLY A O 1
ATOM 5319 N N . GLU A 1 683 ? 16.925 28.066 -27.790 1.00 48.38 683 GLU A N 1
ATOM 5320 C CA . GLU A 1 683 ? 16.211 28.810 -26.739 1.00 48.38 683 GLU A CA 1
ATOM 5321 C C . GLU A 1 683 ? 15.405 27.898 -25.792 1.00 48.38 683 GLU A C 1
ATOM 5323 O O . GLU A 1 683 ? 15.269 28.195 -24.603 1.00 48.38 683 GLU A O 1
ATOM 5328 N N . ALA A 1 684 ? 14.937 26.739 -26.272 1.00 45.22 684 ALA A N 1
ATOM 5329 C CA . ALA A 1 684 ? 14.148 25.793 -25.475 1.00 45.22 684 ALA A CA 1
ATOM 5330 C C . ALA A 1 684 ? 14.985 25.069 -24.401 1.00 45.22 684 ALA A C 1
ATOM 5332 O O . ALA A 1 684 ? 14.502 24.795 -23.300 1.00 45.22 684 ALA A O 1
ATOM 5333 N N . LEU A 1 685 ? 16.263 24.797 -24.690 1.00 42.94 685 LEU A N 1
ATOM 5334 C CA . LEU A 1 685 ? 17.172 24.121 -23.760 1.00 42.94 685 LEU A CA 1
ATOM 5335 C C . LEU A 1 685 ? 17.683 25.073 -22.663 1.00 42.94 685 LEU A C 1
ATOM 5337 O O . LEU A 1 685 ? 17.860 24.658 -21.518 1.00 42.94 685 LEU A O 1
ATOM 5341 N N . LEU A 1 686 ? 17.825 26.369 -22.974 1.00 44.66 686 LEU A N 1
ATOM 5342 C CA . LEU A 1 686 ? 18.156 27.409 -21.992 1.00 44.66 686 LEU A CA 1
ATOM 5343 C C . LEU A 1 686 ? 17.036 27.633 -20.963 1.00 44.66 686 LEU A C 1
ATOM 5345 O O . LEU A 1 686 ? 17.336 27.957 -19.815 1.00 44.66 686 LEU A O 1
ATOM 5349 N N . LEU A 1 687 ? 15.771 27.386 -21.319 1.00 48.22 687 LEU A N 1
ATOM 5350 C CA . LEU A 1 687 ? 14.654 27.432 -20.368 1.00 48.22 687 LEU A CA 1
ATOM 5351 C C . LEU A 1 687 ? 14.588 26.199 -19.451 1.00 48.22 687 LEU A C 1
ATOM 5353 O O . LEU A 1 687 ? 14.251 26.353 -18.282 1.00 48.22 687 LEU A O 1
ATOM 5357 N N . LEU A 1 688 ? 14.952 25.004 -19.937 1.00 46.41 688 LEU A N 1
ATOM 5358 C CA . LEU A 1 688 ? 14.955 23.763 -19.142 1.00 46.41 688 LEU A CA 1
ATOM 5359 C C . LEU A 1 688 ? 16.205 23.604 -18.256 1.00 46.41 688 LEU A C 1
ATOM 5361 O O . LEU A 1 688 ? 16.106 23.108 -17.135 1.00 46.41 688 LEU A O 1
ATOM 5365 N N . VAL A 1 689 ? 17.378 24.038 -18.732 1.00 44.53 689 VAL A N 1
ATOM 5366 C CA . VAL A 1 689 ? 18.649 23.967 -17.984 1.00 44.53 689 VAL A CA 1
ATOM 5367 C C . VAL A 1 689 ? 18.859 25.217 -17.118 1.00 44.53 689 VAL A C 1
ATOM 5369 O O . VAL A 1 689 ? 19.345 25.114 -15.991 1.00 44.53 689 VAL A O 1
ATOM 5372 N N . GLY A 1 690 ? 18.430 26.398 -17.579 1.00 38.38 690 GLY A N 1
ATOM 5373 C CA . GLY A 1 690 ? 18.555 27.657 -16.833 1.00 38.38 690 GLY A CA 1
ATOM 5374 C C . GLY A 1 690 ? 17.658 27.744 -15.593 1.00 38.38 690 GLY A C 1
ATOM 5375 O O . GLY A 1 690 ? 18.032 28.388 -14.612 1.00 38.38 690 GLY A O 1
ATOM 5376 N N . SER A 1 691 ? 16.517 27.044 -15.574 1.00 43.16 691 SER A N 1
ATOM 5377 C CA . SER A 1 691 ? 15.626 27.000 -14.404 1.00 43.16 691 SER A CA 1
ATOM 5378 C C . SER A 1 691 ? 16.098 26.052 -13.296 1.00 43.16 691 SER A C 1
ATOM 5380 O O . SER A 1 691 ? 15.622 26.158 -12.168 1.00 43.16 691 SER A O 1
ATOM 5382 N N . ALA A 1 692 ? 17.034 25.141 -13.587 1.00 40.38 692 ALA A N 1
ATOM 5383 C CA . ALA A 1 692 ? 17.630 24.250 -12.587 1.00 40.38 692 ALA A CA 1
ATOM 5384 C C . ALA A 1 692 ? 18.795 24.908 -11.816 1.00 40.38 692 ALA A C 1
ATOM 5386 O O . ALA A 1 692 ? 19.225 24.387 -10.790 1.00 40.38 692 ALA A O 1
ATOM 5387 N N . GLY A 1 693 ? 19.290 26.056 -12.298 1.00 35.53 693 GLY A N 1
ATOM 5388 C CA . GLY A 1 693 ? 20.458 26.757 -11.766 1.00 35.53 693 GLY A CA 1
ATOM 5389 C C . GLY A 1 693 ? 20.125 27.796 -10.705 1.00 35.53 693 GLY A C 1
ATOM 5390 O O . GLY A 1 693 ? 20.307 27.534 -9.527 1.00 35.53 693 GLY A O 1
ATOM 5391 N N . TRP A 1 694 ? 19.656 28.989 -11.076 1.00 33.50 694 TRP A N 1
ATOM 5392 C CA . TRP A 1 694 ? 19.579 30.130 -10.152 1.00 33.50 694 TRP A CA 1
ATOM 5393 C C . TRP A 1 694 ? 18.349 31.002 -10.433 1.00 33.50 694 TRP A C 1
ATOM 5395 O O . TRP A 1 694 ? 18.392 31.869 -11.296 1.00 33.50 694 TRP A O 1
ATOM 5405 N N . SER A 1 695 ? 17.252 30.804 -9.697 1.00 31.00 695 SER A N 1
ATOM 5406 C CA . SER A 1 695 ? 16.238 31.862 -9.457 1.00 31.00 695 SER A CA 1
ATOM 5407 C C . SER A 1 695 ? 15.134 31.472 -8.466 1.00 31.00 695 SER A C 1
ATOM 5409 O O . SER A 1 695 ? 14.465 32.356 -7.942 1.00 31.00 695 SER A O 1
ATOM 5411 N N . LEU A 1 696 ? 14.970 30.188 -8.127 1.00 32.34 696 LEU A N 1
ATOM 5412 C CA . LEU A 1 696 ? 13.956 29.741 -7.152 1.00 32.34 696 LEU A CA 1
ATOM 5413 C C . LEU A 1 696 ? 14.424 29.742 -5.686 1.00 32.34 696 LEU A C 1
ATOM 5415 O O . LEU A 1 696 ? 13.630 29.477 -4.788 1.00 32.34 696 LEU A O 1
ATOM 5419 N N . TRP A 1 697 ? 15.689 30.083 -5.425 1.00 35.50 697 TRP A N 1
ATOM 5420 C CA . TRP A 1 697 ? 16.276 30.053 -4.084 1.00 35.50 697 TRP A CA 1
ATOM 5421 C C . TRP A 1 697 ? 17.044 31.345 -3.799 1.00 35.50 697 TRP A C 1
ATOM 5423 O O . TRP A 1 697 ? 18.271 31.404 -3.868 1.00 35.50 697 TRP A O 1
ATOM 5433 N N . GLY A 1 698 ? 16.306 32.409 -3.483 1.00 27.92 698 GLY A N 1
ATOM 5434 C CA . GLY A 1 698 ? 16.879 33.609 -2.886 1.00 27.92 698 GLY A CA 1
ATOM 5435 C C . GLY A 1 698 ? 17.407 33.299 -1.485 1.00 27.92 698 GLY A C 1
ATOM 5436 O O . GLY A 1 698 ? 16.632 33.134 -0.545 1.00 27.92 698 GLY A O 1
ATOM 5437 N N . GLN A 1 699 ? 18.732 33.235 -1.343 1.00 35.69 699 GLN A N 1
ATOM 5438 C CA . GLN A 1 699 ? 19.399 33.320 -0.047 1.00 35.69 699 GLN A CA 1
ATOM 5439 C C . GLN A 1 699 ? 19.068 34.668 0.601 1.00 35.69 699 GLN A C 1
ATOM 5441 O O . GLN A 1 699 ? 19.368 35.729 0.056 1.00 35.69 699 GLN A O 1
ATOM 5446 N N . GLY A 1 700 ? 18.498 34.628 1.804 1.00 35.56 700 GLY A N 1
ATOM 5447 C CA . GL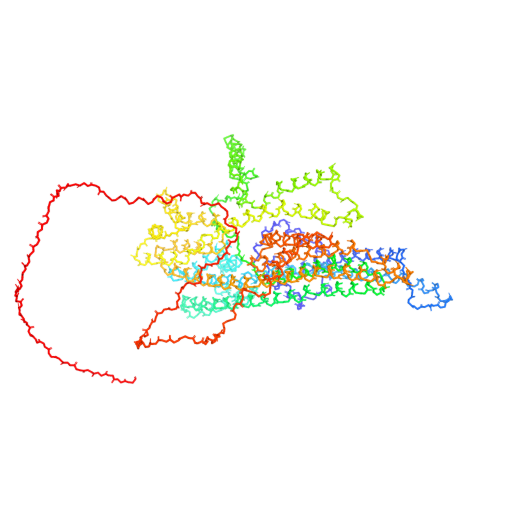Y A 1 700 ? 18.411 35.794 2.668 1.00 35.56 700 GLY A CA 1
ATOM 5448 C C . GLY A 1 700 ? 19.805 36.239 3.110 1.00 35.56 700 GLY A C 1
ATOM 5449 O O . GLY A 1 700 ? 20.350 35.706 4.074 1.00 35.56 700 GLY A O 1
ATOM 5450 N N . ARG A 1 701 ? 20.368 37.243 2.435 1.00 28.84 701 ARG A N 1
ATOM 5451 C CA . ARG A 1 701 ? 21.401 38.129 2.986 1.00 28.84 701 ARG A CA 1
ATOM 5452 C C . ARG A 1 701 ? 21.131 39.571 2.541 1.00 28.84 701 ARG A C 1
ATOM 5454 O O . ARG A 1 701 ? 20.931 39.796 1.351 1.00 28.84 701 ARG A O 1
ATOM 5461 N N . PRO A 1 702 ? 21.120 40.552 3.462 1.00 31.62 702 PRO A N 1
ATOM 5462 C CA . PRO A 1 702 ? 20.844 41.937 3.117 1.00 31.62 702 PRO A CA 1
ATOM 5463 C C . PRO A 1 702 ? 22.110 42.574 2.535 1.00 31.62 702 PRO A C 1
ATOM 5465 O O . PRO A 1 702 ? 23.107 42.751 3.235 1.00 31.62 702 PRO A O 1
ATOM 5468 N N . SER A 1 703 ? 22.088 42.913 1.248 1.00 29.70 703 SER A N 1
ATOM 5469 C CA . SER A 1 703 ? 23.116 43.748 0.634 1.00 29.70 703 SER A CA 1
ATOM 5470 C C . SER A 1 703 ? 22.789 45.225 0.844 1.00 29.70 703 SER A C 1
ATOM 5472 O O . SER A 1 703 ? 21.734 45.720 0.454 1.00 29.70 703 SER A O 1
ATOM 5474 N N . ILE A 1 704 ? 23.746 45.892 1.477 1.00 31.16 704 ILE A N 1
ATOM 5475 C CA . ILE A 1 704 ? 23.912 47.330 1.676 1.00 31.16 704 ILE A CA 1
ATOM 5476 C C . ILE A 1 704 ? 23.634 48.098 0.369 1.00 31.16 704 ILE A C 1
ATOM 5478 O O . ILE A 1 704 ? 24.275 47.834 -0.646 1.00 31.16 704 ILE A O 1
ATOM 5482 N N . LEU A 1 705 ? 22.721 49.074 0.408 1.00 29.42 705 LEU A N 1
ATOM 5483 C CA . LEU A 1 705 ? 22.584 50.108 -0.626 1.00 29.42 705 LEU A CA 1
ATOM 5484 C C . LEU A 1 705 ? 23.407 51.345 -0.231 1.00 29.42 705 LEU A C 1
ATOM 5486 O O . LEU A 1 705 ? 23.306 51.783 0.920 1.00 29.42 705 LEU A O 1
ATOM 5490 N N . PRO A 1 706 ? 24.166 51.964 -1.153 1.00 30.95 706 PRO A N 1
ATOM 5491 C CA . PRO A 1 706 ? 24.708 53.292 -0.944 1.00 30.95 706 PRO A CA 1
ATOM 5492 C C . PRO A 1 706 ? 23.716 54.362 -1.426 1.00 30.95 706 PRO A C 1
ATOM 5494 O O . PRO A 1 706 ? 23.271 54.347 -2.568 1.00 30.95 706 PRO A O 1
ATOM 5497 N N . GLY A 1 707 ? 23.448 55.323 -0.542 1.00 28.12 707 GLY A N 1
ATOM 5498 C CA . GLY A 1 707 ? 23.271 56.735 -0.880 1.00 28.12 707 GLY A CA 1
ATOM 5499 C C . GLY A 1 707 ? 21.994 57.158 -1.606 1.00 28.12 707 GLY A C 1
ATOM 5500 O O . GLY A 1 707 ? 21.958 57.186 -2.827 1.00 28.12 707 GLY A O 1
ATOM 5501 N N . CYS A 1 708 ? 21.043 57.709 -0.847 1.00 26.69 708 CYS A N 1
ATOM 5502 C CA . CYS A 1 708 ? 20.384 58.958 -1.229 1.00 26.69 708 CYS A CA 1
ATOM 5503 C C . CYS A 1 708 ? 19.929 59.730 0.021 1.00 26.69 708 CYS A C 1
ATOM 5505 O O . CYS A 1 708 ? 19.302 59.186 0.925 1.00 26.69 708 CYS A O 1
ATOM 5507 N N . ASN A 1 709 ? 20.331 61.001 0.046 1.00 27.23 709 ASN A N 1
ATOM 5508 C CA . ASN A 1 709 ? 20.058 62.049 1.027 1.00 27.23 709 ASN A CA 1
ATOM 5509 C C . ASN A 1 709 ? 18.570 62.231 1.365 1.00 27.23 709 ASN A C 1
ATOM 5511 O O . ASN A 1 709 ? 17.741 62.227 0.460 1.00 27.23 709 ASN A O 1
ATOM 5515 N N . GLY A 1 710 ? 18.296 62.627 2.615 1.00 27.14 710 GLY A N 1
ATOM 5516 C CA . GLY A 1 710 ? 17.231 63.597 2.899 1.00 27.14 710 GLY A CA 1
ATOM 5517 C C . GLY A 1 710 ? 16.308 63.290 4.078 1.00 27.14 710 GLY A C 1
ATOM 5518 O O . GLY A 1 710 ? 15.301 62.622 3.903 1.00 27.14 710 GLY A O 1
ATOM 5519 N N . SER A 1 711 ? 16.626 63.911 5.222 1.00 27.30 711 SER A N 1
ATOM 5520 C CA . SER A 1 711 ? 15.728 64.398 6.294 1.00 27.30 711 SER A CA 1
ATOM 5521 C C . SER A 1 711 ? 14.875 63.417 7.125 1.00 27.30 711 SER A C 1
ATOM 5523 O O . SER A 1 711 ? 13.906 62.850 6.637 1.00 27.30 711 SER A O 1
ATOM 5525 N N . ALA A 1 712 ? 15.251 63.342 8.416 1.00 28.16 712 ALA A N 1
ATOM 5526 C CA . ALA A 1 712 ? 14.453 63.342 9.662 1.00 28.16 712 ALA A CA 1
ATOM 5527 C C . ALA A 1 712 ? 12.918 63.167 9.536 1.00 28.16 712 ALA A C 1
ATOM 5529 O O . ALA A 1 712 ? 12.284 63.841 8.739 1.00 28.16 712 ALA A O 1
ATOM 5530 N N . ASP A 1 713 ? 12.232 62.361 10.352 1.00 27.77 713 ASP A N 1
ATOM 5531 C CA . ASP A 1 713 ? 12.232 62.473 11.811 1.00 27.77 713 ASP A CA 1
ATOM 5532 C C . ASP A 1 713 ? 11.618 61.244 12.529 1.00 27.77 713 ASP A C 1
ATOM 5534 O O . ASP A 1 713 ? 10.926 60.415 11.948 1.00 27.77 713 ASP A O 1
ATOM 5538 N N . THR A 1 714 ? 11.930 61.188 13.820 1.00 29.08 714 THR A N 1
ATOM 5539 C CA . THR A 1 714 ? 11.650 60.245 14.924 1.00 29.08 714 THR A CA 1
ATOM 5540 C C . THR A 1 714 ? 10.287 59.521 15.070 1.00 29.08 714 THR A C 1
ATOM 5542 O O . THR A 1 714 ? 9.229 60.050 14.751 1.00 29.08 714 THR A O 1
ATOM 5545 N N . GLY A 1 715 ? 10.317 58.349 15.742 1.00 26.31 715 GLY A N 1
ATOM 5546 C CA . GLY A 1 715 ? 9.203 57.847 16.575 1.00 26.31 715 GLY A CA 1
ATOM 5547 C C . GLY A 1 715 ? 8.928 56.340 16.491 1.00 26.31 715 GLY A C 1
ATOM 5548 O O . GLY A 1 715 ? 8.264 55.880 15.572 1.00 26.31 715 GLY A O 1
ATOM 5549 N N . GLY A 1 716 ? 9.405 55.560 17.466 1.00 25.70 716 GLY A N 1
ATOM 5550 C CA . GLY A 1 716 ? 9.113 54.125 17.572 1.00 25.70 716 GLY A CA 1
ATOM 5551 C C . GLY A 1 716 ? 7.780 53.805 18.259 1.00 25.70 716 GLY A C 1
ATOM 5552 O O . GLY A 1 716 ? 7.329 54.561 19.115 1.00 25.70 716 GLY A O 1
ATOM 5553 N N . CYS A 1 717 ? 7.207 52.638 17.942 1.00 24.73 717 CYS A N 1
ATOM 5554 C CA . CYS A 1 717 ? 6.457 51.798 18.884 1.00 24.73 717 CYS A CA 1
ATOM 5555 C C . CYS A 1 717 ? 6.270 50.366 18.353 1.00 24.73 717 CYS A C 1
ATOM 5557 O O . CYS A 1 717 ? 6.011 50.139 17.175 1.00 24.73 717 CYS A O 1
ATOM 5559 N N . ASN A 1 718 ? 6.421 49.415 19.276 1.00 27.91 718 ASN A N 1
ATOM 5560 C CA . ASN A 1 718 ? 6.245 47.970 19.130 1.00 27.91 718 ASN A CA 1
ATOM 5561 C C . ASN A 1 718 ? 4.790 47.573 18.825 1.00 27.91 718 ASN A C 1
ATOM 5563 O O . ASN A 1 718 ? 3.877 48.217 19.334 1.00 27.91 718 ASN A O 1
ATOM 5567 N N . SER A 1 719 ? 4.584 46.431 18.150 1.00 26.16 719 SER A N 1
ATOM 5568 C CA . SER A 1 719 ? 3.796 45.269 18.634 1.00 26.16 719 SER A CA 1
ATOM 5569 C C . SER A 1 719 ? 3.204 44.408 17.498 1.00 26.16 719 SER A C 1
ATOM 5571 O O . SER A 1 719 ? 2.743 44.916 16.488 1.00 26.16 719 SER A O 1
ATOM 5573 N N . PHE A 1 720 ? 3.226 43.085 17.714 1.00 26.00 720 PHE A N 1
ATOM 5574 C CA . PHE A 1 720 ? 2.248 42.087 17.250 1.00 26.00 720 PHE A CA 1
ATOM 5575 C C . PHE A 1 720 ? 1.862 42.021 15.758 1.00 26.00 720 PHE A C 1
ATOM 5577 O O . PHE A 1 720 ? 0.956 42.702 15.305 1.00 26.00 720 PHE A O 1
ATOM 5584 N N . THR A 1 721 ? 2.435 41.064 15.021 1.00 27.48 721 THR A N 1
ATOM 5585 C CA . THR A 1 721 ? 1.790 39.803 14.564 1.00 27.48 721 THR A CA 1
ATOM 5586 C C . THR A 1 721 ? 2.598 39.206 13.412 1.00 27.48 721 THR A C 1
ATOM 5588 O O . THR A 1 721 ? 2.762 39.797 12.351 1.00 27.48 721 THR A O 1
ATOM 5591 N N . ARG A 1 722 ? 3.113 37.994 13.623 1.00 27.09 722 ARG A N 1
ATOM 5592 C CA . ARG A 1 722 ? 3.731 37.164 12.590 1.00 27.09 722 ARG A CA 1
ATOM 5593 C C . ARG A 1 722 ? 2.987 35.832 12.585 1.00 27.09 722 ARG A C 1
ATOM 5595 O O . ARG A 1 722 ? 3.413 34.930 13.287 1.00 27.09 722 ARG A O 1
ATOM 5602 N N . GLN A 1 723 ? 1.890 35.728 11.832 1.00 30.88 723 GLN A N 1
ATOM 5603 C CA . GLN A 1 723 ? 1.407 34.460 11.260 1.00 30.88 723 GLN A CA 1
ATOM 5604 C C . GLN A 1 723 ? 0.159 34.662 10.397 1.00 30.88 723 GLN A C 1
ATOM 5606 O O . GLN A 1 723 ? -0.963 34.729 10.879 1.00 30.88 723 GLN A O 1
ATOM 5611 N N . SER A 1 724 ? 0.377 34.765 9.096 1.00 29.16 724 SER A N 1
ATOM 5612 C CA . SER A 1 724 ? -0.447 34.251 7.993 1.00 29.16 724 SER A CA 1
ATOM 5613 C C . SER A 1 724 ? 0.173 34.820 6.714 1.00 29.16 724 SER A C 1
ATOM 5615 O O . SER A 1 724 ? 0.919 35.790 6.795 1.00 29.16 724 SER A O 1
ATOM 5617 N N . LEU A 1 725 ? -0.091 34.218 5.556 1.00 27.22 725 LEU A N 1
ATOM 5618 C CA . LEU A 1 725 ? 0.569 34.465 4.257 1.00 27.22 725 LEU A CA 1
ATOM 5619 C C . LEU A 1 725 ? 1.791 33.577 3.970 1.00 27.22 725 LEU A C 1
ATOM 5621 O O . LEU A 1 725 ? 2.840 34.033 3.531 1.00 27.22 725 LEU A O 1
ATOM 5625 N N . LEU A 1 726 ? 1.603 32.268 4.134 1.00 27.39 726 LEU A N 1
ATOM 5626 C CA . LEU A 1 726 ? 2.238 31.261 3.277 1.00 27.39 726 LEU A CA 1
ATOM 5627 C C . LEU A 1 726 ? 1.146 30.299 2.788 1.00 27.39 726 LEU A C 1
ATOM 5629 O O . LEU A 1 726 ? 1.055 29.156 3.222 1.00 27.39 726 LEU A O 1
ATOM 5633 N N . SER A 1 727 ? 0.261 30.795 1.923 1.00 32.22 727 SER A N 1
ATOM 5634 C CA . SER A 1 727 ? -0.594 29.946 1.086 1.00 32.22 727 SER A CA 1
ATOM 5635 C C . SER A 1 727 ? -0.968 30.691 -0.194 1.00 32.22 727 SER A C 1
ATOM 5637 O O . SER A 1 727 ? -2.032 31.293 -0.307 1.00 32.22 727 SER A O 1
ATOM 5639 N N . ALA A 1 728 ? -0.057 30.672 -1.155 1.00 28.16 728 ALA A N 1
ATOM 5640 C CA . ALA A 1 728 ? -0.363 30.918 -2.556 1.00 28.16 728 ALA A CA 1
ATOM 5641 C C . ALA A 1 728 ? 0.739 30.239 -3.373 1.00 28.16 728 ALA A C 1
ATOM 5643 O O . ALA A 1 728 ? 1.656 30.885 -3.866 1.00 28.16 728 ALA A O 1
ATOM 5644 N N . GLU A 1 729 ? 0.696 28.907 -3.414 1.00 33.06 729 GLU A N 1
ATOM 5645 C CA . GLU A 1 729 ? 1.503 28.130 -4.349 1.00 33.06 729 GLU A CA 1
ATOM 5646 C C . GLU A 1 729 ? 0.746 27.951 -5.662 1.00 33.06 729 GLU A C 1
ATOM 5648 O O . GLU A 1 729 ? -0.451 27.670 -5.692 1.00 33.06 729 GLU A O 1
ATOM 5653 N N . THR A 1 730 ? 1.497 28.161 -6.734 1.00 29.55 730 THR A N 1
ATOM 5654 C CA . THR A 1 730 ? 1.151 28.021 -8.142 1.00 29.55 730 THR A CA 1
ATOM 5655 C C . THR A 1 730 ? 0.898 26.561 -8.509 1.00 29.55 730 THR A C 1
ATOM 5657 O O . THR A 1 730 ? 1.771 25.715 -8.326 1.00 29.55 730 THR A O 1
ATOM 5660 N N . ASP A 1 731 ? -0.277 26.286 -9.076 1.00 33.22 731 ASP A N 1
ATOM 5661 C CA . ASP A 1 731 ? -0.690 24.976 -9.589 1.00 33.22 731 ASP A CA 1
ATOM 5662 C C . ASP A 1 731 ? -0.907 25.101 -11.116 1.00 33.22 731 ASP A C 1
ATOM 5664 O O . ASP A 1 731 ? -1.736 25.917 -11.530 1.00 33.22 731 ASP A O 1
ATOM 5668 N N . PRO A 1 732 ? -0.166 24.382 -11.984 1.00 30.12 732 PRO A N 1
ATOM 5669 C CA . PRO A 1 732 ? -0.184 24.628 -13.431 1.00 30.12 732 PRO A CA 1
ATOM 5670 C C . PRO A 1 732 ? -1.294 23.902 -14.219 1.00 30.12 732 PRO A C 1
ATOM 5672 O O . PRO A 1 732 ? -1.288 23.957 -15.443 1.00 30.12 732 PRO A O 1
ATOM 5675 N N . PHE A 1 733 ? -2.274 23.257 -13.574 1.00 31.72 733 PHE A N 1
ATOM 5676 C CA . PHE A 1 733 ? -3.355 22.537 -14.272 1.00 31.72 733 PHE A CA 1
ATOM 5677 C C . PHE A 1 733 ? -4.744 22.792 -13.671 1.00 31.72 733 PHE A C 1
ATOM 5679 O O . PHE A 1 733 ? -5.423 21.876 -13.212 1.00 31.72 733 PHE A O 1
ATOM 5686 N N . ARG A 1 734 ? -5.201 24.049 -13.714 1.00 27.97 734 ARG A N 1
ATOM 5687 C CA . ARG A 1 734 ? -6.608 24.398 -13.471 1.00 27.97 734 ARG A CA 1
ATOM 5688 C C . ARG A 1 734 ? -7.261 24.844 -14.779 1.00 27.97 734 ARG A C 1
ATOM 5690 O O . ARG A 1 734 ? -7.313 26.033 -15.076 1.00 27.97 734 ARG A O 1
ATOM 5697 N N . LEU A 1 735 ? -7.748 23.881 -15.559 1.00 29.81 735 LEU A N 1
ATOM 5698 C CA . LEU A 1 735 ? -8.684 24.129 -16.655 1.00 29.81 735 LEU A CA 1
ATOM 5699 C C . LEU A 1 735 ? -10.093 23.714 -16.205 1.00 29.81 735 LEU A C 1
ATOM 5701 O O . LEU A 1 735 ? -10.280 22.631 -15.664 1.00 29.81 735 LEU A O 1
ATOM 5705 N N . GLU A 1 736 ? -11.033 24.634 -16.436 1.00 27.86 736 GLU A N 1
ATOM 5706 C CA . GLU A 1 736 ? -12.500 24.517 -16.354 1.00 27.86 736 GLU A CA 1
ATOM 5707 C C . GLU A 1 736 ? -13.184 24.602 -14.973 1.00 27.86 736 GLU A C 1
ATOM 5709 O O . GLU A 1 736 ? -13.526 23.633 -14.306 1.00 27.86 736 GLU A O 1
ATOM 5714 N N . SER A 1 737 ? -13.463 25.847 -14.574 1.00 27.89 737 SER A N 1
ATOM 5715 C CA . SER A 1 737 ? -14.822 26.338 -14.249 1.00 27.89 737 SER A CA 1
ATOM 5716 C C . SER A 1 737 ? -14.768 27.858 -14.035 1.00 27.89 737 SER A C 1
ATOM 5718 O O . SER A 1 737 ? -15.018 28.384 -12.957 1.00 27.89 737 SER A O 1
ATOM 5720 N N . GLN A 1 738 ? -14.381 28.592 -15.082 1.00 28.00 738 GLN A N 1
ATOM 5721 C CA . GLN A 1 738 ? -14.635 30.031 -15.169 1.00 28.00 738 GLN A CA 1
ATOM 5722 C C . GLN A 1 738 ? -15.786 30.261 -16.142 1.00 28.00 738 GLN A C 1
ATOM 5724 O O . GLN A 1 738 ? -15.569 30.636 -17.283 1.00 28.00 738 GLN A O 1
ATOM 5729 N N . PHE A 1 739 ? -17.006 30.015 -15.680 1.00 28.77 739 PHE A N 1
ATOM 5730 C CA . PHE A 1 739 ? -18.201 30.668 -16.205 1.00 28.77 739 PHE A CA 1
ATOM 5731 C C . PHE A 1 739 ? -19.232 30.736 -15.084 1.00 28.77 739 PHE A C 1
ATOM 5733 O O . PHE A 1 739 ? -20.154 29.940 -15.022 1.00 28.77 739 PHE A O 1
ATOM 5740 N N . GLU A 1 740 ? -19.061 31.711 -14.196 1.00 25.45 740 GLU A N 1
ATOM 5741 C CA . GLU A 1 740 ? -20.192 32.388 -13.571 1.00 25.45 740 GLU A CA 1
ATOM 5742 C C . GLU A 1 740 ? -19.758 33.814 -13.222 1.00 25.45 740 GLU A C 1
ATOM 5744 O O . GLU A 1 740 ? -18.925 34.064 -12.352 1.00 25.45 740 GLU A O 1
ATOM 5749 N N . CYS A 1 741 ? -20.266 34.763 -14.009 1.00 24.38 741 CYS A N 1
ATOM 5750 C CA . CYS A 1 741 ? -20.116 36.188 -13.768 1.00 24.38 741 CYS A CA 1
ATOM 5751 C C . CYS A 1 741 ? -20.650 36.536 -12.376 1.00 24.38 741 CYS A C 1
ATOM 5753 O O . CYS A 1 741 ? -21.833 36.333 -12.101 1.00 24.38 741 CYS A O 1
ATOM 5755 N N . SER A 1 742 ? -19.830 37.188 -11.551 1.00 23.77 742 SER A N 1
ATOM 5756 C CA . SER A 1 742 ? -20.322 37.936 -10.399 1.00 23.77 742 SER A CA 1
ATOM 5757 C C . SER A 1 742 ? -21.181 39.105 -10.896 1.00 23.77 742 SER A C 1
ATOM 5759 O O . SER A 1 742 ? -20.678 40.186 -11.210 1.00 23.77 742 SER A O 1
ATOM 5761 N N . ARG A 1 743 ? -22.497 38.897 -10.985 1.00 25.12 743 ARG A N 1
ATOM 5762 C CA . ARG A 1 743 ? -23.455 39.996 -10.885 1.00 25.12 743 ARG A CA 1
ATOM 5763 C C . ARG A 1 743 ? -23.525 40.394 -9.419 1.00 25.12 743 ARG A C 1
ATOM 5765 O O . ARG A 1 743 ? -24.181 39.744 -8.615 1.00 25.12 743 ARG A O 1
ATOM 5772 N N . THR A 1 744 ? -22.860 41.488 -9.086 1.00 28.41 744 THR A N 1
ATOM 5773 C CA . THR A 1 744 ? -23.191 42.293 -7.917 1.00 28.41 744 THR A CA 1
ATOM 5774 C C . THR A 1 744 ? -24.619 42.800 -8.096 1.00 28.41 744 THR A C 1
ATOM 5776 O O . THR A 1 744 ? -24.874 43.680 -8.913 1.00 28.41 744 THR A O 1
ATOM 5779 N N . TYR A 1 745 ? -25.559 42.231 -7.347 1.00 26.81 745 TYR A N 1
ATOM 5780 C CA . TYR A 1 745 ? -26.830 42.878 -7.052 1.00 26.81 745 TYR A CA 1
ATOM 5781 C C . TYR A 1 745 ? -27.088 42.785 -5.554 1.00 26.81 745 TYR A C 1
ATOM 5783 O O . TYR A 1 745 ? -27.522 41.769 -5.021 1.00 26.81 745 TYR A O 1
ATOM 5791 N N . SER A 1 746 ? -26.810 43.899 -4.885 1.00 29.11 746 SER A N 1
ATOM 5792 C CA . SER A 1 746 ? -27.524 44.304 -3.687 1.00 29.11 746 SER A CA 1
ATOM 5793 C C . SER A 1 746 ? -28.983 44.575 -4.056 1.00 29.11 746 SER A C 1
ATOM 5795 O O . SER A 1 746 ? -29.242 45.420 -4.911 1.00 29.11 746 SER A O 1
ATOM 5797 N N . HIS A 1 747 ? -29.923 43.919 -3.386 1.00 28.89 747 HIS A N 1
ATOM 5798 C CA . HIS A 1 747 ? -31.265 44.456 -3.185 1.00 28.89 747 HIS A CA 1
ATOM 5799 C C . HIS A 1 747 ? -31.792 43.999 -1.826 1.00 28.89 747 HIS A C 1
ATOM 5801 O O . HIS A 1 747 ? -32.191 42.854 -1.636 1.00 28.89 747 HIS A O 1
ATOM 5807 N N . GLN A 1 748 ? -31.778 44.940 -0.887 1.00 27.34 748 GLN A N 1
ATOM 5808 C CA . GLN A 1 748 ? -32.660 44.963 0.269 1.00 27.34 748 GLN A CA 1
ATOM 5809 C C . GLN A 1 748 ? -33.841 45.885 -0.091 1.00 27.34 748 GLN A C 1
ATOM 5811 O O . GLN A 1 748 ? -33.690 46.807 -0.894 1.00 27.34 748 GLN A O 1
ATOM 5816 N N . TYR A 1 749 ? -35.014 45.545 0.431 1.00 31.17 749 TYR A N 1
ATOM 5817 C CA . TYR A 1 749 ? -36.355 45.982 0.031 1.00 31.17 749 TYR A CA 1
ATOM 5818 C C . TYR A 1 749 ? -36.606 47.498 -0.123 1.00 31.17 749 TYR A C 1
ATOM 5820 O O . TYR A 1 749 ? -36.043 48.335 0.576 1.00 31.17 749 TYR A O 1
ATOM 5828 N N . ASP A 1 750 ? -37.547 47.787 -1.027 1.00 27.48 750 ASP A N 1
ATOM 5829 C CA . ASP A 1 750 ? -38.085 49.078 -1.470 1.00 27.48 750 ASP A CA 1
ATOM 5830 C C . ASP A 1 750 ? -39.338 49.500 -0.663 1.00 27.48 750 ASP A C 1
ATOM 5832 O O . ASP A 1 750 ? -40.228 48.671 -0.457 1.00 27.48 750 ASP A O 1
ATOM 5836 N N . ASN A 1 751 ? -39.420 50.770 -0.225 1.00 27.27 751 ASN A N 1
ATOM 5837 C CA . ASN A 1 751 ? -40.529 51.707 -0.524 1.00 27.27 751 ASN A CA 1
ATOM 5838 C C . ASN A 1 751 ? -40.466 53.029 0.287 1.00 27.27 751 ASN A C 1
ATOM 5840 O O . ASN A 1 751 ? -40.837 53.062 1.456 1.00 27.27 751 ASN A O 1
ATOM 5844 N N . LYS A 1 752 ? -40.041 54.101 -0.413 1.00 27.00 752 LYS A N 1
ATOM 5845 C CA . LYS A 1 752 ? -40.615 55.472 -0.585 1.00 27.00 752 LYS A CA 1
ATOM 5846 C C . LYS A 1 752 ? -41.274 56.280 0.575 1.00 27.00 752 LYS A C 1
ATOM 5848 O O . LYS A 1 752 ? -41.821 55.689 1.494 1.00 27.00 752 LYS A O 1
ATOM 5853 N N . PRO A 1 753 ? -41.408 57.637 0.457 1.00 38.97 753 PRO A N 1
ATOM 5854 C CA . PRO A 1 753 ? -41.099 58.503 -0.697 1.00 38.97 753 PRO A CA 1
ATOM 5855 C C . PRO A 1 753 ? -40.254 59.772 -0.425 1.00 38.97 753 PRO A C 1
ATOM 5857 O O . PRO A 1 753 ? -40.048 60.236 0.691 1.00 38.97 753 PRO A O 1
ATOM 5860 N N . GLU A 1 754 ? -39.838 60.339 -1.557 1.00 29.39 754 GLU A N 1
ATOM 5861 C CA . GLU A 1 754 ? -39.184 61.619 -1.831 1.00 29.39 754 GLU A CA 1
ATOM 5862 C C . GLU A 1 754 ? -39.839 62.860 -1.193 1.00 29.39 754 GLU A C 1
ATOM 5864 O O . GLU A 1 754 ? -41.063 62.995 -1.185 1.00 29.39 754 GLU A O 1
ATOM 5869 N N . ARG A 1 755 ? -39.003 63.852 -0.843 1.00 25.38 755 ARG A N 1
ATOM 5870 C CA . ARG A 1 755 ? -39.130 65.250 -1.306 1.00 25.38 755 ARG A CA 1
ATOM 5871 C C . ARG A 1 755 ? -37.804 66.005 -1.145 1.00 25.38 755 ARG A C 1
ATOM 5873 O O . ARG A 1 755 ? -37.220 66.062 -0.071 1.00 25.38 755 ARG A O 1
ATOM 5880 N N . THR A 1 756 ? -37.359 66.583 -2.252 1.00 27.59 756 THR A N 1
ATOM 5881 C CA . THR A 1 756 ? -36.242 67.522 -2.419 1.00 27.59 756 THR A CA 1
ATOM 5882 C C . THR A 1 756 ? -36.568 68.942 -1.935 1.00 27.59 756 THR A C 1
ATOM 5884 O O . THR A 1 756 ? -37.740 69.318 -1.932 1.00 27.59 756 THR A O 1
ATOM 5887 N N . CYS A 1 757 ? -35.496 69.706 -1.657 1.00 26.08 757 CYS A N 1
ATOM 5888 C CA . CYS A 1 757 ? -35.322 71.162 -1.413 1.00 26.08 757 CYS A CA 1
ATOM 5889 C C . CYS A 1 757 ? -34.677 71.359 -0.029 1.00 26.08 757 CYS A C 1
ATOM 5891 O O . CYS A 1 757 ? -35.180 70.823 0.942 1.00 26.08 757 CYS A O 1
ATOM 5893 N N . GLY A 1 758 ? -33.587 72.082 0.208 1.00 26.92 758 GLY A N 1
ATOM 5894 C CA . GLY A 1 758 ? -32.827 73.080 -0.534 1.00 26.92 758 GLY A CA 1
ATOM 5895 C C . GLY A 1 758 ? -32.142 73.963 0.528 1.00 26.92 758 GLY A C 1
ATOM 5896 O O . GLY A 1 758 ? -32.792 74.339 1.492 1.00 26.92 758 GLY A O 1
ATOM 5897 N N . ALA A 1 759 ? -30.837 74.199 0.366 1.00 28.05 759 ALA A N 1
ATOM 5898 C CA . ALA A 1 759 ? -29.959 75.226 0.958 1.00 28.05 759 ALA A CA 1
ATOM 5899 C C . ALA A 1 759 ? -30.381 76.038 2.214 1.00 28.05 759 ALA A C 1
ATOM 5901 O O . ALA A 1 759 ? -31.396 76.727 2.203 1.00 28.05 759 ALA A O 1
ATOM 5902 N N . GLY A 1 760 ? -29.462 76.170 3.188 1.00 27.30 760 GLY A N 1
ATOM 5903 C CA . GLY A 1 760 ? -29.455 77.331 4.099 1.00 27.30 760 GLY A CA 1
ATOM 5904 C C . GLY A 1 760 ? -28.711 77.187 5.436 1.00 27.30 760 GLY A C 1
ATOM 5905 O O . GLY A 1 760 ? -29.321 76.843 6.430 1.00 27.30 760 GLY A O 1
ATOM 5906 N N . ARG A 1 761 ? -27.401 77.474 5.430 1.00 27.14 761 ARG A N 1
ATOM 5907 C CA . ARG A 1 761 ? -26.660 78.438 6.285 1.00 27.14 761 ARG A CA 1
ATOM 5908 C C . ARG A 1 761 ? -27.104 78.729 7.757 1.00 27.14 761 ARG A C 1
ATOM 5910 O O . ARG A 1 761 ? -28.239 79.125 7.978 1.00 27.14 761 ARG A O 1
ATOM 5917 N N . VAL A 1 762 ? -26.076 78.837 8.626 1.00 27.94 762 VAL A N 1
ATOM 5918 C CA . VAL A 1 762 ? -25.878 79.743 9.805 1.00 27.94 762 VAL A CA 1
ATOM 5919 C C . VAL A 1 762 ? -26.097 79.191 11.233 1.00 27.94 762 VAL A C 1
ATOM 5921 O O . VAL A 1 762 ? -27.189 78.767 11.581 1.00 27.94 762 VAL A O 1
ATOM 5924 N N . ASP A 1 763 ? -24.998 79.294 12.003 1.00 30.88 763 ASP A N 1
ATOM 5925 C CA . ASP A 1 763 ? -24.738 79.599 13.431 1.00 30.88 763 ASP A CA 1
ATOM 5926 C C . ASP A 1 763 ? -25.636 79.087 14.583 1.00 30.88 763 ASP A C 1
ATOM 5928 O O . ASP A 1 763 ? -26.841 79.298 14.613 1.00 30.88 763 ASP A O 1
ATOM 5932 N N . ASP A 1 764 ? -24.988 78.540 15.622 1.00 31.12 764 ASP A N 1
ATOM 5933 C CA . ASP A 1 764 ? -24.628 79.231 16.887 1.00 31.12 764 ASP A CA 1
ATOM 5934 C C . ASP A 1 764 ? -24.836 78.404 18.183 1.00 31.12 764 ASP A C 1
ATOM 5936 O O . ASP A 1 764 ? -25.796 77.660 18.342 1.00 31.12 764 ASP A O 1
ATOM 5940 N N . SER A 1 765 ? -23.875 78.613 19.090 1.00 30.34 765 SER A N 1
ATOM 5941 C CA . SER A 1 765 ? -23.925 78.711 20.561 1.00 30.34 765 SER A CA 1
ATOM 5942 C C . SER A 1 765 ? -24.577 77.660 21.501 1.00 30.34 765 SER A C 1
ATOM 5944 O O . SER A 1 765 ? -25.783 77.532 21.641 1.00 30.34 765 SER A O 1
ATOM 5946 N N . THR A 1 766 ? -23.686 77.080 22.329 1.00 33.00 766 THR A N 1
ATOM 5947 C CA . THR A 1 766 ? -23.657 77.021 23.822 1.00 33.00 766 THR A CA 1
ATOM 5948 C C . THR A 1 766 ? -24.773 76.392 24.687 1.00 33.00 766 THR A C 1
ATOM 5950 O O . THR A 1 766 ? -25.953 76.590 24.437 1.00 33.00 766 THR A O 1
ATOM 5953 N N . ARG A 1 767 ? -24.305 75.879 25.856 1.00 33.47 767 ARG A N 1
ATOM 5954 C CA . ARG A 1 767 ? -24.974 75.642 27.170 1.00 33.47 767 ARG A CA 1
ATOM 5955 C C . ARG A 1 767 ? -25.780 74.341 27.336 1.00 33.47 767 ARG A C 1
ATOM 5957 O O . ARG A 1 767 ? -26.393 73.889 26.386 1.00 33.47 767 ARG A O 1
ATOM 5964 N N . ASP A 1 768 ? -25.862 73.687 28.500 1.00 34.91 768 ASP A N 1
ATOM 5965 C CA . ASP A 1 768 ? -25.330 73.885 29.866 1.00 34.91 768 ASP A CA 1
ATOM 5966 C C . ASP A 1 768 ? -25.485 72.554 30.661 1.00 34.91 768 ASP A C 1
ATOM 5968 O O . ASP A 1 768 ? -26.163 71.640 30.191 1.00 34.91 768 ASP A O 1
ATOM 5972 N N . ASP A 1 769 ? -24.913 72.531 31.877 1.00 33.88 769 ASP A N 1
ATOM 5973 C CA . ASP A 1 769 ? -25.194 71.668 33.056 1.00 33.88 769 ASP A CA 1
ATOM 5974 C C . ASP A 1 769 ? -24.631 70.221 33.065 1.00 33.88 769 ASP A C 1
ATOM 5976 O O . ASP A 1 769 ? -24.870 69.426 32.166 1.00 33.88 769 ASP A O 1
ATOM 5980 N N . GLY A 1 770 ? -23.819 69.751 34.034 1.00 31.95 770 GLY A N 1
ATOM 5981 C CA . GLY A 1 770 ? -23.769 70.011 35.489 1.00 31.95 770 GLY A CA 1
ATOM 5982 C C . GLY A 1 770 ? -24.635 68.961 36.227 1.00 31.95 770 GLY A C 1
ATOM 5983 O O . GLY A 1 770 ? -25.740 68.707 35.785 1.00 31.95 770 GLY A O 1
ATOM 5984 N N . VAL A 1 771 ? -24.303 68.263 37.325 1.00 34.31 771 VAL A N 1
ATOM 5985 C CA . VAL A 1 771 ? -23.332 68.394 38.423 1.00 34.31 771 VAL A CA 1
ATOM 5986 C C . VAL A 1 771 ? -23.340 67.074 39.253 1.00 34.31 771 VAL A C 1
ATOM 5988 O O . VAL A 1 771 ? -24.394 66.498 39.485 1.00 34.31 771 VAL A O 1
ATOM 5991 N N . GLN A 1 772 ? -22.142 66.652 39.689 1.00 34.50 772 GLN A N 1
ATOM 5992 C CA . GLN A 1 772 ? -21.686 65.979 40.937 1.00 34.50 772 GLN A CA 1
ATOM 5993 C C . GLN A 1 772 ? -22.512 64.932 41.728 1.00 34.50 772 GLN A C 1
ATOM 5995 O O . GLN A 1 772 ? -23.658 65.136 42.110 1.00 34.50 772 GLN A O 1
ATOM 6000 N N . GLY A 1 773 ? -21.773 63.921 42.218 1.00 29.03 773 GLY A N 1
ATOM 6001 C CA . GLY A 1 773 ? -22.072 63.149 43.433 1.00 29.03 773 GLY A CA 1
ATOM 6002 C C . GLY A 1 773 ? -20.868 62.312 43.905 1.00 29.03 773 GLY A C 1
ATOM 6003 O O . GLY A 1 773 ? -20.378 61.455 43.187 1.00 29.03 773 GLY A O 1
ATOM 6004 N N . THR A 1 774 ? -20.368 62.622 45.097 1.00 32.62 774 THR A N 1
ATOM 6005 C CA . THR A 1 774 ? -19.074 62.299 45.738 1.00 32.62 774 THR A CA 1
ATOM 6006 C C . THR A 1 774 ? -18.901 60.919 46.408 1.00 32.62 774 THR A C 1
ATOM 6008 O O . THR A 1 774 ? -19.857 60.352 46.919 1.00 32.62 774 THR A O 1
ATOM 6011 N N . ASN A 1 775 ? -17.614 60.560 46.592 1.00 30.33 775 ASN A N 1
ATOM 6012 C CA . ASN A 1 775 ? -16.972 59.809 47.698 1.00 30.33 775 ASN A CA 1
ATOM 6013 C C . ASN A 1 775 ? -17.136 58.278 47.832 1.00 30.33 775 ASN A C 1
ATOM 6015 O O . ASN A 1 775 ? -18.179 57.796 48.253 1.00 30.33 775 ASN A O 1
ATOM 6019 N N . CYS A 1 776 ? -16.014 57.544 47.721 1.00 27.48 776 CYS A N 1
ATOM 6020 C CA . CYS A 1 776 ? -15.398 56.857 48.872 1.00 27.48 776 CYS A CA 1
ATOM 6021 C C . CYS A 1 776 ? -13.956 56.375 48.596 1.00 27.48 776 CYS A C 1
ATOM 6023 O O . CYS A 1 776 ? -13.545 56.144 47.463 1.00 27.48 776 CYS A O 1
ATOM 6025 N N . GLN A 1 777 ? -13.189 56.295 49.680 1.00 30.92 777 GLN A N 1
ATOM 6026 C CA . GLN A 1 777 ? -11.734 56.199 49.804 1.00 30.92 777 GLN A CA 1
ATOM 6027 C C . GLN A 1 777 ? -11.152 54.771 49.704 1.00 30.92 777 GLN A C 1
ATOM 6029 O O . GLN A 1 777 ? -11.665 53.832 50.295 1.00 30.92 777 GLN A O 1
ATOM 6034 N N . THR A 1 778 ? -10.010 54.684 49.012 1.00 32.78 778 THR A N 1
ATOM 6035 C CA . THR A 1 778 ? -8.736 53.987 49.326 1.00 32.78 778 THR A CA 1
ATOM 6036 C C . THR A 1 778 ? -8.671 52.775 50.280 1.00 32.78 778 THR A C 1
ATOM 6038 O O . THR A 1 778 ? -8.939 52.897 51.471 1.00 32.78 778 THR A O 1
ATOM 6041 N N . GLY A 1 779 ? -8.014 51.702 49.805 1.00 27.92 779 GLY A N 1
ATOM 6042 C CA . GLY A 1 779 ? -7.293 50.697 50.608 1.00 27.92 779 GLY A CA 1
ATOM 6043 C C . GLY A 1 779 ? -6.287 49.905 49.748 1.00 27.92 779 GLY A C 1
ATOM 6044 O O . GLY A 1 779 ? -6.664 49.354 48.724 1.00 27.92 779 GLY A O 1
ATOM 6045 N N . ARG A 1 780 ? -4.999 49.926 50.120 1.00 32.12 780 ARG A N 1
ATOM 6046 C CA . ARG A 1 780 ? -3.790 49.578 49.331 1.00 32.12 780 ARG A CA 1
ATOM 6047 C C . ARG A 1 780 ? -3.272 48.131 49.486 1.00 32.12 780 ARG A C 1
ATOM 6049 O O . ARG A 1 780 ? -3.300 47.597 50.584 1.00 32.12 780 ARG A O 1
ATOM 6056 N N . CYS A 1 781 ? -2.617 47.673 48.406 1.00 30.16 781 CYS A N 1
ATOM 6057 C CA . CYS A 1 781 ? -1.337 46.935 48.254 1.00 30.16 781 CYS A CA 1
ATOM 6058 C C . CYS A 1 781 ? -1.013 45.657 49.061 1.00 30.16 781 CYS A C 1
ATOM 6060 O O . CYS A 1 781 ? -0.854 45.731 50.275 1.00 30.16 781 CYS A O 1
ATOM 6062 N N . ARG A 1 782 ? -0.555 44.604 48.347 1.00 28.14 782 ARG A N 1
ATOM 6063 C CA . ARG A 1 782 ? 0.862 44.152 48.382 1.00 28.14 782 ARG A CA 1
ATOM 6064 C C . ARG A 1 782 ? 1.211 43.085 47.325 1.00 28.14 782 ARG A C 1
ATOM 6066 O O . ARG A 1 782 ? 0.519 42.085 47.206 1.00 28.14 782 ARG A O 1
ATOM 6073 N N . GLN A 1 783 ? 2.327 43.315 46.627 1.00 40.62 783 GLN A N 1
ATOM 6074 C CA . GLN A 1 783 ? 3.218 42.304 46.038 1.00 40.62 783 GLN A CA 1
ATOM 6075 C C . GLN A 1 783 ? 4.127 41.716 47.133 1.00 40.62 783 GLN A C 1
ATOM 6077 O O . GLN A 1 783 ? 4.489 42.458 48.052 1.00 40.62 783 GLN A O 1
ATOM 6082 N N . HIS A 1 784 ? 4.549 40.456 46.987 1.00 34.75 784 HIS A N 1
ATOM 6083 C CA . HIS A 1 784 ? 5.965 40.060 47.059 1.00 34.75 784 HIS A CA 1
ATOM 6084 C C . HIS A 1 784 ? 6.188 38.624 46.544 1.00 34.75 784 HIS A C 1
ATOM 6086 O O . HIS A 1 784 ? 5.399 37.741 46.873 1.00 34.75 784 HIS A O 1
ATOM 6092 N N . ASP A 1 785 ? 7.294 38.511 45.798 1.00 41.44 785 ASP A N 1
ATOM 6093 C CA . ASP A 1 785 ? 8.153 37.376 45.399 1.00 41.44 785 ASP A CA 1
ATOM 6094 C C . ASP A 1 785 ? 7.650 36.279 44.447 1.00 41.44 785 ASP A C 1
ATOM 6096 O O . ASP A 1 785 ? 6.737 35.501 44.799 1.00 41.44 785 ASP A O 1
#